Protein AF-0000000069507674 (afdb_homodimer)

Organism: Araneus ventricosus (NCBI:txid182803)

Nearest PDB structures (foldseek):
  2xri-assembly1_A  TM=3.442E-01  e=4.594E+00  Homo sapiens
  4kse-assembly1_B  TM=3.048E-01  e=4.594E+00  HIV-1 M:B_HXB2R
  2xri-assembly1_A  TM=3.440E-01  e=5.686E+00  Homo sapiens
  4kse-assembly1_B  TM=3.284E-01  e=4.899E+00  HIV-1 M:B_HXB2R

pLDDT: mean 85.45, std 16.47, range [22.48, 98.75]

Secondary structure (DSSP, 8-state):
-----------------TT--S-------HHHHHTTTHHHHHHHHHHT--SS--SEEEEEHHHHHHHHHHSB-TTT--B-EEEEEEEEETTEEEEEEEESSSS-EEEEESS-EETTEEHHHHHHHHHHHHTT--HHHHHHHHHHTT-----HHHHHHHHHHHHHHHHHHHHHHHHHHHHHHHHHTT--TTS-EEEEEEEEEEESSSSTT-SEEEEEEEETTT--EEEEEEEE---HHHHH-SS-SSS-GGGS---S--S-GGGHHHHHHHHHHHHIIIIISEEEEEEEE-TT-HHHHHHTTTTTTSPPEEEE-HHHHHHHHHHHHHHHHHHSTTS-STTSS-HHHHHHHHHHHHHHHHHTTT-HHHHHHHHHHHHHHHH-BTTB---TTSPPSTT-S-HHHHHHHHT------SPPPPHHHHHHHHHHHHHTT-HHHHHTTTT---SHHHHHHHHHHHHHS-TTS---HHHHHHHHHHHHHHHHHTGGGGHHHHHHHTPPPPHHHHHHHHHHHHHHHHHHHHHHSHHHHHHHHHHHHHHHHHHHHHHHHH-----TT--/-----------------TT--S-------HHHHHTTTHHHHHHHHHHT--SS--SEEEEEHHHHHHHHHHSB-TTT--B-EEEEEEEEETTEEEEEEEESSSS-EEEEESS-EETTEEHHHHHHHHHHHHTT--HHHHHHHHHHTT-----HHHHHHHHHHHHHHHHHHHHHHHHHHHHHHHHHTT--TTS-EEEEEEEEEEESSSSS--SEEEEEEEETTT--EEEEEEEE---HHHHH-SS-SSSSGGGS---S--S-GGGHHHHHHHHHHHHIIIIISEEEEEEEE-TT-HHHHHHTTTBTTBPPEEEE-HHHHHHHHHHHHHHHHHHSTTS-STTSS-HHHHHHHHHHHHHHHHHTTT-HHHHHHHHHHHHHHHH-BTTB---TTSPPSTT-S-HHHHHHHHT------SPPPPHHHHHHHHHHHHHTT-HHHHHTTTT---SHHHHHHHHHHHHHS-TTS---HHHHHHHHHHHHHHHHHTGGGGHHHHHHHTPPPPHHHHHHHHHHHHHHHHHHHHHHSHHHHHHHHHHHHHHHHHHHHHHHHH-----TT--

Foldseek 3Di:
DDDDPPPPPPPPPPDDDPVNPPPPVLPFFLLCLLAVVLVVLVVVLVVPPDPDDDDADDDDVVVVQVVQQQAADPPPRDGGWGKDFDDDAFQKTKIWIDDPPDGDIDIDINADDDDPGGPVLLVLQVVQLLQQHHDVVSVVVCVVVVGGGHDPVVRVVSLLLLLVLLLVLLLVLLLVVLVVVCVVVVHDPPAFAEFAWEKDKDALAPDFAGQWIKIWIAGLVSLATNDMDTFGQDDPVCVVCVPVNPDCPVPDPHTPDDDTPLCCRLVGLLVCQLCCCVRRSYHHQEYEYDPPRPNQVSCQCVPPPRGRHYFYALVNLLVLQLVLLVVLPVVDPPQDDDLGDYSVLSVQLSVQLSVLLLVQAQHLVSSLLSNLQSLQLSQAAAVRDRNVSFDADCPTPRPCRNCVVVVHDDGGHDRGHDPVNSVSSVVVSVVSSDSVRSVSCNNVHHCVSVVVLVVQLCSSNPSVDDDDSSSSSSSSSVSSQCSNHNLLSCVVSCVVVVHDDDSVSSVVRSVRSVVVSVVSSVCPDPVNVVVVVVVVVVVVVVVVVVCVVVDDDDDPPPD/DDDPDPPPPPPPPPDDDPPVPDPPVLPFFLLCLLAVVLVVLVVVLVVPPDPDDDDADDDDVVVVQVVQQQAADPPPRDGGWGKDFDDDAFQKTKIWIDDPPDGDIDIDINADDDDPGGPVLLVLQVVQLLQQHHDVVSVVVCVVVVGGGHDPVVRVVSLLVLLVLLLVLLLVLLLVVLVVVCVVVVHDPPAFAEFAKEKDKDALAPDFAGQWIKIWIAGLVSLATNDMDTFGQDDPVCVVPVPPNPDPPVPDPHTPDDDTPLCCRLVGLLVCQLCCCVRRSYHHQEYEYDPPRPNQVSCQCVPPPRGRHYFYALVNLLVLQLVLLVVLPVVDPPQDDPLGDYSVLSVQLSVQLSVLLLVQAQHLVSSLLSNLQSLQLSQAAAVRDRNPSFDADCPTPRPCRNCVNVVHDDHGHDRGHDPVNSVSCVVVSVVSSDSVRSVSCNNVHHCVSVVVLVVQLCSSNPSVDDDDSSSSSSSSSVSSQCSNHNLLSCVVSCVVVVHDDDSVSSVVRSVRSVVVSVVSSVCPDPVNVVVVVVVVVVVVVVVVVVCVVVDDDDDPPPD

Structure (mmCIF, N/CA/C/O backbone):
data_AF-0000000069507674-model_v1
#
loop_
_entity.id
_entity.type
_entity.pdbx_description
1 polymer 'Mutator-like transposase domain-containing protein'
#
loop_
_atom_site.group_PDB
_atom_site.id
_atom_site.type_symbol
_atom_site.label_atom_id
_atom_site.label_alt_id
_atom_site.label_comp_id
_atom_site.label_asym_id
_atom_site.label_entity_id
_atom_site.label_seq_id
_atom_site.pdbx_PDB_ins_code
_atom_site.Cartn_x
_atom_site.Cartn_y
_atom_site.Cartn_z
_atom_site.occupancy
_atom_site.B_iso_or_equiv
_atom_site.auth_seq_id
_atom_site.auth_comp_id
_atom_site.auth_asym_id
_atom_site.auth_atom_id
_atom_site.pdbx_PDB_model_num
ATOM 1 N N . MET A 1 1 ? -13 -53.312 13.398 1 22.48 1 MET A N 1
ATOM 2 C CA . MET A 1 1 ? -13.508 -52.219 12.57 1 22.48 1 MET A CA 1
ATOM 3 C C . MET A 1 1 ? -14.461 -51.344 13.367 1 22.48 1 MET A C 1
ATOM 5 O O . MET A 1 1 ? -15.172 -50.5 12.789 1 22.48 1 MET A O 1
ATOM 9 N N . PRO A 1 2 ? -14.242 -50.969 14.508 1 24.19 2 PRO A N 1
ATOM 10 C CA . PRO A 1 2 ? -15.422 -50.438 15.219 1 24.19 2 PRO A CA 1
ATOM 11 C C . PRO A 1 2 ? -15.898 -49.125 14.664 1 24.19 2 PRO A C 1
ATOM 13 O O . PRO A 1 2 ? -15.109 -48.375 14.055 1 24.19 2 PRO A O 1
ATOM 16 N N . LYS A 1 3 ? -17.375 -49 14.562 1 24.11 3 LYS A N 1
ATOM 17 C CA . LYS A 1 3 ? -18.312 -48 14.039 1 24.11 3 LYS A CA 1
ATOM 18 C C . LYS A 1 3 ? -18.016 -46.625 14.602 1 24.11 3 LYS A C 1
ATOM 20 O O . LYS A 1 3 ? -17.578 -46.5 15.75 1 24.11 3 LYS A O 1
ATOM 25 N N . ALA A 1 4 ? -17.922 -45.688 13.766 1 25.25 4 ALA A N 1
ATOM 26 C CA . ALA A 1 4 ? -17.828 -44.25 13.727 1 25.25 4 ALA A CA 1
ATOM 27 C C . ALA A 1 4 ? -18.922 -43.594 14.578 1 25.25 4 ALA A C 1
ATOM 29 O O . ALA A 1 4 ? -20.094 -43.688 14.242 1 25.25 4 ALA A O 1
ATOM 30 N N . ARG A 1 5 ? -18.953 -43.656 15.922 1 25.41 5 ARG A N 1
ATOM 31 C CA . ARG A 1 5 ? -20.078 -43.156 16.703 1 25.41 5 ARG A CA 1
ATOM 32 C C . ARG A 1 5 ? -20.344 -41.688 16.391 1 25.41 5 ARG A C 1
ATOM 34 O O . ARG A 1 5 ? -19.438 -40.844 16.469 1 25.41 5 ARG A O 1
ATOM 41 N N . SER A 1 6 ? -21.344 -41.344 15.578 1 25.56 6 SER A N 1
ATOM 42 C CA . SER A 1 6 ? -21.984 -40.125 15.117 1 25.56 6 SER A CA 1
ATOM 43 C C . SER A 1 6 ? -22.375 -39.219 16.297 1 25.56 6 SER A C 1
ATOM 45 O O . SER A 1 6 ? -23.312 -39.531 17.047 1 25.56 6 SER A O 1
ATOM 47 N N . ARG A 1 7 ? -21.547 -38.906 17.312 1 26.03 7 ARG A N 1
ATOM 48 C CA . ARG A 1 7 ? -22.141 -38.188 18.438 1 26.03 7 ARG A CA 1
ATOM 49 C C . ARG A 1 7 ? -22.859 -36.906 17.953 1 26.03 7 ARG A C 1
ATOM 51 O O . ARG A 1 7 ? -22.25 -36.062 17.312 1 26.03 7 ARG A O 1
ATOM 58 N N . ARG A 1 8 ? -24.188 -36.938 17.812 1 26.64 8 ARG A N 1
ATOM 59 C CA . ARG A 1 8 ? -25.219 -35.906 17.578 1 26.64 8 ARG A CA 1
ATOM 60 C C . ARG A 1 8 ? -25.078 -34.781 18.562 1 26.64 8 ARG A C 1
ATOM 62 O O . ARG A 1 8 ? -25.188 -34.969 19.781 1 26.64 8 ARG A O 1
ATOM 69 N N . SER A 1 9 ? -24.109 -33.969 18.453 1 25.41 9 SER A N 1
ATOM 70 C CA . SER A 1 9 ? -24.047 -32.844 19.391 1 25.41 9 SER A CA 1
ATOM 71 C C . SER A 1 9 ? -25.391 -32.125 19.484 1 25.41 9 SER A C 1
ATOM 73 O O . SER A 1 9 ? -25.953 -31.734 18.469 1 25.41 9 SER A O 1
ATOM 75 N N . LYS A 1 10 ? -26.281 -32.5 20.312 1 27.48 10 LYS A N 1
ATOM 76 C CA . LYS A 1 10 ? -27.547 -31.859 20.672 1 27.48 10 LYS A CA 1
ATOM 77 C C . LYS A 1 10 ? -27.359 -30.359 20.906 1 27.48 10 LYS A C 1
ATOM 79 O O . LYS A 1 10 ? -26.578 -29.953 21.766 1 27.48 10 LYS A O 1
ATOM 84 N N . LYS A 1 11 ? -27.578 -29.562 19.859 1 28.73 11 LYS A N 1
ATOM 85 C CA . LYS A 1 11 ? -27.828 -28.125 19.844 1 28.73 11 LYS A CA 1
ATOM 86 C C . LYS A 1 11 ? -28.875 -27.734 20.891 1 28.73 11 LYS A C 1
ATOM 88 O O . LYS A 1 11 ? -30.047 -28.109 20.766 1 28.73 11 LYS A O 1
ATOM 93 N N . ILE A 1 12 ? -28.547 -27.781 22.141 1 28.7 12 ILE A N 1
ATOM 94 C CA . ILE A 1 12 ? -29.562 -27.312 23.094 1 28.7 12 ILE A CA 1
ATOM 95 C C . ILE A 1 12 ? -30 -25.906 22.719 1 28.7 12 ILE A C 1
ATOM 97 O O . ILE A 1 12 ? -29.188 -25 22.594 1 28.7 12 ILE A O 1
ATOM 101 N N . LYS A 1 13 ? -31.156 -25.781 22.094 1 28.14 13 LYS A N 1
ATOM 102 C CA . LYS A 1 13 ? -31.922 -24.609 21.719 1 28.14 13 LYS A CA 1
ATOM 103 C C . LYS A 1 13 ? -32.188 -23.719 22.922 1 28.14 13 LYS A C 1
ATOM 105 O O . LYS A 1 13 ? -32.812 -24.141 23.891 1 28.14 13 LYS A O 1
ATOM 110 N N . PHE A 1 14 ? -31.141 -22.922 23.359 1 31.44 14 PHE A N 1
ATOM 111 C CA . PHE A 1 14 ? -31.422 -21.984 24.438 1 31.44 14 PHE A CA 1
ATOM 112 C C . PHE A 1 14 ? -32.688 -21.188 24.141 1 31.44 14 PHE A C 1
ATOM 114 O O . PHE A 1 14 ? -32.812 -20.562 23.094 1 31.44 14 PHE A O 1
ATOM 121 N N . HIS A 1 15 ? -33.812 -21.609 24.594 1 30.09 15 HIS A N 1
ATOM 122 C CA . HIS A 1 15 ? -35.156 -21.047 24.531 1 30.09 15 HIS A CA 1
ATOM 123 C C . HIS A 1 15 ? -35.219 -19.703 25.266 1 30.09 15 HIS A C 1
ATOM 125 O O . HIS A 1 15 ? -34.531 -19.516 26.297 1 30.09 15 HIS A O 1
ATOM 131 N N . GLY A 1 16 ? -35.5 -18.672 24.719 1 30.8 16 GLY A N 1
ATOM 132 C CA . GLY A 1 16 ? -35.781 -17.297 25.125 1 30.8 16 GLY A CA 1
ATOM 133 C C . GLY A 1 16 ? -36.531 -17.203 26.438 1 30.8 16 GLY A C 1
ATOM 134 O O . GLY A 1 16 ? -37.312 -18.094 26.781 1 30.8 16 GLY A O 1
ATOM 135 N N . ASN A 1 17 ? -35.875 -16.859 27.516 1 30.61 17 ASN A N 1
ATOM 136 C CA . ASN A 1 17 ? -36.719 -16.672 28.672 1 30.61 17 ASN A CA 1
ATOM 137 C C . ASN A 1 17 ? -37.781 -15.586 28.438 1 30.61 17 ASN A C 1
ATOM 139 O O . ASN A 1 17 ? -37.625 -14.789 27.5 1 30.61 17 ASN A O 1
ATOM 143 N N . ARG A 1 18 ? -38.938 -15.57 29.031 1 34.78 18 ARG A N 1
ATOM 144 C CA . ARG A 1 18 ? -40.156 -14.742 28.922 1 34.78 18 ARG A CA 1
ATOM 145 C C . ARG A 1 18 ? -39.781 -13.266 28.812 1 34.78 18 ARG A C 1
ATOM 147 O O . ARG A 1 18 ? -40.531 -12.477 28.219 1 34.78 18 ARG A O 1
ATOM 154 N N . PHE A 1 19 ? -38.969 -12.781 29.828 1 33.53 19 PHE A N 1
ATOM 155 C CA . PHE A 1 19 ? -38.75 -11.344 29.969 1 33.53 19 PHE A CA 1
ATOM 156 C C . PHE A 1 19 ? -37.875 -10.828 28.828 1 33.53 19 PHE A C 1
ATOM 158 O O . PHE A 1 19 ? -37.594 -9.633 28.766 1 33.53 19 PHE A O 1
ATOM 165 N N . THR A 1 20 ? -37.156 -11.727 28.156 1 32.72 20 THR A N 1
ATOM 166 C CA . THR A 1 20 ? -36.25 -11.227 27.156 1 32.72 20 THR A CA 1
ATOM 167 C C . THR A 1 20 ? -37 -10.719 25.938 1 32.72 20 THR A C 1
ATOM 169 O O . THR A 1 20 ? -36.938 -11.32 24.859 1 32.72 20 THR A O 1
ATOM 172 N N . ARG A 1 21 ? -38.219 -10.352 25.969 1 31.84 21 ARG A N 1
ATOM 173 C CA . ARG A 1 21 ? -38.969 -9.859 24.828 1 31.84 21 ARG A CA 1
ATOM 174 C C . ARG A 1 21 ? -38.344 -8.617 24.234 1 31.84 21 ARG A C 1
ATOM 176 O O . ARG A 1 21 ? -38.938 -7.938 23.391 1 31.84 21 ARG A O 1
ATOM 183 N N . GLU A 1 22 ? -37.531 -7.852 25.062 1 32.62 22 GLU A N 1
ATOM 184 C CA . GLU A 1 22 ? -37.312 -6.547 24.438 1 32.62 22 GLU A CA 1
ATOM 185 C C . GLU A 1 22 ? -36.812 -6.691 23.016 1 32.62 22 GLU A C 1
ATOM 187 O O . GLU A 1 22 ? -36.031 -7.594 22.703 1 32.62 22 GLU A O 1
ATOM 192 N N . SER A 1 23 ? -37.531 -6.184 22.031 1 33.06 23 SER A N 1
ATOM 193 C CA . SER A 1 23 ? -37.25 -6.062 20.609 1 33.06 23 SER A CA 1
ATOM 194 C C . SER A 1 23 ? -35.781 -5.719 20.375 1 33.06 23 SER A C 1
ATOM 196 O O . SER A 1 23 ? -35.344 -4.598 20.656 1 33.06 23 SER A O 1
ATOM 198 N N . VAL A 1 24 ? -34.875 -6.449 20.766 1 34.97 24 VAL A N 1
ATOM 199 C CA . VAL A 1 24 ? -33.5 -6.195 20.281 1 34.97 24 VAL A CA 1
ATOM 200 C C . VAL A 1 24 ? -33.531 -5.836 18.797 1 34.97 24 VAL A C 1
ATOM 202 O O . VAL A 1 24 ? -33.875 -6.672 17.969 1 34.97 24 VAL A O 1
ATOM 205 N N . GLN A 1 25 ? -34.094 -4.711 18.344 1 37.78 25 GLN A N 1
ATOM 206 C CA . GLN A 1 25 ? -33.844 -4.211 17 1 37.78 25 GLN A CA 1
ATOM 207 C C . GLN A 1 25 ? -32.469 -4.695 16.5 1 37.78 25 GLN A C 1
ATOM 209 O O . GLN A 1 25 ? -31.438 -4.375 17.078 1 37.78 25 GLN A O 1
ATOM 214 N N . GLU A 1 26 ? -32.281 -5.824 16.109 1 44.91 26 GLU A N 1
ATOM 215 C CA . GLU A 1 26 ? -31.125 -6.48 15.484 1 44.91 26 GLU A CA 1
ATOM 216 C C . GLU A 1 26 ? -30.328 -5.496 14.641 1 44.91 26 GLU A C 1
ATOM 218 O O . GLU A 1 26 ? -30.812 -4.984 13.641 1 44.91 26 GLU A O 1
ATOM 223 N N . CYS A 1 27 ? -29.656 -4.492 15.07 1 50.44 27 CYS A N 1
ATOM 224 C CA . CYS A 1 27 ? -28.734 -3.549 14.438 1 50.44 27 CYS A CA 1
ATOM 225 C C . CYS A 1 27 ? -27.938 -4.23 13.336 1 50.44 27 CYS A C 1
ATOM 227 O O . CYS A 1 27 ? -27 -4.977 13.625 1 50.44 27 CYS A O 1
ATOM 229 N N . SER A 1 28 ? -28.547 -4.512 12.148 1 71.62 28 SER A N 1
ATOM 230 C CA . SER A 1 28 ? -27.875 -5.086 10.992 1 71.62 28 SER A CA 1
ATOM 231 C C . SER A 1 28 ? -26.703 -4.211 10.547 1 71.62 28 SER A C 1
ATOM 233 O O . SER A 1 28 ? -26.812 -2.984 10.523 1 71.62 28 SER A O 1
ATOM 235 N N . SER A 1 29 ? -25.469 -4.695 10.477 1 83.25 29 SER A N 1
ATOM 236 C CA . SER A 1 29 ? -24.297 -3.986 10 1 83.25 29 SER A CA 1
ATOM 237 C C . SER A 1 29 ? -24.5 -3.453 8.586 1 83.25 29 SER A C 1
ATOM 239 O O . SER A 1 29 ? -25.391 -3.912 7.871 1 83.25 29 SER A O 1
ATOM 241 N N . ALA A 1 30 ? -23.797 -2.4 8.266 1 84.75 30 ALA A N 1
ATOM 242 C CA . ALA A 1 30 ? -23.859 -1.805 6.938 1 84.75 30 ALA A CA 1
ATOM 243 C C . ALA A 1 30 ? -23.609 -2.848 5.855 1 84.75 30 ALA A C 1
ATOM 245 O O . ALA A 1 30 ? -24.297 -2.869 4.828 1 84.75 30 ALA A O 1
ATOM 246 N N . SER A 1 31 ? -22.688 -3.764 6.141 1 87.75 31 SER A N 1
ATOM 247 C CA . SER A 1 31 ? -22.375 -4.809 5.176 1 87.75 31 SER A CA 1
ATOM 248 C C . SER A 1 31 ? -23.531 -5.797 5.031 1 87.75 31 SER A C 1
ATOM 250 O O . SER A 1 31 ? -23.859 -6.215 3.922 1 87.75 31 SER A O 1
ATOM 252 N N . ALA A 1 32 ? -24.109 -6.176 6.129 1 86.38 32 ALA A N 1
ATOM 253 C CA . ALA A 1 32 ? -25.234 -7.113 6.094 1 86.38 32 ALA A CA 1
ATOM 254 C C . ALA A 1 32 ? -26.406 -6.535 5.32 1 86.38 32 ALA A C 1
ATOM 256 O O . ALA A 1 32 ? -27.078 -7.246 4.562 1 86.38 32 ALA A O 1
ATOM 257 N N . SER A 1 33 ? -26.625 -5.277 5.496 1 85.81 33 SER A N 1
ATOM 258 C CA . SER A 1 33 ? -27.719 -4.617 4.809 1 85.81 33 SER A CA 1
ATOM 259 C C . SER A 1 33 ? -27.484 -4.547 3.303 1 85.81 33 SER A C 1
ATOM 261 O O . SER A 1 33 ? -28.406 -4.734 2.508 1 85.81 33 SER A O 1
ATOM 263 N N . LYS A 1 34 ? -26.297 -4.363 2.887 1 87.19 34 LYS A N 1
ATOM 264 C CA . LYS A 1 34 ? -25.953 -4.223 1.473 1 87.19 34 LYS A CA 1
ATOM 265 C C . LYS A 1 34 ? -25.984 -5.574 0.768 1 87.19 34 LYS A C 1
ATOM 267 O O . LYS A 1 34 ? -26.391 -5.672 -0.392 1 87.19 34 LYS A O 1
ATOM 272 N N . LEU A 1 35 ? -25.562 -6.645 1.529 1 85.88 35 LEU A N 1
ATOM 273 C CA . LEU A 1 35 ? -25.344 -7.938 0.888 1 85.88 35 LEU A CA 1
ATOM 274 C C . LEU A 1 35 ? -26.484 -8.898 1.22 1 85.88 35 LEU A C 1
ATOM 276 O O . LEU A 1 35 ? -26.266 -10.117 1.269 1 85.88 35 LEU A O 1
ATOM 280 N N . LYS A 1 36 ? -27.594 -8.422 1.521 1 75.88 36 LYS A N 1
ATOM 281 C CA . LYS A 1 36 ? -28.734 -9.242 1.891 1 75.88 36 LYS A CA 1
ATOM 282 C C . LYS A 1 36 ? -29.062 -10.258 0.799 1 75.88 36 LYS A C 1
ATOM 284 O O . LYS A 1 36 ? -29.391 -11.414 1.094 1 75.88 36 LYS A O 1
ATOM 289 N N . ASP A 1 37 ? -28.859 -9.867 -0.407 1 65.69 37 ASP A N 1
ATOM 290 C CA . ASP A 1 37 ? -29.219 -10.719 -1.533 1 65.69 37 ASP A CA 1
ATOM 291 C C . ASP A 1 37 ? -28.156 -11.789 -1.776 1 65.69 37 ASP A C 1
ATOM 293 O O . ASP A 1 37 ? -28.406 -12.758 -2.504 1 65.69 37 ASP A O 1
ATOM 297 N N . SER A 1 38 ? -27 -11.609 -1.322 1 61.5 38 SER A N 1
ATOM 298 C CA . SER A 1 38 ? -25.953 -12.586 -1.533 1 61.5 38 SER A CA 1
ATOM 299 C C . SER A 1 38 ? -26.281 -13.922 -0.869 1 61.5 38 SER A C 1
ATOM 301 O O . SER A 1 38 ? -25.812 -14.969 -1.302 1 61.5 38 SER A O 1
ATOM 303 N N . SER A 1 39 ? -27.062 -13.898 0.144 1 57.59 39 SER A N 1
ATOM 304 C CA . SER A 1 39 ? -27.453 -15.109 0.87 1 57.59 39 SER A CA 1
ATOM 305 C C . SER A 1 39 ? -28.266 -16.047 -0.013 1 57.59 39 SER A C 1
ATOM 307 O O . SER A 1 39 ? -28.266 -17.266 0.195 1 57.59 39 SER A O 1
ATOM 309 N N . LEU A 1 40 ? -28.859 -15.492 -1.008 1 57 40 LEU A N 1
ATOM 310 C CA . LEU A 1 40 ? -29.656 -16.328 -1.911 1 57 40 LEU A CA 1
ATOM 311 C C . LEU A 1 40 ? -28.75 -17.203 -2.77 1 57 40 LEU A C 1
ATOM 313 O O . LEU A 1 40 ? -29.141 -18.312 -3.162 1 57 40 LEU A O 1
ATOM 317 N N . ILE A 1 41 ? -27.609 -16.797 -2.98 1 58.75 41 ILE A N 1
ATOM 318 C CA . ILE A 1 41 ? -26.688 -17.578 -3.797 1 58.75 41 ILE A CA 1
ATOM 319 C C . ILE A 1 41 ? -26.25 -18.828 -3.041 1 58.75 41 ILE A C 1
ATOM 321 O O . ILE A 1 41 ? -26.078 -19.891 -3.645 1 58.75 41 ILE A O 1
ATOM 325 N N . CYS A 1 42 ? -26.172 -18.75 -1.74 1 58.28 42 CYS A N 1
ATOM 326 C CA . CYS A 1 42 ? -25.781 -19.922 -0.947 1 58.28 42 CYS A CA 1
ATOM 327 C C . CYS A 1 42 ? -26.719 -21.078 -1.176 1 58.28 42 CYS A C 1
ATOM 329 O O . CYS A 1 42 ? -26.281 -22.234 -1.316 1 58.28 42 CYS A O 1
ATOM 331 N N . GLU A 1 43 ? -27.906 -20.766 -1.196 1 57.88 43 GLU A N 1
ATOM 332 C CA . GLU A 1 43 ? -28.906 -21.828 -1.301 1 57.88 43 GLU A CA 1
ATOM 333 C C . GLU A 1 43 ? -28.781 -22.562 -2.633 1 57.88 43 GLU A C 1
ATOM 335 O O . GLU A 1 43 ? -28.875 -23.797 -2.68 1 57.88 43 GLU A O 1
ATOM 340 N N . GLU A 1 44 ? -28.453 -21.875 -3.588 1 59.38 44 GLU A N 1
ATOM 341 C CA . GLU A 1 44 ? -28.297 -22.5 -4.898 1 59.38 44 GLU A CA 1
ATOM 342 C C . GLU A 1 44 ? -27.031 -23.344 -4.961 1 59.38 44 GLU A C 1
ATOM 344 O O . GLU A 1 44 ? -27.031 -24.422 -5.559 1 59.38 44 GLU A O 1
ATOM 349 N N . VAL A 1 45 ? -26.016 -22.859 -4.359 1 59.91 45 VAL A N 1
ATOM 350 C CA . VAL A 1 45 ? -24.734 -23.547 -4.406 1 59.91 45 VAL A CA 1
ATOM 351 C C . VAL A 1 45 ? -24.797 -24.828 -3.562 1 59.91 45 VAL A C 1
ATOM 353 O O . VAL A 1 45 ? -24.266 -25.859 -3.959 1 59.91 45 VAL A O 1
ATOM 356 N N . LEU A 1 46 ? -25.391 -24.688 -2.43 1 57.81 46 LEU A N 1
ATOM 357 C CA . LEU A 1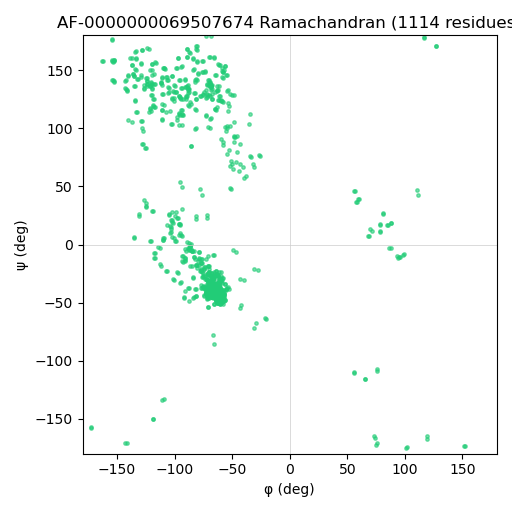 46 ? -25.5 -25.859 -1.549 1 57.81 46 LEU A CA 1
ATOM 358 C C . LEU A 1 46 ? -26.344 -26.953 -2.191 1 57.81 46 LEU A C 1
ATOM 360 O O . LEU A 1 46 ? -26.094 -28.141 -1.98 1 57.81 46 LEU A O 1
ATOM 364 N N . GLU A 1 47 ? -27.266 -26.531 -2.855 1 57.25 47 GLU A N 1
ATOM 365 C CA . GLU A 1 47 ? -28.125 -27.516 -3.512 1 57.25 47 GLU A CA 1
ATOM 366 C C . GLU A 1 47 ? -27.406 -28.188 -4.68 1 57.25 47 GLU A C 1
ATOM 368 O O . GLU A 1 47 ? -27.641 -29.359 -4.98 1 57.25 47 GLU A O 1
ATOM 373 N N . SER A 1 48 ? -26.594 -27.406 -5.348 1 55.94 48 SER A N 1
ATOM 374 C CA . SER A 1 48 ? -25.938 -27.953 -6.535 1 55.94 48 SER A CA 1
ATOM 375 C C . SER A 1 48 ? -24.656 -28.688 -6.172 1 55.94 48 SER A C 1
ATOM 377 O O . SER A 1 48 ? -23.828 -28.969 -7.043 1 55.94 48 SER A O 1
ATOM 379 N N . LYS A 1 49 ? -24.312 -28.75 -4.918 1 54.59 49 LYS A N 1
ATOM 380 C CA . LYS A 1 49 ? -23.078 -29.484 -4.641 1 54.59 49 LYS A CA 1
ATOM 381 C C . LYS A 1 49 ? -23.109 -30.875 -5.293 1 54.59 49 LYS A C 1
ATOM 383 O O . LYS A 1 49 ? -23.781 -31.781 -4.809 1 54.59 49 LYS A O 1
ATOM 388 N N . SER A 1 50 ? -23.078 -30.781 -6.547 1 56.62 50 SER A N 1
ATOM 389 C CA . SER A 1 50 ? -22.906 -32.031 -7.281 1 56.62 50 SER A CA 1
ATOM 390 C C . SER A 1 50 ? -21.672 -32.781 -6.805 1 56.62 50 SER A C 1
ATOM 392 O O . SER A 1 50 ? -20.703 -32.188 -6.34 1 56.62 50 SER A O 1
ATOM 394 N N . GLU A 1 51 ? -21.703 -34.062 -6.523 1 63.12 51 GLU A N 1
ATOM 395 C CA . GLU A 1 51 ? -20.734 -35.062 -6.152 1 63.12 51 GLU A CA 1
ATOM 396 C C . GLU A 1 51 ? -19.531 -35.031 -7.09 1 63.12 51 GLU A C 1
ATOM 398 O O . GLU A 1 51 ? -18.5 -35.688 -6.816 1 63.12 51 GLU A O 1
ATOM 403 N N . GLU A 1 52 ? -19.625 -34.156 -8.164 1 78 52 GLU A N 1
ATOM 404 C CA . GLU A 1 52 ? -18.547 -34.219 -9.148 1 78 52 GLU A CA 1
ATOM 405 C C . GLU A 1 52 ? -17.391 -33.281 -8.773 1 78 52 GLU A C 1
ATOM 407 O O . GLU A 1 52 ? -17.609 -32.219 -8.242 1 78 52 GLU A O 1
ATOM 412 N N . LEU A 1 53 ? -16.203 -33.812 -8.922 1 88.12 53 LEU A N 1
ATOM 413 C CA . LEU A 1 53 ? -14.969 -33.062 -8.672 1 88.12 53 LEU A CA 1
ATOM 414 C C . LEU A 1 53 ? -14.828 -31.906 -9.648 1 88.12 53 LEU A C 1
ATOM 416 O O . LEU A 1 53 ? -14.852 -32.125 -10.867 1 88.12 53 LEU A O 1
ATOM 420 N N . THR A 1 54 ? -14.844 -30.672 -9.117 1 90.31 54 THR A N 1
ATOM 421 C CA . THR A 1 54 ? -14.734 -29.484 -9.953 1 90.31 54 THR A CA 1
ATOM 422 C C . THR A 1 54 ? -13.641 -28.562 -9.438 1 90.31 54 THR A C 1
ATOM 424 O O . THR A 1 54 ? -13.062 -28.797 -8.375 1 90.31 54 THR A O 1
ATOM 427 N N . GLY A 1 55 ? -13.297 -27.609 -10.273 1 93.56 55 GLY A N 1
ATOM 428 C CA . GLY A 1 55 ? -12.312 -26.625 -9.883 1 93.56 55 GLY A CA 1
ATOM 429 C C . GLY A 1 55 ? -10.938 -26.891 -10.461 1 93.56 55 GLY A C 1
ATOM 430 O O . GLY A 1 55 ? -10.781 -27.734 -11.352 1 93.56 55 GLY A O 1
ATOM 431 N N . ASN A 1 56 ? -10.008 -26.094 -10.047 1 96.5 56 ASN A N 1
ATOM 432 C CA . ASN A 1 56 ? -8.633 -26.203 -10.516 1 96.5 56 ASN A CA 1
ATOM 433 C C . ASN A 1 56 ? -7.703 -26.719 -9.422 1 96.5 56 ASN A C 1
ATOM 435 O O . ASN A 1 56 ? -8.031 -26.641 -8.234 1 96.5 56 ASN A O 1
ATOM 439 N N . ARG A 1 57 ? -6.641 -27.391 -9.852 1 97.62 57 ARG A N 1
ATOM 440 C CA . ARG A 1 57 ? -5.57 -27.812 -8.953 1 97.62 57 ARG A CA 1
ATOM 441 C C . ARG A 1 57 ? -4.199 -27.562 -9.578 1 97.62 57 ARG A C 1
ATOM 443 O O . ARG A 1 57 ? -4.078 -27.484 -10.805 1 97.62 57 ARG A O 1
ATOM 450 N N . ILE A 1 58 ? -3.193 -27.391 -8.727 1 97.75 58 ILE A N 1
ATOM 451 C CA . ILE A 1 58 ? -1.818 -27.25 -9.195 1 97.75 58 ILE A CA 1
ATOM 452 C C . ILE A 1 58 ? -1.111 -28.609 -9.125 1 97.75 58 ILE A C 1
ATOM 454 O O . ILE A 1 58 ? -1.123 -29.266 -8.086 1 97.75 58 ILE A O 1
ATOM 458 N N . PHE A 1 59 ? -0.508 -29.016 -10.219 1 97.5 59 PHE A N 1
ATOM 459 C CA . PHE A 1 59 ? 0.185 -30.297 -10.289 1 97.5 59 PHE A CA 1
ATOM 460 C C . PHE A 1 59 ? 1.661 -30.109 -10.609 1 97.5 59 PHE A C 1
ATOM 462 O O . PHE A 1 59 ? 2.012 -29.281 -11.461 1 97.5 59 PHE A O 1
ATOM 469 N N . ASP A 1 60 ? 2.463 -30.812 -9.859 1 96 60 ASP A N 1
ATOM 470 C CA . ASP A 1 60 ? 3.85 -30.984 -10.281 1 96 60 ASP A CA 1
ATOM 471 C C . ASP A 1 60 ? 3.943 -31.891 -11.508 1 96 60 ASP A C 1
ATOM 473 O O . ASP A 1 60 ? 3.428 -33 -11.5 1 96 60 ASP A O 1
ATOM 477 N N . LEU A 1 61 ? 4.59 -31.469 -12.484 1 95.56 61 LEU A N 1
ATOM 478 C CA . LEU A 1 61 ? 4.594 -32.188 -13.75 1 95.56 61 LEU A CA 1
ATOM 479 C C . LEU A 1 61 ? 5.316 -33.531 -13.609 1 95.56 61 LEU A C 1
ATOM 481 O O . LEU A 1 61 ? 4.953 -34.5 -14.273 1 95.56 61 LEU A O 1
ATOM 485 N N . GLN A 1 62 ? 6.324 -33.594 -12.797 1 92.81 62 GLN A N 1
ATOM 486 C CA . GLN A 1 62 ? 7.035 -34.844 -12.617 1 92.81 62 GLN A CA 1
ATOM 487 C C . GLN A 1 62 ? 6.121 -35.906 -12.016 1 92.81 62 GLN A C 1
ATOM 489 O O . GLN A 1 62 ? 6.199 -37.094 -12.383 1 92.81 62 GLN A O 1
ATOM 494 N N . THR A 1 63 ? 5.277 -35.531 -11.156 1 93.06 63 THR A N 1
ATOM 495 C CA . THR A 1 63 ? 4.309 -36.438 -10.57 1 93.06 63 THR A CA 1
ATOM 496 C C . THR A 1 63 ? 3.318 -36.938 -11.617 1 93.06 63 THR A C 1
ATOM 498 O O . THR A 1 63 ? 3.012 -38.125 -11.68 1 93.06 63 THR A O 1
ATOM 501 N N . LEU A 1 64 ? 2.863 -36.094 -12.414 1 94.5 64 LEU A N 1
ATOM 502 C CA . LEU A 1 64 ? 1.903 -36.438 -13.445 1 94.5 64 LEU A CA 1
ATOM 503 C C . LEU A 1 64 ? 2.541 -37.375 -14.469 1 94.5 64 LEU A C 1
ATOM 505 O O . LEU A 1 64 ? 1.909 -38.344 -14.93 1 94.5 64 LEU A O 1
ATOM 509 N N . ILE A 1 65 ? 3.75 -37.094 -14.828 1 95.25 65 ILE A N 1
ATOM 510 C CA . ILE A 1 65 ? 4.484 -37.906 -15.766 1 95.25 65 ILE A CA 1
ATOM 511 C C . ILE A 1 65 ? 4.617 -39.344 -15.211 1 95.25 65 ILE A C 1
ATOM 513 O O . ILE A 1 65 ? 4.422 -40.312 -15.93 1 95.25 65 ILE A O 1
ATOM 517 N N . SER A 1 66 ? 4.883 -39.438 -13.961 1 94.62 66 SER A N 1
ATOM 518 C CA . SER A 1 66 ? 5.008 -40.719 -13.312 1 94.62 66 SER A CA 1
ATOM 519 C C . SER A 1 66 ? 3.686 -41.5 -13.336 1 94.62 66 SER A C 1
ATOM 521 O O . SER A 1 66 ? 3.664 -42.688 -13.57 1 94.62 66 SER A O 1
ATOM 523 N N . VAL A 1 67 ? 2.621 -40.812 -13.148 1 94.75 67 VAL A N 1
ATOM 524 C CA . VAL A 1 67 ? 1.301 -41.438 -13.141 1 94.75 67 VAL A CA 1
ATOM 525 C C . VAL A 1 67 ? 0.961 -41.969 -14.531 1 94.75 67 VAL A C 1
ATOM 527 O O . VAL A 1 67 ? 0.51 -43.094 -14.688 1 94.75 67 VAL A O 1
ATOM 530 N N . PHE A 1 68 ? 1.189 -41.188 -15.555 1 94.81 68 PHE A N 1
ATOM 531 C CA . PHE A 1 68 ? 0.863 -41.562 -16.922 1 94.81 68 PHE A CA 1
ATOM 532 C C . PHE A 1 68 ? 1.737 -42.719 -17.391 1 94.81 68 PHE A C 1
ATOM 534 O O . PHE A 1 68 ? 1.307 -43.531 -18.203 1 94.81 68 PHE A O 1
ATOM 541 N N . SER A 1 69 ? 2.924 -42.781 -16.828 1 93.81 69 SER A N 1
ATOM 542 C CA . SER A 1 69 ? 3.857 -43.844 -17.266 1 93.81 69 SER A CA 1
ATOM 543 C C . SER A 1 69 ? 3.373 -45.219 -16.844 1 93.81 69 SER A C 1
ATOM 545 O O . SER A 1 69 ? 3.73 -46.219 -17.469 1 93.81 69 SER A O 1
ATOM 547 N N . VAL A 1 70 ? 2.562 -45.281 -15.805 1 92.62 70 VAL A N 1
ATOM 548 C CA . VAL A 1 70 ? 2.113 -46.562 -15.281 1 92.62 70 VAL A CA 1
ATOM 549 C C . VAL A 1 70 ? 0.813 -46.969 -15.961 1 92.62 70 VAL A C 1
ATOM 551 O O . VAL A 1 70 ? 0.431 -48.156 -15.93 1 92.62 70 VAL A O 1
ATOM 554 N N . LEU A 1 71 ? 0.164 -46.094 -16.656 1 93.62 71 LEU A N 1
ATOM 555 C CA . LEU A 1 71 ? -1.124 -46.375 -17.281 1 93.62 71 LEU A CA 1
ATOM 556 C C . LEU A 1 71 ? -0.935 -46.969 -18.672 1 93.62 71 LEU A C 1
ATOM 558 O O . LEU A 1 71 ? 0.163 -46.938 -19.219 1 93.62 71 LEU A O 1
ATOM 562 N N . CYS A 1 72 ? -2.035 -47.5 -19.109 1 94.75 72 CYS A N 1
ATOM 563 C CA . CYS A 1 72 ? -1.929 -48.219 -20.359 1 94.75 72 CYS A CA 1
ATOM 564 C C . CYS A 1 72 ? -2.615 -47.469 -21.5 1 94.75 72 CYS A C 1
ATOM 566 O O . CYS A 1 72 ? -3.607 -46.781 -21.266 1 94.75 72 CYS A O 1
ATOM 568 N N . CYS A 1 73 ? -2.068 -47.75 -22.656 1 94.69 73 CYS A N 1
ATOM 569 C CA . CYS A 1 73 ? -2.596 -47.188 -23.891 1 94.69 73 CYS A CA 1
ATOM 570 C C . CYS A 1 73 ? -3.918 -47.812 -24.281 1 94.69 73 CYS A C 1
ATOM 572 O O . CYS A 1 73 ? -4.07 -49.031 -24.172 1 94.69 73 CYS A O 1
ATOM 574 N N . PRO A 1 74 ? -4.828 -47.062 -24.703 1 92.44 74 PRO A N 1
ATOM 575 C CA . PRO A 1 74 ? -6.117 -47.625 -25.094 1 92.44 74 PRO A CA 1
ATOM 576 C C . PRO A 1 74 ? -6.047 -48.375 -26.422 1 92.44 74 PRO A C 1
ATOM 578 O O . PRO A 1 74 ? -6.898 -49.219 -26.703 1 92.44 74 PRO A O 1
ATOM 581 N N . SER A 1 75 ? -5.07 -48.125 -27.188 1 92.5 75 SER A N 1
ATOM 582 C CA . SER A 1 75 ? -4.973 -48.719 -28.5 1 92.5 75 SER A CA 1
ATOM 583 C C . SER A 1 75 ? -4.188 -50.031 -28.469 1 92.5 75 SER A C 1
ATOM 585 O O . SER A 1 75 ? -4.598 -51.031 -29.062 1 92.5 75 SER A O 1
ATOM 587 N N . CYS A 1 76 ? -3.072 -50.062 -27.781 1 93.62 76 CYS A N 1
ATOM 588 C CA . CYS A 1 76 ? -2.221 -51.25 -27.828 1 93.62 76 CYS A CA 1
ATOM 589 C C . CYS A 1 76 ? -2.094 -51.875 -26.453 1 93.62 76 CYS A C 1
ATOM 591 O O . CYS A 1 76 ? -1.409 -52.875 -26.281 1 93.62 76 CYS A O 1
ATOM 593 N N . PHE A 1 77 ? -2.58 -51.281 -25.422 1 91.88 77 PHE A N 1
ATOM 594 C CA . PHE A 1 77 ? -2.676 -51.781 -24.062 1 91.88 77 PHE A CA 1
ATOM 595 C C . PHE A 1 77 ? -1.296 -51.875 -23.422 1 91.88 77 PHE A C 1
ATOM 597 O O . PHE A 1 77 ? -1.126 -52.562 -22.406 1 91.88 77 PHE A O 1
ATOM 604 N N . SER A 1 78 ? -0.345 -51.25 -24.078 1 91.75 78 SER A N 1
ATOM 605 C CA . SER A 1 78 ? 0.987 -51.188 -23.484 1 91.75 78 SER A CA 1
ATOM 606 C C . SER A 1 78 ? 1.095 -50.031 -22.484 1 91.75 78 SER A C 1
ATOM 608 O O . SER A 1 78 ? 0.367 -49.062 -22.578 1 91.75 78 SER A O 1
ATOM 610 N N . SER A 1 79 ? 2.006 -50.312 -21.469 1 89.06 79 SER A N 1
ATOM 611 C CA . SER A 1 79 ? 2.277 -49.219 -20.516 1 89.06 79 SER A CA 1
ATOM 612 C C . SER A 1 79 ? 3.34 -48.281 -21.047 1 89.06 79 SER A C 1
ATOM 614 O O . SER A 1 79 ? 4.004 -48.562 -22.047 1 89.06 79 SER A O 1
ATOM 616 N N . GLY A 1 80 ? 3.342 -47.094 -20.453 1 87.94 80 GLY A N 1
ATOM 617 C CA . GLY A 1 80 ? 4.418 -46.156 -20.797 1 87.94 80 GLY A CA 1
ATOM 618 C C . GLY A 1 80 ? 3.949 -44.969 -21.594 1 87.94 80 GLY A C 1
ATOM 619 O O . GLY A 1 80 ? 4.523 -44.656 -22.641 1 87.94 80 GLY A O 1
ATOM 620 N N . LEU A 1 81 ? 2.934 -44.375 -21.203 1 93.94 81 LEU A N 1
ATOM 621 C CA . LEU A 1 81 ? 2.469 -43.156 -21.859 1 93.94 81 LEU A CA 1
ATOM 622 C C . LEU A 1 81 ? 3.381 -41.969 -21.531 1 93.94 81 LEU A C 1
ATOM 624 O O . LEU A 1 81 ? 3.764 -41.781 -20.375 1 93.94 81 LEU A O 1
ATOM 628 N N . LYS A 1 82 ? 3.744 -41.25 -22.531 1 94.56 82 LYS A N 1
ATOM 629 C CA . LYS A 1 82 ? 4.617 -40.094 -22.359 1 94.56 82 LYS A CA 1
ATOM 630 C C . LYS A 1 82 ? 3.836 -38.812 -22.484 1 94.56 82 LYS A C 1
ATOM 632 O O . LYS A 1 82 ? 3.072 -38.625 -23.438 1 94.56 82 LYS A O 1
ATOM 637 N N . LEU A 1 83 ? 4.066 -37.969 -21.516 1 95.62 83 LEU A N 1
ATOM 638 C CA . LEU A 1 83 ? 3.42 -36.656 -21.5 1 95.62 83 LEU A CA 1
ATOM 639 C C . LEU A 1 83 ? 4.332 -35.594 -22.125 1 95.62 83 LEU A C 1
ATOM 641 O O . LEU A 1 83 ? 5.488 -35.438 -21.719 1 95.62 83 LEU A O 1
ATOM 645 N N . THR A 1 84 ? 3.832 -34.875 -23.094 1 95.12 84 THR A N 1
ATOM 646 C CA . THR A 1 84 ? 4.57 -33.75 -23.703 1 95.12 84 THR A CA 1
ATOM 647 C C . THR A 1 84 ? 3.766 -32.469 -23.641 1 95.12 84 THR A C 1
ATOM 649 O O . THR A 1 84 ? 2.533 -32.5 -23.703 1 95.12 84 THR A O 1
ATOM 652 N N . GLU A 1 85 ? 4.461 -31.422 -23.422 1 95.94 85 GLU A N 1
ATOM 653 C CA . GLU A 1 85 ? 3.861 -30.078 -23.484 1 95.94 85 GLU A CA 1
ATOM 654 C C . GLU A 1 85 ? 4.086 -29.438 -24.844 1 95.94 85 GLU A C 1
ATOM 656 O O . GLU A 1 85 ? 5.199 -29.031 -25.172 1 95.94 85 GLU A O 1
ATOM 661 N N . ASP A 1 86 ? 3.094 -29.25 -25.594 1 95.12 86 ASP A N 1
ATOM 662 C CA . ASP A 1 86 ? 3.191 -28.812 -26.969 1 95.12 86 ASP A CA 1
ATOM 663 C C . ASP A 1 86 ? 3.332 -27.297 -27.062 1 95.12 86 ASP A C 1
ATOM 665 O O . ASP A 1 86 ? 4.094 -26.781 -27.891 1 95.12 86 ASP A O 1
ATOM 669 N N . SER A 1 87 ? 2.527 -26.625 -26.312 1 93.81 87 SER A N 1
ATOM 670 C CA . SER A 1 87 ? 2.549 -25.172 -26.328 1 93.81 87 SER A CA 1
ATOM 671 C C . SER A 1 87 ? 2.057 -24.609 -25 1 93.81 87 SER A C 1
ATOM 673 O O . SER A 1 87 ? 1.399 -25.312 -24.219 1 93.81 87 SER A O 1
ATOM 675 N N . ARG A 1 88 ? 2.49 -23.375 -24.781 1 92.62 88 ARG A N 1
ATOM 676 C CA . ARG A 1 88 ? 2.113 -22.672 -23.562 1 92.62 88 ARG A CA 1
ATOM 677 C C . ARG A 1 88 ? 1.498 -21.312 -23.875 1 92.62 88 ARG A C 1
ATOM 679 O O . ARG A 1 88 ? 2.014 -20.578 -24.703 1 92.62 88 ARG A O 1
ATOM 686 N N . PHE A 1 89 ? 0.379 -21.031 -23.203 1 93.06 89 PHE A N 1
ATOM 687 C CA . PHE A 1 89 ? -0.286 -19.734 -23.266 1 93.06 89 PHE A CA 1
ATOM 688 C C . PHE A 1 89 ? -0.531 -19.172 -21.875 1 93.06 89 PHE A C 1
ATOM 690 O O . PHE A 1 89 ? -1.631 -19.297 -21.328 1 93.06 89 PHE A O 1
ATOM 697 N N . GLY A 1 90 ? 0.49 -18.484 -21.391 1 94.56 90 GLY A N 1
ATOM 698 C CA . GLY A 1 90 ? 0.404 -18.031 -20.016 1 94.56 90 GLY A CA 1
ATOM 699 C C . GLY A 1 90 ? 0.393 -19.172 -19.016 1 94.56 90 GLY A C 1
ATOM 700 O O . GLY A 1 90 ? 1.305 -20 -19 1 94.56 90 GLY A O 1
ATOM 701 N N . LEU A 1 91 ? -0.725 -19.297 -18.312 1 96.81 91 LEU A N 1
ATOM 702 C CA . LEU A 1 91 ? -0.833 -20.328 -17.297 1 96.81 91 LEU A CA 1
ATOM 703 C C . LEU A 1 91 ? -1.453 -21.594 -17.891 1 96.81 91 LEU A C 1
ATOM 705 O O . LEU A 1 91 ? -1.479 -22.641 -17.234 1 96.81 91 LEU A O 1
ATOM 709 N N . CYS A 1 92 ? -1.94 -21.469 -19.078 1 96.81 92 CYS A N 1
ATOM 710 C CA . CYS A 1 92 ? -2.541 -22.609 -19.75 1 96.81 92 CYS A CA 1
ATOM 711 C C . CYS A 1 92 ? -1.521 -23.312 -20.641 1 96.81 92 CYS A C 1
ATOM 713 O O . CYS A 1 92 ? -0.758 -22.656 -21.359 1 96.81 92 CYS A O 1
ATOM 715 N N . SER A 1 93 ? -1.501 -24.641 -20.562 1 96 93 SER A N 1
ATOM 716 C CA . SER A 1 93 ? -0.609 -25.453 -21.391 1 96 93 SER A CA 1
ATOM 717 C C . SER A 1 93 ? -1.388 -26.484 -22.203 1 96 93 SER A C 1
ATOM 719 O O . SER A 1 93 ? -2.389 -27.016 -21.734 1 96 93 SER A O 1
ATOM 721 N N . ASN A 1 94 ? -0.938 -26.656 -23.422 1 96.19 94 ASN A N 1
ATOM 722 C CA . ASN A 1 94 ? -1.431 -27.75 -24.25 1 96.19 94 ASN A CA 1
ATOM 723 C C . ASN A 1 94 ? -0.534 -28.969 -24.156 1 96.19 94 ASN A C 1
ATOM 725 O O . ASN A 1 94 ? 0.668 -28.891 -24.406 1 96.19 94 ASN A O 1
ATOM 729 N N . PHE A 1 95 ? -1.213 -30.047 -23.812 1 97.12 95 PHE A N 1
ATOM 730 C CA . PHE A 1 95 ? -0.46 -31.281 -23.609 1 97.12 95 PHE A CA 1
ATOM 731 C C . PHE A 1 95 ? -0.872 -32.344 -24.625 1 97.12 95 PHE A C 1
ATOM 733 O O . PHE A 1 95 ? -1.953 -32.25 -25.203 1 97.12 95 PHE A O 1
ATOM 740 N N . SER A 1 96 ? 0.055 -33.25 -24.828 1 96.56 96 SER A N 1
ATOM 741 C CA . SER A 1 96 ? -0.235 -34.469 -25.594 1 96.56 96 SER A CA 1
ATOM 742 C C . SER A 1 96 ? 0.325 -35.719 -24.891 1 96.56 96 SER A C 1
ATOM 744 O O . SER A 1 96 ? 1.433 -35.688 -24.359 1 96.56 96 SER A O 1
ATOM 746 N N . LEU A 1 97 ? -0.499 -36.75 -24.875 1 95.69 97 LEU A N 1
ATOM 747 C CA . LEU A 1 97 ? -0.071 -38.062 -24.391 1 95.69 97 LEU A CA 1
ATOM 748 C C . LEU A 1 97 ? 0.25 -39 -25.562 1 95.69 97 LEU A C 1
ATOM 750 O O . LEU A 1 97 ? -0.596 -39.219 -26.438 1 95.69 97 LEU A O 1
ATOM 754 N N . HIS A 1 98 ? 1.484 -39.469 -25.469 1 95.75 98 HIS A N 1
ATOM 755 C CA . HIS A 1 98 ? 1.947 -40.344 -26.531 1 95.75 98 HIS A CA 1
ATOM 756 C C . HIS A 1 98 ? 2.26 -41.75 -26 1 95.75 98 HIS A C 1
ATOM 758 O O . HIS A 1 98 ? 2.824 -41.906 -24.922 1 95.75 98 HIS A O 1
ATOM 764 N N . CYS A 1 99 ? 1.806 -42.656 -26.844 1 95.06 99 CYS A N 1
ATOM 765 C CA . CYS A 1 99 ? 2.25 -44 -26.547 1 95.06 99 CYS A CA 1
ATOM 766 C C . CYS A 1 99 ? 3.578 -44.281 -27.234 1 95.06 99 CYS A C 1
ATOM 768 O O . CYS A 1 99 ? 3.771 -43.938 -28.406 1 95.06 99 CYS A O 1
ATOM 770 N N . THR A 1 100 ? 4.469 -44.844 -26.547 1 91.12 100 THR A N 1
ATOM 771 C CA . THR A 1 100 ? 5.789 -45.156 -27.094 1 91.12 100 THR A CA 1
ATOM 772 C C . THR A 1 100 ? 5.727 -46.375 -28.016 1 91.12 100 THR A C 1
ATOM 774 O O . THR A 1 100 ? 6.629 -46.594 -28.828 1 91.12 100 THR A O 1
ATOM 777 N N . ASN A 1 101 ? 4.633 -47.125 -28.016 1 92.94 101 ASN A N 1
ATOM 778 C CA . ASN A 1 101 ? 4.559 -48.406 -28.719 1 92.94 101 ASN A CA 1
ATOM 779 C C . ASN A 1 101 ? 3.615 -48.344 -29.906 1 92.94 101 ASN A C 1
ATOM 781 O O . ASN A 1 101 ? 3.584 -49.281 -30.734 1 92.94 101 ASN A O 1
ATOM 785 N N . CYS A 1 102 ? 2.791 -47.406 -29.938 1 94.62 102 CYS A N 1
ATOM 786 C CA . CYS A 1 102 ? 1.861 -47.281 -31.047 1 94.62 102 CYS A CA 1
ATOM 787 C C . CYS A 1 102 ? 1.668 -45.812 -31.438 1 94.62 102 CYS A C 1
ATOM 789 O O . CYS A 1 102 ? 2.42 -44.938 -31 1 94.62 102 CYS A O 1
ATOM 791 N N . SER A 1 103 ? 0.685 -45.5 -32.344 1 93.19 103 SER A N 1
ATOM 792 C CA . SER A 1 103 ? 0.5 -44.156 -32.875 1 93.19 103 SER A CA 1
ATOM 793 C C . SER A 1 103 ? -0.567 -43.406 -32.094 1 93.19 103 SER A C 1
ATOM 795 O O . SER A 1 103 ? -1.134 -42.406 -32.594 1 93.19 103 SER A O 1
ATOM 797 N N . PHE A 1 104 ? -0.863 -43.906 -30.906 1 94.5 104 PHE A N 1
ATOM 798 C CA . PHE A 1 104 ? -1.876 -43.25 -30.078 1 94.5 104 PHE A CA 1
ATOM 799 C C . PHE A 1 104 ? -1.393 -41.875 -29.609 1 94.5 104 PHE A C 1
ATOM 801 O O . PHE A 1 104 ? -0.275 -41.75 -29.109 1 94.5 104 PHE A O 1
ATOM 808 N N . ILE A 1 105 ? -2.182 -40.875 -29.891 1 95.25 105 ILE A N 1
ATOM 809 C CA . ILE A 1 105 ? -1.931 -39.531 -29.422 1 95.25 105 ILE A CA 1
ATOM 810 C C . ILE A 1 105 ? -3.225 -38.906 -28.875 1 95.25 105 ILE A C 1
ATOM 812 O O . ILE A 1 105 ? -4.262 -38.969 -29.547 1 95.25 105 ILE A O 1
ATOM 816 N N . GLU A 1 106 ? -3.176 -38.469 -27.688 1 94.19 106 GLU A N 1
ATOM 817 C CA . GLU A 1 106 ? -4.309 -37.781 -27.094 1 94.19 106 GLU A CA 1
ATOM 818 C C . GLU A 1 106 ? -3.904 -36.375 -26.641 1 94.19 106 GLU A C 1
ATOM 820 O O . GLU A 1 106 ? -3.092 -36.219 -25.734 1 94.19 106 GLU A O 1
ATOM 825 N N . GLY A 1 107 ? -4.492 -35.406 -27.297 1 95.38 107 GLY A N 1
ATOM 826 C CA . GLY A 1 107 ? -4.219 -34.031 -26.922 1 95.38 107 GLY A CA 1
ATOM 827 C C . GLY A 1 107 ? -5.25 -33.438 -25.969 1 95.38 107 GLY A C 1
ATOM 828 O O . GLY A 1 107 ? -6.434 -33.781 -26.062 1 95.38 107 GLY A O 1
ATOM 829 N N . PHE A 1 108 ? -4.824 -32.656 -25.031 1 95.5 108 PHE A N 1
ATOM 830 C CA . PHE A 1 108 ? -5.75 -31.953 -24.141 1 95.5 108 PHE A CA 1
ATOM 831 C C . PHE A 1 108 ? -5.133 -30.656 -23.625 1 95.5 108 PHE A C 1
ATOM 833 O O . PHE A 1 108 ? -3.914 -30.484 -23.656 1 95.5 108 PHE A O 1
ATOM 840 N N . CYS A 1 109 ? -6.012 -29.688 -23.156 1 95.44 109 CYS A N 1
ATOM 841 C CA . CYS A 1 109 ? -5.59 -28.422 -22.594 1 95.44 109 CYS A CA 1
ATOM 842 C C . CYS A 1 109 ? -5.77 -28.406 -21.078 1 95.44 109 CYS A C 1
ATOM 844 O O . CYS A 1 109 ? -6.75 -28.938 -20.562 1 95.44 109 CYS A O 1
ATOM 846 N N . SER A 1 110 ? -4.809 -27.781 -20.391 1 96.56 110 SER A N 1
ATOM 847 C CA . SER A 1 110 ? -4.875 -27.75 -18.922 1 96.56 110 SER A CA 1
ATOM 848 C C . SER A 1 110 ? -6.082 -26.953 -18.453 1 96.56 110 SER A C 1
ATOM 850 O O . SER A 1 110 ? -6.547 -27.141 -17.312 1 96.56 110 SER A O 1
ATOM 852 N N . SER A 1 111 ? -6.531 -26.016 -19.25 1 94.88 111 SER A N 1
ATOM 853 C CA . SER A 1 111 ? -7.691 -25.188 -18.922 1 94.88 111 SER A CA 1
ATOM 854 C C . SER A 1 111 ? -8.555 -24.938 -20.156 1 94.88 111 SER A C 1
ATOM 856 O O . SER A 1 111 ? -8.039 -24.812 -21.266 1 94.88 111 SER A O 1
ATOM 858 N N . PRO A 1 112 ? -9.891 -24.875 -19.891 1 92 112 PRO A N 1
ATOM 859 C CA . PRO A 1 112 ? -10.766 -24.562 -21.016 1 92 112 PRO A CA 1
ATOM 860 C C . PRO A 1 112 ? -10.492 -23.188 -21.625 1 92 112 PRO A C 1
ATOM 862 O O . PRO A 1 112 ? -9.961 -22.312 -20.938 1 92 112 PRO A O 1
ATOM 865 N N . LYS A 1 113 ? -10.867 -23.125 -22.906 1 89.5 113 LYS A N 1
ATOM 866 C CA . LYS A 1 113 ? -10.625 -21.875 -23.641 1 89.5 113 LYS A CA 1
ATOM 867 C C . LYS A 1 113 ? -11.93 -21.281 -24.156 1 89.5 113 LYS A C 1
ATOM 869 O O . LYS A 1 113 ? -12.867 -22.016 -24.5 1 89.5 113 LYS A O 1
ATOM 874 N N . VAL A 1 114 ? -11.984 -20.031 -24.031 1 83.12 114 VAL A N 1
ATOM 875 C CA . VAL A 1 114 ? -13.031 -19.266 -24.719 1 83.12 114 VAL A CA 1
ATOM 876 C C . VAL A 1 114 ? -12.414 -18.422 -25.828 1 83.12 114 VAL A C 1
ATOM 878 O O . VAL A 1 114 ? -11.617 -17.516 -25.562 1 83.12 114 VAL A O 1
ATOM 881 N N . LYS A 1 115 ? -12.734 -18.672 -26.984 1 78.25 115 LYS A N 1
ATOM 882 C CA . LYS A 1 115 ? -12.125 -18.047 -28.156 1 78.25 115 LYS A CA 1
ATOM 883 C C . LYS A 1 115 ? -10.609 -18.234 -28.156 1 78.25 115 LYS A C 1
ATOM 885 O O . LYS A 1 115 ? -10.125 -19.375 -28.094 1 78.25 115 LYS A O 1
ATOM 890 N N . LYS A 1 116 ? -9.875 -17.219 -27.953 1 77.69 116 LYS A N 1
ATOM 891 C CA . LYS A 1 116 ? -8.422 -17.312 -28.047 1 77.69 116 LYS A CA 1
ATOM 892 C C . LYS A 1 116 ? -7.766 -17.188 -26.688 1 77.69 116 LYS A C 1
ATOM 894 O O . LYS A 1 116 ? -6.543 -17.297 -26.562 1 77.69 116 LYS A O 1
ATOM 899 N N . SER A 1 117 ? -8.594 -17.109 -25.734 1 86.12 117 SER A N 1
ATOM 900 C CA . SER A 1 117 ? -8.016 -16.906 -24.406 1 86.12 117 SER A CA 1
ATOM 901 C C . SER A 1 117 ? -8.469 -18 -23.438 1 86.12 117 SER A C 1
ATOM 903 O O . SER A 1 117 ? -9.602 -18.469 -23.516 1 86.12 117 SER A O 1
ATOM 905 N N . SER A 1 118 ? -7.562 -18.422 -22.688 1 92.12 118 SER A N 1
ATOM 906 C CA . SER A 1 118 ? -7.855 -19.453 -21.688 1 92.12 118 SER A CA 1
ATOM 907 C C . SER A 1 118 ? -8.523 -18.844 -20.453 1 92.12 118 SER A C 1
ATOM 909 O O . SER A 1 118 ? -8.203 -17.719 -20.062 1 92.12 118 SER A O 1
ATOM 911 N N . ASN A 1 119 ? -9.43 -19.625 -19.797 1 93.5 119 ASN A N 1
ATOM 912 C CA . ASN A 1 119 ? -10.164 -19.172 -18.625 1 93.5 119 ASN A CA 1
ATOM 913 C C . ASN A 1 119 ? -9.227 -18.875 -17.453 1 93.5 119 ASN A C 1
ATOM 915 O O . ASN A 1 119 ? -9.391 -17.859 -16.766 1 93.5 119 ASN A O 1
ATOM 919 N N . ILE A 1 120 ? -8.211 -19.688 -17.359 1 95.69 120 ILE A N 1
ATOM 920 C CA . ILE A 1 120 ? -7.34 -19.594 -16.203 1 95.69 120 ILE A CA 1
ATOM 921 C C . ILE A 1 120 ? -6.57 -18.281 -16.234 1 95.69 120 ILE A C 1
ATOM 923 O O . ILE A 1 120 ? -6.301 -17.688 -15.188 1 95.69 120 ILE A O 1
ATOM 927 N N . ASN A 1 121 ? -6.199 -17.797 -17.406 1 96.12 121 ASN A N 1
ATOM 928 C CA . ASN A 1 121 ? -5.508 -16.531 -17.516 1 96.12 121 ASN A CA 1
ATOM 929 C C . ASN A 1 121 ? -6.391 -15.367 -17.078 1 96.12 121 ASN A C 1
ATOM 931 O O . ASN A 1 121 ? -5.934 -14.477 -16.359 1 96.12 121 ASN A O 1
ATOM 935 N N . LYS A 1 122 ? -7.629 -15.367 -17.453 1 95.5 122 LYS A N 1
ATOM 936 C CA . LYS A 1 122 ? -8.57 -14.32 -17.062 1 95.5 122 LYS A CA 1
ATOM 937 C C . LYS A 1 122 ? -8.836 -14.344 -15.562 1 95.5 122 LYS A C 1
ATOM 939 O O . LYS A 1 122 ? -8.852 -13.289 -14.914 1 95.5 122 LYS A O 1
ATOM 944 N N . PHE A 1 123 ? -9 -15.578 -15.055 1 96.62 123 PHE A N 1
ATOM 945 C CA . PHE A 1 123 ? -9.203 -15.734 -13.625 1 96.62 123 PHE A CA 1
ATOM 946 C C . PHE A 1 123 ? -8.016 -15.188 -12.836 1 96.62 123 PHE A C 1
ATOM 948 O O . PHE A 1 123 ? -8.195 -14.508 -11.828 1 96.62 123 PHE A O 1
ATOM 955 N N . PHE A 1 124 ? -6.902 -15.484 -13.406 1 97.62 124 PHE A N 1
ATOM 956 C CA . PHE A 1 124 ? -5.688 -15.102 -12.703 1 97.62 124 PHE A CA 1
ATOM 957 C C . PHE A 1 124 ? -5.531 -13.586 -12.68 1 97.62 124 PHE A C 1
ATOM 959 O O . PHE A 1 124 ? -5.199 -13.008 -11.641 1 97.62 124 PHE A O 1
ATOM 966 N N . ILE A 1 125 ? -5.758 -12.93 -13.766 1 97.56 125 ILE A N 1
ATOM 967 C CA . ILE A 1 125 ? -5.613 -11.477 -13.859 1 97.56 125 ILE A CA 1
ATOM 968 C C . ILE A 1 125 ? -6.621 -10.797 -12.945 1 97.56 125 ILE A C 1
ATOM 970 O O . ILE A 1 125 ? -6.273 -9.883 -12.195 1 97.56 125 ILE A O 1
ATOM 974 N N . LEU A 1 126 ? -7.863 -11.266 -12.945 1 97.69 126 LEU A N 1
ATOM 975 C CA . LEU A 1 126 ? -8.875 -10.719 -12.055 1 97.69 126 LEU A CA 1
ATOM 976 C C . LEU A 1 126 ? -8.523 -10.992 -10.594 1 97.69 126 LEU A C 1
ATOM 978 O O . LEU A 1 126 ? -8.672 -10.109 -9.742 1 97.69 126 LEU A O 1
ATOM 982 N N . GLY A 1 127 ? -8.031 -12.211 -10.367 1 97.75 127 GLY A N 1
ATOM 983 C CA . GLY A 1 127 ? -7.613 -12.555 -9.023 1 97.75 127 GLY A CA 1
ATOM 984 C C . GLY A 1 127 ? -6.48 -11.68 -8.508 1 97.75 127 GLY A C 1
ATOM 985 O O . GLY A 1 127 ? -6.477 -11.281 -7.34 1 97.75 127 GLY A O 1
ATOM 986 N N . LEU A 1 128 ? -5.512 -11.398 -9.336 1 97.88 128 LEU A N 1
ATOM 987 C CA . LEU A 1 128 ? -4.406 -10.523 -8.969 1 97.88 128 LEU A CA 1
ATOM 988 C C . LEU A 1 128 ? -4.91 -9.133 -8.609 1 97.88 128 LEU A C 1
ATOM 990 O O . LEU A 1 128 ? -4.477 -8.547 -7.613 1 97.88 128 LEU A O 1
ATOM 994 N N . ARG A 1 129 ? -5.805 -8.672 -9.414 1 97.38 129 ARG A N 1
ATOM 995 C CA . ARG A 1 129 ? -6.352 -7.34 -9.156 1 97.38 129 ARG A CA 1
ATOM 996 C C . ARG A 1 129 ? -7.117 -7.309 -7.84 1 97.38 129 ARG A C 1
ATOM 998 O O . ARG A 1 129 ? -6.996 -6.355 -7.07 1 97.38 129 ARG A O 1
ATOM 1005 N N . LEU A 1 130 ? -7.879 -8.352 -7.57 1 97.88 130 LEU A N 1
ATOM 1006 C CA . LEU A 1 130 ? -8.617 -8.445 -6.316 1 97.88 130 LEU A CA 1
ATOM 1007 C C . LEU A 1 130 ? -7.664 -8.516 -5.129 1 97.88 130 LEU A C 1
ATOM 1009 O O . LEU A 1 130 ? -8.016 -8.102 -4.02 1 97.88 130 LEU A O 1
ATOM 1013 N N . ALA A 1 131 ? -6.469 -9.023 -5.43 1 96.62 131 ALA A N 1
ATOM 1014 C CA . ALA A 1 131 ? -5.438 -9.086 -4.395 1 96.62 131 ALA A CA 1
ATOM 1015 C C . ALA A 1 131 ? -4.652 -7.777 -4.328 1 96.62 131 ALA A C 1
ATOM 1017 O O . ALA A 1 131 ? -3.742 -7.633 -3.51 1 96.62 131 ALA A O 1
ATOM 1018 N N . GLY A 1 132 ? -4.977 -6.836 -5.203 1 95.75 132 GLY A N 1
ATOM 1019 C CA . GLY A 1 132 ? -4.34 -5.531 -5.211 1 95.75 132 GLY A CA 1
ATOM 1020 C C . GLY A 1 132 ? -2.996 -5.523 -5.914 1 95.75 132 GLY A C 1
ATOM 1021 O O . GLY A 1 132 ? -2.113 -4.734 -5.57 1 95.75 132 GLY A O 1
ATOM 1022 N N . ARG A 1 133 ? -2.801 -6.434 -6.855 1 96.38 133 ARG A N 1
ATOM 1023 C CA . ARG A 1 133 ? -1.503 -6.535 -7.516 1 96.38 133 ARG A CA 1
ATOM 1024 C C . ARG A 1 133 ? -1.664 -6.637 -9.031 1 96.38 133 ARG A C 1
ATOM 1026 O O . ARG A 1 133 ? -2.768 -6.871 -9.523 1 96.38 133 ARG A O 1
ATOM 1033 N N . GLY A 1 134 ? -0.596 -6.32 -9.719 1 96.25 134 GLY A N 1
ATOM 1034 C CA . GLY A 1 134 ? -0.599 -6.348 -11.172 1 96.25 134 GLY A CA 1
ATOM 1035 C C . GLY A 1 134 ? 0.406 -7.324 -11.75 1 96.25 134 GLY A C 1
ATOM 1036 O O . GLY A 1 134 ? 0.644 -8.391 -11.18 1 96.25 134 GLY A O 1
ATOM 1037 N N . TYR A 1 135 ? 0.892 -7.023 -12.883 1 96.94 135 TYR A N 1
ATOM 1038 C CA . TYR A 1 135 ? 1.717 -7.906 -13.703 1 96.94 135 TYR A CA 1
ATOM 1039 C C . TYR A 1 135 ? 2.988 -8.305 -12.961 1 96.94 135 TYR A C 1
ATOM 1041 O O . TYR A 1 135 ? 3.312 -9.492 -12.867 1 96.94 135 TYR A O 1
ATOM 1049 N N . THR A 1 136 ? 3.721 -7.344 -12.398 1 95.5 136 THR A N 1
ATOM 1050 C CA . THR A 1 136 ? 5.016 -7.605 -11.781 1 95.5 136 THR A CA 1
ATOM 1051 C C . THR A 1 136 ? 4.867 -8.531 -10.578 1 95.5 136 THR A C 1
ATOM 1053 O O . THR A 1 136 ? 5.652 -9.469 -10.414 1 95.5 136 THR A O 1
ATOM 1056 N N . ALA A 1 137 ? 3.924 -8.305 -9.758 1 96.38 137 ALA A N 1
ATOM 1057 C CA . ALA A 1 137 ? 3.668 -9.164 -8.602 1 96.38 137 ALA A CA 1
ATOM 1058 C C . ALA A 1 137 ? 3.254 -10.562 -9.039 1 96.38 137 ALA A C 1
ATOM 1060 O O . ALA A 1 137 ? 3.664 -11.555 -8.438 1 96.38 137 ALA A O 1
ATOM 1061 N N . GLY A 1 138 ? 2.412 -10.594 -10.086 1 97.5 138 GLY A N 1
ATOM 1062 C CA . GLY A 1 138 ? 2.025 -11.891 -10.625 1 97.5 138 GLY A CA 1
ATOM 1063 C C . GLY A 1 138 ? 3.203 -12.695 -11.148 1 97.5 138 GLY A C 1
ATOM 1064 O O . GLY A 1 138 ? 3.268 -13.906 -10.945 1 97.5 138 GLY A O 1
ATOM 1065 N N . LYS A 1 139 ? 4.059 -11.992 -11.797 1 96.94 139 LYS A N 1
ATOM 1066 C CA . LYS A 1 139 ? 5.25 -12.656 -12.328 1 96.94 139 LYS A CA 1
ATOM 1067 C C . LYS A 1 139 ? 6.109 -13.219 -11.195 1 96.94 139 LYS A C 1
ATOM 1069 O O . LYS A 1 139 ? 6.598 -14.344 -11.289 1 96.94 139 LYS A O 1
ATOM 1074 N N . LYS A 1 140 ? 6.316 -12.484 -10.125 1 97.06 140 LYS A N 1
ATOM 1075 C CA . LYS A 1 140 ? 7.074 -12.953 -8.969 1 97.06 140 LYS A CA 1
ATOM 1076 C C . LYS A 1 140 ? 6.418 -14.18 -8.336 1 97.06 140 LYS A C 1
ATOM 1078 O O . LYS A 1 140 ? 7.098 -15.148 -7.992 1 97.06 140 LYS A O 1
ATOM 1083 N N . LEU A 1 141 ? 5.113 -14.094 -8.195 1 97.88 141 LEU A N 1
ATOM 1084 C CA . LEU A 1 141 ? 4.359 -15.188 -7.594 1 97.88 141 LEU A CA 1
ATOM 1085 C C . LEU A 1 141 ? 4.484 -16.453 -8.43 1 97.88 141 LEU A C 1
ATOM 1087 O O . LEU A 1 141 ? 4.84 -17.516 -7.902 1 97.88 141 LEU A O 1
ATOM 1091 N N . CYS A 1 142 ? 4.23 -16.312 -9.719 1 97.94 142 CYS A N 1
ATOM 1092 C CA . CYS A 1 142 ? 4.285 -17.469 -10.602 1 97.94 142 CYS A CA 1
ATOM 1093 C C . CYS A 1 142 ? 5.699 -18.031 -10.688 1 97.94 142 CYS A C 1
ATOM 1095 O O . CYS A 1 142 ? 5.895 -19.234 -10.734 1 97.94 142 CYS A O 1
ATOM 1097 N N . SER A 1 143 ? 6.691 -17.141 -10.703 1 96.81 143 SER A N 1
ATOM 1098 C CA . SER A 1 143 ? 8.078 -17.594 -10.719 1 96.81 143 SER A CA 1
ATOM 1099 C C . SER A 1 143 ? 8.398 -18.438 -9.492 1 96.81 143 SER A C 1
ATOM 1101 O O . SER A 1 143 ? 9.023 -19.484 -9.602 1 96.81 143 SER A O 1
ATOM 1103 N N . THR A 1 144 ? 7.969 -18 -8.352 1 96.94 144 THR A N 1
ATOM 1104 C CA . THR A 1 144 ? 8.227 -18.703 -7.105 1 96.94 144 THR A CA 1
ATOM 1105 C C . THR A 1 144 ? 7.492 -20.047 -7.078 1 96.94 144 THR A C 1
ATOM 1107 O O . THR A 1 144 ? 7.984 -21.016 -6.504 1 96.94 144 THR A O 1
ATOM 1110 N N . LEU A 1 145 ? 6.352 -20.125 -7.762 1 96.81 145 LEU A N 1
ATOM 1111 C CA . LEU A 1 145 ? 5.555 -21.344 -7.828 1 96.81 145 LEU A CA 1
ATOM 1112 C C . LEU A 1 145 ? 6.027 -22.234 -8.969 1 96.81 145 LEU A C 1
ATOM 1114 O O . LEU A 1 145 ? 5.461 -23.312 -9.195 1 96.81 145 LEU A O 1
ATOM 1118 N N . SER A 1 146 ? 6.965 -21.781 -9.742 1 95.19 146 SER A N 1
ATOM 1119 C CA . SER A 1 146 ? 7.438 -22.484 -10.93 1 95.19 146 SER A CA 1
ATOM 1120 C C . SER A 1 146 ? 6.309 -22.688 -11.93 1 95.19 146 SER A C 1
ATOM 1122 O O . SER A 1 146 ? 6.133 -23.797 -12.453 1 95.19 146 SER A O 1
ATOM 1124 N N . LEU A 1 147 ? 5.48 -21.672 -12.039 1 97 147 LEU A N 1
ATOM 1125 C CA . LEU A 1 147 ? 4.41 -21.641 -13.031 1 97 147 LEU A CA 1
ATOM 1126 C C . LEU A 1 147 ? 4.789 -20.75 -14.211 1 97 147 LEU A C 1
ATOM 1128 O O . LEU A 1 147 ? 5.449 -19.734 -14.039 1 97 147 LEU A O 1
ATOM 1132 N N . PRO A 1 148 ? 4.336 -21.172 -15.352 1 94.56 148 PRO A N 1
ATOM 1133 C CA . PRO A 1 148 ? 4.5 -20.219 -16.453 1 94.56 148 PRO A CA 1
ATOM 1134 C C . PRO A 1 148 ? 3.664 -18.953 -16.281 1 94.56 148 PRO A C 1
ATOM 1136 O O . PRO A 1 148 ? 2.752 -18.922 -15.445 1 94.56 148 PRO A O 1
ATOM 1139 N N . PHE A 1 149 ? 4.031 -17.953 -16.953 1 94.56 149 PHE A N 1
ATOM 1140 C CA . PHE A 1 149 ? 3.342 -16.672 -16.781 1 94.56 149 PHE A CA 1
ATOM 1141 C C . PHE A 1 149 ? 3.092 -16 -18.125 1 94.56 149 PHE A C 1
ATOM 1143 O O . PHE A 1 149 ? 3.723 -16.359 -19.125 1 94.56 149 PHE A O 1
ATOM 1150 N N . LEU A 1 150 ? 2.205 -15.125 -18.156 1 94.56 150 LEU A N 1
ATOM 1151 C CA . LEU A 1 150 ? 1.83 -14.383 -19.359 1 94.56 150 LEU A CA 1
ATOM 1152 C C . LEU A 1 150 ? 2.898 -13.352 -19.719 1 94.56 150 LEU A C 1
ATOM 1154 O O . LEU A 1 150 ? 3.564 -12.812 -18.828 1 94.56 150 LEU A O 1
ATOM 1158 N N . SER A 1 151 ? 2.977 -13.133 -21.016 1 94.88 151 SER A N 1
ATOM 1159 C CA . SER A 1 151 ? 3.768 -11.984 -21.438 1 94.88 151 SER A CA 1
ATOM 1160 C C . SER A 1 151 ? 3.076 -10.672 -21.062 1 94.88 151 SER A C 1
ATOM 1162 O O . SER A 1 151 ? 1.866 -10.648 -20.828 1 94.88 151 SER A O 1
ATOM 1164 N N . LYS A 1 152 ? 3.785 -9.625 -21.031 1 94.31 152 LYS A N 1
ATOM 1165 C CA . LYS A 1 152 ? 3.246 -8.32 -20.656 1 94.31 152 LYS A CA 1
ATOM 1166 C C . LYS A 1 152 ? 2.152 -7.883 -21.625 1 94.31 152 LYS A C 1
ATOM 1168 O O . LYS A 1 152 ? 1.12 -7.355 -21.203 1 94.31 152 LYS A O 1
ATOM 1173 N N . SER A 1 153 ? 2.391 -8.078 -22.891 1 94.19 153 SER A N 1
ATOM 1174 C CA . SER A 1 153 ? 1.421 -7.691 -23.922 1 94.19 153 SER A CA 1
ATOM 1175 C C . SER A 1 153 ? 0.132 -8.492 -23.781 1 94.19 153 SER A C 1
ATOM 1177 O O . SER A 1 153 ? -0.965 -7.934 -23.859 1 94.19 153 SER A O 1
ATOM 1179 N N . SER A 1 154 ? 0.316 -9.836 -23.625 1 94.44 154 SER A N 1
ATOM 1180 C CA . SER A 1 154 ? -0.857 -10.68 -23.438 1 94.44 154 SER A CA 1
ATOM 1181 C C . SER A 1 154 ? -1.629 -10.289 -22.188 1 94.44 154 SER A C 1
ATOM 1183 O O . SER A 1 154 ? -2.861 -10.289 -22.188 1 94.44 154 SER A O 1
ATOM 1185 N N . PHE A 1 155 ? -0.908 -9.922 -21.219 1 96.31 155 PHE A N 1
ATOM 1186 C CA . PHE A 1 155 ? -1.518 -9.492 -19.953 1 96.31 155 PHE A CA 1
ATOM 1187 C C . PHE A 1 155 ? -2.363 -8.242 -20.172 1 96.31 155 PHE A C 1
ATOM 1189 O O . PHE A 1 155 ? -3.516 -8.188 -19.734 1 96.31 155 PHE A O 1
ATOM 1196 N N . ARG A 1 156 ? -1.865 -7.309 -20.828 1 93.88 156 ARG A N 1
ATOM 1197 C CA . ARG A 1 156 ? -2.547 -6.039 -21.062 1 93.88 156 ARG A CA 1
ATOM 1198 C C . ARG A 1 156 ? -3.787 -6.246 -21.938 1 93.88 156 ARG A C 1
ATOM 1200 O O . ARG A 1 156 ? -4.824 -5.621 -21.703 1 93.88 156 ARG A O 1
ATOM 1207 N N . HIS A 1 157 ? -3.611 -7.066 -22.844 1 93.75 157 HIS A N 1
ATOM 1208 C CA . HIS A 1 157 ? -4.73 -7.355 -23.734 1 93.75 157 HIS A CA 1
ATOM 1209 C C . HIS A 1 157 ? -5.887 -7.996 -22.984 1 93.75 157 HIS A C 1
ATOM 1211 O O . HIS A 1 157 ? -7.043 -7.609 -23.156 1 93.75 157 HIS A O 1
ATOM 1217 N N . GLN A 1 158 ? -5.555 -8.93 -22.219 1 94.38 158 GLN A N 1
ATOM 1218 C CA . GLN A 1 158 ? -6.59 -9.602 -21.438 1 94.38 158 GLN A CA 1
ATOM 1219 C C . GLN A 1 158 ? -7.188 -8.664 -20.391 1 94.38 158 GLN A C 1
ATOM 1221 O O . GLN A 1 158 ? -8.391 -8.719 -20.109 1 94.38 158 GLN A O 1
ATOM 1226 N N . GLU A 1 159 ? -6.402 -7.883 -19.797 1 96.19 159 GLU A N 1
ATOM 1227 C CA . GLU A 1 159 ? -6.883 -6.91 -18.812 1 96.19 159 GLU A CA 1
ATOM 1228 C C . GLU A 1 159 ? -7.898 -5.953 -19.438 1 96.19 159 GLU A C 1
ATOM 1230 O O . GLU A 1 159 ? -8.891 -5.598 -18.812 1 96.19 159 GLU A O 1
ATOM 1235 N N . LYS A 1 160 ? -7.629 -5.516 -20.625 1 94.69 160 LYS A N 1
ATOM 1236 C CA . LYS A 1 160 ? -8.555 -4.637 -21.328 1 94.69 160 LYS A CA 1
ATOM 1237 C C . LYS A 1 160 ? -9.906 -5.32 -21.547 1 94.69 160 LYS A C 1
ATOM 1239 O O . LYS A 1 160 ? -10.953 -4.699 -21.391 1 94.69 160 LYS A O 1
ATOM 1244 N N . ALA A 1 161 ? -9.828 -6.574 -21.906 1 94.88 161 ALA A N 1
ATOM 1245 C CA . ALA A 1 161 ? -11.062 -7.336 -22.109 1 94.88 161 ALA A CA 1
ATOM 1246 C C . ALA A 1 161 ? -11.852 -7.445 -20.812 1 94.88 161 ALA A C 1
ATOM 1248 O O . ALA A 1 161 ? -13.078 -7.305 -20.812 1 94.88 161 ALA A O 1
ATOM 1249 N N . ILE A 1 162 ? -11.172 -7.68 -19.797 1 97.25 162 ILE A N 1
ATOM 1250 C CA . ILE A 1 162 ? -11.805 -7.785 -18.484 1 97.25 162 ILE A CA 1
ATOM 1251 C C . ILE A 1 162 ? -12.406 -6.434 -18.094 1 97.25 162 ILE A C 1
ATOM 1253 O O . ILE A 1 162 ? -13.516 -6.371 -17.562 1 97.25 162 ILE A O 1
ATOM 1257 N N . LEU A 1 163 ? -11.703 -5.383 -18.344 1 98 163 LEU A N 1
ATOM 1258 C CA . LEU A 1 163 ? -12.156 -4.031 -18.031 1 98 163 LEU A CA 1
ATOM 1259 C C . LEU A 1 163 ? -13.5 -3.742 -18.688 1 98 163 LEU A C 1
ATOM 1261 O O . LEU A 1 163 ? -14.414 -3.236 -18.031 1 98 163 LEU A O 1
ATOM 1265 N N . GLU A 1 164 ? -13.609 -4.031 -19.891 1 97.38 164 GLU A N 1
ATOM 1266 C CA . GLU A 1 164 ? -14.844 -3.771 -20.625 1 97.38 164 GLU A CA 1
ATOM 1267 C C . GLU A 1 164 ? -16.031 -4.477 -19.969 1 97.38 164 GLU A C 1
ATOM 1269 O O . GLU A 1 164 ? -17.094 -3.875 -19.797 1 97.38 164 GLU A O 1
ATOM 1274 N N . CYS A 1 165 ? -15.797 -5.676 -19.594 1 97.88 165 CYS A N 1
ATOM 1275 C CA . CYS A 1 165 ? -16.859 -6.441 -18.969 1 97.88 165 CYS A CA 1
ATOM 1276 C C . CYS A 1 165 ? -17.156 -5.91 -17.562 1 97.88 165 CYS A C 1
ATOM 1278 O O . CYS A 1 165 ? -18.328 -5.812 -17.172 1 97.88 165 CYS A O 1
ATOM 1280 N N . VAL A 1 166 ? -16.156 -5.59 -16.859 1 98.5 166 VAL A N 1
ATOM 1281 C CA . VAL A 1 166 ? -16.312 -5.078 -15.508 1 98.5 166 VAL A CA 1
ATOM 1282 C C . VAL A 1 166 ? -17.031 -3.734 -15.539 1 98.5 166 VAL A C 1
ATOM 1284 O O . VAL A 1 166 ? -17.891 -3.463 -14.695 1 98.5 166 VAL A O 1
ATOM 1287 N N . GLU A 1 167 ? -16.703 -2.914 -16.484 1 98.19 167 GLU A N 1
ATOM 1288 C CA . GLU A 1 167 ? -17.328 -1.605 -16.609 1 98.19 167 GLU A CA 1
ATOM 1289 C C . GLU A 1 167 ? -18.828 -1.741 -16.891 1 98.19 167 GLU A C 1
ATOM 1291 O O . GLU A 1 167 ? -19.641 -1.017 -16.312 1 98.19 167 GLU A O 1
ATOM 1296 N N . MET A 1 168 ? -19.141 -2.65 -17.719 1 98.06 168 MET A N 1
ATOM 1297 C CA . MET A 1 168 ? -20.547 -2.904 -18.016 1 98.06 168 MET A CA 1
ATOM 1298 C C . MET A 1 168 ? -21.281 -3.367 -16.766 1 98.06 168 MET A C 1
ATOM 1300 O O . MET A 1 168 ? -22.375 -2.861 -16.469 1 98.06 168 MET A O 1
ATOM 1304 N N . CYS A 1 169 ? -20.672 -4.23 -16.094 1 98.06 169 CYS A N 1
ATOM 1305 C CA . CYS A 1 169 ? -21.297 -4.777 -14.898 1 98.06 169 CYS A CA 1
ATOM 1306 C C . CYS A 1 169 ? -21.406 -3.717 -13.812 1 98.06 169 CYS A C 1
ATOM 1308 O O . CYS A 1 169 ? -22.391 -3.684 -13.062 1 98.06 169 CYS A O 1
ATOM 1310 N N . SER A 1 170 ? -20.391 -2.926 -13.688 1 98.44 170 SER A N 1
ATOM 1311 C CA . SER A 1 170 ? -20.391 -1.85 -12.703 1 98.44 170 SER A CA 1
ATOM 1312 C C . SER A 1 170 ? -21.5 -0.843 -12.984 1 98.44 170 SER A C 1
ATOM 1314 O O . SER A 1 170 ? -22.172 -0.383 -12.062 1 98.44 170 SER A O 1
ATOM 1316 N N . GLN A 1 171 ? -21.688 -0.529 -14.219 1 98 171 GLN A N 1
ATOM 1317 C CA . GLN A 1 171 ? -22.766 0.378 -14.602 1 98 171 GLN A CA 1
ATOM 1318 C C . GLN A 1 171 ? -24.141 -0.207 -14.258 1 98 171 GLN A C 1
ATOM 1320 O O . GLN A 1 171 ? -24.984 0.487 -13.703 1 98 171 GLN A O 1
ATOM 1325 N N . GLU A 1 172 ? -24.266 -1.425 -14.555 1 97.56 172 GLU A N 1
ATOM 1326 C CA . GLU A 1 172 ? -25.516 -2.102 -14.211 1 97.56 172 GLU A CA 1
ATOM 1327 C C . GLU A 1 172 ? -25.734 -2.127 -12.703 1 97.56 172 GLU A C 1
ATOM 1329 O O . GLU A 1 172 ? -26.859 -1.965 -12.227 1 97.56 172 GLU A O 1
ATOM 1334 N N . ASN A 1 173 ? -24.719 -2.387 -12.078 1 96.81 173 ASN A N 1
ATOM 1335 C CA . ASN A 1 173 ? -24.766 -2.422 -10.617 1 96.81 173 ASN A CA 1
ATOM 1336 C C . ASN A 1 173 ? -25.188 -1.079 -10.039 1 96.81 173 ASN A C 1
ATOM 1338 O O . ASN A 1 173 ? -26.016 -1.029 -9.117 1 96.81 173 ASN A O 1
ATOM 1342 N N . MET A 1 174 ? -24.703 0.013 -10.547 1 98 174 MET A N 1
ATOM 1343 C CA . MET A 1 174 ? -25.047 1.352 -10.07 1 98 174 MET A CA 1
ATOM 1344 C C . MET A 1 174 ? -26.484 1.701 -10.438 1 98 174 MET A C 1
ATOM 1346 O O . MET A 1 174 ? -27.188 2.375 -9.68 1 98 174 MET A O 1
ATOM 1350 N N . ILE A 1 175 ? -26.922 1.234 -11.578 1 97 175 ILE A N 1
ATOM 1351 C CA . ILE A 1 175 ? -28.312 1.437 -11.969 1 97 175 ILE A CA 1
ATOM 1352 C C . ILE A 1 175 ? -29.234 0.706 -11 1 97 175 ILE A C 1
ATOM 1354 O O . ILE A 1 175 ? -30.234 1.263 -10.555 1 97 175 ILE A O 1
ATOM 1358 N N . ARG A 1 176 ? -28.875 -0.481 -10.672 1 95.25 176 ARG A N 1
ATOM 1359 C CA . ARG A 1 176 ? -29.656 -1.248 -9.711 1 95.25 176 ARG A CA 1
ATOM 1360 C C . ARG A 1 176 ? -29.688 -0.558 -8.352 1 95.25 176 ARG A C 1
ATOM 1362 O O . ARG A 1 176 ? -30.703 -0.587 -7.656 1 95.25 176 ARG A O 1
ATOM 1369 N N . ALA A 1 177 ? -28.594 -0.012 -7.961 1 96.31 177 ALA A N 1
ATOM 1370 C CA . ALA A 1 177 ? -28.531 0.721 -6.699 1 96.31 177 ALA A CA 1
ATOM 1371 C C . ALA A 1 177 ? -29.469 1.921 -6.715 1 96.31 177 ALA A C 1
ATOM 1373 O O . ALA A 1 177 ? -30.141 2.203 -5.719 1 96.31 177 ALA A O 1
ATOM 1374 N N . ALA A 1 178 ? -29.531 2.607 -7.828 1 96.56 178 ALA A N 1
ATOM 1375 C CA . ALA A 1 178 ? -30.422 3.746 -7.973 1 96.56 178 ALA A CA 1
ATOM 1376 C C . ALA A 1 178 ? -31.891 3.301 -7.914 1 96.56 178 ALA A C 1
ATOM 1378 O O . ALA A 1 178 ? -32.719 3.967 -7.293 1 96.56 178 ALA A O 1
ATOM 1379 N N . GLU A 1 179 ? -32.156 2.205 -8.531 1 94.94 179 GLU A N 1
ATOM 1380 C CA . GLU A 1 179 ? -33.531 1.65 -8.508 1 94.94 179 GLU A CA 1
ATOM 1381 C C . GLU A 1 179 ? -33.938 1.269 -7.086 1 94.94 179 GLU A C 1
ATOM 1383 O O . GLU A 1 179 ? -35.094 1.413 -6.711 1 94.94 179 GLU A O 1
ATOM 1388 N N . GLU A 1 180 ? -33 0.782 -6.391 1 93.75 180 GLU A N 1
ATOM 1389 C CA . GLU A 1 180 ? -33.281 0.422 -5.004 1 93.75 180 GLU A CA 1
ATOM 1390 C C . GLU A 1 180 ? -33.656 1.647 -4.184 1 93.75 180 GLU A C 1
ATOM 1392 O O . GLU A 1 180 ? -34.562 1.57 -3.322 1 93.75 180 GLU A O 1
ATOM 1397 N N . VAL A 1 181 ? -33.031 2.77 -4.406 1 94.44 181 VAL A N 1
ATOM 1398 C CA . VAL A 1 181 ? -33.375 4.02 -3.727 1 94.44 181 VAL A CA 1
ATOM 1399 C C . VAL A 1 181 ? -34.812 4.418 -4.051 1 94.44 181 VAL A C 1
ATOM 1401 O O . VAL A 1 181 ? -35.562 4.805 -3.162 1 94.44 181 VAL A O 1
ATOM 1404 N N . ARG A 1 182 ? -35.156 4.25 -5.234 1 94.25 182 ARG A N 1
ATOM 1405 C CA . ARG A 1 182 ? -36.5 4.609 -5.672 1 94.25 182 ARG A CA 1
ATOM 1406 C C . ARG A 1 182 ? -37.531 3.66 -5.09 1 94.25 182 ARG A C 1
ATOM 1408 O O . ARG A 1 182 ? -38.625 4.086 -4.723 1 94.25 182 ARG A O 1
ATOM 1415 N N . ARG A 1 183 ? -37.188 2.451 -5.027 1 91.69 183 ARG A N 1
ATOM 1416 C CA . ARG A 1 183 ? -38.094 1.458 -4.469 1 91.69 183 ARG A CA 1
ATOM 1417 C C . ARG A 1 183 ? -38.344 1.706 -2.984 1 91.69 183 ARG A C 1
ATOM 1419 O O . ARG A 1 183 ? -39.469 1.576 -2.502 1 91.69 183 ARG A O 1
ATOM 1426 N N . LEU A 1 184 ? -37.312 1.979 -2.277 1 89.81 184 LEU A N 1
ATOM 1427 C CA . LEU A 1 184 ? -37.406 2.221 -0.842 1 89.81 184 LEU A CA 1
ATOM 1428 C C . LEU A 1 184 ? -38.344 3.387 -0.544 1 89.81 184 LEU A C 1
ATOM 1430 O O . LEU A 1 184 ? -39.031 3.387 0.476 1 89.81 184 LEU A O 1
ATOM 1434 N N . LYS A 1 185 ? -38.344 4.328 -1.433 1 88.06 185 LYS A N 1
ATOM 1435 C CA . LYS A 1 185 ? -39.156 5.527 -1.205 1 88.06 185 LYS A CA 1
ATOM 1436 C C . LYS A 1 185 ? -40.469 5.465 -1.987 1 88.06 185 LYS A C 1
ATOM 1438 O O . LYS A 1 185 ? -41.188 6.457 -2.064 1 88.06 185 LYS A O 1
ATOM 1443 N N . VAL A 1 186 ? -40.781 4.379 -2.648 1 88.5 186 VAL A N 1
ATOM 1444 C CA . VAL A 1 186 ? -42 4.078 -3.369 1 88.5 186 VAL A CA 1
ATOM 1445 C C . VAL A 1 186 ? -42.25 5.145 -4.438 1 88.5 186 VAL A C 1
ATOM 1447 O O . VAL A 1 186 ? -43.344 5.73 -4.5 1 88.5 186 VAL A O 1
ATOM 1450 N N . VAL A 1 187 ? -41.219 5.426 -5.113 1 87.25 187 VAL A N 1
ATOM 1451 C CA . VAL A 1 187 ? -41.312 6.41 -6.188 1 87.25 187 VAL A CA 1
ATOM 1452 C C . VAL A 1 187 ? -41.719 5.719 -7.488 1 87.25 187 VAL A C 1
ATOM 1454 O O . VAL A 1 187 ? -41.188 4.668 -7.836 1 87.25 187 VAL A O 1
ATOM 1457 N N . PRO A 1 188 ? -42.688 6.289 -8.102 1 85.25 188 PRO A N 1
ATOM 1458 C CA . PRO A 1 188 ? -43.062 5.703 -9.398 1 85.25 188 PRO A CA 1
ATOM 1459 C C . PRO A 1 188 ? -41.906 5.688 -10.391 1 85.25 188 PRO A C 1
ATOM 1461 O O . PRO A 1 188 ? -41.031 6.559 -10.344 1 85.25 188 PRO A O 1
ATOM 1464 N N . SER A 1 189 ? -41.844 4.758 -11.266 1 79.5 189 SER A N 1
ATOM 1465 C CA . SER A 1 189 ? -40.75 4.5 -12.195 1 79.5 189 SER A CA 1
ATOM 1466 C C . SER A 1 189 ? -40.562 5.672 -13.156 1 79.5 189 SER A C 1
ATOM 1468 O O . SER A 1 189 ? -39.438 5.887 -13.656 1 79.5 189 SER A O 1
ATOM 1470 N N . ASN A 1 190 ? -41.531 6.418 -13.406 1 81.81 190 ASN A N 1
ATOM 1471 C CA . ASN A 1 190 ? -41.438 7.465 -14.422 1 81.81 190 ASN A CA 1
ATOM 1472 C C . ASN A 1 190 ? -41.094 8.812 -13.812 1 81.81 190 ASN A C 1
ATOM 1474 O O . ASN A 1 190 ? -40.906 9.805 -14.531 1 81.81 190 ASN A O 1
ATOM 1478 N N . LYS A 1 191 ? -40.781 8.766 -12.539 1 89.12 191 LYS A N 1
ATOM 1479 C CA . LYS A 1 191 ? -40.5 10.047 -11.898 1 89.12 191 LYS A CA 1
ATOM 1480 C C . LYS A 1 191 ? -39.094 10.117 -11.375 1 89.12 191 LYS A C 1
ATOM 1482 O O . LYS A 1 191 ? -38.5 9.094 -11.008 1 89.12 191 LYS A O 1
ATOM 1487 N N . ILE A 1 192 ? -38.625 11.32 -11.461 1 93.12 192 ILE A N 1
ATOM 1488 C CA . ILE A 1 192 ? -37.281 11.594 -10.914 1 93.12 192 ILE A CA 1
ATOM 1489 C C . ILE A 1 192 ? -37.406 11.844 -9.406 1 93.12 192 ILE A C 1
ATOM 1491 O O . ILE A 1 192 ? -38.281 12.578 -8.953 1 93.12 192 ILE A O 1
ATOM 1495 N N . TYR A 1 193 ? -36.594 11.18 -8.703 1 93.31 193 TYR A N 1
ATOM 1496 C CA . TYR A 1 193 ? -36.625 11.289 -7.246 1 93.31 193 TYR A CA 1
ATOM 1497 C C . TYR A 1 193 ? -35.469 12.125 -6.73 1 93.31 193 TYR A C 1
ATOM 1499 O O . TYR A 1 193 ? -34.344 11.977 -7.195 1 93.31 193 TYR A O 1
ATOM 1507 N N . SER A 1 194 ? -35.844 13.039 -5.789 1 93.69 194 SER A N 1
ATOM 1508 C CA . SER A 1 194 ? -34.844 13.859 -5.137 1 93.69 194 SER A CA 1
ATOM 1509 C C . SER A 1 194 ? -34.281 13.164 -3.902 1 93.69 194 SER A C 1
ATOM 1511 O O . SER A 1 194 ? -35.031 12.805 -2.99 1 93.69 194 SER A O 1
ATOM 1513 N N . CYS A 1 195 ? -32.969 12.914 -3.908 1 94.12 195 CYS A N 1
ATOM 1514 C CA . CYS A 1 195 ? -32.406 12.172 -2.795 1 94.12 195 CYS A CA 1
ATOM 1515 C C . CYS A 1 195 ? -31.109 12.836 -2.303 1 94.12 195 CYS A C 1
ATOM 1517 O O . CYS A 1 195 ? -30.609 13.766 -2.934 1 94.12 195 CYS A O 1
ATOM 1519 N N . GLY A 1 196 ? -30.672 12.414 -1.112 1 93.69 196 GLY A N 1
ATOM 1520 C CA . GLY A 1 196 ? -29.391 12.867 -0.563 1 93.69 196 GLY A CA 1
ATOM 1521 C C . GLY A 1 196 ? -28.234 11.961 -0.933 1 93.69 196 GLY A C 1
ATOM 1522 O O . GLY A 1 196 ? -28.391 10.742 -1 1 93.69 196 GLY A O 1
ATOM 1523 N N . VAL A 1 197 ? -27.094 12.648 -1.191 1 95.81 197 VAL A N 1
ATOM 1524 C CA . VAL A 1 197 ? -25.922 11.867 -1.591 1 95.81 197 VAL A CA 1
ATOM 1525 C C . VAL A 1 197 ? -24.688 12.359 -0.839 1 95.81 197 VAL A C 1
ATOM 1527 O O . VAL A 1 197 ? -24.594 13.547 -0.498 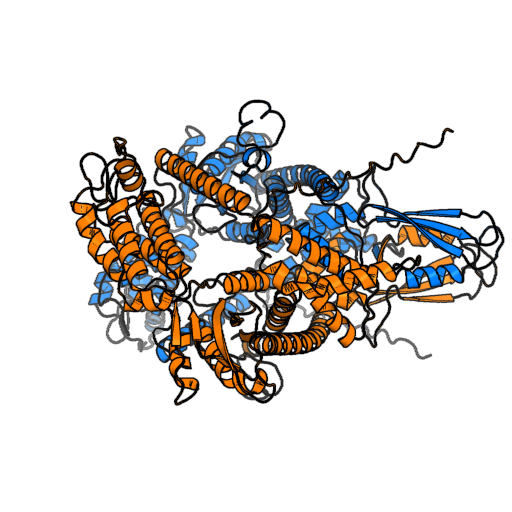1 95.81 197 VAL A O 1
ATOM 1530 N N . SER A 1 198 ? -23.844 11.414 -0.542 1 95.31 198 SER A N 1
ATOM 1531 C CA . SER A 1 198 ? -22.531 11.727 0.032 1 95.31 198 SER A CA 1
ATOM 1532 C C . SER A 1 198 ? -21.453 11.703 -1.033 1 95.31 198 SER A C 1
ATOM 1534 O O . SER A 1 198 ? -21.375 10.773 -1.834 1 95.31 198 SER A O 1
ATOM 1536 N N . VAL A 1 199 ? -20.625 12.781 -1.047 1 94.12 199 VAL A N 1
ATOM 1537 C CA . VAL A 1 199 ? -19.625 12.938 -2.1 1 94.12 199 VAL A CA 1
ATOM 1538 C C . VAL A 1 199 ? -18.234 13.023 -1.482 1 94.12 199 VAL A C 1
ATOM 1540 O O . VAL A 1 199 ? -18.047 13.664 -0.44 1 94.12 199 VAL A O 1
ATOM 1543 N N . ASP A 1 200 ? -17.281 12.32 -2.084 1 93 200 ASP A N 1
ATOM 1544 C CA . ASP A 1 200 ? -15.891 12.398 -1.641 1 93 200 ASP A CA 1
ATOM 1545 C C . ASP A 1 200 ? -14.93 12.07 -2.781 1 93 200 ASP A C 1
ATOM 1547 O O . ASP A 1 200 ? -15.242 11.25 -3.648 1 93 200 ASP A O 1
ATOM 1551 N N . GLY A 1 201 ? -13.812 12.812 -2.826 1 91.81 201 GLY A N 1
ATOM 1552 C CA . GLY A 1 201 ? -12.742 12.531 -3.766 1 91.81 201 GLY A CA 1
ATOM 1553 C C . GLY A 1 201 ? -11.516 11.922 -3.109 1 91.81 201 GLY A C 1
ATOM 1554 O O . GLY A 1 201 ? -11.211 12.227 -1.955 1 91.81 201 GLY A O 1
ATOM 1555 N N . THR A 1 202 ? -10.898 11.031 -3.818 1 93.56 202 THR A N 1
ATOM 1556 C CA . THR A 1 202 ? -9.68 10.398 -3.314 1 93.56 202 THR A CA 1
ATOM 1557 C C . THR A 1 202 ? -8.617 10.312 -4.406 1 93.56 202 THR A C 1
ATOM 1559 O O . THR A 1 202 ? -8.945 10.227 -5.594 1 93.56 202 THR A O 1
ATOM 1562 N N . TRP A 1 203 ? -7.426 10.43 -3.988 1 93.31 203 TRP A N 1
ATOM 1563 C CA . TRP A 1 203 ? -6.285 10.453 -4.898 1 93.31 203 TRP A CA 1
ATOM 1564 C C . TRP A 1 203 ? -5.328 9.305 -4.602 1 93.31 203 TRP A C 1
ATOM 1566 O O . TRP A 1 203 ? -5.242 8.844 -3.463 1 93.31 203 TRP A O 1
ATOM 1576 N N . GLN A 1 204 ? -4.676 8.867 -5.605 1 92.31 204 GLN A N 1
ATOM 1577 C CA . GLN A 1 204 ? -3.752 7.746 -5.445 1 92.31 204 GLN A CA 1
ATOM 1578 C C . GLN A 1 204 ? -2.51 8.164 -4.664 1 92.31 204 GLN A C 1
ATOM 1580 O O . GLN A 1 204 ? -2.096 7.473 -3.732 1 92.31 204 GLN A O 1
ATOM 1585 N N . ARG A 1 205 ? -1.869 9.195 -5.117 1 87.38 205 ARG A N 1
ATOM 1586 C CA . ARG A 1 205 ? -0.722 9.703 -4.375 1 87.38 205 ARG A CA 1
ATOM 1587 C C . ARG A 1 205 ? -1.149 10.773 -3.375 1 87.38 205 ARG A C 1
ATOM 1589 O O . ARG A 1 205 ? -1.979 11.633 -3.691 1 87.38 205 ARG A O 1
ATOM 1596 N N . ARG A 1 206 ? -0.565 10.57 -2.256 1 75.75 206 ARG A N 1
ATOM 1597 C CA . ARG A 1 206 ? -0.859 11.602 -1.27 1 75.75 206 ARG A CA 1
ATOM 1598 C C . ARG A 1 206 ? -0.189 12.922 -1.642 1 75.75 206 ARG A C 1
ATOM 1600 O O . ARG A 1 206 ? 0.907 12.93 -2.205 1 75.75 206 ARG A O 1
ATOM 1607 N N . GLY A 1 207 ? -0.822 13.961 -1.513 1 67.19 207 GLY A N 1
ATOM 1608 C CA . GLY A 1 207 ? -0.264 15.266 -1.835 1 67.19 207 GLY A CA 1
ATOM 1609 C C . GLY A 1 207 ? -1.032 15.992 -2.924 1 67.19 207 GLY A C 1
ATOM 1610 O O . GLY A 1 207 ? -2.139 15.586 -3.285 1 67.19 207 GLY A O 1
ATOM 1611 N N . TYR A 1 208 ? -0.511 16.938 -3.402 1 69.12 208 TYR A N 1
ATOM 1612 C CA . TYR A 1 208 ? -1.234 17.844 -4.301 1 69.12 208 TYR A CA 1
ATOM 1613 C C . TYR A 1 208 ? -0.833 17.594 -5.75 1 69.12 208 TYR A C 1
ATOM 1615 O O . TYR A 1 208 ? -1.175 18.391 -6.633 1 69.12 208 TYR A O 1
ATOM 1623 N N . SER A 1 209 ? -0.175 16.406 -5.918 1 79.5 209 SER A N 1
ATOM 1624 C CA . SER A 1 209 ? 0.307 16.203 -7.281 1 79.5 209 SER A CA 1
ATOM 1625 C C . SER A 1 209 ? -0.071 14.828 -7.809 1 79.5 209 SER A C 1
ATOM 1627 O O . SER A 1 209 ? 0.607 14.289 -8.68 1 79.5 209 SER A O 1
ATOM 1629 N N . SER A 1 210 ? -1.096 14.297 -7.297 1 88.62 210 SER A N 1
ATOM 1630 C CA . SER A 1 210 ? -1.495 12.969 -7.754 1 88.62 210 SER A CA 1
ATOM 1631 C C . SER A 1 210 ? -1.983 13.016 -9.203 1 88.62 210 SER A C 1
ATOM 1633 O O . SER A 1 210 ? -2.721 13.922 -9.586 1 88.62 210 SER A O 1
ATOM 1635 N N . LEU A 1 211 ? -1.59 12.07 -9.992 1 89.81 211 LEU A N 1
ATOM 1636 C CA . LEU A 1 211 ? -2.002 11.984 -11.391 1 89.81 211 LEU A CA 1
ATOM 1637 C C . LEU A 1 211 ? -3.355 11.297 -11.516 1 89.81 211 LEU A C 1
ATOM 1639 O O . LEU A 1 211 ? -4.059 11.477 -12.508 1 89.81 211 LEU A O 1
ATOM 1643 N N . ASN A 1 212 ? -3.641 10.422 -10.57 1 93.94 212 ASN A N 1
ATOM 1644 C CA . ASN A 1 212 ? -4.871 9.641 -10.578 1 93.94 212 ASN A CA 1
ATOM 1645 C C . ASN A 1 212 ? -5.801 10.047 -9.438 1 93.94 212 ASN A C 1
ATOM 1647 O O . ASN A 1 212 ? -5.348 10.344 -8.328 1 93.94 212 ASN A O 1
ATOM 1651 N N . GLY A 1 213 ? -7.082 10.109 -9.703 1 93.94 213 GLY A N 1
ATOM 1652 C CA . GLY A 1 213 ? -8.102 10.391 -8.711 1 93.94 213 GLY A CA 1
ATOM 1653 C C . GLY A 1 213 ? -9.461 9.836 -9.07 1 93.94 213 GLY A C 1
ATOM 1654 O O . GLY A 1 213 ? -9.688 9.438 -10.211 1 93.94 213 GLY A O 1
ATOM 1655 N N . CYS A 1 214 ? -10.242 9.672 -8.086 1 95.19 214 CYS A N 1
ATOM 1656 C CA . CYS A 1 214 ? -11.602 9.188 -8.266 1 95.19 214 CYS A CA 1
ATOM 1657 C C . CYS A 1 214 ? -12.562 9.906 -7.324 1 95.19 214 CYS A C 1
ATOM 1659 O O . CYS A 1 214 ? -12.227 10.172 -6.172 1 95.19 214 CYS A O 1
ATOM 1661 N N . THR A 1 215 ? -13.633 10.328 -7.871 1 95.38 215 THR A N 1
ATOM 1662 C CA . THR A 1 215 ? -14.719 10.914 -7.09 1 95.38 215 THR A CA 1
ATOM 1663 C C . THR A 1 215 ? -15.945 10 -7.109 1 95.38 215 THR A C 1
ATOM 1665 O O . THR A 1 215 ? -16.281 9.43 -8.148 1 95.38 215 THR A O 1
ATOM 1668 N N . THR A 1 216 ? -16.578 9.875 -5.984 1 96.69 216 THR A N 1
ATOM 1669 C CA . THR A 1 216 ? -17.672 8.922 -5.902 1 96.69 216 THR A CA 1
ATOM 1670 C C . THR A 1 216 ? -18.875 9.547 -5.199 1 96.69 216 THR A C 1
ATOM 1672 O O . THR A 1 216 ? -18.719 10.453 -4.379 1 96.69 216 THR A O 1
ATOM 1675 N N . ILE A 1 217 ? -20.031 9.094 -5.559 1 97.44 217 ILE A N 1
ATOM 1676 C CA . ILE A 1 217 ? -21.297 9.461 -4.949 1 97.44 217 ILE A CA 1
ATOM 1677 C C . ILE A 1 217 ? -21.969 8.227 -4.336 1 97.44 217 ILE A C 1
ATOM 1679 O O . ILE A 1 217 ? -22.156 7.219 -5.016 1 97.44 217 ILE A O 1
ATOM 1683 N N . ILE A 1 218 ? -22.297 8.32 -3.074 1 97.44 218 ILE A N 1
ATOM 1684 C CA . ILE A 1 218 ? -22.906 7.215 -2.359 1 97.44 218 ILE A CA 1
ATOM 1685 C C . ILE A 1 218 ? -24.281 7.648 -1.823 1 97.44 218 ILE A C 1
ATOM 1687 O O . ILE A 1 218 ? -24.422 8.766 -1.32 1 97.44 218 ILE A O 1
ATOM 1691 N N . SER A 1 219 ? -25.234 6.809 -1.951 1 96.12 219 SER A N 1
ATOM 1692 C CA . SER A 1 219 ? -26.562 7.09 -1.438 1 96.12 219 SER A CA 1
ATOM 1693 C C . SER A 1 219 ? -26.578 7.117 0.087 1 96.12 219 SER A C 1
ATOM 1695 O O . SER A 1 219 ? -26.031 6.223 0.733 1 96.12 219 SER A O 1
ATOM 1697 N N . ILE A 1 220 ? -27.234 8.086 0.616 1 92.25 220 ILE A N 1
ATOM 1698 C CA . ILE A 1 220 ? -27.375 8.172 2.066 1 92.25 220 ILE A CA 1
ATOM 1699 C C . ILE A 1 220 ? -28.391 7.156 2.559 1 92.25 220 ILE A C 1
ATOM 1701 O O . ILE A 1 220 ? -28.312 6.672 3.689 1 92.25 220 ILE A O 1
ATOM 1705 N N . ASP A 1 221 ? -29.281 6.766 1.695 1 89.69 221 ASP A N 1
ATOM 1706 C CA . ASP A 1 221 ? -30.375 5.887 2.059 1 89.69 221 ASP A CA 1
ATOM 1707 C C . ASP A 1 221 ? -29.938 4.426 2.082 1 89.69 221 ASP A C 1
ATOM 1709 O O . ASP A 1 221 ? -30.266 3.682 3.008 1 89.69 221 ASP A O 1
ATOM 1713 N N . THR A 1 222 ? -29.219 4.059 1.098 1 92.81 222 THR A N 1
ATOM 1714 C CA . THR A 1 222 ? -28.875 2.645 0.962 1 92.81 222 THR A CA 1
ATOM 1715 C C . THR A 1 222 ? -27.406 2.402 1.309 1 92.81 222 THR A C 1
ATOM 1717 O O . THR A 1 222 ? -27.016 1.269 1.582 1 92.81 222 THR A O 1
ATOM 1720 N N . GLY A 1 223 ? -26.594 3.434 1.22 1 94.5 223 GLY A N 1
ATOM 1721 C CA . GLY A 1 223 ? -25.172 3.283 1.461 1 94.5 223 GLY A CA 1
ATOM 1722 C C . GLY A 1 223 ? -24.422 2.674 0.288 1 94.5 223 GLY A C 1
ATOM 1723 O O . GLY A 1 223 ? -23.266 2.262 0.423 1 94.5 223 GLY A O 1
ATOM 1724 N N . LYS A 1 224 ? -25.109 2.568 -0.867 1 96.88 224 LYS A N 1
ATOM 1725 C CA . LYS A 1 224 ? -24.5 1.986 -2.061 1 96.88 224 LYS A CA 1
ATOM 1726 C C . LYS A 1 224 ? -23.984 3.072 -3 1 96.88 224 LYS A C 1
ATOM 1728 O O . LYS A 1 224 ? -24.484 4.199 -2.99 1 96.88 224 LYS A O 1
ATOM 1733 N N . VAL A 1 225 ? -22.984 2.768 -3.766 1 98.38 225 VAL A N 1
ATOM 1734 C CA . VAL A 1 225 ? -22.406 3.707 -4.723 1 98.38 225 VAL A CA 1
ATOM 1735 C C . VAL A 1 225 ? -23.359 3.904 -5.895 1 98.38 225 VAL A C 1
ATOM 1737 O O . VAL A 1 225 ? -23.812 2.934 -6.504 1 98.38 225 VAL A O 1
ATOM 1740 N N . LEU A 1 226 ? -23.641 5.129 -6.211 1 98.25 226 LEU A N 1
ATOM 1741 C CA . LEU A 1 226 ? -24.562 5.465 -7.293 1 98.25 226 LEU A CA 1
ATOM 1742 C C . LEU A 1 226 ? -23.797 5.859 -8.555 1 98.25 226 LEU A C 1
ATOM 1744 O O . LEU A 1 226 ? -24.312 5.703 -9.664 1 98.25 226 LEU A O 1
ATOM 1748 N N . ASP A 1 227 ? -22.625 6.422 -8.297 1 98.25 227 ASP A N 1
ATOM 1749 C CA . ASP A 1 227 ? -21.859 6.93 -9.422 1 98.25 227 ASP A CA 1
ATOM 1750 C C . ASP A 1 227 ? -20.391 7.148 -9.031 1 98.25 227 ASP A C 1
ATOM 1752 O O . ASP A 1 227 ? -20.062 7.227 -7.844 1 98.25 227 ASP A O 1
ATOM 1756 N N . ALA A 1 228 ? -19.594 7.16 -10.047 1 98 228 ALA A N 1
ATOM 1757 C CA . ALA A 1 228 ? -18.172 7.398 -9.836 1 98 228 ALA A CA 1
ATOM 1758 C C . ALA A 1 228 ? -17.516 8.023 -11.07 1 98 228 ALA A C 1
ATOM 1760 O O . ALA A 1 228 ? -17.906 7.719 -12.195 1 98 228 ALA A O 1
ATOM 1761 N N . GLU A 1 229 ? -16.656 8.938 -10.867 1 97.25 229 GLU A N 1
ATOM 1762 C CA . GLU A 1 229 ? -15.852 9.539 -11.93 1 97.25 229 GLU A CA 1
ATOM 1763 C C . GLU A 1 229 ? -14.367 9.273 -11.711 1 97.25 229 GLU A C 1
ATOM 1765 O O . GLU A 1 229 ? -13.812 9.617 -10.664 1 97.25 229 GLU A O 1
ATOM 1770 N N . ILE A 1 230 ? -13.828 8.578 -12.688 1 96.75 230 ILE A N 1
ATOM 1771 C CA . ILE A 1 230 ? -12.422 8.195 -12.641 1 96.75 230 ILE A CA 1
ATOM 1772 C C . ILE A 1 230 ? -11.609 9.109 -13.562 1 96.75 230 ILE A C 1
ATOM 1774 O O . ILE A 1 230 ? -11.906 9.227 -14.75 1 96.75 230 ILE A O 1
ATOM 1778 N N . MET A 1 231 ? -10.586 9.742 -13.008 1 94.5 231 MET A N 1
ATOM 1779 C CA . MET A 1 231 ? -9.844 10.734 -13.781 1 94.5 231 MET A CA 1
ATOM 1780 C C . MET A 1 231 ? -8.344 10.508 -13.664 1 94.5 231 MET A C 1
ATOM 1782 O O . MET A 1 231 ? -7.855 10.086 -12.617 1 94.5 231 MET A O 1
ATOM 1786 N N . SER A 1 232 ? -7.637 10.719 -14.734 1 92.25 232 SER A N 1
ATOM 1787 C CA . SER A 1 232 ? -6.18 10.648 -14.789 1 92.25 232 SER A CA 1
ATOM 1788 C C . SER A 1 232 ? -5.605 11.719 -15.711 1 92.25 232 SER A C 1
ATOM 1790 O O . SER A 1 232 ? -6.18 12.008 -16.766 1 92.25 232 SER A O 1
ATOM 1792 N N . HIS A 1 233 ? -4.535 12.242 -15.297 1 85.94 233 HIS A N 1
ATOM 1793 C CA . HIS A 1 233 ? -3.834 13.195 -16.156 1 85.94 233 HIS A CA 1
ATOM 1794 C C . HIS A 1 233 ? -2.615 12.555 -16.812 1 85.94 233 HIS A C 1
ATOM 1796 O O . HIS A 1 233 ? -1.772 13.258 -17.375 1 85.94 233 HIS A O 1
ATOM 1802 N N . TYR A 1 234 ? -2.6 11.305 -16.719 1 84.69 234 TYR A N 1
ATOM 1803 C CA . TYR A 1 234 ? -1.44 10.602 -17.266 1 84.69 234 TYR A CA 1
ATOM 1804 C C . TYR A 1 234 ? -1.812 9.812 -18.516 1 84.69 234 TYR A C 1
ATOM 1806 O O . TYR A 1 234 ? -2.855 9.164 -18.562 1 84.69 234 TYR A O 1
ATOM 1814 N N . CYS A 1 235 ? -0.984 10.062 -19.547 1 81.06 235 CYS A N 1
ATOM 1815 C CA . CYS A 1 235 ? -1.06 9.25 -20.75 1 81.06 235 CYS A CA 1
ATOM 1816 C C . CYS A 1 235 ? 0.328 8.797 -21.203 1 81.06 235 CYS A C 1
ATOM 1818 O O . CYS A 1 235 ? 1.185 9.625 -21.516 1 81.06 235 CYS A O 1
ATOM 1820 N N . ARG A 1 236 ? 0.569 7.555 -21.141 1 74.94 236 ARG A N 1
ATOM 1821 C CA . ARG A 1 236 ? 1.885 7.008 -21.453 1 74.94 236 ARG A CA 1
ATOM 1822 C C . ARG A 1 236 ? 2.307 7.367 -22.875 1 74.94 236 ARG A C 1
ATOM 1824 O O . ARG A 1 236 ? 3.457 7.742 -23.109 1 74.94 236 ARG A O 1
ATOM 1831 N N . THR A 1 237 ? 1.382 7.172 -23.828 1 71.69 237 THR A N 1
ATOM 1832 C CA . THR A 1 237 ? 1.676 7.418 -25.234 1 71.69 237 THR A CA 1
ATOM 1833 C C . THR A 1 237 ? 2.037 8.883 -25.453 1 71.69 237 THR A C 1
ATOM 1835 O O . THR A 1 237 ? 2.994 9.188 -26.172 1 71.69 237 THR A O 1
ATOM 1838 N N . CYS A 1 238 ? 1.266 9.758 -24.766 1 71.62 238 CYS A N 1
ATOM 1839 C CA . CYS A 1 238 ? 1.509 11.18 -24.938 1 71.62 238 CYS A CA 1
ATOM 1840 C C . CYS A 1 238 ? 2.816 11.594 -24.266 1 71.62 238 CYS A C 1
ATOM 1842 O O . CYS A 1 238 ? 3.486 12.523 -24.734 1 71.62 238 CYS A O 1
ATOM 1844 N N . LYS A 1 239 ? 3.223 10.961 -23.219 1 70.62 239 LYS A N 1
ATOM 1845 C CA . LYS A 1 239 ? 4.461 11.273 -22.5 1 70.62 239 LYS A CA 1
ATOM 1846 C C . LYS A 1 239 ? 5.68 10.836 -23.312 1 70.62 239 LYS A C 1
ATOM 1848 O O . LYS A 1 239 ? 6.703 11.531 -23.312 1 70.62 239 LYS A O 1
ATOM 1853 N N . THR A 1 240 ? 5.609 9.664 -23.859 1 64.62 240 THR A N 1
ATOM 1854 C CA . THR A 1 240 ? 6.738 9.125 -24.609 1 64.62 240 THR A CA 1
ATOM 1855 C C . THR A 1 240 ? 6.891 9.852 -25.938 1 64.62 240 THR A C 1
ATOM 1857 O O . THR A 1 240 ? 8.008 10.016 -26.438 1 64.62 240 THR A O 1
ATOM 1860 N N . ASN A 1 241 ? 5.691 10.195 -26.594 1 59.59 241 ASN A N 1
ATOM 1861 C CA . ASN A 1 241 ? 5.785 10.812 -27.922 1 59.59 241 ASN A CA 1
ATOM 1862 C C . ASN A 1 241 ? 5.766 12.336 -27.828 1 59.59 241 ASN A C 1
ATOM 1864 O O . ASN A 1 241 ? 4.703 12.938 -27.656 1 59.59 241 ASN A O 1
ATOM 1868 N N . ASP A 1 242 ? 6.492 12.992 -27.062 1 53.44 242 ASP A N 1
ATOM 1869 C CA . ASP A 1 242 ? 6.512 14.453 -26.953 1 53.44 242 ASP A CA 1
ATOM 1870 C C . ASP A 1 242 ? 5.941 15.109 -28.203 1 53.44 242 ASP A C 1
ATOM 1872 O O . ASP A 1 242 ? 5.234 16.109 -28.109 1 53.44 242 ASP A O 1
ATOM 1876 N N . ASN A 1 243 ? 6.598 14.93 -29.391 1 44.97 243 ASN A N 1
ATOM 1877 C CA . ASN A 1 243 ? 6.402 15.672 -30.641 1 44.97 243 ASN A CA 1
ATOM 1878 C C . ASN A 1 243 ? 5.031 15.406 -31.25 1 44.97 243 ASN A C 1
ATOM 1880 O O . ASN A 1 243 ? 4.645 16.047 -32.219 1 44.97 243 ASN A O 1
ATOM 1884 N N . VAL A 1 244 ? 4.535 14.266 -31.266 1 40.59 244 VAL A N 1
ATOM 1885 C CA . VAL A 1 244 ? 3.342 13.93 -32.031 1 40.59 244 VAL A CA 1
ATOM 1886 C C . VAL A 1 244 ? 2.092 14.352 -31.266 1 40.59 244 VAL A C 1
ATOM 1888 O O . VAL A 1 244 ? 1.501 13.539 -30.547 1 40.59 244 VAL A O 1
ATOM 1891 N N . ARG A 1 245 ? 2.113 15.211 -30.406 1 43 245 ARG A N 1
ATOM 1892 C CA . ARG A 1 245 ? 0.93 15.703 -29.719 1 43 245 ARG A CA 1
ATOM 1893 C C . ARG A 1 245 ? -0.305 15.617 -30.594 1 43 245 ARG A C 1
ATOM 1895 O O . ARG A 1 245 ? -1.391 15.266 -30.141 1 43 245 ARG A O 1
ATOM 1902 N N . TYR A 1 246 ? -0.262 16.484 -31.672 1 42.75 246 TYR A N 1
ATOM 1903 C CA . TYR A 1 246 ? -1.389 16.969 -32.469 1 42.75 246 TYR A CA 1
ATOM 1904 C C . TYR A 1 246 ? -1.94 15.859 -33.375 1 42.75 246 TYR A C 1
ATOM 1906 O O . TYR A 1 246 ? -3.004 16.016 -33.969 1 42.75 246 TYR A O 1
ATOM 1914 N N . LYS A 1 247 ? -1.002 15.062 -34.031 1 42.31 247 LYS A N 1
ATOM 1915 C CA . LYS A 1 247 ? -1.632 14.484 -35.219 1 42.31 247 LYS A CA 1
ATOM 1916 C C . LYS A 1 247 ? -2.748 13.523 -34.812 1 42.31 247 LYS A C 1
ATOM 1918 O O . LYS A 1 247 ? -3.855 13.602 -35.344 1 42.31 247 LYS A O 1
ATOM 1923 N N . ASN A 1 248 ? -2.506 12.062 -34.469 1 40.56 248 ASN A N 1
ATOM 1924 C CA . ASN A 1 248 ? -3.578 11.078 -34.406 1 40.56 248 ASN A CA 1
ATOM 1925 C C . ASN A 1 248 ? -4.129 10.906 -33 1 40.56 248 ASN A C 1
ATOM 1927 O O . ASN A 1 248 ? -3.883 9.891 -32.344 1 40.56 248 ASN A O 1
ATOM 1931 N N . LYS A 1 249 ? -4.156 11.875 -32.094 1 48.62 249 LYS A N 1
ATOM 1932 C CA . LYS A 1 249 ? -4.934 11.852 -30.859 1 48.62 249 LYS A CA 1
ATOM 1933 C C . LYS A 1 249 ? -6.18 10.984 -31.016 1 48.62 249 LYS A C 1
ATOM 1935 O O . LYS A 1 249 ? -6.906 10.758 -30.047 1 48.62 249 LYS A O 1
ATOM 1940 N N . GLU A 1 250 ? -6.613 10.758 -32.094 1 48.31 250 GLU A N 1
ATOM 1941 C CA . GLU A 1 250 ? -7.898 10.094 -32.312 1 48.31 250 GLU A CA 1
ATOM 1942 C C . GLU A 1 250 ? -7.902 8.688 -31.734 1 48.31 250 GLU A C 1
ATOM 1944 O O . GLU A 1 250 ? -8.953 8.172 -31.344 1 48.31 250 GLU A O 1
ATOM 1949 N N . ASN A 1 251 ? -6.664 7.941 -31.578 1 48.81 251 ASN A N 1
ATOM 1950 C CA . ASN A 1 251 ? -6.82 6.496 -31.438 1 48.81 251 ASN A CA 1
ATOM 1951 C C . ASN A 1 251 ? -6.414 6.012 -30.047 1 48.81 251 ASN A C 1
ATOM 1953 O O . ASN A 1 251 ? -6.203 4.816 -29.844 1 48.81 251 ASN A O 1
ATOM 1957 N N . HIS A 1 252 ? -5.926 6.914 -29.172 1 57.5 252 HIS A N 1
ATOM 1958 C CA . HIS A 1 252 ? -5.613 6.246 -27.922 1 57.5 252 HIS A CA 1
ATOM 1959 C C . HIS A 1 252 ? -6.348 6.902 -26.75 1 57.5 252 HIS A C 1
ATOM 1961 O O . HIS A 1 252 ? -6.789 8.047 -26.859 1 57.5 252 HIS A O 1
ATOM 1967 N N . GLU A 1 253 ? -6.895 6.066 -25.891 1 58.5 253 GLU A N 1
ATOM 1968 C CA . GLU A 1 253 ? -7.543 6.602 -24.703 1 58.5 253 GLU A CA 1
ATOM 1969 C C . GLU A 1 253 ? -6.57 7.438 -23.875 1 58.5 253 GLU A C 1
ATOM 1971 O O . GLU A 1 253 ? -5.715 6.891 -23.172 1 58.5 253 GLU A O 1
ATOM 1976 N N . CYS A 1 254 ? -6.406 8.719 -24.188 1 64.62 254 CYS A N 1
ATOM 1977 C CA . CYS A 1 254 ? -5.547 9.688 -23.516 1 64.62 254 CYS A CA 1
ATOM 1978 C C . CYS A 1 254 ? -6.078 10.008 -22.109 1 64.62 254 CYS A C 1
ATOM 1980 O O . CYS A 1 254 ? -7.102 9.469 -21.703 1 64.62 254 CYS A O 1
ATOM 1982 N N . SER A 1 255 ? -5.387 10.852 -21.391 1 75.94 255 SER A N 1
ATOM 1983 C CA . SER A 1 255 ? -5.844 11.445 -20.141 1 75.94 255 SER A CA 1
ATOM 1984 C C . SER A 1 255 ? -7.246 12.031 -20.297 1 75.94 255 SER A C 1
ATOM 1986 O O . SER A 1 255 ? -7.621 12.492 -21.375 1 75.94 255 SER A O 1
ATOM 1988 N N . ASN A 1 256 ? -8.133 11.672 -19.422 1 81.31 256 ASN A N 1
ATOM 1989 C CA . ASN A 1 256 ? -9.508 12.156 -19.484 1 81.31 256 ASN A CA 1
ATOM 1990 C C . ASN A 1 256 ? -9.703 13.406 -18.625 1 81.31 256 ASN A C 1
ATOM 1992 O O . ASN A 1 256 ? -10.836 13.812 -18.375 1 81.31 256 ASN A O 1
ATOM 1996 N N . TYR A 1 257 ? -8.539 13.867 -18.141 1 87.69 257 TYR A N 1
ATOM 1997 C CA . TYR A 1 257 ? -8.609 15.062 -17.312 1 87.69 257 TYR A CA 1
ATOM 1998 C C . TYR A 1 257 ? -7.418 15.977 -17.578 1 87.69 257 TYR A C 1
ATOM 2000 O O . TYR A 1 257 ? -6.281 15.516 -17.688 1 87.69 257 TYR A O 1
ATOM 2008 N N . VAL A 1 258 ? -7.762 17.203 -17.719 1 83.38 258 VAL A N 1
ATOM 2009 C CA . VAL A 1 258 ? -6.73 18.234 -17.859 1 83.38 258 VAL A CA 1
ATOM 2010 C C . VAL A 1 258 ? -6.883 19.266 -16.75 1 83.38 258 VAL A C 1
ATOM 2012 O O . VAL A 1 258 ? -7.953 19.859 -16.594 1 83.38 258 VAL A O 1
ATOM 2015 N N . GLY A 1 259 ? -5.945 19.391 -15.914 1 85.94 259 GLY A N 1
ATOM 2016 C CA . GLY A 1 259 ? -5.984 20.344 -14.805 1 85.94 259 GLY A CA 1
ATOM 2017 C C . GLY A 1 259 ? -5.152 19.891 -13.617 1 85.94 259 GLY A C 1
ATOM 2018 O O . GLY A 1 259 ? -4.359 18.953 -13.727 1 85.94 259 GLY A O 1
ATOM 2019 N N . SER A 1 260 ? -5.312 20.688 -12.555 1 84.56 260 SER A N 1
ATOM 2020 C CA . SER A 1 260 ? -4.582 20.328 -11.336 1 84.56 260 SER A CA 1
ATOM 2021 C C . SER A 1 260 ? -5.234 19.156 -10.625 1 84.56 260 SER A C 1
ATOM 2023 O O . SER A 1 260 ? -6.418 18.875 -10.828 1 84.56 260 SER A O 1
ATOM 2025 N N . SER A 1 261 ? -4.512 18.469 -9.828 1 85 261 SER A N 1
ATOM 2026 C CA . SER A 1 261 ? -5.008 17.312 -9.094 1 85 261 SER A CA 1
ATOM 2027 C C . SER A 1 261 ? -6.148 17.703 -8.156 1 85 261 SER A C 1
ATOM 2029 O O . SER A 1 261 ? -7.105 16.938 -7.992 1 85 261 SER A O 1
ATOM 2031 N N . GLY A 1 262 ? -6.098 18.828 -7.566 1 83 262 GLY A N 1
ATOM 2032 C CA . GLY A 1 262 ? -7.121 19.281 -6.633 1 83 262 GLY A CA 1
ATOM 2033 C C . GLY A 1 262 ? -8.453 19.562 -7.301 1 83 262 GLY A C 1
ATOM 2034 O O . GLY A 1 262 ? -9.508 19.422 -6.676 1 83 262 GLY A O 1
ATOM 2035 N N . ASN A 1 263 ? -8.422 19.891 -8.523 1 88.12 263 ASN A N 1
ATOM 2036 C CA . ASN A 1 263 ? -9.633 20.266 -9.242 1 88.12 263 ASN A CA 1
ATOM 2037 C C . ASN A 1 263 ? -10.367 19.047 -9.773 1 88.12 263 ASN A C 1
ATOM 2039 O O . ASN A 1 263 ? -11.461 19.156 -10.336 1 88.12 263 ASN A O 1
ATOM 2043 N N . MET A 1 264 ? -9.828 17.922 -9.633 1 88.81 264 MET A N 1
ATOM 2044 C CA . MET A 1 264 ? -10.484 16.688 -10.062 1 88.81 264 MET A CA 1
ATOM 2045 C C . MET A 1 264 ? -11.789 16.469 -9.305 1 88.81 264 MET A C 1
ATOM 2047 O O . MET A 1 264 ? -12.766 15.961 -9.867 1 88.81 264 MET A O 1
ATOM 2051 N N . GLU A 1 265 ? -11.781 16.828 -8.031 1 90.44 265 GLU A N 1
ATOM 2052 C CA . GLU A 1 265 ? -12.969 16.594 -7.215 1 90.44 265 GLU A CA 1
ATOM 2053 C C . GLU A 1 265 ? -14.141 17.453 -7.699 1 90.44 265 GLU A C 1
ATOM 2055 O O . GLU A 1 265 ? -15.211 16.922 -8 1 90.44 265 GLU A O 1
ATOM 2060 N N . PRO A 1 266 ? -13.961 18.797 -7.867 1 91.25 266 PRO A N 1
ATOM 2061 C CA . PRO A 1 266 ? -15.07 19.609 -8.367 1 91.25 266 PRO A CA 1
ATOM 2062 C C . PRO A 1 266 ? -15.531 19.188 -9.766 1 91.25 266 PRO A C 1
ATOM 2064 O O . PRO A 1 266 ? -16.734 19.141 -10.031 1 91.25 266 PRO A O 1
ATOM 2067 N N . VAL A 1 267 ? -14.617 18.922 -10.641 1 92.62 267 VAL A N 1
ATOM 2068 C CA . VAL A 1 267 ? -14.953 18.531 -12 1 92.62 267 VAL A CA 1
ATOM 2069 C C . VAL A 1 267 ? -15.719 17.203 -11.977 1 92.62 267 VAL A C 1
ATOM 2071 O O . VAL A 1 267 ? -16.719 17.047 -12.688 1 92.62 267 VAL A O 1
ATOM 2074 N N . GLY A 1 268 ? -15.219 16.266 -11.188 1 94.44 268 GLY A N 1
ATOM 2075 C CA . GLY A 1 268 ? -15.898 14.977 -11.07 1 94.44 268 GLY A CA 1
ATOM 2076 C C . GLY A 1 268 ? -17.297 15.094 -10.516 1 94.44 268 GLY A C 1
ATOM 2077 O O . GLY A 1 268 ? -18.234 14.469 -11.031 1 94.44 268 GLY A O 1
ATOM 2078 N N . VAL A 1 269 ? -17.453 15.867 -9.516 1 95.25 269 VAL A N 1
ATOM 2079 C CA . VAL A 1 269 ? -18.766 16.078 -8.898 1 95.25 269 VAL A CA 1
ATOM 2080 C C . VAL A 1 269 ? -19.719 16.703 -9.922 1 95.25 269 VAL A C 1
ATOM 2082 O O . VAL A 1 269 ? -20.859 16.25 -10.055 1 95.25 269 VAL A O 1
ATOM 2085 N N . TYR A 1 270 ? -19.234 17.656 -10.602 1 95.81 270 TYR A N 1
ATOM 2086 C CA . TYR A 1 270 ? -20.062 18.328 -11.602 1 95.81 270 TYR A CA 1
ATOM 2087 C C . TYR A 1 270 ? -20.547 17.328 -12.656 1 95.81 270 TYR A C 1
ATOM 2089 O O . TYR A 1 270 ? -21.734 17.297 -12.961 1 95.81 270 TYR A O 1
ATOM 2097 N N . ARG A 1 271 ? -19.672 16.531 -13.172 1 96 271 ARG A N 1
ATOM 2098 C CA . ARG A 1 271 ? -20.016 15.57 -14.219 1 96 271 ARG A CA 1
ATOM 2099 C C . ARG A 1 271 ? -21.047 14.562 -13.719 1 96 271 ARG A C 1
ATOM 2101 O O . ARG A 1 271 ? -21.969 14.195 -14.453 1 96 271 ARG A O 1
ATOM 2108 N N . MET A 1 272 ? -20.922 14.156 -12.523 1 97.5 272 MET A N 1
ATOM 2109 C CA . MET A 1 272 ? -21.828 13.156 -11.969 1 97.5 272 MET A CA 1
ATOM 2110 C C . MET A 1 272 ? -23.203 13.75 -11.711 1 97.5 272 MET A C 1
ATOM 2112 O O . MET A 1 272 ? -24.234 13.109 -11.984 1 97.5 272 MET A O 1
ATOM 2116 N N . PHE A 1 273 ? -23.266 14.93 -11.195 1 97.19 273 PHE A N 1
ATOM 2117 C CA . PHE A 1 273 ? -24.547 15.586 -10.953 1 97.19 273 PHE A CA 1
ATOM 2118 C C . PHE A 1 273 ? -25.266 15.867 -12.266 1 97.19 273 PHE A C 1
ATOM 2120 O O . PHE A 1 273 ? -26.484 15.727 -12.352 1 97.19 273 PHE A O 1
ATOM 2127 N N . GLU A 1 274 ? -24.469 16.219 -13.258 1 96.31 274 GLU A N 1
ATOM 2128 C CA . GLU A 1 274 ? -25.031 16.547 -14.562 1 96.31 274 GLU A CA 1
ATOM 2129 C C . GLU A 1 274 ? -25.734 15.344 -15.188 1 96.31 274 GLU A C 1
ATOM 2131 O O . GLU A 1 274 ? -26.781 15.477 -15.812 1 96.31 274 GLU A O 1
ATOM 2136 N N . ARG A 1 275 ? -25.172 14.203 -14.961 1 96.56 275 ARG A N 1
ATOM 2137 C CA . ARG A 1 275 ? -25.719 13.023 -15.641 1 96.56 275 ARG A CA 1
ATOM 2138 C C . ARG A 1 275 ? -26.656 12.242 -14.719 1 96.56 275 ARG A C 1
ATOM 2140 O O . ARG A 1 275 ? -27.141 11.18 -15.094 1 96.56 275 ARG A O 1
ATOM 2147 N N . SER A 1 276 ? -26.906 12.703 -13.531 1 96.62 276 SER A N 1
ATOM 2148 C CA . SER A 1 276 ? -27.656 11.969 -12.523 1 96.62 276 SER A CA 1
ATOM 2149 C C . SER A 1 276 ? -29.078 11.664 -13 1 96.62 276 SER A C 1
ATOM 2151 O O . SER A 1 276 ? -29.531 10.523 -12.891 1 96.62 276 SER A O 1
ATOM 2153 N N . LYS A 1 277 ? -29.734 12.664 -13.625 1 94.62 277 LYS A N 1
ATOM 2154 C CA . LYS A 1 277 ? -31.109 12.484 -14.086 1 94.62 277 LYS A CA 1
ATOM 2155 C C . LYS A 1 277 ? -31.172 11.531 -15.281 1 94.62 277 LYS A C 1
ATOM 2157 O O . LYS A 1 277 ? -32.031 10.641 -15.328 1 94.62 277 LYS A O 1
ATOM 2162 N N . ARG A 1 278 ? -30.281 11.656 -16.156 1 94.06 278 ARG A N 1
ATOM 2163 C CA . ARG A 1 278 ? -30.266 10.875 -17.391 1 94.06 278 ARG A CA 1
ATOM 2164 C C . ARG A 1 278 ? -29.922 9.422 -17.109 1 94.06 278 ARG A C 1
ATOM 2166 O O . ARG A 1 278 ? -30.578 8.508 -17.609 1 94.06 278 ARG A O 1
ATOM 2173 N N . LEU A 1 279 ? -28.922 9.188 -16.266 1 94.62 279 LEU A N 1
ATOM 2174 C CA . LEU A 1 279 ? -28.375 7.84 -16.109 1 94.62 279 LEU A CA 1
ATOM 2175 C C . LEU A 1 279 ? -29.031 7.117 -14.93 1 94.62 279 LEU A C 1
ATOM 2177 O O . LEU A 1 279 ? -29.172 5.895 -14.953 1 94.62 279 LEU A O 1
ATOM 2181 N N . ARG A 1 280 ? -29.422 7.867 -13.891 1 95.69 280 ARG A N 1
ATOM 2182 C CA . ARG A 1 280 ? -29.844 7.227 -12.656 1 95.69 280 ARG A CA 1
ATOM 2183 C C . ARG A 1 280 ? -31.297 7.547 -12.344 1 95.69 280 ARG A C 1
ATOM 2185 O O . ARG A 1 280 ? -31.891 6.965 -11.438 1 95.69 280 ARG A O 1
ATOM 2192 N N . LYS A 1 281 ? -31.922 8.484 -13.023 1 95.06 281 LYS A N 1
ATOM 2193 C CA . LYS A 1 281 ? -33.281 8.961 -12.742 1 95.06 281 LYS A CA 1
ATOM 2194 C C . LYS A 1 281 ? -33.406 9.477 -11.312 1 95.06 281 LYS A C 1
ATOM 2196 O O . LYS A 1 281 ? -34.375 9.219 -10.625 1 95.06 281 LYS A O 1
ATOM 2201 N N . LEU A 1 282 ? -32.344 10.094 -10.883 1 95.94 282 LEU A N 1
ATOM 2202 C CA . LEU A 1 282 ? -32.281 10.703 -9.562 1 95.94 282 LEU A CA 1
ATOM 2203 C C . LEU A 1 282 ? -31.797 12.156 -9.656 1 95.94 282 LEU A C 1
ATOM 2205 O O . LEU A 1 282 ? -30.984 12.492 -10.523 1 95.94 282 LEU A O 1
ATOM 2209 N N . GLN A 1 283 ? -32.344 12.938 -8.781 1 96.12 283 GLN A N 1
ATOM 2210 C CA . GLN A 1 283 ? -31.859 14.297 -8.57 1 96.12 283 GLN A CA 1
ATOM 2211 C C . GLN A 1 283 ? -31.188 14.43 -7.211 1 96.12 283 GLN A C 1
ATOM 2213 O O . GLN A 1 283 ? -31.812 14.195 -6.172 1 96.12 283 GLN A O 1
ATOM 2218 N N . TYR A 1 284 ? -30 14.789 -7.234 1 96.56 284 TYR A N 1
ATOM 2219 C CA . TYR A 1 284 ? -29.25 14.93 -5.98 1 96.56 284 TYR A CA 1
ATOM 2220 C C . TYR A 1 284 ? -29.547 16.281 -5.332 1 96.56 284 TYR A C 1
ATOM 2222 O O . TYR A 1 284 ? -28.891 17.281 -5.648 1 96.56 284 TYR A O 1
ATOM 2230 N N . SER A 1 285 ? -30.406 16.266 -4.379 1 94.81 285 SER A N 1
ATOM 2231 C CA . SER A 1 285 ? -30.891 17.516 -3.795 1 94.81 285 SER A CA 1
ATOM 2232 C C . SER A 1 285 ? -30.125 17.859 -2.518 1 94.81 285 SER A C 1
ATOM 2234 O O . SER A 1 285 ? -30.094 19.016 -2.094 1 94.81 285 SER A O 1
ATOM 2236 N N . GLN A 1 286 ? -29.594 16.875 -1.908 1 93.56 286 GLN A N 1
ATOM 2237 C CA . GLN A 1 286 ? -28.812 17.078 -0.69 1 93.56 286 GLN A CA 1
ATOM 2238 C C . GLN A 1 286 ? -27.391 16.578 -0.864 1 93.56 286 GLN A C 1
ATOM 2240 O O . GLN A 1 286 ? -27.172 15.461 -1.326 1 93.56 286 GLN A O 1
ATOM 2245 N N . TYR A 1 287 ? -26.469 17.469 -0.522 1 93.81 287 TYR A N 1
ATOM 2246 C CA . TYR A 1 287 ? -25.047 17.203 -0.673 1 93.81 287 TYR A CA 1
ATOM 2247 C C . TYR A 1 287 ? -24.375 17.047 0.686 1 93.81 287 TYR A C 1
ATOM 2249 O O . TYR A 1 287 ? -24.25 18.031 1.435 1 93.81 287 TYR A O 1
ATOM 2257 N N . TYR A 1 288 ? -24.016 15.828 1.003 1 91.19 288 TYR A N 1
ATOM 2258 C CA . TYR A 1 288 ? -23.266 15.562 2.227 1 91.19 288 TYR A CA 1
ATOM 2259 C C . TYR A 1 288 ? -21.766 15.539 1.956 1 91.19 288 TYR A C 1
ATOM 2261 O O . TYR A 1 288 ? -21.281 14.711 1.174 1 91.19 288 TYR A O 1
ATOM 2269 N N . GLY A 1 289 ? -20.984 16.453 2.426 1 84.56 289 GLY A N 1
ATOM 2270 C CA . GLY A 1 289 ? -19.547 16.469 2.18 1 84.56 289 GLY A CA 1
ATOM 2271 C C . GLY A 1 289 ? -18.766 17.203 3.258 1 84.56 289 GLY A C 1
ATOM 2272 O O . GLY A 1 289 ? -19.359 17.688 4.234 1 84.56 289 GLY A O 1
ATOM 2273 N N . ASP A 1 290 ? -17.438 17.156 3.045 1 77.94 290 ASP A N 1
ATOM 2274 C CA . ASP A 1 290 ? -16.547 17.891 3.943 1 77.94 290 ASP A CA 1
ATOM 2275 C C . ASP A 1 290 ? -16.734 19.391 3.787 1 77.94 290 ASP A C 1
ATOM 2277 O O . ASP A 1 290 ? -17.094 19.875 2.711 1 77.94 290 ASP A O 1
ATOM 2281 N N . GLY A 1 291 ? -16.828 20.078 4.828 1 65.31 291 GLY A N 1
ATOM 2282 C CA . GLY A 1 291 ? -17.078 21.5 4.871 1 65.31 291 GLY A CA 1
ATOM 2283 C C . GLY A 1 291 ? -16.266 22.281 3.855 1 65.31 291 GLY A C 1
ATOM 2284 O O . GLY A 1 291 ? -16.75 23.266 3.289 1 65.31 291 GLY A O 1
ATOM 2285 N N . ASP A 1 292 ? -15.102 21.734 3.561 1 64.38 292 ASP A N 1
ATOM 2286 C CA . ASP A 1 292 ? -14.203 22.5 2.697 1 64.38 292 ASP A CA 1
ATOM 2287 C C . ASP A 1 292 ? -14.234 21.969 1.268 1 64.38 292 ASP A C 1
ATOM 2289 O O . ASP A 1 292 ? -13.32 22.234 0.481 1 64.38 292 ASP A O 1
ATOM 2293 N N . SER A 1 293 ? -15.359 21.422 0.95 1 69.5 293 SER A N 1
ATOM 2294 C CA . SER A 1 293 ? -15.344 20.812 -0.373 1 69.5 293 SER A CA 1
ATOM 2295 C C . SER A 1 293 ? -15.695 21.812 -1.457 1 69.5 293 SER A C 1
ATOM 2297 O O . SER A 1 293 ? -16.703 22.531 -1.346 1 69.5 293 SER A O 1
ATOM 2299 N N . LYS A 1 294 ? -14.859 22 -2.391 1 78 294 LYS A N 1
ATOM 2300 C CA . LYS A 1 294 ? -15.102 22.859 -3.543 1 78 294 LYS A CA 1
ATOM 2301 C C . LYS A 1 294 ? -16.094 22.234 -4.508 1 78 294 LYS A C 1
ATOM 2303 O O . LYS A 1 294 ? -16.656 22.906 -5.363 1 78 294 LYS A O 1
ATOM 2308 N N . GLY A 1 295 ? -16.328 21.016 -4.273 1 86 295 GLY A N 1
ATOM 2309 C CA . GLY A 1 295 ? -17.25 20.312 -5.145 1 86 295 GLY A CA 1
ATOM 2310 C C . GLY A 1 295 ? -18.672 20.828 -5.047 1 86 295 GLY A C 1
ATOM 2311 O O . GLY A 1 295 ? -19.391 20.922 -6.051 1 86 295 GLY A O 1
ATOM 2312 N N . PHE A 1 296 ? -19.078 21.328 -3.867 1 88.94 296 PHE A N 1
ATOM 2313 C CA . PHE A 1 296 ? -20.438 21.812 -3.65 1 88.94 296 PHE A CA 1
ATOM 2314 C C . PHE A 1 296 ? -20.688 23.094 -4.426 1 88.94 296 PHE A C 1
ATOM 2316 O O . PHE A 1 296 ? -21.766 23.281 -5.004 1 88.94 296 PHE A O 1
ATOM 2323 N N . GLU A 1 297 ? -19.703 23.906 -4.418 1 86.5 297 GLU A N 1
ATOM 2324 C CA . GLU A 1 297 ? -19.859 25.188 -5.09 1 86.5 297 GLU A CA 1
ATOM 2325 C C . GLU A 1 297 ? -20.125 25.016 -6.582 1 86.5 297 GLU A C 1
ATOM 2327 O O . GLU A 1 297 ? -20.844 25.812 -7.188 1 86.5 297 GLU A O 1
ATOM 2332 N N . GLU A 1 298 ? -19.641 24 -7.09 1 88.62 298 GLU A N 1
ATOM 2333 C CA . GLU A 1 298 ? -19.781 23.75 -8.516 1 88.62 298 GLU A CA 1
ATOM 2334 C C . GLU A 1 298 ? -21.188 23.234 -8.852 1 88.62 298 GLU A C 1
ATOM 2336 O O . GLU A 1 298 ? -21.656 23.391 -9.984 1 88.62 298 GLU A O 1
ATOM 2341 N N . VAL A 1 299 ? -21.859 22.688 -7.828 1 93.81 299 VAL A N 1
ATOM 2342 C CA . VAL A 1 299 ? -23.094 21.984 -8.188 1 93.81 299 VAL A CA 1
ATOM 2343 C C . VAL A 1 299 ? -24.281 22.625 -7.461 1 93.81 299 VAL A C 1
ATOM 2345 O O . VAL A 1 299 ? -25.422 22.188 -7.625 1 93.81 299 VAL A O 1
ATOM 2348 N N . LYS A 1 300 ? -24.109 23.641 -6.734 1 91.81 300 LYS A N 1
ATOM 2349 C CA . LYS A 1 300 ? -25.156 24.266 -5.93 1 91.81 300 LYS A CA 1
ATOM 2350 C C . LYS A 1 300 ? -26.359 24.625 -6.789 1 91.81 300 LYS A C 1
ATOM 2352 O O . LYS A 1 300 ? -27.516 24.422 -6.371 1 91.81 300 LYS A O 1
ATOM 2357 N N . ASN A 1 301 ? -26.141 25.078 -8.016 1 92.38 301 ASN A N 1
ATOM 2358 C CA . ASN A 1 301 ? -27.25 25.531 -8.867 1 92.38 301 ASN A CA 1
ATOM 2359 C C . ASN A 1 301 ? -27.328 24.703 -10.148 1 92.38 301 ASN A C 1
ATOM 2361 O O . ASN A 1 301 ? -27.797 25.203 -11.18 1 92.38 301 ASN A O 1
ATOM 2365 N N . ILE A 1 302 ? -26.922 23.562 -10.055 1 93.81 302 ILE A N 1
ATOM 2366 C CA . ILE A 1 302 ? -26.781 22.766 -11.266 1 93.81 302 ILE A CA 1
ATOM 2367 C C . ILE A 1 302 ? -28.156 22.406 -11.82 1 93.81 302 ILE A C 1
ATOM 2369 O O . ILE A 1 302 ? -28.328 22.203 -13.023 1 93.81 302 ILE A O 1
ATOM 2373 N N . TYR A 1 303 ? -29.172 22.375 -10.992 1 93 303 TYR A N 1
ATOM 2374 C CA . TYR A 1 303 ? -30.516 21.953 -11.422 1 93 303 TYR A CA 1
ATOM 2375 C C . TYR A 1 303 ? -31.422 23.172 -11.609 1 93 303 TYR A C 1
ATOM 2377 O O . TYR A 1 303 ? -32.656 23.062 -11.484 1 93 303 TYR A O 1
ATOM 2385 N N . GLY A 1 304 ? -30.906 24.328 -11.789 1 87.88 304 GLY A N 1
ATOM 2386 C CA . GLY A 1 304 ? -31.688 25.531 -12.039 1 87.88 304 GLY A CA 1
ATOM 2387 C C . GLY A 1 304 ? -32.344 26.062 -10.789 1 87.88 304 GLY A C 1
ATOM 2388 O O . GLY A 1 304 ? -31.688 26.375 -9.805 1 87.88 304 GLY A O 1
ATOM 2389 N N . ASN A 1 305 ? -33.625 25.906 -10.773 1 80.38 305 ASN A N 1
ATOM 2390 C CA . ASN A 1 305 ? -34.438 26.484 -9.695 1 80.38 305 ASN A CA 1
ATOM 2391 C C . ASN A 1 305 ? -34.344 25.656 -8.422 1 80.38 305 ASN A C 1
ATOM 2393 O O . ASN A 1 305 ? -34.656 26.141 -7.332 1 80.38 305 ASN A O 1
ATOM 2397 N N . ASN A 1 306 ? -34 24.438 -8.57 1 82.31 306 ASN A N 1
ATOM 2398 C CA . ASN A 1 306 ? -33.844 23.562 -7.406 1 82.31 306 ASN A CA 1
ATOM 2399 C C . ASN A 1 306 ? -32.406 23.531 -6.91 1 82.31 306 ASN A C 1
ATOM 2401 O O . ASN A 1 306 ? -31.578 22.812 -7.457 1 82.31 306 ASN A O 1
ATOM 2405 N N . SER A 1 307 ? -32.188 24.219 -5.875 1 87.56 307 SER A N 1
ATOM 2406 C CA . SER A 1 307 ? -30.812 24.312 -5.363 1 87.56 307 SER A CA 1
ATOM 2407 C C . SER A 1 307 ? -30.453 23.094 -4.52 1 87.56 307 SER A C 1
ATOM 2409 O O . SER A 1 307 ? -31.328 22.484 -3.891 1 87.56 307 SER A O 1
ATOM 2411 N N . VAL A 1 308 ? -29.312 22.734 -4.668 1 93.69 308 VAL A N 1
ATOM 2412 C CA . VAL A 1 308 ? -28.766 21.641 -3.865 1 93.69 308 VAL A CA 1
ATOM 2413 C C . VAL A 1 308 ? -28.422 22.156 -2.465 1 93.69 308 VAL A C 1
ATOM 2415 O O . VAL A 1 308 ? -27.766 23.188 -2.311 1 93.69 308 VAL A O 1
ATOM 2418 N N . GLU A 1 309 ? -28.906 21.5 -1.466 1 91.94 309 GLU A N 1
ATOM 2419 C CA . GLU A 1 309 ? -28.656 21.891 -0.081 1 91.94 309 GLU A CA 1
ATOM 2420 C C . GLU A 1 309 ? -27.375 21.234 0.447 1 91.94 309 GLU A C 1
ATOM 2422 O O . GLU A 1 309 ? -27.172 20.031 0.273 1 91.94 309 GLU A O 1
ATOM 2427 N N . LYS A 1 310 ? -26.594 22.031 1.072 1 91.06 310 LYS A N 1
ATOM 2428 C CA . LYS A 1 310 ? -25.359 21.516 1.652 1 91.06 310 LYS A CA 1
ATOM 2429 C C . LYS A 1 310 ? -25.578 21.047 3.092 1 91.06 310 LYS A C 1
ATOM 2431 O O . LYS A 1 310 ? -26.125 21.797 3.908 1 91.06 310 LYS A O 1
ATOM 2436 N N . LEU A 1 311 ? -25.203 19.844 3.369 1 90.94 311 LEU A N 1
ATOM 2437 C CA . LEU A 1 311 ? -25.234 19.281 4.715 1 90.94 311 LEU A CA 1
ATOM 2438 C C . LEU A 1 311 ? -23.844 18.875 5.16 1 90.94 311 LEU A C 1
ATOM 2440 O O . LEU A 1 311 ? -22.938 18.703 4.332 1 90.94 311 LEU A O 1
ATOM 2444 N N . GLU A 1 312 ? -23.672 18.844 6.496 1 89 312 GLU A N 1
ATOM 2445 C CA . GLU A 1 312 ? -22.312 18.609 6.996 1 89 312 GLU A CA 1
ATOM 2446 C C . GLU A 1 312 ? -22.219 17.234 7.648 1 89 312 GLU A C 1
ATOM 2448 O O . GLU A 1 312 ? -23.156 16.781 8.305 1 89 312 GLU A O 1
ATOM 2453 N N . CYS A 1 313 ? -21.078 16.641 7.453 1 87.5 313 CYS A N 1
ATOM 2454 C CA . CYS A 1 313 ? -20.75 15.414 8.156 1 87.5 313 CYS A CA 1
ATOM 2455 C C . CYS A 1 313 ? -20.453 15.688 9.625 1 87.5 313 CYS A C 1
ATOM 2457 O O . CYS A 1 313 ? -19.578 16.484 9.953 1 87.5 313 CYS A O 1
ATOM 2459 N N . ILE A 1 314 ? -21.109 15.031 10.5 1 87.75 314 ILE A N 1
ATOM 2460 C CA . ILE A 1 314 ? -20.969 15.273 11.93 1 87.75 314 ILE A CA 1
ATOM 2461 C C . ILE A 1 314 ? -19.547 14.938 12.367 1 87.75 314 ILE A C 1
ATOM 2463 O O . ILE A 1 314 ? -18.984 15.617 13.234 1 87.75 314 ILE A O 1
ATOM 2467 N N . GLY A 1 315 ? -19 13.898 11.758 1 87.62 315 GLY A N 1
ATOM 2468 C CA . GLY A 1 315 ? -17.641 13.516 12.094 1 87.62 315 GLY A CA 1
ATOM 2469 C C . GLY A 1 315 ? -16.625 14.602 11.781 1 87.62 315 GLY A C 1
ATOM 2470 O O . GLY A 1 315 ? -15.711 14.852 12.562 1 87.62 315 GLY A O 1
ATOM 2471 N N . HIS A 1 316 ? -16.797 15.25 10.719 1 87.75 316 HIS A N 1
ATOM 2472 C CA . HIS A 1 316 ? -15.883 16.312 10.312 1 87.75 316 HIS A CA 1
ATOM 2473 C C . HIS A 1 316 ? -16.047 17.547 11.188 1 87.75 316 HIS A C 1
ATOM 2475 O O . HIS A 1 316 ? -15.07 18.219 11.516 1 87.75 316 HIS A O 1
ATOM 2481 N N . VAL A 1 317 ? -17.281 17.859 11.523 1 88.88 317 VAL A N 1
ATOM 2482 C CA . VAL A 1 317 ? -17.547 19 12.383 1 88.88 317 VAL A CA 1
ATOM 2483 C C . VAL A 1 317 ? -16.922 18.766 13.758 1 88.88 317 VAL A C 1
ATOM 2485 O O . VAL A 1 317 ? -16.328 19.672 14.344 1 88.88 317 VAL A O 1
ATOM 2488 N N . GLN A 1 318 ? -17.109 17.594 14.195 1 91.19 318 GLN A N 1
ATOM 2489 C CA . GLN A 1 318 ? -16.5 17.203 15.469 1 91.19 318 GLN A CA 1
ATOM 2490 C C . GLN A 1 318 ? -14.992 17.359 15.422 1 91.19 318 GLN A C 1
ATOM 2492 O O . GLN A 1 318 ? -14.391 17.875 16.359 1 91.19 318 GLN A O 1
ATOM 2497 N N . LYS A 1 319 ? -14.391 16.969 14.383 1 89.44 319 LYS A N 1
ATOM 2498 C CA . LYS A 1 319 ? -12.945 17.047 14.227 1 89.44 319 LYS A CA 1
ATOM 2499 C C . LYS A 1 319 ? -12.477 18.5 14.172 1 89.44 319 LYS A C 1
ATOM 2501 O O . LYS A 1 319 ? -11.352 18.812 14.57 1 89.44 319 LYS A O 1
ATOM 2506 N N . ARG A 1 320 ? -13.312 19.375 13.703 1 89.06 320 ARG A N 1
ATOM 2507 C CA . ARG A 1 320 ? -12.984 20.797 13.609 1 89.06 320 ARG A CA 1
ATOM 2508 C C . ARG A 1 320 ? -12.727 21.391 14.984 1 89.06 320 ARG A C 1
ATOM 2510 O O . ARG A 1 320 ? -11.898 22.281 15.133 1 89.06 320 ARG A O 1
ATOM 2517 N N . VAL A 1 321 ? -13.438 20.844 15.93 1 91.56 321 VAL A N 1
ATOM 2518 C CA . VAL A 1 321 ? -13.242 21.312 17.297 1 91.56 321 VAL A CA 1
ATOM 2519 C C . VAL A 1 321 ? -11.805 21.062 17.719 1 91.56 321 VAL A C 1
ATOM 2521 O O . VAL A 1 321 ? -11.109 21.969 18.172 1 91.56 321 VAL A O 1
ATOM 2524 N N . GLY A 1 322 ? -11.422 19.844 17.516 1 91.69 322 GLY A N 1
ATOM 2525 C CA . GLY A 1 322 ? -10.062 19.5 17.906 1 91.69 322 GLY A CA 1
ATOM 2526 C C . GLY A 1 322 ? -9.008 20.25 17.125 1 91.69 322 GLY A C 1
ATOM 2527 O O . GLY A 1 322 ? -8.047 20.766 17.703 1 91.69 322 GLY A O 1
ATOM 2528 N N . SER A 1 323 ? -9.211 20.391 15.891 1 90.19 323 SER A N 1
ATOM 2529 C CA . SER A 1 323 ? -8.242 21.047 15.016 1 90.19 323 SER A CA 1
ATOM 2530 C C . SER A 1 323 ? -8.094 22.516 15.344 1 90.19 323 SER A C 1
ATOM 2532 O O . SER A 1 323 ? -6.984 23.047 15.391 1 90.19 323 SER A O 1
ATOM 2534 N N . ARG A 1 324 ? -9.164 23.219 15.586 1 91.12 324 ARG A N 1
ATOM 2535 C CA . ARG A 1 324 ? -9.141 24.656 15.883 1 91.12 324 ARG A CA 1
ATOM 2536 C C . ARG A 1 324 ? -8.508 24.906 17.25 1 91.12 324 ARG A C 1
ATOM 2538 O O . ARG A 1 324 ? -7.762 25.875 17.422 1 91.12 324 ARG A O 1
ATOM 2545 N N . LEU A 1 325 ? -8.828 24.016 18.125 1 92.81 325 LEU A N 1
ATOM 2546 C CA . LEU A 1 325 ? -8.281 24.203 19.469 1 92.81 325 LEU A CA 1
ATOM 2547 C C . LEU A 1 325 ? -6.781 23.906 19.469 1 92.81 325 LEU A C 1
ATOM 2549 O O . LEU A 1 325 ? -6.023 24.578 20.172 1 92.81 325 LEU A O 1
ATOM 2553 N N . ARG A 1 326 ? -6.41 22.969 18.766 1 90.62 326 ARG A N 1
ATOM 2554 C CA . ARG A 1 326 ? -4.984 22.672 18.672 1 90.62 326 ARG A CA 1
ATOM 2555 C C . ARG A 1 326 ? -4.238 23.797 17.953 1 90.62 326 ARG A C 1
ATOM 2557 O O . ARG A 1 326 ? -3.104 24.125 18.312 1 90.62 326 ARG A O 1
ATOM 2564 N N . LYS A 1 327 ? -4.824 24.344 16.953 1 88.56 327 LYS A N 1
ATOM 2565 C CA . LYS A 1 327 ? -4.246 25.5 16.281 1 88.56 327 LYS A CA 1
ATOM 2566 C C . LYS A 1 327 ? -4.113 26.688 17.234 1 88.56 327 LYS A C 1
ATOM 2568 O O . LYS A 1 327 ? -3.098 27.375 17.234 1 88.56 327 LYS A O 1
ATOM 2573 N N . LEU A 1 328 ? -5.145 26.891 18 1 90.06 328 LEU A N 1
ATOM 2574 C CA . LEU A 1 328 ? -5.121 27.953 18.984 1 90.06 328 LEU A CA 1
ATOM 2575 C C . LEU A 1 328 ? -3.998 27.734 20 1 90.06 328 LEU A C 1
ATOM 2577 O O . LEU A 1 328 ? -3.301 28.688 20.359 1 90.06 328 LEU A O 1
ATOM 2581 N N . LYS A 1 329 ? -3.859 26.516 20.406 1 90.25 329 LYS A N 1
ATOM 2582 C CA . LYS A 1 329 ? -2.811 26.156 21.359 1 90.25 329 LYS A CA 1
ATOM 2583 C C . LYS A 1 329 ? -1.426 26.438 20.781 1 90.25 329 LYS A C 1
ATOM 2585 O O . LYS A 1 329 ? -0.529 26.891 21.5 1 90.25 329 LYS A O 1
ATOM 2590 N N . LYS A 1 330 ? -1.275 26.219 19.562 1 85.06 330 LYS A N 1
ATOM 2591 C CA . LYS A 1 330 ? 0.003 26.438 18.891 1 85.06 330 LYS A CA 1
ATOM 2592 C C . LYS A 1 330 ? 0.287 27.922 18.719 1 85.06 330 LYS A C 1
ATOM 2594 O O . LYS A 1 330 ? 1.431 28.359 18.859 1 85.06 330 LYS A O 1
ATOM 2599 N N . ASN A 1 331 ? -0.71 28.672 18.375 1 84.44 331 ASN A N 1
ATOM 2600 C CA . ASN A 1 331 ? -0.546 30.094 18.062 1 84.44 331 ASN A CA 1
ATOM 2601 C C . ASN A 1 331 ? -0.385 30.938 19.312 1 84.44 331 ASN A C 1
ATOM 2603 O O . ASN A 1 331 ? 0.263 31.984 19.297 1 84.44 331 ASN A O 1
ATOM 2607 N N . GLU A 1 332 ? -1.121 30.547 20.344 1 86.38 332 GLU A N 1
ATOM 2608 C CA . GLU A 1 332 ? -1.075 31.312 21.578 1 86.38 332 GLU A CA 1
ATOM 2609 C C . GLU A 1 332 ? -0.119 30.688 22.594 1 86.38 332 GLU A C 1
ATOM 2611 O O . GLU A 1 332 ? -0.433 29.656 23.188 1 86.38 332 GLU A O 1
ATOM 2616 N N . LYS A 1 333 ? 0.984 31.359 22.75 1 81.44 333 LYS A N 1
ATOM 2617 C CA . LYS A 1 333 ? 1.999 30.859 23.688 1 81.44 333 LYS A CA 1
ATOM 2618 C C . LYS A 1 333 ? 1.465 30.812 25.109 1 81.44 333 LYS A C 1
ATOM 2620 O O . LYS A 1 333 ? 0.762 31.734 25.547 1 81.44 333 LYS A O 1
ATOM 2625 N N . GLY A 1 334 ? 1.63 29.75 25.859 1 81.12 334 GLY A N 1
ATOM 2626 C CA . GLY A 1 334 ? 1.283 29.641 27.281 1 81.12 334 GLY A CA 1
ATOM 2627 C C . GLY A 1 334 ? -0.048 28.953 27.5 1 81.12 334 GLY A C 1
ATOM 2628 O O . GLY A 1 334 ? -0.424 28.688 28.656 1 81.12 334 GLY A O 1
ATOM 2629 N N . LEU A 1 335 ? -0.751 28.719 26.438 1 88.69 335 LEU A N 1
ATOM 2630 C CA . LEU A 1 335 ? -2.059 28.078 26.562 1 88.69 335 LEU A CA 1
ATOM 2631 C C . LEU A 1 335 ? -1.916 26.594 26.844 1 88.69 335 LEU A C 1
ATOM 2633 O O . LEU A 1 335 ? -2.779 26 27.5 1 88.69 335 LEU A O 1
ATOM 2637 N N . GLY A 1 336 ? -0.83 26.094 26.391 1 83.56 336 GLY A N 1
ATOM 2638 C CA . GLY A 1 336 ? -0.579 24.672 26.594 1 83.56 336 GLY A CA 1
ATOM 2639 C C . GLY A 1 336 ? 0.146 24.391 27.906 1 83.56 336 GLY A C 1
ATOM 2640 O O . GLY A 1 336 ? 0.516 25.312 28.625 1 83.56 336 GLY A O 1
ATOM 2641 N N . GLY A 1 337 ? 0.217 23.109 28.328 1 78.88 337 GLY A N 1
ATOM 2642 C CA . GLY A 1 337 ? 0.912 22.719 29.531 1 78.88 337 GLY A CA 1
ATOM 2643 C C . GLY A 1 337 ? 0.054 21.891 30.469 1 78.88 337 GLY A C 1
ATOM 2644 O O . GLY A 1 337 ? -1.156 21.766 30.266 1 78.88 337 GLY A O 1
ATOM 2645 N N . LYS A 1 338 ? 0.724 21.391 31.453 1 77.44 338 LYS A N 1
ATOM 2646 C CA . LYS A 1 338 ? 0.03 20.547 32.438 1 77.44 338 LYS A CA 1
ATOM 2647 C C . LYS A 1 338 ? -1.061 21.328 33.156 1 77.44 338 LYS A C 1
ATOM 2649 O O . LYS A 1 338 ? -0.816 22.438 33.656 1 77.44 338 LYS A O 1
ATOM 2654 N N . GLY A 1 339 ? -2.271 20.844 33.125 1 78.88 339 GLY A N 1
ATOM 2655 C CA . GLY A 1 339 ? -3.391 21.469 33.812 1 78.88 339 GLY A CA 1
ATOM 2656 C C . GLY A 1 339 ? -4.066 22.562 32.969 1 78.88 339 GLY A C 1
ATOM 2657 O O . GLY A 1 339 ? -5.055 23.156 33.406 1 78.88 339 GLY A O 1
ATOM 2658 N N . LYS A 1 340 ? -3.518 22.781 31.859 1 88.69 340 LYS A N 1
ATOM 2659 C CA . LYS A 1 340 ? -4.098 23.797 30.984 1 88.69 340 LYS A CA 1
ATOM 2660 C C . LYS A 1 340 ? -4.75 23.156 29.766 1 88.69 340 LYS A C 1
ATOM 2662 O O . LYS A 1 340 ? -5.547 22.219 29.891 1 88.69 340 LYS A O 1
ATOM 2667 N N . LEU A 1 341 ? -4.477 23.672 28.625 1 90.25 341 LEU A N 1
ATOM 2668 C CA . LEU A 1 341 ? -5.062 23.125 27.406 1 90.25 341 LEU A CA 1
ATOM 2669 C C . LEU A 1 341 ? -4.219 21.969 26.891 1 90.25 341 LEU A C 1
ATOM 2671 O O . LEU A 1 341 ? -3.412 22.141 25.969 1 90.25 341 LEU A O 1
ATOM 2675 N N . THR A 1 342 ? -4.523 20.812 27.469 1 86.69 342 THR A N 1
ATOM 2676 C CA . THR A 1 342 ? -3.795 19.609 27.062 1 86.69 342 THR A CA 1
ATOM 2677 C C . THR A 1 342 ? -4.484 18.922 25.891 1 86.69 342 THR A C 1
ATOM 2679 O O . THR A 1 342 ? -5.652 19.203 25.594 1 86.69 342 THR A O 1
ATOM 2682 N N . ASP A 1 343 ? -3.725 18.094 25.25 1 83.62 343 ASP A N 1
ATOM 2683 C CA . ASP A 1 343 ? -4.312 17.344 24.141 1 83.62 343 ASP A CA 1
ATOM 2684 C C . ASP A 1 343 ? -5.418 16.422 24.641 1 83.62 343 ASP A C 1
ATOM 2686 O O . ASP A 1 343 ? -6.406 16.188 23.938 1 83.62 343 ASP A O 1
ATOM 2690 N N . LYS A 1 344 ? -5.238 15.922 25.797 1 83.06 344 LYS A N 1
ATOM 2691 C CA . LYS A 1 344 ? -6.266 15.07 26.391 1 83.06 344 LYS A CA 1
ATOM 2692 C C . LYS A 1 344 ? -7.559 15.852 26.625 1 83.06 344 LYS A C 1
ATOM 2694 O O . LYS A 1 344 ? -8.648 15.336 26.359 1 83.06 344 LYS A O 1
ATOM 2699 N N . PHE A 1 345 ? -7.375 17.016 27.094 1 88.81 345 PHE A N 1
ATOM 2700 C CA . PHE A 1 345 ? -8.539 17.859 27.344 1 88.81 345 PHE A CA 1
ATOM 2701 C C . PHE A 1 345 ? -9.227 18.219 26.031 1 88.81 345 PHE A C 1
ATOM 2703 O O . PHE A 1 345 ? -10.461 18.219 25.953 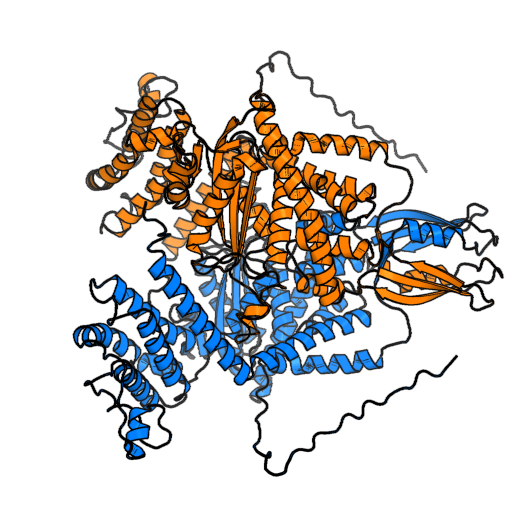1 88.81 345 PHE A O 1
ATOM 2710 N N . ILE A 1 346 ? -8.484 18.516 25.016 1 92.06 346 ILE A N 1
ATOM 2711 C CA . ILE A 1 346 ? -9.031 18.828 23.703 1 92.06 346 ILE A CA 1
ATOM 2712 C C . ILE A 1 346 ? -9.836 17.641 23.188 1 92.06 346 ILE A C 1
ATOM 2714 O O . ILE A 1 346 ? -10.938 17.812 22.656 1 92.06 346 ILE A O 1
ATOM 2718 N N . ASP A 1 347 ? -9.328 16.484 23.344 1 89.88 347 ASP A N 1
ATOM 2719 C CA . ASP A 1 347 ? -10.023 15.281 22.906 1 89.88 347 ASP A CA 1
ATOM 2720 C C . ASP A 1 347 ? -11.344 15.109 23.672 1 89.88 347 ASP A C 1
ATOM 2722 O O . ASP A 1 347 ? -12.336 14.664 23.094 1 89.88 347 ASP A O 1
ATOM 2726 N N . LYS A 1 348 ? -11.289 15.398 24.922 1 89.06 348 LYS A N 1
ATOM 2727 C CA . LYS A 1 348 ? -12.508 15.336 25.719 1 89.06 348 LYS A CA 1
ATOM 2728 C C . LYS A 1 348 ? -13.57 16.281 25.188 1 89.06 348 LYS A C 1
ATOM 2730 O O . LYS A 1 348 ? -14.727 15.898 25.016 1 89.06 348 LYS A O 1
ATOM 2735 N N . LEU A 1 349 ? -13.148 17.484 24.953 1 92.81 349 LEU A N 1
ATOM 2736 C CA . LEU A 1 349 ? -14.07 18.484 24.422 1 92.81 349 LEU A CA 1
ATOM 2737 C C . LEU A 1 349 ? -14.641 18.031 23.078 1 92.81 349 LEU A C 1
ATOM 2739 O O . LEU A 1 349 ? -15.844 18.156 22.828 1 92.81 349 LEU A O 1
ATOM 2743 N N . GLN A 1 350 ? -13.789 17.531 22.281 1 93.62 350 GLN A N 1
ATOM 2744 C CA . GLN A 1 350 ? -14.172 17.047 20.953 1 93.62 350 GLN A CA 1
ATOM 2745 C C . GLN A 1 350 ? -15.18 15.906 21.078 1 93.62 350 GLN A C 1
ATOM 2747 O O . GLN A 1 350 ? -16.172 15.875 20.328 1 93.62 350 GLN A O 1
ATOM 2752 N N . ASN A 1 351 ? -14.961 15.023 21.984 1 90.88 351 ASN A N 1
ATOM 2753 C CA . ASN A 1 351 ? -15.836 13.867 22.172 1 90.88 351 ASN A CA 1
ATOM 2754 C C . ASN A 1 351 ? -17.203 14.281 22.688 1 90.88 351 ASN A C 1
ATOM 2756 O O . ASN A 1 351 ? -18.234 13.812 22.172 1 90.88 351 ASN A O 1
ATOM 2760 N N . TYR A 1 352 ? -17.234 15.148 23.656 1 92.69 352 TYR A N 1
ATOM 2761 C CA . TYR A 1 352 ? -18.516 15.602 24.203 1 92.69 352 TYR A CA 1
ATOM 2762 C C . TYR A 1 352 ? -19.297 16.422 23.188 1 92.69 352 TYR A C 1
ATOM 2764 O O . TYR A 1 352 ? -20.531 16.375 23.156 1 92.69 352 TYR A O 1
ATOM 2772 N N . TYR A 1 353 ? -18.562 17.156 22.406 1 94.12 353 TYR A N 1
ATOM 2773 C CA . TYR A 1 353 ? -19.188 17.875 21.297 1 94.12 353 TYR A CA 1
ATOM 2774 C C . TYR A 1 353 ? -19.906 16.906 20.359 1 94.12 353 TYR A C 1
ATOM 2776 O O . TYR A 1 353 ? -21.062 17.125 20.016 1 94.12 353 TYR A O 1
ATOM 2784 N N . GLY A 1 354 ? -19.281 15.859 19.969 1 92.44 354 GLY A N 1
ATOM 2785 C CA . GLY A 1 354 ? -19.859 14.852 19.094 1 92.44 354 GLY A CA 1
ATOM 2786 C C . GLY A 1 354 ? -21.062 14.156 19.703 1 92.44 354 GLY A C 1
ATOM 2787 O O . GLY A 1 354 ? -22.062 13.938 19.016 1 92.44 354 GLY A O 1
ATOM 2788 N N . ILE A 1 355 ? -21 13.883 20.953 1 90.62 355 ILE A N 1
ATOM 2789 C CA . ILE A 1 355 ? -22.094 13.227 21.656 1 90.62 355 ILE A CA 1
ATOM 2790 C C . ILE A 1 355 ? -23.297 14.148 21.703 1 90.62 355 ILE A C 1
ATOM 2792 O O . ILE A 1 355 ? -24.438 13.711 21.5 1 90.62 355 ILE A O 1
ATOM 2796 N N . ALA A 1 356 ? -23.016 15.375 21.953 1 92.75 356 ALA A N 1
ATOM 2797 C CA . ALA A 1 356 ? -24.094 16.359 22.031 1 92.75 356 ALA A CA 1
ATOM 2798 C C . ALA A 1 356 ? -24.859 16.453 20.719 1 92.75 356 ALA A C 1
ATOM 2800 O O . ALA A 1 356 ? -26.094 16.516 20.703 1 92.75 356 ALA A O 1
ATOM 2801 N N . ILE A 1 357 ? -24.156 16.375 19.672 1 92.81 357 ILE A N 1
ATOM 2802 C CA . ILE A 1 357 ? -24.766 16.469 18.359 1 92.81 357 ILE A CA 1
ATOM 2803 C C . ILE A 1 357 ? -25.562 15.195 18.062 1 92.81 357 ILE A C 1
ATOM 2805 O O . ILE A 1 357 ? -26.734 15.258 17.688 1 92.81 357 ILE A O 1
ATOM 2809 N N . ARG A 1 358 ? -25 14.094 18.312 1 90.25 358 ARG A N 1
ATOM 2810 C CA . ARG A 1 358 ? -25.594 12.805 17.969 1 90.25 358 ARG A CA 1
ATOM 2811 C C . ARG A 1 358 ? -26.828 12.508 18.812 1 90.25 358 ARG A C 1
ATOM 2813 O O . ARG A 1 358 ? -27.766 11.875 18.359 1 90.25 358 ARG A O 1
ATOM 2820 N N . SER A 1 359 ? -26.844 13 19.984 1 89.81 359 SER A N 1
ATOM 2821 C CA . SER A 1 359 ? -27.938 12.727 20.906 1 89.81 359 SER A CA 1
ATOM 2822 C C . SER A 1 359 ? -29.125 13.641 20.641 1 89.81 359 SER A C 1
ATOM 2824 O O . SER A 1 359 ? -30.219 13.422 21.156 1 89.81 359 SER A O 1
ATOM 2826 N N . ASN A 1 360 ? -28.922 14.625 19.875 1 92.06 360 ASN A N 1
ATOM 2827 C CA . ASN A 1 360 ? -29.984 15.594 19.672 1 92.06 360 ASN A CA 1
ATOM 2828 C C . ASN A 1 360 ? -30.281 15.797 18.188 1 92.06 360 ASN A C 1
ATOM 2830 O O . ASN A 1 360 ? -30.531 16.922 17.734 1 92.06 360 ASN A O 1
ATOM 2834 N N . VAL A 1 361 ? -30.219 14.711 17.5 1 91.44 361 VAL A N 1
ATOM 2835 C CA . VAL A 1 361 ? -30.516 14.75 16.078 1 91.44 361 VAL A CA 1
ATOM 2836 C C . VAL A 1 361 ? -31.984 15.125 15.875 1 91.44 361 VAL A C 1
ATOM 2838 O O . VAL A 1 361 ? -32.875 14.641 16.594 1 91.44 361 VAL A O 1
ATOM 2841 N N . GLY A 1 362 ? -32.312 16.094 14.992 1 91.31 362 GLY A N 1
ATOM 2842 C CA . GLY A 1 362 ? -33.688 16.484 14.68 1 91.31 362 GLY A CA 1
ATOM 2843 C C . GLY A 1 362 ? -34.156 17.688 15.492 1 91.31 362 GLY A C 1
ATOM 2844 O O . GLY A 1 362 ? -35.219 18.25 15.211 1 91.31 362 GLY A O 1
ATOM 2845 N N . ASN A 1 363 ? -33.344 18.047 16.484 1 93.31 363 ASN A N 1
ATOM 2846 C CA . ASN A 1 363 ? -33.688 19.172 17.344 1 93.31 363 ASN A CA 1
ATOM 2847 C C . ASN A 1 363 ? -32.562 20.172 17.469 1 93.31 363 ASN A C 1
ATOM 2849 O O . ASN A 1 363 ? -31.656 20 18.281 1 93.31 363 ASN A O 1
ATOM 2853 N N . LEU A 1 364 ? -32.719 21.281 16.828 1 94.62 364 LEU A N 1
ATOM 2854 C CA . LEU A 1 364 ? -31.656 22.281 16.719 1 94.62 364 LEU A CA 1
ATOM 2855 C C . LEU A 1 364 ? -31.422 22.969 18.062 1 94.62 364 LEU A C 1
ATOM 2857 O O . LEU A 1 364 ? -30.281 23.156 18.469 1 94.62 364 LEU A O 1
ATOM 2861 N N . VAL A 1 365 ? -32.469 23.359 18.703 1 93.38 365 VAL A N 1
ATOM 2862 C CA . VAL A 1 365 ? -32.375 24.109 19.953 1 93.38 365 VAL A CA 1
ATOM 2863 C C . VAL A 1 365 ? -31.688 23.266 21.016 1 93.38 365 VAL A C 1
ATOM 2865 O O . VAL A 1 365 ? -30.766 23.734 21.703 1 93.38 365 VAL A O 1
ATOM 2868 N N . GLU A 1 366 ? -32.125 22.078 21.094 1 92.56 366 GLU A N 1
ATOM 2869 C CA . GLU A 1 366 ? -31.516 21.188 22.078 1 92.56 366 GLU A CA 1
ATOM 2870 C C . GLU A 1 366 ? -30.078 20.859 21.734 1 92.56 366 GLU A C 1
ATOM 2872 O O . GLU A 1 366 ? -29.234 20.703 22.609 1 92.56 366 GLU A O 1
ATOM 2877 N N . MET A 1 367 ? -29.875 20.719 20.484 1 94.25 367 MET A N 1
ATOM 2878 C CA . MET A 1 367 ? -28.5 20.453 20.031 1 94.25 367 MET A CA 1
ATOM 2879 C C . MET A 1 367 ? -27.562 21.578 20.453 1 94.25 367 MET A C 1
ATOM 2881 O O . MET A 1 367 ? -26.5 21.328 21 1 94.25 367 MET A O 1
ATOM 2885 N N . GLN A 1 368 ? -27.953 22.766 20.188 1 95 368 GLN A N 1
ATOM 2886 C CA . GLN A 1 368 ? -27.141 23.922 20.531 1 95 368 GLN A CA 1
ATOM 2887 C C . GLN A 1 368 ? -26.922 24.016 22.047 1 95 368 GLN A C 1
ATOM 2889 O O . GLN A 1 368 ? -25.797 24.234 22.5 1 95 368 GLN A O 1
ATOM 2894 N N . SER A 1 369 ? -27.984 23.828 22.734 1 94 369 SER A N 1
ATOM 2895 C CA . SER A 1 369 ? -27.891 23.875 24.203 1 94 369 SER A CA 1
ATOM 2896 C C . SER A 1 369 ? -26.969 22.797 24.734 1 94 369 SER A C 1
ATOM 2898 O O . SER A 1 369 ? -26.188 23.047 25.656 1 94 369 SER A O 1
ATOM 2900 N N . ALA A 1 370 ? -27.078 21.703 24.156 1 94.19 370 ALA A N 1
ATOM 2901 C CA . ALA A 1 370 ? -26.266 20.578 24.594 1 94.19 370 ALA A CA 1
ATOM 2902 C C . ALA A 1 370 ? -24.781 20.812 24.312 1 94.19 370 ALA A C 1
ATOM 2904 O O . ALA A 1 370 ? -23.922 20.453 25.109 1 94.19 370 ALA A O 1
ATOM 2905 N N . VAL A 1 371 ? -24.5 21.359 23.172 1 95.06 371 VAL A N 1
ATOM 2906 C CA . VAL A 1 371 ? -23.109 21.625 22.812 1 95.06 371 VAL A CA 1
ATOM 2907 C C . VAL A 1 371 ? -22.516 22.672 23.75 1 95.06 371 VAL A C 1
ATOM 2909 O O . VAL A 1 371 ? -21.375 22.547 24.188 1 95.06 371 VAL A O 1
ATOM 2912 N N . ILE A 1 372 ? -23.281 23.625 24.047 1 94.56 372 ILE A N 1
ATOM 2913 C CA . ILE A 1 372 ? -22.844 24.672 24.969 1 94.56 372 ILE A CA 1
ATOM 2914 C C . ILE A 1 372 ? -22.641 24.078 26.375 1 94.56 372 ILE A C 1
ATOM 2916 O O . ILE A 1 372 ? -21.641 24.344 27.031 1 94.56 372 ILE A O 1
ATOM 2920 N N . ALA A 1 373 ? -23.562 23.266 26.766 1 94.25 373 ALA A N 1
ATOM 2921 C CA . ALA A 1 373 ? -23.484 22.609 28.062 1 94.25 373 ALA A CA 1
ATOM 2922 C C . ALA A 1 373 ? -22.234 21.75 28.141 1 94.25 373 ALA A C 1
ATOM 2924 O O . ALA A 1 373 ? -21.594 21.672 29.203 1 94.25 373 ALA A O 1
ATOM 2925 N N . ALA A 1 374 ? -21.938 21.094 27.062 1 93.81 374 ALA A N 1
ATOM 2926 C CA . ALA A 1 374 ? -20.766 20.234 27.031 1 93.81 374 ALA A CA 1
ATOM 2927 C C . ALA A 1 374 ? -19.484 21.031 27.281 1 93.81 374 ALA A C 1
ATOM 2929 O O . ALA A 1 374 ? -18.562 20.547 27.953 1 93.81 374 ALA A O 1
ATOM 2930 N N . PHE A 1 375 ? -19.422 22.266 26.781 1 94.44 375 PHE A N 1
ATOM 2931 C CA . PHE A 1 375 ? -18.266 23.125 26.969 1 94.44 375 PHE A CA 1
ATOM 2932 C C . PHE A 1 375 ? -18.062 23.438 28.453 1 94.44 375 PHE A C 1
ATOM 2934 O O . PHE A 1 375 ? -16.969 23.203 29 1 94.44 375 PHE A O 1
ATOM 2941 N N . PHE A 1 376 ? -19.094 23.844 29.047 1 93.69 376 PHE A N 1
ATOM 2942 C CA . PHE A 1 376 ? -19 24.25 30.438 1 93.69 376 PHE A CA 1
ATOM 2943 C C . PHE A 1 376 ? -18.828 23.031 31.344 1 93.69 376 PHE A C 1
ATOM 2945 O O . PHE A 1 376 ? -18.094 23.078 32.344 1 93.69 376 PHE A O 1
ATOM 2952 N N . HIS A 1 377 ? -19.422 21.984 31.016 1 92.88 377 HIS A N 1
ATOM 2953 C CA . HIS A 1 377 ? -19.266 20.75 31.766 1 92.88 377 HIS A CA 1
ATOM 2954 C C . HIS A 1 377 ? -17.812 20.312 31.828 1 92.88 377 HIS A C 1
ATOM 2956 O O . HIS A 1 377 ? -17.312 19.984 32.906 1 92.88 377 HIS A O 1
ATOM 2962 N N . CYS A 1 378 ? -17.141 20.344 30.688 1 92.19 378 CYS A N 1
ATOM 2963 C CA . CYS A 1 378 ? -15.766 19.891 30.594 1 92.19 378 CYS A CA 1
ATOM 2964 C C . CYS A 1 378 ? -14.82 20.844 31.328 1 92.19 378 CYS A C 1
ATOM 2966 O O . CYS A 1 378 ? -13.758 20.438 31.781 1 92.19 378 CYS A O 1
ATOM 2968 N N . CYS A 1 379 ? -15.211 22.094 31.453 1 91.88 379 CYS A N 1
ATOM 2969 C CA . CYS A 1 379 ? -14.352 23.109 32.062 1 91.88 379 CYS A CA 1
ATOM 2970 C C . CYS A 1 379 ? -14.531 23.125 33.562 1 91.88 379 CYS A C 1
ATOM 2972 O O . CYS A 1 379 ? -13.758 23.766 34.281 1 91.88 379 CYS A O 1
ATOM 2974 N N . SER A 1 380 ? -15.453 22.328 34.062 1 90.06 380 SER A N 1
ATOM 2975 C CA . SER A 1 380 ? -15.742 22.312 35.469 1 90.06 380 SER A CA 1
ATOM 2976 C C . SER A 1 380 ? -14.727 21.469 36.25 1 90.06 380 SER A C 1
ATOM 2978 O O . SER A 1 380 ? -13.969 20.703 35.625 1 90.06 380 SER A O 1
ATOM 2980 N N . GLY A 1 381 ? -14.547 21.672 37.531 1 87.88 381 GLY A N 1
ATOM 2981 C CA . GLY A 1 381 ? -13.633 20.922 38.375 1 87.88 381 GLY A CA 1
ATOM 2982 C C . GLY A 1 381 ? -13.758 21.266 39.844 1 87.88 381 GLY A C 1
ATOM 2983 O O . GLY A 1 381 ? -14.812 21.734 40.281 1 87.88 381 GLY A O 1
ATOM 2984 N N . LYS A 1 382 ? -12.602 20.953 40.469 1 83.25 382 LYS A N 1
ATOM 2985 C CA . LYS A 1 382 ? -12.578 21.203 41.906 1 83.25 382 LYS A CA 1
ATOM 2986 C C . LYS A 1 382 ? -12.82 22.688 42.219 1 83.25 382 LYS A C 1
ATOM 2988 O O . LYS A 1 382 ? -12.148 23.562 41.656 1 83.25 382 LYS A O 1
ATOM 2993 N N . ASN A 1 383 ? -13.812 23.031 43.031 1 79.06 383 ASN A N 1
ATOM 2994 C CA . ASN A 1 383 ? -14.164 24.359 43.531 1 79.06 383 ASN A CA 1
ATOM 2995 C C . ASN A 1 383 ? -14.688 25.266 42.406 1 79.06 383 ASN A C 1
ATOM 2997 O O . ASN A 1 383 ? -14.656 26.484 42.531 1 79.06 383 ASN A O 1
ATOM 3001 N N . LYS A 1 384 ? -14.891 24.703 41.219 1 87.12 384 LYS A N 1
ATOM 3002 C CA . LYS A 1 384 ? -15.461 25.453 40.094 1 87.12 384 LYS A CA 1
ATOM 3003 C C . LYS A 1 384 ? -16.641 24.703 39.5 1 87.12 384 LYS A C 1
ATOM 3005 O O . LYS A 1 384 ? -16.469 23.844 38.625 1 87.12 384 LYS A O 1
ATOM 3010 N N . ASP A 1 385 ? -17.766 25.125 39.875 1 86.12 385 ASP A N 1
ATOM 3011 C CA . ASP A 1 385 ? -18.984 24.453 39.406 1 86.12 385 ASP A CA 1
ATOM 3012 C C . ASP A 1 385 ? -19.562 25.156 38.188 1 86.12 385 ASP A C 1
ATOM 3014 O O . ASP A 1 385 ? -20.062 26.281 38.281 1 86.12 385 ASP A O 1
ATOM 3018 N N . MET A 1 386 ? -19.5 24.484 37.031 1 91.31 386 MET A N 1
ATOM 3019 C CA . MET A 1 386 ? -20.016 25.047 35.781 1 91.31 386 MET A CA 1
ATOM 3020 C C . MET A 1 386 ? -21.031 24.094 35.156 1 91.31 386 MET A C 1
ATOM 3022 O O . MET A 1 386 ? -21.094 23.969 33.938 1 91.31 386 MET A O 1
ATOM 3026 N N . HIS A 1 387 ? -21.781 23.359 35.938 1 92 387 HIS A N 1
ATOM 3027 C CA . HIS A 1 387 ? -22.719 22.359 35.438 1 92 387 HIS A CA 1
ATOM 3028 C C . HIS A 1 387 ? -24.125 22.922 35.312 1 92 387 HIS A C 1
ATOM 3030 O O . HIS A 1 387 ? -25.094 22.172 35.156 1 92 387 HIS A O 1
ATOM 3036 N N . ARG A 1 388 ? -24.266 24.234 35.312 1 87.81 388 ARG A N 1
ATOM 3037 C CA . ARG A 1 388 ? -25.578 24.875 35.312 1 87.81 388 ARG A CA 1
ATOM 3038 C C . ARG A 1 388 ? -26.344 24.578 34.031 1 87.81 388 ARG A C 1
ATOM 3040 O O . ARG A 1 388 ? -27.578 24.469 34.062 1 87.81 388 ARG A O 1
ATOM 3047 N N . GLN A 1 389 ? -25.641 24.469 33 1 91 389 GLN A N 1
ATOM 3048 C CA . GLN A 1 389 ? -26.281 24.281 31.688 1 91 389 GLN A CA 1
ATOM 3049 C C . GLN A 1 389 ? -26.469 22.797 31.375 1 91 389 GLN A C 1
ATOM 3051 O O . GLN A 1 389 ? -27.062 22.453 30.359 1 91 389 GLN A O 1
ATOM 3056 N N . CYS A 1 390 ? -25.984 21.922 32.188 1 92.31 390 CYS A N 1
ATOM 3057 C CA . CYS A 1 390 ? -26.172 20.484 32 1 92.31 390 CYS A CA 1
ATOM 3058 C C . CYS A 1 390 ? -27.609 20.078 32.25 1 92.31 390 CYS A C 1
ATOM 3060 O O . CYS A 1 390 ? -28.297 20.703 33.062 1 92.31 390 CYS A O 1
ATOM 3062 N N . PRO A 1 391 ? -28.109 19.156 31.453 1 88.88 391 PRO A N 1
ATOM 3063 C CA . PRO A 1 391 ? -29.484 18.719 31.688 1 88.88 391 PRO A CA 1
ATOM 3064 C C . PRO A 1 391 ? -29.703 18.141 33.094 1 88.88 391 PRO A C 1
ATOM 3066 O O . PRO A 1 391 ? -28.828 17.453 33.625 1 88.88 391 PRO A O 1
ATOM 3069 N N . THR A 1 392 ? -30.875 18.438 33.562 1 88.81 392 THR A N 1
ATOM 3070 C CA . THR A 1 392 ? -31.219 17.984 34.906 1 88.81 392 THR A CA 1
ATOM 3071 C C . THR A 1 392 ? -32.031 16.688 34.844 1 88.81 392 THR A C 1
ATOM 3073 O O . THR A 1 392 ? -32.5 16.312 33.781 1 88.81 392 THR A O 1
ATOM 3076 N N . GLY A 1 393 ? -32.031 15.961 36.031 1 85.5 393 GLY A N 1
ATOM 3077 C CA . GLY A 1 393 ? -32.875 14.781 36.094 1 85.5 393 GLY A CA 1
ATOM 3078 C C . GLY A 1 393 ? -32.094 13.492 36.281 1 85.5 393 GLY A C 1
ATOM 3079 O O . GLY A 1 393 ? -30.875 13.516 36.344 1 85.5 393 GLY A O 1
ATOM 3080 N N . PRO A 1 394 ? -32.75 12.344 36.406 1 85.88 394 PRO A N 1
ATOM 3081 C CA . PRO A 1 394 ? -32.094 11.047 36.656 1 85.88 394 PRO A CA 1
ATOM 3082 C C . PRO A 1 394 ? -31.391 10.492 35.406 1 85.88 394 PRO A C 1
ATOM 3084 O O . PRO A 1 394 ? -30.469 9.68 35.562 1 85.88 394 PRO A O 1
ATOM 3087 N N . ASN A 1 395 ? -31.812 10.984 34.25 1 82.81 395 ASN A N 1
ATOM 3088 C CA . ASN A 1 395 ? -31.219 10.445 33.031 1 82.81 395 ASN A CA 1
ATOM 3089 C C . ASN A 1 395 ? -30.172 11.383 32.469 1 82.81 395 ASN A C 1
ATOM 3091 O O . ASN A 1 395 ? -29.781 11.25 31.297 1 82.81 395 ASN A O 1
ATOM 3095 N N . SER A 1 396 ? -29.719 12.281 33.344 1 87.38 396 SER A N 1
ATOM 3096 C CA . SER A 1 396 ? -28.703 13.234 32.875 1 87.38 396 SER A CA 1
ATOM 3097 C C . SER A 1 396 ? -27.375 12.547 32.625 1 87.38 396 SER A C 1
ATOM 3099 O O . SER A 1 396 ? -26.984 11.641 33.375 1 87.38 396 SER A O 1
ATOM 3101 N N . TRP A 1 397 ? -26.734 12.922 31.594 1 82.69 397 TRP A N 1
ATOM 3102 C CA . TRP A 1 397 ? -25.406 12.375 31.312 1 82.69 397 TRP A CA 1
ATOM 3103 C C . TRP A 1 397 ? -24.359 13.016 32.219 1 82.69 397 TRP A C 1
ATOM 3105 O O . TRP A 1 397 ? -23.234 12.516 32.344 1 82.69 397 TRP A O 1
ATOM 3115 N N . CYS A 1 398 ? -24.703 14.102 32.812 1 88.12 398 CYS A N 1
ATOM 3116 C CA . CYS A 1 398 ? -23.844 14.805 33.781 1 88.12 398 CYS A CA 1
ATOM 3117 C C . CYS A 1 398 ? -23.922 14.18 35.156 1 88.12 398 CYS A C 1
ATOM 3119 O O . CYS A 1 398 ? -25 14.18 35.781 1 88.12 398 CYS A O 1
ATOM 3121 N N . LYS A 1 399 ? -22.953 13.672 35.656 1 85.31 399 LYS A N 1
ATOM 3122 C CA . LYS A 1 399 ? -22.906 12.992 36.938 1 85.31 399 LYS A CA 1
ATOM 3123 C C . LYS A 1 399 ? -23.25 13.953 38.062 1 85.31 399 LYS A C 1
ATOM 3125 O O . LYS A 1 399 ? -23.875 13.57 39.062 1 85.31 399 LYS A O 1
ATOM 3130 N N . PHE A 1 400 ? -22.844 15.156 37.906 1 87.31 400 PHE A N 1
ATOM 3131 C CA . PHE A 1 400 ? -23.109 16.172 38.938 1 87.31 400 PHE A CA 1
ATOM 3132 C C . PHE A 1 400 ? -24.609 16.406 39.062 1 87.31 400 PHE A C 1
ATOM 3134 O O . PHE A 1 400 ? -25.156 16.391 40.156 1 87.31 400 PHE A O 1
ATOM 3141 N N . GLN A 1 401 ? -25.234 16.594 37.938 1 89.62 401 GLN A N 1
ATOM 3142 C CA . GLN A 1 401 ? -26.672 16.859 37.938 1 89.62 401 GLN A CA 1
ATOM 3143 C C . GLN A 1 401 ? -27.453 15.609 38.375 1 89.62 401 GLN A C 1
ATOM 3145 O O . GLN A 1 401 ? -28.484 15.727 39.031 1 89.62 401 GLN A O 1
ATOM 3150 N N . LYS A 1 402 ? -26.969 14.477 38.062 1 89.12 402 LYS A N 1
ATOM 3151 C CA . LYS A 1 402 ? -27.594 13.234 38.5 1 89.12 402 LYS A CA 1
ATOM 3152 C C . LYS A 1 402 ? -27.484 13.078 40 1 89.12 402 LYS A C 1
ATOM 3154 O O . LYS A 1 402 ? -28.453 12.664 40.656 1 89.12 402 LYS A O 1
ATOM 3159 N N . ALA A 1 403 ? -26.344 13.359 40.531 1 90.06 403 ALA A N 1
ATOM 3160 C CA . ALA A 1 403 ? -26.125 13.273 41.969 1 90.06 403 ALA A CA 1
ATOM 3161 C C . ALA A 1 403 ? -26.984 14.305 42.719 1 90.06 403 ALA A C 1
ATOM 3163 O O . ALA A 1 403 ? -27.547 14.008 43.75 1 90.06 403 ALA A O 1
ATOM 3164 N N . LYS A 1 404 ? -27 15.422 42.188 1 88.06 404 LYS A N 1
ATOM 3165 C CA . LYS A 1 404 ? -27.812 16.469 42.781 1 88.06 404 LYS A CA 1
ATOM 3166 C C . LYS A 1 404 ? -29.281 16.062 42.844 1 88.06 404 LYS A C 1
ATOM 3168 O O . LYS A 1 404 ? -29.953 16.297 43.844 1 88.06 404 LYS A O 1
ATOM 3173 N N . PHE A 1 405 ? -29.734 15.492 41.781 1 90.19 405 PHE A N 1
ATOM 3174 C CA . PHE A 1 405 ? -31.125 15.023 41.75 1 90.19 405 PHE A CA 1
ATOM 3175 C C . PHE A 1 405 ? -31.344 13.922 42.781 1 90.19 405 PHE A C 1
ATOM 3177 O O . PHE A 1 405 ? -32.406 13.859 43.406 1 90.19 405 PHE A O 1
ATOM 3184 N N . ALA A 1 406 ? -30.422 13.086 42.906 1 91.38 406 ALA A N 1
ATOM 3185 C CA . ALA A 1 406 ? -30.531 11.969 43.844 1 91.38 406 ALA A CA 1
ATOM 3186 C C . ALA A 1 406 ? -30.281 12.438 45.281 1 91.38 406 ALA A C 1
ATOM 3188 O O . ALA A 1 406 ? -30.484 11.672 46.25 1 91.38 406 ALA A O 1
ATOM 3189 N N . GLY A 1 407 ? -29.734 13.555 45.562 1 87.62 407 GLY A N 1
ATOM 3190 C CA . GLY A 1 407 ? -29.469 14.094 46.875 1 87.62 407 GLY A CA 1
ATOM 3191 C C . GLY A 1 407 ? -28.125 13.672 47.438 1 87.62 407 GLY A C 1
ATOM 3192 O O . GLY A 1 407 ? -27.953 13.594 48.656 1 87.62 407 GLY A O 1
ATOM 3193 N N . ILE A 1 408 ? -27.281 13.234 46.594 1 88.06 408 ILE A N 1
ATOM 3194 C CA . ILE A 1 408 ? -25.969 12.766 47 1 88.06 408 ILE A CA 1
ATOM 3195 C C . ILE A 1 408 ? -24.938 13.852 46.75 1 88.06 408 ILE A C 1
ATOM 3197 O O . ILE A 1 408 ? -24.984 14.555 45.75 1 88.06 408 ILE A O 1
ATOM 3201 N N . LYS A 1 409 ? -24.078 14.039 47.688 1 82.88 409 LYS A N 1
ATOM 3202 C CA . LYS A 1 409 ? -23.016 15.016 47.531 1 82.88 409 LYS A CA 1
ATOM 3203 C C . LYS A 1 409 ? -21.953 14.531 46.531 1 82.88 409 LYS A C 1
ATOM 3205 O O . LYS A 1 409 ? -21.391 13.445 46.719 1 82.88 409 LYS A O 1
ATOM 3210 N N . PHE A 1 410 ? -21.891 15.211 45.344 1 83.44 410 PHE A N 1
ATOM 3211 C CA . PHE A 1 410 ? -20.891 14.875 44.312 1 83.44 410 PHE A CA 1
ATOM 3212 C C . PHE A 1 410 ? -19.656 15.758 44.438 1 83.44 410 PHE A C 1
ATOM 3214 O O . PHE A 1 410 ? -19.766 16.984 44.469 1 83.44 410 PHE A O 1
ATOM 3221 N N . VAL A 1 411 ? -18.5 15.188 44.75 1 77.5 411 VAL A N 1
ATOM 3222 C CA . VAL A 1 411 ? -17.234 15.922 44.812 1 77.5 411 VAL A CA 1
ATOM 3223 C C . VAL A 1 411 ? -16.422 15.656 43.562 1 77.5 411 VAL A C 1
ATOM 3225 O O . VAL A 1 411 ? -16 14.523 43.312 1 77.5 411 VAL A O 1
ATOM 3228 N N . ASP A 1 412 ? -16.438 16.688 42.688 1 77.38 412 ASP A N 1
ATOM 3229 C CA . ASP A 1 412 ? -15.578 16.594 41.5 1 77.38 412 ASP A CA 1
ATOM 3230 C C . ASP A 1 412 ? -14.102 16.672 41.875 1 77.38 412 ASP A C 1
ATOM 3232 O O . ASP A 1 412 ? -13.648 17.703 42.375 1 77.38 412 ASP A O 1
ATOM 3236 N N . LYS A 1 413 ? -13.352 15.617 41.781 1 76.94 413 LYS A N 1
ATOM 3237 C CA . LYS A 1 413 ? -11.953 15.562 42.188 1 76.94 413 LYS A CA 1
ATOM 3238 C C . LYS A 1 413 ? -11.031 16 41.062 1 76.94 413 LYS A C 1
ATOM 3240 O O . LYS A 1 413 ? -9.828 16.188 41.25 1 76.94 413 LYS A O 1
ATOM 3245 N N . SER A 1 414 ? -11.641 16.266 39.875 1 78.12 414 SER A N 1
ATOM 3246 C CA . SER A 1 414 ? -10.797 16.641 38.75 1 78.12 414 SER A CA 1
ATOM 3247 C C . SER A 1 414 ? -10.398 18.109 38.812 1 78.12 414 SER A C 1
ATOM 3249 O O . SER A 1 414 ? -11.172 18.938 39.281 1 78.12 414 SER A O 1
ATOM 3251 N N . PRO A 1 415 ? -9.156 18.375 38.438 1 81.31 415 PRO A N 1
ATOM 3252 C CA . PRO A 1 415 ? -8.75 19.781 38.438 1 81.31 415 PRO A CA 1
ATOM 3253 C C . PRO A 1 415 ? -9.547 20.625 37.438 1 81.31 415 PRO A C 1
ATOM 3255 O O . PRO A 1 415 ? -9.844 20.172 36.344 1 81.31 415 PRO A O 1
ATOM 3258 N N . ALA A 1 416 ? -9.922 21.781 37.938 1 85.62 416 ALA A N 1
ATOM 3259 C CA . ALA A 1 416 ? -10.656 22.703 37.062 1 85.62 416 ALA A CA 1
ATOM 3260 C C . ALA A 1 416 ? -9.711 23.375 36.062 1 85.62 416 ALA A C 1
ATOM 3262 O O . ALA A 1 416 ? -8.539 23.609 36.375 1 85.62 416 ALA A O 1
ATOM 3263 N N . VAL A 1 417 ? -10.234 23.672 34.906 1 90.19 417 VAL A N 1
ATOM 3264 C CA . VAL A 1 417 ? -9.469 24.391 33.906 1 90.19 417 VAL A CA 1
ATOM 3265 C C . VAL A 1 417 ? -9.367 25.875 34.312 1 90.19 417 VAL A C 1
ATOM 3267 O O . VAL A 1 417 ? -10.375 26.484 34.656 1 90.19 417 VAL A O 1
ATOM 3270 N N . PRO A 1 418 ? -8.211 26.391 34.312 1 90.69 418 PRO A N 1
ATOM 3271 C CA . PRO A 1 418 ? -8.039 27.797 34.688 1 90.69 418 PRO A CA 1
ATOM 3272 C C . PRO A 1 418 ? -8.891 28.734 33.844 1 90.69 418 PRO A C 1
ATOM 3274 O O . PRO A 1 418 ? -9.078 28.5 32.625 1 90.69 418 PRO A O 1
ATOM 3277 N N . ASN A 1 419 ? -9.375 29.828 34.469 1 89.88 419 ASN A N 1
ATOM 3278 C CA . ASN A 1 419 ? -10.266 30.781 33.812 1 89.88 419 ASN A CA 1
ATOM 3279 C C . ASN A 1 419 ? -9.602 31.422 32.594 1 89.88 419 ASN A C 1
ATOM 3281 O O . ASN A 1 419 ? -10.281 31.719 31.594 1 89.88 419 ASN A O 1
ATOM 3285 N N . SER A 1 420 ? -8.328 31.547 32.688 1 88.69 420 SER A N 1
ATOM 3286 C CA . SER A 1 420 ? -7.609 32.125 31.578 1 88.69 420 SER A CA 1
ATOM 3287 C C . SER A 1 420 ? -7.691 31.25 30.328 1 88.69 420 SER A C 1
ATOM 3289 O O . SER A 1 420 ? -7.863 31.75 29.219 1 88.69 420 SER A O 1
ATOM 3291 N N . VAL A 1 421 ? -7.633 30.016 30.531 1 92.38 421 VAL A N 1
ATOM 3292 C CA . VAL A 1 421 ? -7.711 29.062 29.422 1 92.38 421 VAL A CA 1
ATOM 3293 C C . VAL A 1 421 ? -9.141 29 28.891 1 92.38 421 VAL A C 1
ATOM 3295 O O . VAL A 1 421 ? -9.359 29.016 27.672 1 92.38 421 VAL A O 1
ATOM 3298 N N . VAL A 1 422 ? -10.102 28.984 29.766 1 92.44 422 VAL A N 1
ATOM 3299 C CA . VAL A 1 422 ? -11.516 28.906 29.391 1 92.44 422 VAL A CA 1
ATOM 3300 C C . VAL A 1 422 ? -11.883 30.109 28.516 1 92.44 422 VAL A C 1
ATOM 3302 O O . VAL A 1 422 ? -12.547 29.969 27.5 1 92.44 422 VAL A O 1
ATOM 3305 N N . ASN A 1 423 ? -11.43 31.203 28.922 1 91.44 423 ASN A N 1
ATOM 3306 C CA . ASN A 1 423 ? -11.758 32.438 28.203 1 91.44 423 ASN A CA 1
ATOM 3307 C C . ASN A 1 423 ? -11.109 32.469 26.828 1 91.44 423 ASN A C 1
ATOM 3309 O O . ASN A 1 423 ? -11.703 32.969 25.859 1 91.44 423 ASN A O 1
ATOM 3313 N N . SER A 1 424 ? -10.023 31.859 26.766 1 91.19 424 SER A N 1
ATOM 3314 C CA . SER A 1 424 ? -9.289 31.859 25.5 1 91.19 424 SER A CA 1
ATOM 3315 C C . SER A 1 424 ? -9.93 30.906 24.484 1 91.19 424 SER A C 1
ATOM 3317 O O . SER A 1 424 ? -9.938 31.188 23.281 1 91.19 424 SER A O 1
ATOM 3319 N N . ILE A 1 425 ? -10.422 29.797 24.984 1 93.56 425 ILE A N 1
ATOM 3320 C CA . ILE A 1 425 ? -10.914 28.797 24.047 1 93.56 425 ILE A CA 1
ATOM 3321 C C . ILE A 1 425 ? -12.406 28.984 23.812 1 93.56 425 ILE A C 1
ATOM 3323 O O . ILE A 1 425 ? -12.977 28.422 22.875 1 93.56 425 ILE A O 1
ATOM 3327 N N . LYS A 1 426 ? -13.07 29.734 24.641 1 93.19 426 LYS A N 1
ATOM 3328 C CA . LYS A 1 426 ? -14.523 29.906 24.594 1 93.19 426 LYS A CA 1
ATOM 3329 C C . LYS A 1 426 ? -14.977 30.438 23.234 1 93.19 426 LYS A C 1
ATOM 3331 O O . LYS A 1 426 ? -15.914 29.922 22.641 1 93.19 426 LYS A O 1
ATOM 3336 N N . LYS A 1 427 ? -14.344 31.422 22.797 1 91.75 427 LYS A N 1
ATOM 3337 C CA . LYS A 1 427 ? -14.742 32.031 21.531 1 91.75 427 LYS A CA 1
ATOM 3338 C C . LYS A 1 427 ? -14.664 31.016 20.391 1 91.75 427 LYS A C 1
ATOM 3340 O O . LYS A 1 427 ? -15.609 30.891 19.609 1 91.75 427 LYS A O 1
ATOM 3345 N N . THR A 1 428 ? -13.562 30.375 20.344 1 91.19 428 THR A N 1
ATOM 3346 C CA . THR A 1 428 ? -13.344 29.406 19.281 1 91.19 428 THR A CA 1
ATOM 3347 C C . THR A 1 428 ? -14.383 28.281 19.359 1 91.19 428 THR A C 1
ATOM 3349 O O . THR A 1 428 ? -14.914 27.859 18.328 1 91.19 428 THR A O 1
ATOM 3352 N N . TYR A 1 429 ? -14.625 27.891 20.531 1 93.81 429 TYR A N 1
ATOM 3353 C CA . TYR A 1 429 ? -15.602 26.828 20.719 1 93.81 429 TYR A CA 1
ATOM 3354 C C . TYR A 1 429 ? -17.016 27.297 20.375 1 93.81 429 TYR A C 1
ATOM 3356 O O . TYR A 1 429 ? -17.766 26.594 19.719 1 93.81 429 TYR A O 1
ATOM 3364 N N . MET A 1 430 ? -17.375 28.484 20.781 1 91.62 430 MET A N 1
ATOM 3365 C CA . MET A 1 430 ? -18.719 29.016 20.578 1 91.62 430 MET A CA 1
ATOM 3366 C C . MET A 1 430 ? -19 29.266 19.109 1 91.62 430 MET A C 1
ATOM 3368 O O . MET A 1 430 ? -20.141 29.156 18.656 1 91.62 430 MET A O 1
ATOM 3372 N N . ASP A 1 431 ? -17.984 29.516 18.344 1 91.12 431 ASP A N 1
ATOM 3373 C CA . ASP A 1 431 ? -18.141 29.656 16.906 1 91.12 431 ASP A CA 1
ATOM 3374 C C . ASP A 1 431 ? -18.688 28.359 16.281 1 91.12 431 ASP A C 1
ATOM 3376 O O . ASP A 1 431 ? -19.422 28.406 15.297 1 91.12 431 ASP A O 1
ATOM 3380 N N . LEU A 1 432 ? -18.359 27.297 16.906 1 91.38 432 LEU A N 1
ATOM 3381 C CA . LEU A 1 432 ? -18.766 26 16.375 1 91.38 432 LEU A CA 1
ATOM 3382 C C . LEU A 1 432 ? -20.141 25.609 16.938 1 91.38 432 LEU A C 1
ATOM 3384 O O . LEU A 1 432 ? -20.656 24.531 16.609 1 91.38 432 LEU A O 1
ATOM 3388 N N . CYS A 1 433 ? -20.672 26.469 17.703 1 92 433 CYS A N 1
ATOM 3389 C CA . CYS A 1 433 ? -22.016 26.25 18.25 1 92 433 CYS A CA 1
ATOM 3390 C C . CYS A 1 433 ? -23.047 27.109 17.516 1 92 433 CYS A C 1
ATOM 3392 O O . CYS A 1 433 ? -24.219 27.125 17.891 1 92 433 CYS A O 1
ATOM 3394 N N . ASP A 1 434 ? -22.609 27.656 16.516 1 92.12 434 ASP A N 1
ATOM 3395 C CA . ASP A 1 434 ? -23.5 28.531 15.734 1 92.12 434 ASP A CA 1
ATOM 3396 C C . ASP A 1 434 ? -24.656 27.734 15.133 1 92.12 434 ASP A C 1
ATOM 3398 O O . ASP A 1 434 ? -24.484 26.594 14.695 1 92.12 434 ASP A O 1
ATOM 3402 N N . GLN A 1 435 ? -25.766 28.312 15.023 1 92.19 435 GLN A N 1
ATOM 3403 C CA . GLN A 1 435 ? -26.984 27.656 14.562 1 92.19 435 GLN A CA 1
ATOM 3404 C C . GLN A 1 435 ? -26.891 27.297 13.078 1 92.19 435 GLN A C 1
ATOM 3406 O O . GLN A 1 435 ? -27.406 26.266 12.648 1 92.19 435 GLN A O 1
ATOM 3411 N N . LYS A 1 436 ? -26.344 28.125 12.391 1 90.38 436 LYS A N 1
ATOM 3412 C CA . LYS A 1 436 ? -26.219 27.891 10.953 1 90.38 436 LYS A CA 1
ATOM 3413 C C . LYS A 1 436 ? -25.422 26.609 10.688 1 90.38 436 LYS A C 1
ATOM 3415 O O . LYS A 1 436 ? -25.766 25.828 9.797 1 90.38 436 LYS A O 1
ATOM 3420 N N . LEU A 1 437 ? -24.438 26.422 11.461 1 90.44 437 LEU A N 1
ATOM 3421 C CA . LEU A 1 4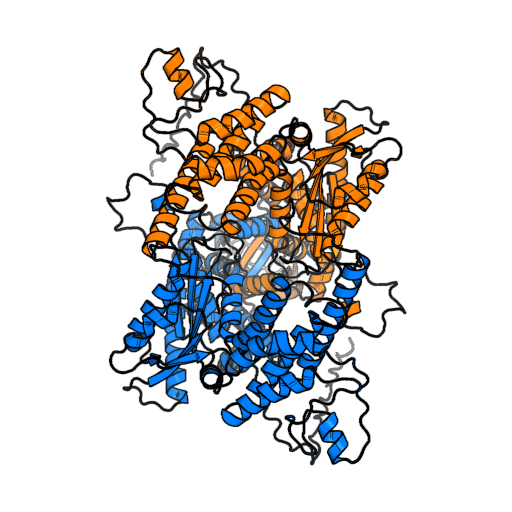37 ? -23.609 25.234 11.32 1 90.44 437 LEU A CA 1
ATOM 3422 C C . LEU A 1 437 ? -24.328 24 11.844 1 90.44 437 LEU A C 1
ATOM 3424 O O . LEU A 1 437 ? -24.344 22.969 11.18 1 90.44 437 LEU A O 1
ATOM 3428 N N . LEU A 1 438 ? -24.938 24.141 12.93 1 92.69 438 LEU A N 1
ATOM 3429 C CA . LEU A 1 438 ? -25.562 23 13.594 1 92.69 438 LEU A CA 1
ATOM 3430 C C . LEU A 1 438 ? -26.797 22.547 12.828 1 92.69 438 LEU A C 1
ATOM 3432 O O . LEU A 1 438 ? -27.141 21.359 12.852 1 92.69 438 LEU A O 1
ATOM 3436 N N . LYS A 1 439 ? -27.422 23.453 12.164 1 92.12 439 LYS A N 1
ATOM 3437 C CA . LYS A 1 439 ? -28.578 23.109 11.336 1 92.12 439 LYS A CA 1
ATOM 3438 C C . LYS A 1 439 ? -28.188 22.109 10.25 1 92.12 439 LYS A C 1
ATOM 3440 O O . LYS A 1 439 ? -28.969 21.219 9.898 1 92.12 439 LYS A O 1
ATOM 3445 N N . LYS A 1 440 ? -27.047 22.188 9.836 1 90.06 440 LYS A N 1
ATOM 3446 C CA . LYS A 1 440 ? -26.547 21.312 8.781 1 90.06 440 LYS A CA 1
ATOM 3447 C C . LYS A 1 440 ? -26.188 19.938 9.336 1 90.06 440 LYS A C 1
ATOM 3449 O O . LYS A 1 440 ? -25.875 19.016 8.578 1 90.06 440 LYS A O 1
ATOM 3454 N N . CYS A 1 441 ? -26.234 19.766 10.625 1 91 441 CYS A N 1
ATOM 3455 C CA . CYS A 1 441 ? -25.875 18.5 11.258 1 91 441 CYS A CA 1
ATOM 3456 C C . CYS A 1 441 ? -27.109 17.797 11.812 1 91 441 CYS A C 1
ATOM 3458 O O . CYS A 1 441 ? -27 16.766 12.477 1 91 441 CYS A O 1
ATOM 3460 N N . LEU A 1 442 ? -28.266 18.297 11.578 1 89.12 442 LEU A N 1
ATOM 3461 C CA . LEU A 1 442 ? -29.484 17.812 12.188 1 89.12 442 LEU A CA 1
ATOM 3462 C C . LEU A 1 442 ? -29.797 16.391 11.727 1 89.12 442 LEU A C 1
ATOM 3464 O O . LEU A 1 442 ? -30.453 15.633 12.445 1 89.12 442 LEU A O 1
ATOM 3468 N N . HIS A 1 443 ? -29.344 16.016 10.633 1 86.81 443 HIS A N 1
ATOM 3469 C CA . HIS A 1 443 ? -29.625 14.703 10.055 1 86.81 443 HIS A CA 1
ATOM 3470 C C . HIS A 1 443 ? -28.828 13.609 10.742 1 86.81 443 HIS A C 1
ATOM 3472 O O . HIS A 1 443 ? -29.203 12.438 10.719 1 86.81 443 HIS A O 1
ATOM 3478 N N . GLY A 1 444 ? -27.625 13.922 11.312 1 85 444 GLY A N 1
ATOM 3479 C CA . GLY A 1 444 ? -26.812 12.984 12.07 1 85 444 GLY A CA 1
ATOM 3480 C C . GLY A 1 444 ? -26.031 12.023 11.188 1 85 444 GLY A C 1
ATOM 3481 O O . GLY A 1 444 ? -25.609 10.961 11.648 1 85 444 GLY A O 1
ATOM 3482 N N . LYS A 1 445 ? -25.891 12.305 9.977 1 85.56 445 LYS A N 1
ATOM 3483 C CA . LYS A 1 445 ? -25.234 11.383 9.047 1 85.56 445 LYS A CA 1
ATOM 3484 C C . LYS A 1 445 ? -23.75 11.695 8.914 1 85.56 445 LYS A C 1
ATOM 3486 O O . LYS A 1 445 ? -23.297 12.781 9.289 1 85.56 445 LYS A O 1
ATOM 3491 N N . THR A 1 446 ? -22.938 10.625 8.555 1 86.31 446 THR A N 1
ATOM 3492 C CA . THR A 1 446 ? -21.484 10.758 8.414 1 86.31 446 THR A CA 1
ATOM 3493 C C . THR A 1 446 ? -21.047 10.32 7.023 1 86.31 446 THR A C 1
ATOM 3495 O O . THR A 1 446 ? -21.844 9.797 6.242 1 86.31 446 THR A O 1
ATOM 3498 N N . GLN A 1 447 ? -19.781 10.625 6.719 1 87.88 447 GLN A N 1
ATOM 3499 C CA . GLN A 1 447 ? -19.172 10.234 5.445 1 87.88 447 GLN A CA 1
ATOM 3500 C C . GLN A 1 447 ? -18.359 8.961 5.59 1 87.88 447 GLN A C 1
ATOM 3502 O O . GLN A 1 447 ? -17.438 8.711 4.812 1 87.88 447 GLN A O 1
ATOM 3507 N N . ASN A 1 448 ? -18.625 8.164 6.551 1 87.06 448 ASN A N 1
ATOM 3508 C CA . ASN A 1 448 ? -17.891 6.934 6.824 1 87.06 448 ASN A CA 1
ATOM 3509 C C . ASN A 1 448 ? -17.984 5.953 5.66 1 87.06 448 ASN A C 1
ATOM 3511 O O . ASN A 1 448 ? -17.047 5.199 5.395 1 87.06 448 ASN A O 1
ATOM 3515 N N . CYS A 1 449 ? -19.125 5.965 4.953 1 92 449 CYS A N 1
ATOM 3516 C CA . CYS A 1 449 ? -19.297 5.074 3.811 1 92 449 CYS A CA 1
ATOM 3517 C C . CYS A 1 449 ? -18.297 5.41 2.701 1 92 449 CYS A C 1
ATOM 3519 O O . CYS A 1 449 ? -17.766 4.512 2.053 1 92 449 CYS A O 1
ATOM 3521 N N . ASN A 1 450 ? -18.078 6.711 2.549 1 93.5 450 ASN A N 1
ATOM 3522 C CA . ASN A 1 450 ? -17.109 7.129 1.541 1 93.5 450 ASN A CA 1
ATOM 3523 C C . ASN A 1 450 ? -15.703 6.672 1.896 1 93.5 450 ASN A C 1
ATOM 3525 O O . ASN A 1 450 ? -14.953 6.215 1.027 1 93.5 450 ASN A O 1
ATOM 3529 N N . GLU A 1 451 ? -15.328 6.777 3.127 1 92.12 451 GLU A N 1
ATOM 3530 C CA . GLU A 1 451 ? -14.016 6.32 3.578 1 92.12 451 GLU A CA 1
ATOM 3531 C C . GLU A 1 451 ? -13.867 4.812 3.395 1 92.12 451 GLU A C 1
ATOM 3533 O O . GLU A 1 451 ? -12.797 4.332 3.016 1 92.12 451 GLU A O 1
ATOM 3538 N N . SER A 1 452 ? -14.93 4.086 3.701 1 94.88 452 SER A N 1
ATOM 3539 C CA . SER A 1 452 ? -14.922 2.639 3.518 1 94.88 452 SER A CA 1
ATOM 3540 C C . SER A 1 452 ? -14.742 2.27 2.049 1 94.88 452 SER A C 1
ATOM 3542 O O . SER A 1 452 ? -13.953 1.379 1.722 1 94.88 452 SER A O 1
ATOM 3544 N N . PHE A 1 453 ? -15.5 2.961 1.215 1 97.06 453 PHE A N 1
ATOM 3545 C CA . PHE A 1 453 ? -15.375 2.684 -0.211 1 97.06 453 PHE A CA 1
ATOM 3546 C C . PHE A 1 453 ? -13.969 3 -0.699 1 97.06 453 PHE A C 1
ATOM 3548 O O . PHE A 1 453 ? -13.383 2.232 -1.469 1 97.06 453 PHE A O 1
ATOM 3555 N N . ASN A 1 454 ? -13.43 4.16 -0.299 1 96.06 454 ASN A N 1
ATOM 3556 C CA . ASN A 1 454 ? -12.07 4.535 -0.682 1 96.06 454 ASN A CA 1
ATOM 3557 C C . ASN A 1 454 ? -11.062 3.467 -0.281 1 96.06 454 ASN A C 1
ATOM 3559 O O . ASN A 1 454 ? -10.117 3.189 -1.023 1 96.06 454 ASN A O 1
ATOM 3563 N N . ASN A 1 455 ? -11.305 2.92 0.871 1 95.31 455 ASN A N 1
ATOM 3564 C CA . ASN A 1 455 ? -10.422 1.853 1.32 1 95.31 455 ASN A CA 1
ATOM 3565 C C . ASN A 1 455 ? -10.484 0.642 0.394 1 95.31 455 ASN A C 1
ATOM 3567 O O . ASN A 1 455 ? -9.469 -0.01 0.144 1 95.31 455 ASN A O 1
ATOM 3571 N N . VAL A 1 456 ? -11.688 0.323 -0.064 1 96.88 456 VAL A N 1
ATOM 3572 C CA . VAL A 1 456 ? -11.844 -0.796 -0.987 1 96.88 456 VAL A CA 1
ATOM 3573 C C . VAL A 1 456 ? -11.109 -0.496 -2.293 1 96.88 456 VAL A C 1
ATOM 3575 O O . VAL A 1 456 ? -10.398 -1.352 -2.824 1 96.88 456 VAL A O 1
ATOM 3578 N N . VAL A 1 457 ? -11.227 0.73 -2.76 1 97.62 457 VAL A N 1
ATOM 3579 C CA . VAL A 1 457 ? -10.586 1.137 -4.004 1 97.62 457 VAL A CA 1
ATOM 3580 C C . VAL A 1 457 ? -9.07 0.935 -3.893 1 97.62 457 VAL A C 1
ATOM 3582 O O . VAL A 1 457 ? -8.461 0.28 -4.742 1 97.62 457 VAL A O 1
ATOM 3585 N N . TRP A 1 458 ? -8.539 1.409 -2.865 1 95.88 458 TRP A N 1
ATOM 3586 C CA . TRP A 1 458 ? -7.082 1.434 -2.779 1 95.88 458 TRP A CA 1
ATOM 3587 C C . TRP A 1 458 ? -6.539 0.087 -2.312 1 95.88 458 TRP A C 1
ATOM 3589 O O . TRP A 1 458 ? -5.332 -0.153 -2.355 1 95.88 458 TRP A O 1
ATOM 3599 N N . SER A 1 459 ? -7.414 -0.838 -1.841 1 94.94 459 SER A N 1
ATOM 3600 C CA . SER A 1 459 ? -6.996 -2.219 -1.626 1 94.94 459 SER A CA 1
ATOM 3601 C C . SER A 1 459 ? -6.82 -2.957 -2.949 1 94.94 459 SER A C 1
ATOM 3603 O O . SER A 1 459 ? -6.02 -3.889 -3.045 1 94.94 459 SER A O 1
ATOM 3605 N N . ILE A 1 460 ? -7.562 -2.555 -3.918 1 96.81 460 ILE A N 1
ATOM 3606 C CA . ILE A 1 460 ? -7.539 -3.184 -5.234 1 96.81 460 ILE A CA 1
ATOM 3607 C C . ILE A 1 460 ? -6.465 -2.525 -6.098 1 96.81 460 ILE A C 1
ATOM 3609 O O . ILE A 1 460 ? -5.797 -3.197 -6.887 1 96.81 460 ILE A O 1
ATOM 3613 N N . VAL A 1 461 ? -6.328 -1.188 -5.93 1 95.88 461 VAL A N 1
ATOM 3614 C CA . VAL A 1 461 ? -5.285 -0.414 -6.594 1 95.88 461 VAL A CA 1
ATOM 3615 C C . VAL A 1 461 ? -4.48 0.364 -5.559 1 95.88 461 VAL A C 1
ATOM 3617 O O . VAL A 1 461 ? -4.664 1.571 -5.395 1 95.88 461 VAL A O 1
ATOM 3620 N N . PRO A 1 462 ? -3.531 -0.276 -4.965 1 93.06 462 PRO A N 1
ATOM 3621 C CA . PRO A 1 462 ? -2.811 0.326 -3.842 1 93.06 462 PRO A CA 1
ATOM 3622 C C . PRO A 1 462 ? -2.143 1.648 -4.211 1 93.06 462 PRO A C 1
ATOM 3624 O O . PRO A 1 462 ? -1.671 1.812 -5.34 1 93.06 462 PRO A O 1
ATOM 3627 N N . LYS A 1 463 ? -2.051 2.539 -3.234 1 90.44 463 LYS A N 1
ATOM 3628 C CA . LYS A 1 463 ? -1.542 3.895 -3.428 1 90.44 463 LYS A CA 1
ATOM 3629 C C . LYS A 1 463 ? -0.038 3.883 -3.689 1 90.44 463 LYS A C 1
ATOM 3631 O O . LYS A 1 463 ? 0.508 4.84 -4.242 1 90.44 463 LYS A O 1
ATOM 3636 N N . GLU A 1 464 ? 0.654 2.855 -3.377 1 85.69 464 GLU A N 1
ATOM 3637 C CA . GLU A 1 464 ? 2.109 2.795 -3.48 1 85.69 464 GLU A CA 1
ATOM 3638 C C . GLU A 1 464 ? 2.549 2.488 -4.91 1 85.69 464 GLU A C 1
ATOM 3640 O O . GLU A 1 464 ? 3.713 2.695 -5.262 1 85.69 464 GLU A O 1
ATOM 3645 N N . THR A 1 465 ? 1.627 1.996 -5.684 1 89.31 465 THR A N 1
ATOM 3646 C CA . THR A 1 465 ? 1.971 1.61 -7.047 1 89.31 465 THR A CA 1
ATOM 3647 C C . THR A 1 465 ? 1.164 2.42 -8.055 1 89.31 465 THR A C 1
ATOM 3649 O O . THR A 1 465 ? -0.066 2.34 -8.086 1 89.31 465 THR A O 1
ATOM 3652 N N . PHE A 1 466 ? 1.943 3.119 -8.844 1 90.5 466 PHE A N 1
ATOM 3653 C CA . PHE A 1 466 ? 1.266 3.887 -9.883 1 90.5 466 PHE A CA 1
ATOM 3654 C C . PHE A 1 466 ? 0.663 2.963 -10.938 1 90.5 466 PHE A C 1
ATOM 3656 O O . PHE A 1 466 ? 1.287 1.977 -11.336 1 90.5 466 PHE A O 1
ATOM 3663 N N . VAL A 1 467 ? -0.536 3.291 -11.336 1 93.38 467 VAL A N 1
ATOM 3664 C CA . VAL A 1 467 ? -1.202 2.527 -12.391 1 93.38 467 VAL A CA 1
ATOM 3665 C C . VAL A 1 467 ? -1.721 3.477 -13.469 1 93.38 467 VAL A C 1
ATOM 3667 O O . VAL A 1 467 ? -1.997 4.645 -13.195 1 93.38 467 VAL A O 1
ATOM 3670 N N . GLU A 1 468 ? -1.864 2.965 -14.633 1 91.81 468 GLU A N 1
ATOM 3671 C CA . GLU A 1 468 ? -2.424 3.738 -15.734 1 91.81 468 GLU A CA 1
ATOM 3672 C C . GLU A 1 468 ? -3.947 3.785 -15.664 1 91.81 468 GLU A C 1
ATOM 3674 O O . GLU A 1 468 ? -4.559 3.061 -14.875 1 91.81 468 GLU A O 1
ATOM 3679 N N . LEU A 1 469 ? -4.5 4.625 -16.516 1 93.25 469 LEU A N 1
ATOM 3680 C CA . LEU A 1 469 ? -5.926 4.922 -16.469 1 93.25 469 LEU A CA 1
ATOM 3681 C C . LEU A 1 469 ? -6.754 3.65 -16.609 1 93.25 469 LEU A C 1
ATOM 3683 O O . LEU A 1 469 ? -7.73 3.449 -15.891 1 93.25 469 LEU A O 1
ATOM 3687 N N . GLN A 1 470 ? -6.387 2.789 -17.484 1 93.06 470 GLN A N 1
ATOM 3688 C CA . GLN A 1 470 ? -7.145 1.567 -17.734 1 93.06 470 GLN A CA 1
ATOM 3689 C C . GLN A 1 470 ? -7.199 0.692 -16.484 1 93.06 470 GLN A C 1
ATOM 3691 O O . GLN A 1 470 ? -8.258 0.171 -16.125 1 93.06 470 GLN A O 1
ATOM 3696 N N . THR A 1 471 ? -6.07 0.527 -15.867 1 95.38 471 THR A N 1
ATOM 3697 C CA . THR A 1 471 ? -6.008 -0.271 -14.648 1 95.38 471 THR A CA 1
ATOM 3698 C C . THR A 1 471 ? -6.77 0.412 -13.516 1 95.38 471 THR A C 1
ATOM 3700 O O . THR A 1 471 ? -7.41 -0.255 -12.695 1 95.38 471 THR A O 1
ATOM 3703 N N . LEU A 1 472 ? -6.668 1.737 -13.5 1 96.25 472 LEU A N 1
ATOM 3704 C CA . LEU A 1 472 ? -7.414 2.494 -12.5 1 96.25 472 LEU A CA 1
ATOM 3705 C C . LEU A 1 472 ? -8.914 2.287 -12.664 1 96.25 472 LEU A C 1
ATOM 3707 O O . LEU A 1 472 ? -9.625 2.043 -11.688 1 96.25 472 LEU A O 1
ATOM 3711 N N . ARG A 1 473 ? -9.328 2.395 -13.875 1 97.19 473 ARG A N 1
ATOM 3712 C CA . ARG A 1 473 ? -10.742 2.164 -14.18 1 97.19 473 ARG A CA 1
ATOM 3713 C C . ARG A 1 473 ? -11.164 0.755 -13.773 1 97.19 473 ARG A C 1
ATOM 3715 O O . ARG A 1 473 ? -12.227 0.566 -13.188 1 97.19 473 ARG A O 1
ATOM 3722 N N . LEU A 1 474 ? -10.352 -0.177 -14.086 1 98.19 474 LEU A N 1
ATOM 3723 C CA . LEU A 1 474 ? -10.633 -1.559 -13.719 1 98.19 474 LEU A CA 1
ATOM 3724 C C . LEU A 1 474 ? -10.789 -1.7 -12.203 1 98.19 474 LEU A C 1
ATOM 3726 O O . LEU A 1 474 ? -11.773 -2.266 -11.727 1 98.19 474 LEU A O 1
ATOM 3730 N N . GLY A 1 475 ? -9.797 -1.174 -11.484 1 98.12 475 GLY A N 1
ATOM 3731 C CA . GLY A 1 475 ? -9.805 -1.279 -10.031 1 98.12 475 GLY A CA 1
ATOM 3732 C C . GLY A 1 475 ? -11 -0.604 -9.391 1 98.12 475 GLY A C 1
ATOM 3733 O O . GLY A 1 475 ? -11.641 -1.174 -8.508 1 98.12 475 GLY A O 1
ATOM 3734 N N . VAL A 1 476 ? -11.359 0.607 -9.812 1 98.44 476 VAL A N 1
ATOM 3735 C CA . VAL A 1 476 ? -12.461 1.363 -9.219 1 98.44 476 VAL A CA 1
ATOM 3736 C C . VAL A 1 476 ? -13.789 0.673 -9.531 1 98.44 476 VAL A C 1
ATOM 3738 O O . VAL A 1 476 ? -14.648 0.545 -8.656 1 98.44 476 VAL A O 1
ATOM 3741 N N . ASN A 1 477 ? -13.945 0.216 -10.758 1 98.75 477 ASN A N 1
ATOM 3742 C CA . ASN A 1 477 ? -15.188 -0.452 -11.125 1 98.75 477 ASN A CA 1
ATOM 3743 C C . ASN A 1 477 ? -15.352 -1.777 -10.391 1 98.75 477 ASN A C 1
ATOM 3745 O O . ASN A 1 477 ? -16.469 -2.148 -10.016 1 98.75 477 ASN A O 1
ATOM 3749 N N . ILE A 1 478 ? -14.297 -2.496 -10.188 1 98.75 478 ILE A N 1
ATOM 3750 C CA . ILE A 1 478 ? -14.367 -3.693 -9.352 1 98.75 478 ILE A CA 1
ATOM 3751 C C . ILE A 1 478 ? -14.789 -3.314 -7.938 1 98.75 478 ILE A C 1
ATOM 3753 O O . ILE A 1 478 ? -15.633 -3.982 -7.336 1 98.75 478 ILE A O 1
ATOM 3757 N N . ALA A 1 479 ? -14.211 -2.275 -7.426 1 98.62 479 ALA A N 1
ATOM 3758 C CA . ALA A 1 479 ? -14.516 -1.814 -6.074 1 98.62 479 ALA A CA 1
ATOM 3759 C C . ALA A 1 479 ? -16 -1.483 -5.934 1 98.62 479 ALA A C 1
ATOM 3761 O O . ALA A 1 479 ? -16.609 -1.774 -4.902 1 98.62 479 ALA A O 1
ATOM 3762 N N . ILE A 1 480 ? -16.547 -0.852 -6.961 1 98.56 480 ILE A N 1
ATOM 3763 C CA . ILE A 1 480 ? -17.953 -0.493 -6.938 1 98.56 480 ILE A CA 1
ATOM 3764 C C . ILE A 1 480 ? -18.812 -1.755 -6.809 1 98.56 480 ILE A C 1
ATOM 3766 O O . ILE A 1 480 ? -19.703 -1.827 -5.961 1 98.56 480 ILE A O 1
ATOM 3770 N N . ILE A 1 481 ? -18.5 -2.742 -7.578 1 98.12 481 ILE A N 1
ATOM 3771 C CA . ILE A 1 481 ? -19.25 -3.988 -7.555 1 98.12 481 ILE A CA 1
ATOM 3772 C C . ILE A 1 481 ? -19.109 -4.652 -6.188 1 98.12 481 ILE A C 1
ATOM 3774 O O . ILE A 1 481 ? -20.109 -5.051 -5.582 1 98.12 481 ILE A O 1
ATOM 3778 N N . LEU A 1 482 ? -17.906 -4.73 -5.672 1 97.5 482 LEU A N 1
ATOM 3779 C CA . LEU A 1 482 ? -17.656 -5.371 -4.387 1 97.5 482 LEU A CA 1
ATOM 3780 C C . LEU A 1 482 ? -18.359 -4.633 -3.258 1 97.5 482 LEU A C 1
ATOM 3782 O O . LEU A 1 482 ? -18.891 -5.258 -2.338 1 97.5 482 LEU A O 1
ATOM 3786 N N . PHE A 1 483 ? -18.297 -3.318 -3.355 1 97.19 483 PHE A N 1
ATOM 3787 C CA . PHE A 1 483 ? -18.859 -2.504 -2.289 1 97.19 483 PHE A CA 1
ATOM 3788 C C . PHE A 1 483 ? -20.375 -2.635 -2.26 1 97.19 483 PHE A C 1
ATOM 3790 O O . PHE A 1 483 ? -20.969 -2.758 -1.188 1 97.19 483 PHE A O 1
ATOM 3797 N N . ASN A 1 484 ? -21.031 -2.672 -3.436 1 96.75 484 ASN A N 1
ATOM 3798 C CA . ASN A 1 484 ? -22.484 -2.693 -3.543 1 96.75 484 ASN A CA 1
ATOM 3799 C C . ASN A 1 484 ? -23.047 -4.105 -3.357 1 96.75 484 ASN A C 1
ATOM 3801 O O . ASN A 1 484 ? -24.094 -4.285 -2.748 1 96.75 484 ASN A O 1
ATOM 3805 N N . SER A 1 485 ? -22.281 -5.117 -3.934 1 95.06 485 SER A N 1
ATOM 3806 C CA . SER A 1 485 ? -22.922 -6.422 -4.055 1 95.06 485 SER A CA 1
ATOM 3807 C C . SER A 1 485 ? -21.984 -7.543 -3.613 1 95.06 485 SER A C 1
ATOM 3809 O O . SER A 1 485 ? -22.297 -8.719 -3.803 1 95.06 485 SER A O 1
ATOM 3811 N N . GLY A 1 486 ? -20.859 -7.234 -3.1 1 94.94 486 GLY A N 1
ATOM 3812 C CA . GLY A 1 486 ? -19.922 -8.258 -2.645 1 94.94 486 GLY A CA 1
ATOM 3813 C C . GLY A 1 486 ? -19.234 -8.984 -3.783 1 94.94 486 GLY A C 1
ATOM 3814 O O . GLY A 1 486 ? -19.297 -8.547 -4.934 1 94.94 486 GLY A O 1
ATOM 3815 N N . PHE A 1 487 ? -18.625 -10.102 -3.439 1 96 487 PHE A N 1
ATOM 3816 C CA . PHE A 1 487 ? -17.906 -10.906 -4.422 1 96 487 PHE A CA 1
ATOM 3817 C C . PHE A 1 487 ? -18.875 -11.594 -5.371 1 96 487 PHE A C 1
ATOM 3819 O O . PHE A 1 487 ? -18.578 -11.789 -6.551 1 96 487 PHE A O 1
ATOM 3826 N N . ALA A 1 488 ? -19.984 -11.93 -4.883 1 92.5 488 ALA A N 1
ATOM 3827 C CA . ALA A 1 488 ? -21 -12.547 -5.723 1 92.5 488 ALA A CA 1
ATOM 3828 C C . ALA A 1 488 ? -21.391 -11.633 -6.883 1 92.5 488 ALA A C 1
ATOM 3830 O O . ALA A 1 488 ? -21.781 -12.102 -7.949 1 92.5 488 ALA A O 1
ATOM 3831 N N . GLY A 1 489 ? -21.266 -10.336 -6.641 1 94 489 GLY A N 1
ATOM 3832 C CA . GLY A 1 489 ? -21.578 -9.375 -7.684 1 94 489 GLY A CA 1
ATOM 3833 C C . GLY A 1 489 ? -20.625 -9.445 -8.867 1 94 489 GLY A C 1
ATOM 3834 O O . GLY A 1 489 ? -20.891 -8.883 -9.93 1 94 489 GLY A O 1
ATOM 3835 N N . LEU A 1 490 ? -19.562 -10.203 -8.734 1 96.06 490 LEU A N 1
ATOM 3836 C CA . LEU A 1 490 ? -18.578 -10.328 -9.805 1 96.06 490 LEU A CA 1
ATOM 3837 C C . LEU A 1 490 ? -18.922 -11.492 -10.727 1 96.06 490 LEU A C 1
ATOM 3839 O O . LEU A 1 490 ? -18.328 -11.633 -11.797 1 96.06 490 LEU A O 1
ATOM 3843 N N . LEU A 1 491 ? -19.828 -12.328 -10.383 1 94.06 491 LEU A N 1
ATOM 3844 C CA . LEU A 1 491 ? -20.156 -13.523 -11.148 1 94.06 491 LEU A CA 1
ATOM 3845 C C . LEU A 1 491 ? -20.656 -13.156 -12.547 1 94.06 491 LEU A C 1
ATOM 3847 O O . LEU A 1 491 ? -20.25 -13.781 -13.531 1 94.06 491 LEU A O 1
ATOM 3851 N N . PRO A 1 492 ? -21.438 -12.07 -12.664 1 94.94 492 PRO A N 1
ATOM 3852 C CA . PRO A 1 492 ? -21.875 -11.672 -14.008 1 94.94 492 PRO A CA 1
ATOM 3853 C C . PRO A 1 492 ? -20.703 -11.273 -14.914 1 94.94 492 PRO A C 1
ATOM 3855 O O . PRO A 1 492 ? -20.812 -11.375 -16.141 1 94.94 492 PRO A O 1
ATOM 3858 N N . VAL A 1 493 ? -19.641 -10.828 -14.32 1 96.62 493 VAL A N 1
ATOM 3859 C CA . VAL A 1 493 ? -18.469 -10.445 -15.102 1 96.62 493 VAL A CA 1
ATOM 3860 C C . VAL A 1 493 ? -17.938 -11.664 -15.859 1 96.62 493 VAL A C 1
ATOM 3862 O O . VAL A 1 493 ? -17.625 -11.57 -17.047 1 96.62 493 VAL A O 1
ATOM 3865 N N . PHE A 1 494 ? -17.891 -12.789 -15.172 1 94.5 494 PHE A N 1
ATOM 3866 C CA . PHE A 1 494 ? -17.406 -14.016 -15.805 1 94.5 494 PHE A CA 1
ATOM 3867 C C . PHE A 1 494 ? -18.344 -14.445 -16.938 1 94.5 494 PHE A C 1
ATOM 3869 O O . PHE A 1 494 ? -17.891 -14.891 -17.984 1 94.5 494 PHE A O 1
ATOM 3876 N N . GLN A 1 495 ? -19.562 -14.242 -16.703 1 92.62 495 GLN A N 1
ATOM 3877 C CA . GLN A 1 495 ? -20.547 -14.586 -17.734 1 92.62 495 GLN A CA 1
ATOM 3878 C C . GLN A 1 495 ? -20.359 -13.75 -18.984 1 92.62 495 GLN A C 1
ATOM 3880 O O . GLN A 1 495 ? -20.391 -14.266 -20.094 1 92.62 495 GLN A O 1
ATOM 3885 N N . LYS A 1 496 ? -20.156 -12.539 -18.781 1 94.62 496 LYS A N 1
ATOM 3886 C CA . LYS A 1 496 ? -19.969 -11.633 -19.906 1 94.62 496 LYS A CA 1
ATOM 3887 C C . LYS A 1 496 ? -18.656 -11.93 -20.625 1 94.62 496 LYS A C 1
ATOM 3889 O O . LYS A 1 496 ? -18.531 -11.656 -21.828 1 94.62 496 LYS A O 1
ATOM 3894 N N . LEU A 1 497 ? -17.719 -12.469 -19.891 1 93.62 497 LEU A N 1
ATOM 3895 C CA . LEU A 1 497 ? -16.438 -12.859 -20.469 1 93.62 497 LEU A CA 1
ATOM 3896 C C . LEU A 1 497 ? -16.562 -14.188 -21.219 1 93.62 497 LEU A C 1
ATOM 3898 O O . LEU A 1 497 ? -15.625 -14.609 -21.906 1 93.62 497 LEU A O 1
ATOM 3902 N N . GLY A 1 498 ? -17.625 -14.844 -21.031 1 89.69 498 GLY A N 1
ATOM 3903 C CA . GLY A 1 498 ? -17.859 -16.125 -21.672 1 89.69 498 GLY A CA 1
ATOM 3904 C C . GLY A 1 498 ? -17.266 -17.297 -20.906 1 89.69 498 GLY A C 1
ATOM 3905 O O . GLY A 1 498 ? -17 -18.359 -21.469 1 89.69 498 GLY A O 1
ATOM 3906 N N . VAL A 1 499 ? -16.969 -17.031 -19.703 1 89.62 499 VAL A N 1
ATOM 3907 C CA . VAL A 1 499 ? -16.344 -18.078 -18.906 1 89.62 499 VAL A CA 1
ATOM 3908 C C . VAL A 1 499 ? -17.391 -18.719 -18 1 89.62 499 VAL A C 1
ATOM 3910 O O . VAL A 1 499 ? -18.172 -18.031 -17.328 1 89.62 499 VAL A O 1
ATOM 3913 N N . LEU A 1 500 ? -17.391 -19.984 -18.016 1 80.94 500 LEU A N 1
ATOM 3914 C CA . LEU A 1 500 ? -18.312 -20.703 -17.141 1 80.94 500 LEU A CA 1
ATOM 3915 C C . LEU A 1 500 ? -17.766 -20.812 -15.727 1 80.94 500 LEU A C 1
ATOM 3917 O O . LEU A 1 500 ? -16.609 -21.188 -15.531 1 80.94 500 LEU A O 1
ATOM 3921 N N . THR A 1 501 ? -18.594 -20.344 -14.82 1 85.38 501 THR A N 1
ATOM 3922 C CA . THR A 1 501 ? -18.188 -20.422 -13.422 1 85.38 501 THR A CA 1
ATOM 3923 C C . THR A 1 501 ? -18.641 -21.719 -12.789 1 85.38 501 THR A C 1
ATOM 3925 O O . THR A 1 501 ? -19.797 -22.125 -12.945 1 85.38 501 THR A O 1
ATOM 3928 N N . GLY A 1 502 ? -17.734 -22.453 -12.219 1 85.31 502 GLY A N 1
ATOM 3929 C CA . GLY A 1 502 ? -18.062 -23.688 -11.539 1 85.31 502 GLY A CA 1
ATOM 3930 C C . GLY A 1 502 ? -18.594 -23.469 -10.133 1 85.31 502 GLY A C 1
ATOM 3931 O O . GLY A 1 502 ? -18.594 -22.359 -9.625 1 85.31 502 GLY A O 1
ATOM 3932 N N . PRO A 1 503 ? -19.141 -24.453 -9.531 1 88.12 503 PRO A N 1
ATOM 3933 C CA . PRO A 1 503 ? -19.703 -24.359 -8.18 1 88.12 503 PRO A CA 1
ATOM 3934 C C . PRO A 1 503 ? -18.656 -23.938 -7.141 1 88.12 503 PRO A C 1
ATOM 3936 O O . PRO A 1 503 ? -18.984 -23.25 -6.172 1 88.12 503 PRO A O 1
ATOM 3939 N N . ASP A 1 504 ? -17.453 -24.297 -7.355 1 88.88 504 ASP A N 1
ATOM 3940 C CA . ASP A 1 504 ? -16.406 -23.969 -6.387 1 88.88 504 ASP A CA 1
ATOM 3941 C C . ASP A 1 504 ? -16.219 -22.453 -6.273 1 88.88 504 ASP A C 1
ATOM 3943 O O . ASP A 1 504 ? -16.156 -21.906 -5.168 1 88.88 504 ASP A O 1
ATOM 3947 N N . LEU A 1 505 ? -16.172 -21.859 -7.418 1 91.75 505 LEU A N 1
ATOM 3948 C CA . LEU A 1 505 ? -15.984 -20.406 -7.418 1 91.75 505 LEU A CA 1
ATOM 3949 C C . LEU A 1 505 ? -17.141 -19.719 -6.691 1 91.75 505 LEU A C 1
ATOM 3951 O O . LEU A 1 505 ? -16.906 -18.812 -5.887 1 91.75 505 LEU A O 1
ATOM 3955 N N . LYS A 1 506 ? -18.328 -20.125 -6.93 1 90.81 506 LYS A N 1
ATOM 3956 C CA . LYS A 1 506 ? -19.516 -19.562 -6.285 1 90.81 506 LYS A CA 1
ATOM 3957 C C . LYS A 1 506 ? -19.453 -19.75 -4.773 1 90.81 506 LYS A C 1
ATOM 3959 O O . LYS A 1 506 ? -19.75 -18.828 -4.016 1 90.81 506 LYS A O 1
ATOM 3964 N N . MET A 1 507 ? -19.031 -20.906 -4.426 1 89.94 507 MET A N 1
ATOM 3965 C CA . MET A 1 507 ? -18.938 -21.219 -3 1 89.94 507 MET A CA 1
ATOM 3966 C C . MET A 1 507 ? -17.859 -20.375 -2.326 1 89.94 507 MET A C 1
ATOM 3968 O O . MET A 1 507 ? -18.062 -19.875 -1.22 1 89.94 507 MET A O 1
ATOM 3972 N N . PHE A 1 508 ? -16.812 -20.266 -3 1 91.38 508 PHE A N 1
ATOM 3973 C CA . PHE A 1 508 ? -15.719 -19.5 -2.424 1 91.38 508 PHE A CA 1
ATOM 3974 C C . PHE A 1 508 ? -16.109 -18.031 -2.297 1 91.38 508 PHE A C 1
ATOM 3976 O O . PHE A 1 508 ? -15.82 -17.391 -1.28 1 91.38 508 PHE A O 1
ATOM 3983 N N . TYR A 1 509 ? -16.75 -17.438 -3.285 1 92.94 509 TYR A N 1
ATOM 3984 C CA . TYR A 1 509 ? -17.188 -16.047 -3.246 1 92.94 509 TYR A CA 1
ATOM 3985 C C . TYR A 1 509 ? -18.234 -15.828 -2.154 1 92.94 509 TYR A C 1
ATOM 3987 O O . TYR A 1 509 ? -18.219 -14.812 -1.455 1 92.94 509 TYR A O 1
ATOM 3995 N N . TRP A 1 510 ? -19.031 -16.797 -1.974 1 90.81 510 TRP A N 1
ATOM 3996 C CA . TRP A 1 510 ? -20.016 -16.75 -0.888 1 90.81 510 TRP A CA 1
ATOM 3997 C C . TRP A 1 510 ? -19.312 -16.734 0.469 1 90.81 510 TRP A C 1
ATOM 3999 O O . TRP A 1 510 ? -19.703 -15.984 1.366 1 90.81 510 TRP A O 1
ATOM 4009 N N . SER A 1 511 ? -18.359 -17.609 0.577 1 91.19 511 SER A N 1
ATOM 4010 C CA . SER A 1 511 ? -17.625 -17.688 1.833 1 91.19 511 SER A CA 1
ATOM 4011 C C . SER A 1 511 ? -16.953 -16.359 2.164 1 91.19 511 SER A C 1
ATOM 4013 O O . SER A 1 511 ? -16.938 -15.938 3.322 1 91.19 511 SER A O 1
ATOM 4015 N N . LEU A 1 512 ? -16.422 -15.711 1.174 1 93.88 512 LEU A N 1
ATOM 4016 C CA . LEU A 1 512 ? -15.781 -14.414 1.376 1 93.88 512 LEU A CA 1
ATOM 4017 C C . LEU A 1 512 ? -16.812 -13.375 1.814 1 93.88 512 LEU A C 1
ATOM 4019 O O . LEU A 1 512 ? -16.562 -12.594 2.738 1 93.88 512 LEU A O 1
ATOM 4023 N N . ASP A 1 513 ? -17.969 -13.312 1.228 1 94.19 513 ASP A N 1
ATOM 4024 C CA . ASP A 1 513 ? -19.031 -12.375 1.576 1 94.19 513 ASP A CA 1
ATOM 4025 C C . ASP A 1 513 ? -19.562 -12.641 2.982 1 94.19 513 ASP A C 1
ATOM 4027 O O . ASP A 1 513 ? -19.797 -11.711 3.748 1 94.19 513 ASP A O 1
ATOM 4031 N N . ASN A 1 514 ? -19.656 -13.945 3.26 1 91.44 514 ASN A N 1
ATOM 4032 C CA . ASN A 1 514 ? -20.156 -14.312 4.578 1 91.44 514 ASN A CA 1
ATOM 4033 C C . ASN A 1 514 ? -19.188 -13.898 5.684 1 91.44 514 ASN A C 1
ATOM 4035 O O . ASN A 1 514 ? -19.609 -13.453 6.75 1 91.44 514 ASN A O 1
ATOM 4039 N N . THR A 1 515 ? -17.984 -14.141 5.41 1 91.25 515 THR A N 1
ATOM 4040 C CA . THR A 1 515 ? -16.984 -13.711 6.375 1 91.25 515 THR A CA 1
ATOM 4041 C C . THR A 1 515 ? -17.078 -12.203 6.617 1 91.25 515 THR A C 1
ATOM 4043 O O . THR A 1 515 ? -16.969 -11.742 7.758 1 91.25 515 THR A O 1
ATOM 4046 N N . ARG A 1 516 ? -17.25 -11.43 5.605 1 92.06 516 ARG A N 1
ATOM 4047 C CA . ARG A 1 516 ? -17.406 -9.984 5.715 1 92.06 516 ARG A CA 1
ATOM 4048 C C . ARG A 1 516 ? -18.609 -9.625 6.578 1 92.06 516 ARG A C 1
ATOM 4050 O O . ARG A 1 516 ? -18.516 -8.75 7.445 1 92.06 516 ARG A O 1
ATOM 4057 N N . ILE A 1 517 ? -19.719 -10.273 6.379 1 92.06 517 ILE A N 1
ATOM 4058 C CA . ILE A 1 517 ? -20.953 -10 7.105 1 92.06 517 ILE A CA 1
ATOM 4059 C C . ILE A 1 517 ? -20.766 -10.336 8.586 1 92.06 517 ILE A C 1
ATOM 4061 O O . ILE A 1 517 ? -21.141 -9.547 9.461 1 92.06 517 ILE A O 1
ATOM 4065 N N . VAL A 1 518 ? -20.156 -11.484 8.797 1 91.31 518 VAL A N 1
ATOM 4066 C CA . VAL A 1 518 ? -19.953 -11.945 10.172 1 91.31 518 VAL A CA 1
ATOM 4067 C C . VAL A 1 518 ? -19.047 -10.969 10.914 1 91.31 518 VAL A C 1
ATOM 4069 O O . VAL A 1 518 ? -19.344 -10.562 12.039 1 91.31 518 VAL A O 1
ATOM 4072 N N . ASP A 1 519 ? -18.016 -10.562 10.312 1 91.38 519 ASP A N 1
ATOM 4073 C CA . ASP A 1 519 ? -17.062 -9.641 10.922 1 91.38 519 ASP A CA 1
ATOM 4074 C C . ASP A 1 519 ? -17.703 -8.273 11.172 1 91.38 519 ASP A C 1
ATOM 4076 O O . ASP A 1 519 ? -17.516 -7.684 12.242 1 91.38 519 ASP A O 1
ATOM 4080 N N . SER A 1 520 ? -18.406 -7.812 10.195 1 91.31 520 SER A N 1
ATOM 4081 C CA . SER A 1 520 ? -19.047 -6.508 10.328 1 91.31 520 SER A CA 1
ATOM 4082 C C . SER A 1 520 ? -20.078 -6.508 11.453 1 91.31 520 SER A C 1
ATOM 4084 O O . SER A 1 520 ? -20.219 -5.527 12.18 1 91.31 520 SER A O 1
ATOM 4086 N N . THR A 1 521 ? -20.797 -7.566 11.57 1 91.25 521 THR A N 1
ATOM 4087 C CA . THR A 1 521 ? -21.797 -7.691 12.617 1 91.25 521 THR A CA 1
ATOM 4088 C C . THR A 1 521 ? -21.141 -7.742 14 1 91.25 521 THR A C 1
ATOM 4090 O O . THR A 1 521 ? -21.625 -7.109 14.945 1 91.25 521 THR A O 1
ATOM 4093 N N . ARG A 1 522 ? -20.078 -8.43 14.016 1 91.44 522 ARG A N 1
ATOM 4094 C CA . ARG A 1 522 ? -19.344 -8.508 15.266 1 91.44 522 ARG A CA 1
ATOM 4095 C C . ARG A 1 522 ? -18.828 -7.129 15.68 1 91.44 522 ARG A C 1
ATOM 4097 O O . ARG A 1 522 ? -18.969 -6.727 16.828 1 91.44 522 ARG A O 1
ATOM 4104 N N . HIS A 1 523 ? -18.297 -6.367 14.773 1 90.56 523 HIS A N 1
ATOM 4105 C CA . HIS A 1 523 ? -17.703 -5.066 15.047 1 90.56 523 HIS A CA 1
ATOM 4106 C C . HIS A 1 523 ? -18.766 -4.035 15.406 1 90.56 523 HIS A C 1
ATOM 4108 O O . HIS A 1 523 ? -18.469 -3.027 16.047 1 90.56 523 HIS A O 1
ATOM 4114 N N . SER A 1 524 ? -20.016 -4.316 14.93 1 89.25 524 SER A N 1
ATOM 4115 C CA . SER A 1 524 ? -21.078 -3.355 15.148 1 89.25 524 SER A CA 1
ATOM 4116 C C . SER A 1 524 ? -21.719 -3.547 16.516 1 89.25 524 SER A C 1
ATOM 4118 O O . SER A 1 524 ? -22.484 -2.691 16.984 1 89.25 524 SER A O 1
ATOM 4120 N N . LYS A 1 525 ? -21.281 -4.602 17.203 1 90.75 525 LYS A N 1
ATOM 4121 C CA . LYS A 1 525 ? -21.812 -4.836 18.547 1 90.75 525 LYS A CA 1
ATOM 4122 C C . LYS A 1 525 ? -21.344 -3.768 19.516 1 90.75 525 LYS A C 1
ATOM 4124 O O . LYS A 1 525 ? -20.172 -3.367 19.5 1 90.75 525 LYS A O 1
ATOM 4129 N N . PRO A 1 526 ? -22.172 -3.279 20.328 1 88.62 526 PRO A N 1
ATOM 4130 C CA . PRO A 1 526 ? -21.828 -2.211 21.266 1 88.62 526 PRO A CA 1
ATOM 4131 C C . PRO A 1 526 ? -20.688 -2.604 22.203 1 88.62 526 PRO A C 1
ATOM 4133 O O . PRO A 1 526 ? -19.828 -1.778 22.516 1 88.62 526 PRO A O 1
ATOM 4136 N N . SER A 1 527 ? -20.75 -3.775 22.688 1 90.31 527 SER A N 1
ATOM 4137 C CA . SER A 1 527 ? -19.703 -4.234 23.578 1 90.31 527 SER A CA 1
ATOM 4138 C C . SER A 1 527 ? -18.328 -4.156 22.922 1 90.31 527 SER A C 1
ATOM 4140 O O . SER A 1 527 ? -17.344 -3.744 23.547 1 90.31 527 SER A O 1
ATOM 4142 N N . VAL A 1 528 ? -18.297 -4.547 21.703 1 89.38 528 VAL A N 1
ATOM 4143 C CA . VAL A 1 528 ? -17.031 -4.535 20.969 1 89.38 528 VAL A CA 1
ATOM 4144 C C . VAL A 1 528 ? -16.594 -3.094 20.734 1 89.38 528 VAL A C 1
ATOM 4146 O O . VAL A 1 528 ? -15.398 -2.777 20.859 1 89.38 528 VAL A O 1
ATOM 4149 N N . LYS A 1 529 ? -17.5 -2.234 20.422 1 87.06 529 LYS A N 1
ATOM 4150 C CA . LYS A 1 529 ? -17.188 -0.821 20.219 1 87.06 529 LYS A CA 1
ATOM 4151 C C . LYS A 1 529 ? -16.625 -0.189 21.484 1 87.06 529 LYS A C 1
ATOM 4153 O O . LYS A 1 529 ? -15.656 0.563 21.422 1 87.06 529 LYS A O 1
ATOM 4158 N N . LEU A 1 530 ? -17.219 -0.493 22.562 1 87.44 530 LEU A N 1
ATOM 4159 C CA . LEU A 1 530 ? -16.766 0.034 23.844 1 87.44 530 LEU A CA 1
ATOM 4160 C C . LEU A 1 530 ? -15.359 -0.458 24.172 1 87.44 530 LEU A C 1
ATOM 4162 O O . LEU A 1 530 ? -14.523 0.309 24.656 1 87.44 530 LEU A O 1
ATOM 4166 N N . SER A 1 531 ? -15.188 -1.695 23.938 1 86.75 531 SER A N 1
ATOM 4167 C CA . SER A 1 531 ? -13.875 -2.277 24.188 1 86.75 531 SER A CA 1
ATOM 4168 C C . SER A 1 531 ? -12.797 -1.609 23.344 1 86.75 531 SER A C 1
ATOM 4170 O O . SER A 1 531 ? -11.695 -1.339 23.812 1 86.75 531 SER A O 1
ATOM 4172 N N . ARG A 1 532 ? -13.094 -1.33 22.141 1 84.19 532 ARG A N 1
ATOM 4173 C CA . ARG A 1 532 ? -12.164 -0.67 21.219 1 84.19 532 ARG A CA 1
ATOM 4174 C C . ARG A 1 532 ? -11.828 0.737 21.703 1 84.19 532 ARG A C 1
ATOM 4176 O O . ARG A 1 532 ? -10.672 1.163 21.656 1 84.19 532 ARG A O 1
ATOM 4183 N N . LYS A 1 533 ? -12.812 1.438 22.156 1 82.94 533 LYS A N 1
ATOM 4184 C CA . LYS A 1 533 ? -12.609 2.787 22.688 1 82.94 533 LYS A CA 1
ATOM 4185 C C . LYS A 1 533 ? -11.68 2.777 23.891 1 82.94 533 LYS A C 1
ATOM 4187 O O . LYS A 1 533 ? -10.781 3.617 23.984 1 82.94 533 LYS A O 1
ATOM 4192 N N . LYS A 1 534 ? -11.914 1.875 24.719 1 82.25 534 LYS A N 1
ATOM 4193 C CA . LYS A 1 534 ? -11.086 1.755 25.922 1 82.25 534 LYS A CA 1
ATOM 4194 C C . LYS A 1 534 ? -9.641 1.438 25.562 1 82.25 534 LYS A C 1
ATOM 4196 O O . LYS A 1 534 ? -8.711 2.014 26.125 1 82.25 534 LYS A O 1
ATOM 4201 N N . ARG A 1 535 ? -9.492 0.559 24.656 1 82.75 535 ARG A N 1
ATOM 4202 C CA . ARG A 1 535 ? -8.156 0.166 24.219 1 82.75 535 ARG A CA 1
ATOM 4203 C C . ARG A 1 535 ? -7.414 1.344 23.594 1 82.75 535 ARG A C 1
ATOM 4205 O O . ARG A 1 535 ? -6.219 1.526 23.828 1 82.75 535 ARG A O 1
ATOM 4212 N N . ARG A 1 536 ? -8.125 2.107 22.812 1 80.62 536 ARG A N 1
ATOM 4213 C CA . ARG A 1 536 ? -7.527 3.268 22.156 1 80.62 536 ARG A CA 1
ATOM 4214 C C . ARG A 1 536 ? -7.086 4.305 23.188 1 80.62 536 ARG A C 1
ATOM 4216 O O . ARG A 1 536 ? -6.008 4.887 23.062 1 80.62 536 ARG A O 1
ATOM 4223 N N . ALA A 1 537 ? -7.902 4.512 24.141 1 77.69 537 ALA A N 1
ATOM 4224 C CA . ALA A 1 537 ? -7.59 5.469 25.203 1 77.69 537 ALA A CA 1
ATOM 4225 C C . ALA A 1 537 ? -6.363 5.031 26 1 77.69 537 ALA A C 1
ATOM 4227 O O . ALA A 1 537 ? -5.488 5.844 26.297 1 77.69 537 ALA A O 1
ATOM 4228 N N . SER A 1 538 ? -6.34 3.811 26.281 1 79.06 538 SER A N 1
ATOM 4229 C CA . SER A 1 538 ? -5.219 3.264 27.047 1 79.06 538 SER A CA 1
ATOM 4230 C C . SER A 1 538 ? -3.918 3.367 26.25 1 79.06 538 SER A C 1
ATOM 4232 O O . SER A 1 538 ? -2.875 3.719 26.812 1 79.06 538 SER A O 1
ATOM 4234 N N . LYS A 1 539 ? -4.02 3.059 25.031 1 79.44 539 LYS A N 1
ATOM 4235 C CA . LYS A 1 539 ? -2.848 3.141 24.172 1 79.44 539 LYS A CA 1
ATOM 4236 C C . LYS A 1 539 ? -2.324 4.57 24.078 1 79.44 539 LYS A C 1
ATOM 4238 O O . LYS A 1 539 ? -1.117 4.805 24.172 1 79.44 539 LYS A O 1
ATOM 4243 N N . LYS A 1 540 ? -3.193 5.449 23.844 1 77.75 540 LYS A N 1
ATOM 4244 C CA . LYS A 1 540 ? -2.807 6.855 23.75 1 77.75 540 LYS A CA 1
ATOM 4245 C C . LYS A 1 540 ? -2.131 7.32 25.047 1 77.75 540 LYS A C 1
ATOM 4247 O O . LYS A 1 540 ? -1.132 8.039 25 1 77.75 540 LYS A O 1
ATOM 4252 N N . SER A 1 541 ? -2.68 6.945 26.141 1 77.5 541 SER A N 1
ATOM 4253 C CA . SER A 1 541 ? -2.123 7.32 27.438 1 77.5 541 SER A CA 1
ATOM 4254 C C . SER A 1 541 ? -0.714 6.766 27.625 1 77.5 541 SER A C 1
ATOM 4256 O O . SER A 1 541 ? 0.176 7.461 28.109 1 77.5 541 SER A O 1
ATOM 4258 N N . LYS A 1 542 ? -0.544 5.574 27.219 1 78 542 LYS A N 1
ATOM 4259 C CA . LYS A 1 542 ? 0.768 4.945 27.328 1 78 542 LYS A CA 1
ATOM 4260 C C . LYS A 1 542 ? 1.792 5.648 26.438 1 78 542 LYS A C 1
ATOM 4262 O O . LYS A 1 542 ? 2.928 5.879 26.859 1 78 542 LYS A O 1
ATOM 4267 N N . ILE A 1 543 ? 1.389 5.996 25.266 1 78.62 543 ILE A N 1
ATOM 4268 C CA . ILE A 1 543 ? 2.283 6.656 24.328 1 78.62 543 ILE A CA 1
ATOM 4269 C C . ILE A 1 543 ? 2.697 8.016 24.875 1 78.62 543 ILE A C 1
ATOM 4271 O O . ILE A 1 543 ? 3.869 8.398 24.797 1 78.62 543 ILE A O 1
ATOM 4275 N N . LEU A 1 544 ? 1.771 8.688 25.406 1 77.06 544 LEU A N 1
ATOM 4276 C CA . LEU A 1 544 ? 2.064 10 25.969 1 77.06 544 LEU A CA 1
ATOM 4277 C C . LEU A 1 544 ? 3.033 9.883 27.141 1 77.06 544 LEU A C 1
ATOM 4279 O O . LEU A 1 544 ? 3.914 10.727 27.312 1 77.06 544 LEU A O 1
ATOM 4283 N N . LYS A 1 545 ? 2.871 8.844 27.891 1 81.12 545 LYS A N 1
ATOM 4284 C CA . LYS A 1 545 ? 3.775 8.609 29.016 1 81.12 545 LYS A CA 1
ATOM 4285 C C . LYS A 1 545 ? 5.191 8.32 28.531 1 81.12 545 LYS A C 1
ATOM 4287 O O . LYS A 1 545 ? 6.164 8.82 29.094 1 81.12 545 LYS A O 1
ATOM 4292 N N . PHE A 1 546 ? 5.273 7.574 27.484 1 82.81 546 PHE A N 1
ATOM 4293 C CA . PHE A 1 546 ? 6.578 7.258 26.922 1 82.81 546 PHE A CA 1
ATOM 4294 C C . PHE A 1 546 ? 7.234 8.508 26.344 1 82.81 546 PHE A C 1
ATOM 4296 O O . PHE A 1 546 ? 8.43 8.734 26.531 1 82.81 546 PHE A O 1
ATOM 4303 N N . GLU A 1 547 ? 6.465 9.297 25.609 1 79.31 547 GLU A N 1
ATOM 4304 C CA . GLU A 1 547 ? 6.988 10.508 25 1 79.31 547 GLU A CA 1
ATOM 4305 C C . GLU A 1 547 ? 7.461 11.508 26.062 1 79.31 547 GLU A C 1
ATOM 4307 O O . GLU A 1 547 ? 8.469 12.195 25.859 1 79.31 547 GLU A O 1
ATOM 4312 N N . ALA A 1 548 ? 6.727 11.578 27.141 1 77.88 548 ALA A N 1
ATOM 4313 C CA . ALA A 1 548 ? 7.109 12.469 28.234 1 77.88 548 ALA A CA 1
ATOM 4314 C C . ALA A 1 548 ? 8.414 12.016 28.875 1 77.88 548 ALA A C 1
ATOM 4316 O O . ALA A 1 548 ? 9.266 12.844 29.219 1 77.88 548 ALA A O 1
ATOM 4317 N N . LYS A 1 549 ? 8.562 10.711 28.984 1 79.56 549 LYS A N 1
ATOM 4318 C CA . LYS A 1 549 ? 9.773 10.164 29.578 1 79.56 549 LYS A CA 1
ATOM 4319 C C . LYS A 1 549 ? 10.969 10.305 28.641 1 79.56 549 LYS A C 1
ATOM 4321 O O . LYS A 1 549 ? 12.078 10.609 29.078 1 79.56 549 LYS A O 1
ATOM 4326 N N . GLU A 1 550 ? 10.711 10.125 27.359 1 82.06 550 GLU A N 1
ATOM 4327 C CA . GLU A 1 550 ? 11.789 10.102 26.375 1 82.06 550 GLU A CA 1
ATOM 4328 C C . GLU A 1 550 ? 12.148 11.516 25.922 1 82.06 550 GLU A C 1
ATOM 4330 O O . GLU A 1 550 ? 13.258 11.742 25.422 1 82.06 550 GLU A O 1
ATOM 4335 N N . GLY A 1 551 ? 11.383 12.508 26.078 1 66.81 551 GLY A N 1
ATOM 4336 C CA . GLY A 1 551 ? 11.617 13.859 25.594 1 66.81 551 GLY A CA 1
ATOM 4337 C C . GLY A 1 551 ? 11.398 14.016 24.109 1 66.81 551 GLY A C 1
ATOM 4338 O O . GLY A 1 551 ? 10.766 13.156 23.469 1 66.81 551 GLY A O 1
ATOM 4339 N N . THR A 1 552 ? 11.75 15.18 23.578 1 63.06 552 THR A N 1
ATOM 4340 C CA . THR A 1 552 ? 11.523 15.445 22.156 1 63.06 552 THR A CA 1
ATOM 4341 C C . THR A 1 552 ? 12.445 14.602 21.297 1 63.06 552 THR A C 1
ATOM 4343 O O . THR A 1 552 ? 13.664 14.766 21.328 1 63.06 552 THR A O 1
ATOM 4346 N N . THR A 1 553 ? 12 13.578 20.781 1 60.25 553 THR A N 1
ATOM 4347 C CA . THR A 1 553 ? 12.844 12.648 20.047 1 60.25 553 THR A CA 1
ATOM 4348 C C . THR A 1 553 ? 12.945 13.047 18.578 1 60.25 553 THR A C 1
ATOM 4350 O O . THR A 1 553 ? 14 12.891 17.969 1 60.25 553 THR A O 1
ATOM 4353 N N . TYR A 1 554 ? 11.727 13.359 17.844 1 57.94 554 TYR A N 1
ATOM 4354 C CA . TYR A 1 554 ? 11.789 13.625 16.406 1 57.94 554 TYR A CA 1
ATOM 4355 C C . TYR A 1 554 ? 10.906 14.812 16.031 1 57.94 554 TYR A C 1
ATOM 4357 O O . TYR A 1 554 ? 9.773 14.922 16.5 1 57.94 554 TYR A O 1
ATOM 4365 N N . LYS A 1 555 ? 11.523 16.016 15.727 1 56.5 555 LYS A N 1
ATOM 4366 C CA . LYS A 1 555 ? 10.727 17.078 15.133 1 56.5 555 LYS A CA 1
ATOM 4367 C C . LYS A 1 555 ? 11.008 17.219 13.633 1 56.5 555 LYS A C 1
ATOM 4369 O O . LYS A 1 555 ? 12.141 17.484 13.234 1 56.5 555 LYS A O 1
ATOM 4374 N N . PRO A 1 556 ? 10.016 16.938 12.82 1 54.59 556 PRO A N 1
ATOM 4375 C CA . PRO A 1 556 ? 10.273 17.094 11.383 1 54.59 556 PRO A CA 1
ATOM 4376 C C . PRO A 1 556 ? 10.617 18.531 10.992 1 54.59 556 PRO A C 1
ATOM 4378 O O . PRO A 1 556 ? 9.977 19.469 11.461 1 54.59 556 PRO A O 1
ATOM 4381 N N . GLY A 1 557 ? 11.68 18.844 10.305 1 51 557 GLY A N 1
ATOM 4382 C CA . GLY A 1 557 ? 11.984 20.156 9.75 1 51 557 GLY A CA 1
ATOM 4383 C C . GLY A 1 557 ? 12.852 21 10.664 1 51 557 GLY A C 1
ATOM 4384 O O . GLY A 1 557 ? 13.133 22.156 10.359 1 51 557 GLY A O 1
ATOM 4385 N N . GLU A 1 558 ? 13.039 20.594 11.891 1 52.62 558 GLU A N 1
ATOM 4386 C CA . GLU A 1 558 ? 13.773 21.469 12.797 1 52.62 558 GLU A CA 1
ATOM 4387 C C . GLU A 1 558 ? 15.273 21.422 12.516 1 52.62 558 GLU A C 1
ATOM 4389 O O . GLU A 1 558 ? 16 20.625 13.133 1 52.62 558 GLU A O 1
ATOM 4394 N N . PHE A 1 559 ? 15.609 21.438 11.266 1 48.88 559 PHE A N 1
ATOM 4395 C CA . PHE A 1 559 ? 17.031 21.594 10.992 1 48.88 559 PHE A CA 1
ATOM 4396 C C . PHE A 1 559 ? 17.375 23.047 10.727 1 48.88 559 PHE A C 1
ATOM 4398 O O . PHE A 1 559 ? 16.562 23.797 10.172 1 48.88 559 PHE A O 1
ATOM 4405 N N . MET B 1 1 ? 4.785 -28.438 -50.156 1 23.52 1 MET B N 1
ATOM 4406 C CA . MET B 1 1 ? 4.926 -27.891 -48.812 1 23.52 1 MET B CA 1
ATOM 4407 C C . MET B 1 1 ? 6.289 -27.234 -48.625 1 23.52 1 MET B C 1
ATOM 4409 O O . MET B 1 1 ? 7.25 -27.891 -48.219 1 23.52 1 MET B O 1
ATOM 4413 N N . PRO B 1 2 ? 6.598 -26.188 -49.25 1 22.81 2 PRO B N 1
ATOM 4414 C CA . PRO B 1 2 ? 7.992 -25.75 -49.281 1 22.81 2 PRO B CA 1
ATOM 4415 C C . PRO B 1 2 ? 8.461 -25.141 -47.969 1 22.81 2 PRO B C 1
ATOM 4417 O O . PRO B 1 2 ? 7.652 -24.641 -47.188 1 22.81 2 PRO B O 1
ATOM 4420 N N . LYS B 1 3 ? 9.703 -25.609 -47.438 1 24.72 3 LYS B N 1
ATOM 4421 C CA . LYS B 1 3 ? 10.445 -25.469 -46.188 1 24.72 3 LYS B CA 1
ATOM 4422 C C . LYS B 1 3 ? 10.773 -24 -45.906 1 24.72 3 LYS B C 1
ATOM 4424 O O . LYS B 1 3 ? 11.367 -23.328 -46.75 1 24.72 3 LYS B O 1
ATOM 4429 N N . ALA B 1 4 ? 9.953 -23.281 -45.219 1 26.75 4 ALA B N 1
ATOM 4430 C CA . ALA B 1 4 ? 10.195 -21.859 -44.969 1 26.75 4 ALA B CA 1
ATOM 4431 C C . ALA B 1 4 ? 11.617 -21.625 -44.469 1 26.75 4 ALA B C 1
ATOM 4433 O O . ALA B 1 4 ? 12.07 -22.25 -43.531 1 26.75 4 ALA B O 1
ATOM 4434 N N . ARG B 1 5 ? 12.609 -21.094 -45.25 1 24.91 5 ARG B N 1
ATOM 4435 C CA . ARG B 1 5 ? 14.023 -20.797 -45.062 1 24.91 5 ARG B CA 1
ATOM 4436 C C . ARG B 1 5 ? 14.242 -19.922 -43.812 1 24.91 5 ARG B C 1
ATOM 4438 O O . ARG B 1 5 ? 13.492 -18.969 -43.594 1 24.91 5 ARG B O 1
ATOM 4445 N N . SER B 1 6 ? 14.898 -20.391 -42.781 1 25.5 6 SER B N 1
ATOM 4446 C CA . SER B 1 6 ? 15.445 -19.938 -41.5 1 25.5 6 SER B CA 1
ATOM 4447 C C . SER B 1 6 ? 16.328 -18.719 -41.688 1 25.5 6 SER B C 1
ATOM 4449 O O . SER B 1 6 ? 17.484 -18.828 -42.094 1 25.5 6 SER B O 1
ATOM 4451 N N . ARG B 1 7 ? 15.969 -17.641 -42.406 1 25.7 7 ARG B N 1
ATOM 4452 C CA . ARG B 1 7 ? 16.984 -16.609 -42.625 1 25.7 7 ARG B CA 1
ATOM 4453 C C . ARG B 1 7 ? 17.562 -16.125 -41.312 1 25.7 7 ARG B C 1
ATOM 4455 O O . ARG B 1 7 ? 16.828 -15.648 -40.438 1 25.7 7 ARG B O 1
ATOM 4462 N N . ARG B 1 8 ? 18.703 -16.625 -40.875 1 27.64 8 ARG B N 1
ATOM 4463 C CA . ARG B 1 8 ? 19.734 -16.328 -39.906 1 27.64 8 ARG B CA 1
ATOM 4464 C C . ARG B 1 8 ? 20.125 -14.852 -39.938 1 27.64 8 ARG B C 1
ATOM 4466 O O . ARG B 1 8 ? 20.688 -14.383 -40.906 1 27.64 8 ARG B O 1
ATOM 4473 N N . SER B 1 9 ? 19.234 -13.961 -39.625 1 26 9 SER B N 1
ATOM 4474 C CA . SER B 1 9 ? 19.703 -12.586 -39.688 1 26 9 SER B CA 1
ATOM 4475 C C . SER B 1 9 ? 21.031 -12.398 -39 1 26 9 SER B C 1
ATOM 4477 O O . SER B 1 9 ? 21.188 -12.812 -37.844 1 26 9 SER B O 1
ATOM 4479 N N . LYS B 1 10 ? 22.156 -12.469 -39.594 1 27.69 10 LYS B N 1
ATOM 4480 C CA . LYS B 1 10 ? 23.547 -12.148 -39.219 1 27.69 10 LYS B CA 1
ATOM 4481 C C . LYS B 1 10 ? 23.625 -10.812 -38.469 1 27.69 10 LYS B C 1
ATOM 4483 O O . LYS B 1 10 ? 23.25 -9.773 -39.031 1 27.69 10 LYS B O 1
ATOM 4488 N N . LYS B 1 11 ? 23.438 -10.844 -37.156 1 28.89 11 LYS B N 1
ATOM 4489 C CA . LYS B 1 11 ? 23.797 -9.75 -36.281 1 28.89 11 LYS B CA 1
ATOM 4490 C C . LYS B 1 11 ? 25.203 -9.211 -36.594 1 28.89 11 LYS B C 1
ATOM 4492 O O . LYS B 1 11 ? 26.188 -9.938 -36.5 1 28.89 11 LYS B O 1
ATOM 4497 N N . ILE B 1 12 ? 25.328 -8.422 -37.594 1 29.06 12 ILE B N 1
ATOM 4498 C CA . ILE B 1 12 ? 26.609 -7.801 -37.875 1 29.06 12 ILE B CA 1
ATOM 4499 C C . ILE B 1 12 ? 27.156 -7.102 -36.625 1 29.06 12 ILE B C 1
ATOM 4501 O O . ILE B 1 12 ? 26.469 -6.258 -36.031 1 29.06 12 ILE B O 1
ATOM 4505 N N . LYS B 1 13 ? 28.094 -7.695 -35.938 1 28.7 13 LYS B N 1
ATOM 4506 C CA . LYS B 1 13 ? 28.891 -7.238 -34.812 1 28.7 13 LYS B CA 1
ATOM 4507 C C . LYS B 1 13 ? 29.562 -5.898 -35.125 1 28.7 13 LYS B C 1
ATOM 4509 O O . LYS B 1 13 ? 30.312 -5.785 -36.094 1 28.7 13 LYS B O 1
ATOM 4514 N N . PHE B 1 14 ? 28.766 -4.785 -34.969 1 32.16 14 PHE B N 1
ATOM 4515 C CA . PHE B 1 14 ? 29.422 -3.492 -35.156 1 32.16 14 PHE B CA 1
ATOM 4516 C C . PHE B 1 14 ? 30.719 -3.42 -34.375 1 32.16 14 PHE B C 1
ATOM 4518 O O . PHE B 1 14 ? 30.75 -3.611 -33.156 1 32.16 14 PHE B O 1
ATOM 4525 N N . HIS B 1 15 ? 31.828 -3.742 -34.938 1 30.38 15 HIS B N 1
ATOM 4526 C CA . HIS B 1 15 ? 33.219 -3.684 -34.438 1 30.38 15 HIS B CA 1
ATOM 4527 C C . HIS B 1 15 ? 33.656 -2.242 -34.188 1 30.38 15 HIS B C 1
ATOM 4529 O O . HIS B 1 15 ? 33.25 -1.336 -34.938 1 30.38 15 HIS B O 1
ATOM 4535 N N . GLY B 1 16 ? 33.938 -1.834 -33.125 1 30.77 16 GLY B N 1
ATOM 4536 C CA . GLY B 1 16 ? 34.469 -0.57 -32.656 1 30.77 16 GLY B CA 1
ATOM 4537 C C . GLY B 1 16 ? 35.438 0.067 -33.625 1 30.77 16 GLY B C 1
ATOM 4538 O O . GLY B 1 16 ? 36.031 -0.624 -34.469 1 30.77 16 GLY B O 1
ATOM 4539 N N . ASN B 1 17 ? 35.062 1.167 -34.188 1 30.98 17 ASN B N 1
ATOM 4540 C CA . ASN B 1 17 ? 36.094 1.823 -35 1 30.98 17 ASN B CA 1
ATOM 4541 C C . ASN B 1 17 ? 37.312 2.209 -34.156 1 30.98 17 ASN B C 1
ATOM 4543 O O . ASN B 1 17 ? 37.219 2.225 -32.906 1 30.98 17 ASN B O 1
ATOM 4547 N N . ARG B 1 18 ? 38.531 2.348 -34.625 1 35.56 18 ARG B N 1
ATOM 4548 C CA . ARG B 1 18 ? 39.844 2.607 -34.062 1 35.56 18 ARG B CA 1
ATOM 4549 C C . ARG B 1 18 ? 39.781 3.686 -32.969 1 35.56 18 ARG B C 1
ATOM 4551 O O . ARG B 1 18 ? 40.625 3.729 -32.094 1 35.56 18 ARG B O 1
ATOM 4558 N N . PHE B 1 19 ? 39.156 4.855 -33.344 1 33.41 19 PHE B N 1
ATOM 4559 C CA . PHE B 1 19 ? 39.188 6.043 -32.5 1 33.41 19 PHE B CA 1
ATOM 4560 C C . PHE B 1 19 ? 38.344 5.855 -31.25 1 33.41 19 PHE B C 1
ATOM 4562 O O . PHE B 1 19 ? 38.25 6.754 -30.406 1 33.41 19 PHE B O 1
ATOM 4569 N N . THR B 1 20 ? 37.406 4.914 -31.297 1 33.59 20 THR B N 1
ATOM 4570 C CA . THR B 1 20 ? 36.5 4.816 -30.156 1 33.59 20 THR B CA 1
ATOM 4571 C C . THR B 1 20 ? 37.219 4.242 -28.938 1 33.59 20 THR B C 1
ATOM 4573 O O . THR B 1 20 ? 37 3.088 -28.562 1 33.59 20 THR B O 1
ATOM 4576 N N . ARG B 1 21 ? 38.469 4.328 -28.766 1 31.83 21 ARG B N 1
ATOM 4577 C CA . ARG B 1 21 ? 39.219 3.797 -27.641 1 31.83 21 ARG B CA 1
ATOM 4578 C C . ARG B 1 21 ? 38.75 4.398 -26.328 1 31.83 21 ARG B C 1
ATOM 4580 O O . ARG B 1 21 ? 39.375 4.207 -25.281 1 31.83 21 ARG B O 1
ATOM 4587 N N . GLU B 1 22 ? 38.188 5.645 -26.359 1 32.75 22 GLU B N 1
ATOM 4588 C CA . GLU B 1 22 ? 38.156 6.223 -25.016 1 32.75 22 GLU B CA 1
ATOM 4589 C C . GLU B 1 22 ? 37.469 5.285 -24.031 1 32.75 22 GLU B C 1
ATOM 4591 O O . GLU B 1 22 ? 36.531 4.598 -24.375 1 32.75 22 GLU B O 1
ATOM 4596 N N . SER B 1 23 ? 38.188 4.883 -22.953 1 33.16 23 SER B N 1
ATOM 4597 C CA . SER B 1 23 ? 37.781 4.082 -21.797 1 33.16 23 SER B CA 1
ATOM 4598 C C . SER B 1 23 ? 36.375 4.457 -21.328 1 33.16 23 SER B C 1
ATOM 4600 O O . SER B 1 23 ? 36.188 5.516 -20.719 1 33.16 23 SER B O 1
ATOM 4602 N N . VAL B 1 24 ? 35.406 4.402 -22.047 1 35.28 24 VAL B N 1
ATOM 4603 C CA . VAL B 1 24 ? 34.094 4.551 -21.453 1 35.28 24 VAL B CA 1
ATOM 4604 C C . VAL B 1 24 ? 34 3.742 -20.156 1 35.28 24 VAL B C 1
ATOM 4606 O O . VAL B 1 24 ? 34.094 2.512 -20.172 1 35.28 24 VAL B O 1
ATOM 4609 N N . GLN B 1 25 ? 34.688 4.086 -19.047 1 38.25 25 GLN B N 1
ATOM 4610 C CA . GLN B 1 25 ? 34.375 3.535 -17.719 1 38.25 25 GLN B CA 1
ATOM 4611 C C . GLN B 1 25 ? 32.906 3.104 -17.641 1 38.25 25 GLN B C 1
ATOM 4613 O O . GLN B 1 25 ? 32 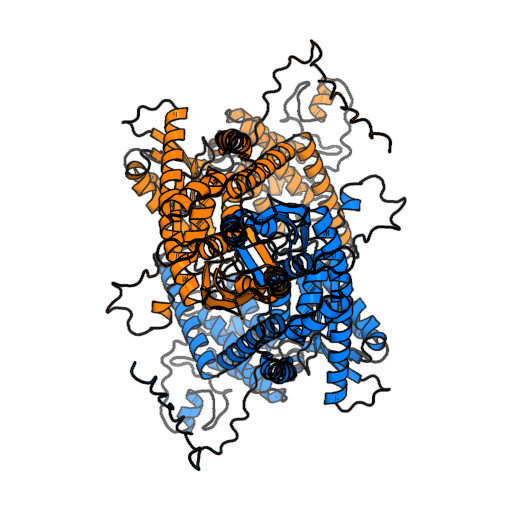3.932 -17.766 1 38.25 25 GLN B O 1
ATOM 4618 N N . GLU B 1 26 ? 32.469 2.109 -18.141 1 45.25 26 GLU B N 1
ATOM 4619 C CA . GLU B 1 26 ? 31.172 1.447 -18.109 1 45.25 26 GLU B CA 1
ATOM 4620 C C . GLU B 1 26 ? 30.484 1.659 -16.766 1 45.25 26 GLU B C 1
ATOM 4622 O O . GLU B 1 26 ? 30.969 1.209 -15.727 1 45.25 26 GLU B O 1
ATOM 4627 N N . CYS B 1 27 ? 30 2.777 -16.312 1 50.88 27 CYS B N 1
ATOM 4628 C CA . CYS B 1 27 ? 29.203 3.139 -15.133 1 50.88 27 CYS B CA 1
ATOM 4629 C C . CYS B 1 27 ? 28.219 2.033 -14.781 1 50.88 27 CYS B C 1
ATOM 4631 O O . CYS B 1 27 ? 27.188 1.885 -15.438 1 50.88 27 CYS B O 1
ATOM 4633 N N . SER B 1 28 ? 28.688 0.91 -14.156 1 71.94 28 SER B N 1
ATOM 4634 C CA . SER B 1 28 ? 27.844 -0.191 -13.695 1 71.94 28 SER B CA 1
ATOM 4635 C C . SER B 1 28 ? 26.812 0.289 -12.688 1 71.94 28 SER B C 1
ATOM 4637 O O . SER B 1 28 ? 27.125 1.106 -11.812 1 71.94 28 SER B O 1
ATOM 4639 N N . SER B 1 29 ? 25.516 0.096 -12.891 1 83.31 29 SER B N 1
ATOM 4640 C CA . SER B 1 29 ? 24.438 0.449 -11.969 1 83.31 29 SER B CA 1
ATOM 4641 C C . SER B 1 29 ? 24.641 -0.203 -10.609 1 83.31 29 SER B C 1
ATOM 4643 O O . SER B 1 29 ? 25.391 -1.171 -10.477 1 83.31 29 SER B O 1
ATOM 4645 N N . ALA B 1 30 ? 24.094 0.425 -9.594 1 85.12 30 ALA B N 1
ATOM 4646 C CA . ALA B 1 30 ? 24.188 -0.103 -8.234 1 85.12 30 ALA B CA 1
ATOM 4647 C C . ALA B 1 30 ? 23.688 -1.546 -8.18 1 85.12 30 ALA B C 1
ATOM 4649 O O . ALA B 1 30 ? 24.297 -2.389 -7.512 1 85.12 30 ALA B O 1
ATOM 4650 N N . SER B 1 31 ? 22.656 -1.847 -8.961 1 88.06 31 SER B N 1
ATOM 4651 C CA . SER B 1 31 ? 22.109 -3.201 -8.984 1 88.06 31 SER B CA 1
ATOM 4652 C C . SER B 1 31 ? 23.078 -4.172 -9.648 1 88.06 31 SER B C 1
ATOM 4654 O O . SER B 1 31 ? 23.266 -5.293 -9.172 1 88.06 31 SER B O 1
ATOM 4656 N N . ALA B 1 32 ? 23.656 -3.764 -10.734 1 86.5 32 ALA B N 1
ATOM 4657 C CA . ALA B 1 32 ? 24.609 -4.621 -11.445 1 86.5 32 ALA B CA 1
ATOM 4658 C C . ALA B 1 32 ? 25.812 -4.953 -10.562 1 86.5 32 ALA B C 1
ATOM 4660 O O . ALA B 1 32 ? 26.297 -6.082 -10.578 1 86.5 32 ALA B O 1
ATOM 4661 N N . SER B 1 33 ? 26.234 -3.99 -9.828 1 86 33 SER B N 1
ATOM 4662 C CA . SER B 1 33 ? 27.391 -4.188 -8.945 1 86 33 SER B CA 1
ATOM 4663 C C . SER B 1 33 ? 27.062 -5.148 -7.812 1 86 33 SER B C 1
ATOM 4665 O O . SER B 1 33 ? 27.891 -5.98 -7.438 1 86 33 SER B O 1
ATOM 4667 N N . LYS B 1 34 ? 25.891 -5.121 -7.316 1 87.31 34 LYS B N 1
ATOM 4668 C CA . LYS B 1 34 ? 25.5 -5.961 -6.188 1 87.31 34 LYS B CA 1
ATOM 4669 C C . LYS B 1 34 ? 25.25 -7.398 -6.637 1 87.31 34 LYS B C 1
ATOM 4671 O O . LYS B 1 34 ? 25.562 -8.344 -5.91 1 87.31 34 LYS B O 1
ATOM 4676 N N . LEU B 1 35 ? 24.703 -7.543 -7.895 1 86.38 35 LEU B N 1
ATOM 4677 C CA . LEU B 1 35 ? 24.234 -8.859 -8.328 1 86.38 35 LEU B CA 1
ATOM 4678 C C . LEU B 1 35 ? 25.219 -9.477 -9.32 1 86.38 35 LEU B C 1
ATOM 4680 O O . LEU B 1 35 ? 24.812 -10.242 -10.203 1 86.38 35 LEU B O 1
ATOM 4684 N N . LYS B 1 36 ? 26.422 -9.133 -9.266 1 76.38 36 LYS B N 1
ATOM 4685 C CA . LYS B 1 36 ? 27.438 -9.633 -10.18 1 76.38 36 LYS B CA 1
ATOM 4686 C C . LYS B 1 36 ? 27.5 -11.156 -10.148 1 76.38 36 LYS B C 1
ATOM 4688 O O . LYS B 1 36 ? 27.672 -11.797 -11.188 1 76.38 36 LYS B O 1
ATOM 4693 N N . ASP B 1 37 ? 27.266 -11.703 -9 1 66.56 37 ASP B N 1
ATOM 4694 C CA . ASP B 1 37 ? 27.406 -13.148 -8.828 1 66.56 37 ASP B CA 1
ATOM 4695 C C . ASP B 1 37 ? 26.172 -13.883 -9.336 1 66.56 37 ASP B C 1
ATOM 4697 O O . ASP B 1 37 ? 26.172 -15.102 -9.477 1 66.56 37 ASP B O 1
ATOM 4701 N N . SER B 1 38 ? 25.078 -13.234 -9.508 1 62.25 38 SER B N 1
ATOM 4702 C CA . SER B 1 38 ? 23.859 -13.891 -9.969 1 62.25 38 SER B CA 1
ATOM 4703 C C . SER B 1 38 ? 24.031 -14.438 -11.383 1 62.25 38 SER B C 1
ATOM 4705 O O . SER B 1 38 ? 23.359 -15.391 -11.766 1 62.25 38 SER B O 1
ATOM 4707 N N . SER B 1 39 ? 24.875 -13.883 -12.148 1 58.25 39 SER B N 1
ATOM 4708 C CA . SER B 1 39 ? 25.109 -14.305 -13.531 1 58.25 39 SER B CA 1
ATOM 4709 C C . SER B 1 39 ? 25.672 -15.719 -13.586 1 58.25 39 SER B C 1
ATOM 4711 O O . SER B 1 39 ? 25.484 -16.422 -14.578 1 58.25 39 SER B O 1
ATOM 4713 N N . LEU B 1 40 ? 26.266 -16.125 -12.523 1 57.88 40 LEU B N 1
ATOM 4714 C CA . LEU B 1 40 ? 26.844 -17.469 -12.492 1 57.88 40 LEU B CA 1
ATOM 4715 C C . LEU B 1 40 ? 25.75 -18.531 -12.438 1 57.88 40 LEU B C 1
ATOM 4717 O O . LEU B 1 40 ? 25.906 -19.641 -12.961 1 57.88 40 LEU B O 1
ATOM 4721 N N . ILE B 1 41 ? 24.672 -18.172 -11.945 1 59.22 41 ILE B N 1
ATOM 4722 C CA . ILE B 1 41 ? 23.562 -19.125 -11.844 1 59.22 41 ILE B CA 1
ATOM 4723 C C . ILE B 1 41 ? 23 -19.422 -13.234 1 59.22 41 ILE B C 1
ATOM 4725 O O . ILE B 1 41 ? 22.625 -20.562 -13.531 1 59.22 41 ILE B O 1
ATOM 4729 N N . CYS B 1 42 ? 23.016 -18.453 -14.117 1 58.97 42 CYS B N 1
ATOM 4730 C CA . CYS B 1 42 ? 22.484 -18.641 -15.461 1 58.97 42 CYS B CA 1
ATOM 4731 C C . CYS B 1 42 ? 23.234 -19.75 -16.188 1 58.97 42 CYS B C 1
ATOM 4733 O O . CYS B 1 42 ? 22.625 -20.594 -16.844 1 58.97 42 CYS B O 1
ATOM 4735 N N . GLU B 1 43 ? 24.469 -19.719 -16.031 1 58.25 43 GLU B N 1
ATOM 4736 C CA . GLU B 1 43 ? 25.281 -20.688 -16.75 1 58.25 43 GLU B CA 1
ATOM 4737 C C . GLU B 1 43 ? 24.984 -22.109 -16.297 1 58.25 43 GLU B C 1
ATOM 4739 O O . GLU B 1 43 ? 24.906 -23.031 -17.125 1 58.25 43 GLU B O 1
ATOM 4744 N N . GLU B 1 44 ? 24.703 -22.25 -15.109 1 60.06 44 GLU B N 1
ATOM 4745 C CA . GLU B 1 44 ? 24.391 -23.578 -14.586 1 60.06 44 GLU B CA 1
ATOM 4746 C C . GLU B 1 44 ? 23.016 -24.031 -15.055 1 60.06 44 GLU B C 1
ATOM 4748 O O . GLU B 1 44 ? 22.828 -25.203 -15.383 1 60.06 44 GLU B O 1
ATOM 4753 N N . VAL B 1 45 ? 22.125 -23.125 -15.102 1 60.78 45 VAL B N 1
ATOM 4754 C CA . VAL B 1 45 ? 20.75 -23.469 -15.461 1 60.78 45 VAL B CA 1
ATOM 4755 C C . VAL B 1 45 ? 20.672 -23.797 -16.953 1 60.78 45 VAL B C 1
ATOM 4757 O O . VAL B 1 45 ? 19.984 -24.734 -17.359 1 60.78 45 VAL B O 1
ATOM 4760 N N . LEU B 1 46 ? 21.328 -23 -17.719 1 58.03 46 LEU B N 1
ATOM 4761 C CA . LEU B 1 46 ? 21.312 -23.234 -19.172 1 58.03 46 LEU B CA 1
ATOM 4762 C C . LEU B 1 46 ? 21.953 -24.578 -19.516 1 58.03 46 LEU B C 1
ATOM 4764 O O . LEU B 1 46 ? 21.531 -25.234 -20.469 1 58.03 46 LEU B O 1
ATOM 4768 N N . GLU B 1 47 ? 22.906 -24.859 -18.797 1 56.91 47 GLU B N 1
ATOM 4769 C CA . GLU B 1 47 ? 23.562 -26.141 -19.062 1 56.91 47 GLU B CA 1
ATOM 4770 C C . GLU B 1 47 ? 22.672 -27.312 -18.656 1 56.91 47 GLU B C 1
ATOM 4772 O O . GLU B 1 47 ? 22.719 -28.375 -19.281 1 56.91 47 GLU B O 1
ATOM 4777 N N . SER B 1 48 ? 21.938 -27.109 -17.594 1 56.06 48 SER B N 1
ATOM 4778 C CA . SER B 1 48 ? 21.141 -28.219 -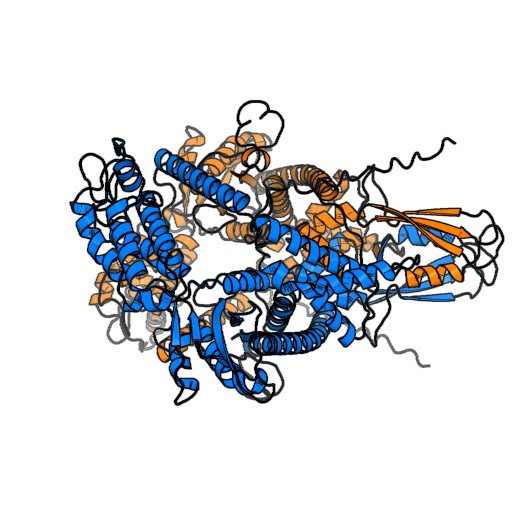17.109 1 56.06 48 SER B CA 1
ATOM 4779 C C . SER B 1 48 ? 19.781 -28.281 -17.797 1 56.06 48 SER B C 1
ATOM 4781 O O . SER B 1 48 ? 18.859 -28.953 -17.344 1 56.06 48 SER B O 1
ATOM 4783 N N . LYS B 1 49 ? 19.5 -27.344 -18.688 1 54.53 49 LYS B N 1
ATOM 4784 C CA . LYS B 1 49 ? 18.188 -27.453 -19.328 1 54.53 49 LYS B CA 1
ATOM 4785 C C . LYS B 1 49 ? 17.938 -28.859 -19.844 1 54.53 49 LYS B C 1
ATOM 4787 O O . LYS B 1 49 ? 18.469 -29.266 -20.875 1 54.53 49 LYS B O 1
ATOM 4792 N N . SER B 1 50 ? 17.875 -29.688 -18.922 1 56.28 50 SER B N 1
ATOM 4793 C CA . SER B 1 50 ? 17.453 -31.047 -19.266 1 56.28 50 SER B CA 1
ATOM 4794 C C . SER B 1 50 ? 16.125 -31.016 -20.016 1 56.28 50 SER B C 1
ATOM 4796 O O . SER B 1 50 ? 15.32 -30.109 -19.844 1 56.28 50 SER B O 1
ATOM 4798 N N . GLU B 1 51 ? 15.938 -31.703 -21.109 1 63.06 51 GLU B N 1
ATOM 4799 C CA . GLU B 1 51 ? 14.828 -32 -22.016 1 63.06 51 GLU B CA 1
ATOM 4800 C C . GLU B 1 51 ? 13.586 -32.406 -21.234 1 63.06 51 GLU B C 1
ATOM 4802 O O . GLU B 1 51 ? 12.492 -32.5 -21.797 1 63.06 51 GLU B O 1
ATOM 4807 N N . GLU B 1 52 ? 13.758 -32.562 -19.844 1 78.06 52 GLU B N 1
ATOM 4808 C CA . GLU B 1 52 ? 12.617 -33.094 -19.125 1 78.06 52 GLU B CA 1
ATOM 4809 C C . GLU B 1 52 ? 11.664 -32 -18.672 1 78.06 52 GLU B C 1
ATOM 4811 O O . GLU B 1 52 ? 12.094 -30.906 -18.297 1 78.06 52 GLU B O 1
ATOM 4816 N N . LEU B 1 53 ? 10.391 -32.281 -18.844 1 88.12 53 LEU B N 1
ATOM 4817 C CA . LEU B 1 53 ? 9.32 -31.375 -18.422 1 88.12 53 LEU B CA 1
ATOM 4818 C C . LEU B 1 53 ? 9.312 -31.219 -16.906 1 88.12 53 LEU B C 1
ATOM 4820 O O . LEU B 1 53 ? 9.234 -32.219 -16.172 1 88.12 53 LEU B O 1
ATOM 4824 N N . THR B 1 54 ? 9.57 -29.984 -16.422 1 90.31 54 THR B N 1
ATOM 4825 C CA . THR B 1 54 ? 9.602 -29.734 -14.984 1 90.31 54 THR B CA 1
ATOM 4826 C C . THR B 1 54 ? 8.703 -28.547 -14.633 1 90.31 54 THR B C 1
ATOM 4828 O O . THR B 1 54 ? 8.156 -27.891 -15.523 1 90.31 54 THR B O 1
ATOM 4831 N N . GLY B 1 55 ? 8.469 -28.422 -13.344 1 93.5 55 GLY B N 1
ATOM 4832 C CA . GLY B 1 55 ? 7.68 -27.297 -12.867 1 93.5 55 GLY B CA 1
ATOM 4833 C C . GLY B 1 55 ? 6.246 -27.656 -12.539 1 93.5 55 GLY B C 1
ATOM 4834 O O . GLY B 1 55 ? 5.902 -28.844 -12.492 1 93.5 55 GLY B O 1
ATOM 4835 N N . ASN B 1 56 ? 5.496 -26.672 -12.227 1 96.44 56 ASN B N 1
ATOM 4836 C CA . ASN B 1 56 ? 4.09 -26.859 -11.875 1 96.44 56 ASN B CA 1
ATOM 4837 C C . ASN B 1 56 ? 3.164 -26.297 -12.945 1 96.44 56 ASN B C 1
ATOM 4839 O O . ASN B 1 56 ? 3.576 -25.453 -13.75 1 96.44 56 ASN B O 1
ATOM 4843 N N . ARG B 1 57 ? 1.992 -26.891 -13.031 1 97.56 57 ARG B N 1
ATOM 4844 C CA . ARG B 1 57 ? 0.93 -26.375 -13.898 1 97.56 57 ARG B CA 1
ATOM 4845 C C . ARG B 1 57 ? -0.42 -26.422 -13.188 1 97.56 57 ARG B C 1
ATOM 4847 O O . ARG B 1 57 ? -0.608 -27.203 -12.25 1 97.56 57 ARG B O 1
ATOM 4854 N N . ILE B 1 58 ? -1.328 -25.547 -13.609 1 97.75 58 ILE B N 1
ATOM 4855 C CA . ILE B 1 58 ? -2.691 -25.562 -13.094 1 97.75 58 ILE B CA 1
ATOM 4856 C C . ILE B 1 58 ? -3.602 -26.344 -14.039 1 97.75 58 ILE B C 1
ATOM 4858 O O . ILE B 1 58 ? -3.629 -26.078 -15.242 1 97.75 58 ILE B O 1
ATOM 4862 N N . PHE B 1 59 ? -4.336 -27.312 -13.5 1 97.56 59 PHE B N 1
ATOM 4863 C CA . PHE B 1 59 ? -5.23 -28.125 -14.305 1 97.56 59 PHE B CA 1
ATOM 4864 C C . PHE B 1 59 ? -6.676 -27.984 -13.836 1 97.56 59 PHE B C 1
ATOM 4866 O O . PHE B 1 59 ? -6.945 -27.938 -12.641 1 97.56 59 PHE B O 1
ATOM 4873 N N . ASP B 1 60 ? -7.527 -27.812 -14.828 1 96 60 ASP B N 1
ATOM 4874 C CA . ASP B 1 60 ? -8.945 -28.016 -14.555 1 96 60 ASP B CA 1
ATOM 4875 C C . ASP B 1 60 ? -9.266 -29.484 -14.305 1 96 60 ASP B C 1
ATOM 4877 O O . ASP B 1 60 ? -8.938 -30.344 -15.125 1 96 60 ASP B O 1
ATOM 4881 N N . LEU B 1 61 ? -9.891 -29.766 -13.273 1 95.62 61 LEU B N 1
ATOM 4882 C CA . LEU B 1 61 ? -10.094 -31.156 -12.883 1 95.62 61 LEU B CA 1
ATOM 4883 C C . LEU B 1 61 ? -11 -31.875 -13.867 1 95.62 61 LEU B C 1
ATOM 4885 O O . LEU B 1 61 ? -10.844 -33.094 -14.109 1 95.62 61 LEU B O 1
ATOM 4889 N N . GLN B 1 62 ? -11.953 -31.188 -14.422 1 92.94 62 GLN B N 1
ATOM 4890 C CA . GLN B 1 62 ? -12.844 -31.828 -15.383 1 92.94 62 GLN B CA 1
ATOM 4891 C C . GLN B 1 62 ? -12.07 -32.281 -16.609 1 92.94 62 GLN B C 1
ATOM 4893 O O . GLN B 1 62 ? -12.359 -33.344 -17.172 1 92.94 62 GLN B O 1
ATOM 4898 N N . THR B 1 63 ? -11.125 -31.562 -17 1 93 63 THR B N 1
ATOM 4899 C CA . THR B 1 63 ? -10.281 -31.953 -18.125 1 93 63 THR B CA 1
ATOM 4900 C C . THR B 1 63 ? -9.453 -33.188 -17.781 1 93 63 THR B C 1
ATOM 4902 O O . THR B 1 63 ? -9.352 -34.125 -18.594 1 93 63 THR B O 1
ATOM 4905 N N . LEU B 1 64 ? -8.922 -33.219 -16.656 1 94.5 64 LEU B N 1
ATOM 4906 C CA . LEU B 1 64 ? -8.102 -34.344 -16.25 1 94.5 64 LEU B CA 1
ATOM 4907 C C . LEU B 1 64 ? -8.953 -35.625 -16.125 1 94.5 64 LEU B C 1
ATOM 4909 O O . LEU B 1 64 ? -8.508 -36.688 -16.5 1 94.5 64 LEU B O 1
ATOM 4913 N N . ILE B 1 65 ? -10.117 -35.469 -15.586 1 95.25 65 ILE B N 1
ATOM 4914 C CA . ILE B 1 65 ? -11.039 -36.562 -15.445 1 95.25 65 ILE B CA 1
ATOM 4915 C C . ILE B 1 65 ? -11.359 -37.156 -16.828 1 95.25 65 ILE B C 1
ATOM 4917 O O . ILE B 1 65 ? -11.367 -38.375 -17 1 95.25 65 ILE B O 1
ATOM 4921 N N . SER B 1 66 ? -11.555 -36.312 -17.766 1 94.62 66 SER B N 1
ATOM 4922 C CA . SER B 1 66 ? -11.844 -36.75 -19.125 1 94.62 66 SER B CA 1
ATOM 4923 C C . SER B 1 66 ? -10.664 -37.5 -19.719 1 94.62 66 SER B C 1
ATOM 4925 O O . SER B 1 66 ? -10.852 -38.5 -20.406 1 94.62 66 SER B O 1
ATOM 4927 N N . VAL B 1 67 ? -9.492 -37.062 -19.469 1 94.62 67 VAL B N 1
ATOM 4928 C CA . VAL B 1 67 ? -8.289 -37.688 -20 1 94.62 67 VAL B CA 1
ATOM 4929 C C . VAL B 1 67 ? -8.133 -39.094 -19.375 1 94.62 67 VAL B C 1
ATOM 4931 O O . VAL B 1 67 ? -7.879 -40.062 -20.094 1 94.62 67 VAL B O 1
ATOM 4934 N N . PHE B 1 68 ? -8.305 -39.25 -18.094 1 94.88 68 PHE B N 1
ATOM 4935 C CA . PHE B 1 68 ? -8.133 -40.5 -17.406 1 94.88 68 PHE B CA 1
ATOM 4936 C C . PHE B 1 68 ? -9.211 -41.5 -17.828 1 94.88 68 PHE B C 1
ATOM 4938 O O . PHE B 1 68 ? -8.977 -42.719 -17.844 1 94.88 68 PHE B O 1
ATOM 4945 N N . SER B 1 69 ? -10.359 -40.969 -18.188 1 93.88 69 SER B N 1
ATOM 4946 C CA . SER B 1 69 ? -11.469 -41.844 -18.547 1 93.88 69 SER B CA 1
ATOM 4947 C C . SER B 1 69 ? -11.188 -42.594 -19.844 1 93.88 69 SER B C 1
ATOM 4949 O O . SER B 1 69 ? -11.742 -43.656 -20.078 1 93.88 69 SER B O 1
ATOM 4951 N N . VAL B 1 70 ? -10.336 -42.062 -20.688 1 92.69 70 VAL B N 1
ATOM 4952 C CA . VAL B 1 70 ? -10.062 -42.656 -21.984 1 92.69 70 VAL B CA 1
ATOM 4953 C C . VAL B 1 70 ? -8.891 -43.625 -21.859 1 92.69 70 VAL B C 1
ATOM 4955 O O . VAL B 1 70 ? -8.695 -44.5 -22.734 1 92.69 70 VAL B O 1
ATOM 4958 N N . LEU B 1 71 ? -8.148 -43.594 -20.797 1 93.62 71 LEU B N 1
ATOM 4959 C CA . LEU B 1 71 ? -6.969 -44.438 -20.625 1 93.62 71 LEU B CA 1
ATOM 4960 C C . LEU B 1 71 ? -7.34 -45.781 -20.047 1 93.62 71 LEU B C 1
ATOM 4962 O O . LEU B 1 71 ? -8.445 -45.969 -19.531 1 93.62 71 LEU B O 1
ATOM 4966 N N . CYS B 1 72 ? -6.391 -46.625 -20.188 1 94.75 72 CYS B N 1
ATOM 4967 C CA . CYS B 1 72 ? -6.695 -48 -19.812 1 94.75 72 CYS B CA 1
ATOM 4968 C C . CYS B 1 72 ? -5.977 -48.375 -18.516 1 94.75 72 CYS B C 1
ATOM 4970 O O . CYS B 1 72 ? -4.875 -47.906 -18.25 1 94.75 72 CYS B O 1
ATOM 4972 N N . CYS B 1 73 ? -6.629 -49.281 -17.828 1 94.75 73 CYS B N 1
ATOM 4973 C CA . CYS B 1 73 ? -6.102 -49.844 -16.578 1 94.75 73 CYS B CA 1
ATOM 4974 C C . CYS B 1 73 ? -4.926 -50.781 -16.859 1 94.75 73 CYS B C 1
ATOM 4976 O O . CYS B 1 73 ? -4.969 -51.562 -17.797 1 94.75 73 CYS B O 1
ATOM 4978 N N . PRO B 1 74 ? -3.939 -50.688 -16.062 1 92.5 74 PRO B N 1
ATOM 4979 C CA . PRO B 1 74 ? -2.791 -51.562 -16.266 1 92.5 74 PRO B CA 1
ATOM 4980 C C . PRO B 1 74 ? -3.072 -53 -15.844 1 92.5 74 PRO B C 1
ATOM 4982 O O . PRO B 1 74 ? -2.389 -53.938 -16.281 1 92.5 74 PRO B O 1
ATOM 4985 N N . SER B 1 75 ? -4.047 -53.219 -15.062 1 92.56 75 SER B N 1
ATOM 4986 C CA . SER B 1 75 ? -4.328 -54.531 -14.539 1 92.56 75 SER B CA 1
ATOM 4987 C C . SER B 1 75 ? -5.309 -55.281 -15.43 1 92.56 75 SER B C 1
ATOM 4989 O O . SER B 1 75 ? -5.105 -56.469 -15.727 1 92.56 75 SER B O 1
ATOM 4991 N N . CYS B 1 76 ? -6.367 -54.656 -15.852 1 93.62 76 CYS B N 1
ATOM 4992 C CA . CYS B 1 76 ? -7.398 -55.375 -16.594 1 93.62 76 CYS B CA 1
ATOM 4993 C C . CYS B 1 76 ? -7.535 -54.812 -18.016 1 93.62 76 CYS B C 1
ATOM 4995 O O . CYS B 1 76 ? -8.375 -55.281 -18.781 1 93.62 76 CYS B O 1
ATOM 4997 N N . PHE B 1 77 ? -6.887 -53.75 -18.359 1 91.75 77 PHE B N 1
ATOM 4998 C CA . PHE B 1 77 ? -6.781 -53.188 -19.688 1 91.75 77 PHE B CA 1
ATOM 4999 C C . PHE B 1 77 ? -8.117 -52.562 -20.125 1 91.75 77 PHE B C 1
ATOM 5001 O O . PHE B 1 77 ? -8.32 -52.281 -21.312 1 91.75 77 PHE B O 1
ATOM 5008 N N . SER B 1 78 ? -9 -52.438 -19.156 1 91.69 78 SER B N 1
ATOM 5009 C CA . SER B 1 78 ? -10.258 -51.781 -19.453 1 91.69 78 SER B CA 1
ATOM 5010 C C . SER B 1 78 ? -10.109 -50.25 -19.359 1 91.69 78 SER B C 1
ATOM 5012 O O . SER B 1 78 ? -9.234 -49.75 -18.656 1 91.69 78 SER B O 1
ATOM 5014 N N . SER B 1 79 ? -10.977 -49.594 -20.203 1 89 79 SER B N 1
ATOM 5015 C CA . SER B 1 79 ? -11.016 -48.125 -20.125 1 89 79 SER B CA 1
ATOM 5016 C C . SER B 1 79 ? -11.945 -47.656 -19 1 89 79 SER B C 1
ATOM 5018 O O . SER B 1 79 ? -12.711 -48.469 -18.453 1 89 79 SER B O 1
ATOM 5020 N N . GLY B 1 80 ? -11.719 -46.406 -18.594 1 88 80 GLY B N 1
ATOM 5021 C CA . GLY B 1 80 ? -12.656 -45.844 -17.641 1 88 80 GLY B CA 1
ATOM 5022 C C . GLY B 1 80 ? -12.055 -45.625 -16.266 1 88 80 GLY B C 1
ATOM 5023 O O . GLY B 1 80 ? -12.633 -46.062 -15.258 1 88 80 GLY B O 1
ATOM 5024 N N . LEU B 1 81 ? -10.922 -45.156 -16.188 1 93.94 81 LEU B N 1
ATOM 5025 C CA . LEU B 1 81 ? -10.312 -44.812 -14.906 1 93.94 81 LEU B CA 1
ATOM 5026 C C . LEU B 1 81 ? -11 -43.625 -14.266 1 93.94 81 LEU B C 1
ATOM 5028 O O . LEU B 1 81 ? -11.281 -42.625 -14.945 1 93.94 81 LEU B O 1
ATOM 5032 N N . LYS B 1 82 ? -11.305 -43.75 -13.023 1 94.56 82 LYS B N 1
ATOM 5033 C CA . LYS B 1 82 ? -11.969 -42.688 -12.281 1 94.56 82 LYS B CA 1
ATOM 5034 C C . LYS B 1 82 ? -10.992 -42 -11.328 1 94.56 82 LYS B C 1
ATOM 5036 O O . LYS B 1 82 ? -10.281 -42.656 -10.57 1 94.56 82 LYS B O 1
ATOM 5041 N N . LEU B 1 83 ? -11.008 -40.688 -11.422 1 95.56 83 LEU B N 1
ATOM 5042 C CA . LEU B 1 83 ? -10.164 -39.875 -10.555 1 95.56 83 LEU B CA 1
ATOM 5043 C C . LEU B 1 83 ? -10.938 -39.406 -9.32 1 95.56 83 LEU B C 1
ATOM 5045 O O . LEU B 1 83 ? -12.023 -38.844 -9.438 1 95.56 83 LEU B O 1
ATOM 5049 N N . THR B 1 84 ? -10.398 -39.656 -8.156 1 95.06 84 THR B N 1
ATOM 5050 C CA . THR B 1 84 ? -10.992 -39.188 -6.91 1 95.06 84 THR B CA 1
ATOM 5051 C C . THR B 1 84 ? -9.984 -38.375 -6.098 1 95.06 84 THR B C 1
ATOM 5053 O O . THR B 1 84 ? -8.781 -38.625 -6.156 1 95.06 84 THR B O 1
ATOM 5056 N N . GLU B 1 85 ? -10.492 -37.375 -5.473 1 95.88 85 GLU B N 1
ATOM 5057 C CA . GLU B 1 85 ? -9.695 -36.594 -4.539 1 95.88 85 GLU B CA 1
ATOM 5058 C C . GLU B 1 85 ? -9.906 -37.062 -3.102 1 95.88 85 GLU B C 1
ATOM 5060 O O . GLU B 1 85 ? -10.961 -36.844 -2.514 1 95.88 85 GLU B O 1
ATOM 5065 N N . ASP B 1 86 ? -8.938 -37.594 -2.514 1 95.12 86 ASP B N 1
ATOM 5066 C CA . ASP B 1 86 ? -9.062 -38.25 -1.211 1 95.12 86 ASP B CA 1
ATOM 5067 C C . ASP B 1 86 ? -8.961 -37.219 -0.08 1 95.12 86 ASP B C 1
ATOM 5069 O O . ASP B 1 86 ? -9.688 -37.312 0.912 1 95.12 86 ASP B O 1
ATOM 5073 N N . SER B 1 87 ? -8.016 -36.375 -0.189 1 93.75 87 SER B N 1
ATOM 5074 C CA . SER B 1 87 ? -7.809 -35.375 0.835 1 93.75 87 SER B CA 1
ATOM 5075 C C . SER B 1 87 ? -7.141 -34.125 0.252 1 93.75 87 SER B C 1
ATOM 5077 O O . SER B 1 87 ? -6.547 -34.188 -0.829 1 93.75 87 SER B O 1
ATOM 5079 N N . ARG B 1 88 ? -7.359 -33.062 0.995 1 92.5 88 ARG B N 1
ATOM 5080 C CA . ARG B 1 88 ? -6.789 -31.766 0.588 1 92.5 88 ARG B CA 1
ATOM 5081 C C . ARG B 1 88 ? -5.98 -31.156 1.722 1 92.5 88 ARG B C 1
ATOM 5083 O O . ARG B 1 88 ? -6.422 -31.141 2.873 1 92.5 88 ARG B O 1
ATOM 5090 N N . PHE B 1 89 ? -4.781 -30.656 1.37 1 92.94 89 PHE B N 1
ATOM 5091 C CA . PHE B 1 89 ? -3.918 -29.922 2.283 1 92.94 89 PHE B CA 1
ATOM 5092 C C . PHE B 1 89 ? -3.49 -28.594 1.668 1 92.94 89 PHE B C 1
ATOM 5094 O O . PHE B 1 89 ? -2.389 -28.484 1.124 1 92.94 89 PHE B O 1
ATOM 5101 N N . GLY B 1 90 ? -4.352 -27.609 1.882 1 94.56 90 GLY B N 1
ATOM 5102 C CA . GLY B 1 90 ? -4.098 -26.344 1.208 1 94.56 90 GLY B CA 1
ATOM 5103 C C . GLY B 1 90 ? -4.207 -26.438 -0.302 1 94.56 90 GLY B C 1
ATOM 5104 O O . GLY B 1 90 ? -5.234 -26.875 -0.832 1 94.56 90 GLY B O 1
ATOM 5105 N N . LEU B 1 91 ? -3.08 -26.219 -0.955 1 96.81 91 LEU B N 1
ATOM 5106 C CA . LEU B 1 91 ? -3.076 -26.25 -2.414 1 96.81 91 LEU B CA 1
ATOM 5107 C C . LEU B 1 91 ? -2.707 -27.641 -2.924 1 96.81 91 LEU B C 1
ATOM 5109 O O . LEU B 1 91 ? -2.809 -27.906 -4.121 1 96.81 91 LEU B O 1
ATOM 5113 N N . CYS B 1 92 ? -2.281 -28.453 -2.016 1 96.75 92 CYS B N 1
ATOM 5114 C CA . CYS B 1 92 ? -1.922 -29.828 -2.369 1 96.75 92 CYS B CA 1
ATOM 5115 C C . CYS B 1 92 ? -3.104 -30.766 -2.168 1 96.75 92 CYS B C 1
ATOM 5117 O O . CYS B 1 92 ? -3.805 -30.688 -1.158 1 96.75 92 CYS B O 1
ATOM 5119 N N . SER B 1 93 ? -3.33 -31.641 -3.156 1 95.94 93 SER B N 1
ATOM 5120 C CA . SER B 1 93 ? -4.398 -32.625 -3.074 1 95.94 93 SER B CA 1
ATOM 5121 C C . SER B 1 93 ? -3.852 -34.031 -3.262 1 95.94 93 SER B C 1
ATOM 5123 O O . SER B 1 93 ? -2.924 -34.25 -4.047 1 95.94 93 SER B O 1
ATOM 5125 N N . ASN B 1 94 ? -4.395 -34.938 -2.479 1 96.19 94 ASN B N 1
ATOM 5126 C CA . ASN B 1 94 ? -4.145 -36.375 -2.684 1 96.19 94 ASN B CA 1
ATOM 5127 C C . ASN B 1 94 ? -5.215 -37 -3.559 1 96.19 94 ASN B C 1
ATOM 5129 O O . ASN B 1 94 ? -6.406 -36.938 -3.242 1 96.19 94 ASN B O 1
ATOM 5133 N N . PHE B 1 95 ? -4.707 -37.625 -4.598 1 97.12 95 PHE B N 1
ATOM 5134 C CA . PHE B 1 95 ? -5.633 -38.219 -5.555 1 97.12 95 PHE B CA 1
ATOM 5135 C C . PHE B 1 95 ? -5.465 -39.75 -5.602 1 97.12 95 PHE B C 1
ATOM 5137 O O . PHE B 1 95 ? -4.426 -40.25 -5.195 1 97.12 95 PHE B O 1
ATOM 5144 N N . SER B 1 96 ? -6.543 -40.375 -6.051 1 96.5 96 SER B N 1
ATOM 5145 C CA . SER B 1 96 ? -6.5 -41.781 -6.375 1 96.5 96 SER B CA 1
ATOM 5146 C C . SER B 1 96 ? -7.199 -42.094 -7.699 1 96.5 96 SER B C 1
ATOM 5148 O O . SER B 1 96 ? -8.242 -41.5 -7.996 1 96.5 96 SER B O 1
ATOM 5150 N N . LEU B 1 97 ? -6.559 -42.938 -8.492 1 95.75 97 LEU B N 1
ATOM 5151 C CA . LEU B 1 97 ? -7.156 -43.438 -9.719 1 95.75 97 LEU B CA 1
ATOM 5152 C C . LEU B 1 97 ? -7.703 -44.844 -9.5 1 95.75 97 LEU B C 1
ATOM 5154 O O . LEU B 1 97 ? -6.969 -45.75 -9.094 1 95.75 97 LEU B O 1
ATOM 5158 N N . HIS B 1 98 ? -8.992 -44.906 -9.852 1 95.75 98 HIS B N 1
ATOM 5159 C CA . HIS B 1 98 ? -9.664 -46.188 -9.672 1 95.75 98 HIS B CA 1
ATOM 5160 C C . HIS B 1 98 ? -10.156 -46.75 -11 1 95.75 98 HIS B C 1
ATOM 5162 O O . HIS B 1 98 ? -10.656 -46 -11.844 1 95.75 98 HIS B O 1
ATOM 5168 N N . CYS B 1 99 ? -9.922 -48.031 -11.062 1 95.06 99 CYS B N 1
ATOM 5169 C CA . CYS B 1 99 ? -10.555 -48.719 -12.188 1 95.06 99 CYS B CA 1
ATOM 5170 C C . CYS B 1 99 ? -11.961 -49.156 -11.82 1 95.06 99 CYS B C 1
ATOM 5172 O O . CYS B 1 99 ? -12.188 -49.719 -10.734 1 95.06 99 CYS B O 1
ATOM 5174 N N . THR B 1 100 ? -12.883 -48.938 -12.641 1 91.06 100 THR B N 1
ATOM 5175 C CA . THR B 1 100 ? -14.266 -49.312 -12.383 1 91.06 100 THR B CA 1
ATOM 5176 C C . THR B 1 100 ? -14.477 -50.812 -12.578 1 91.06 100 THR B C 1
ATOM 5178 O O . THR B 1 100 ? -15.453 -51.375 -12.094 1 91.06 100 THR B O 1
ATOM 5181 N N . ASN B 1 101 ? -13.508 -51.531 -13.18 1 92.81 101 ASN B N 1
ATOM 5182 C CA . ASN B 1 101 ? -13.695 -52.906 -13.578 1 92.81 101 ASN B CA 1
ATOM 5183 C C . ASN B 1 101 ? -12.828 -53.875 -12.75 1 92.81 101 ASN B C 1
ATOM 5185 O O . ASN B 1 101 ? -12.992 -55.094 -12.82 1 92.81 101 ASN B O 1
ATOM 5189 N N . CYS B 1 102 ? -11.875 -53.344 -12.102 1 94.56 102 CYS B N 1
ATOM 5190 C CA . CYS B 1 102 ? -11.016 -54.188 -11.281 1 94.56 102 CYS B CA 1
ATOM 5191 C C . CYS B 1 102 ? -10.617 -53.469 -9.992 1 94.56 102 CYS B C 1
ATOM 5193 O O . CYS B 1 102 ? -11.195 -52.438 -9.648 1 94.56 102 CYS B O 1
ATOM 5195 N N . SER B 1 103 ? -9.656 -54.031 -9.172 1 93.12 103 SER B N 1
ATOM 5196 C CA . SER B 1 103 ? -9.297 -53.5 -7.867 1 93.12 103 SER B CA 1
ATOM 5197 C C . SER B 1 103 ? -8.07 -52.594 -7.961 1 93.12 103 SER B C 1
ATOM 5199 O O . SER B 1 103 ? -7.398 -52.344 -6.961 1 93.12 103 SER B O 1
ATOM 5201 N N . PHE B 1 104 ? -7.781 -52.156 -9.195 1 94.5 104 PHE B N 1
ATOM 5202 C CA . PHE B 1 104 ? -6.621 -51.281 -9.383 1 94.5 104 PHE B CA 1
ATOM 5203 C C . PHE B 1 104 ? -6.848 -49.938 -8.734 1 94.5 104 PHE B C 1
ATOM 5205 O O . PHE B 1 104 ? -7.887 -49.312 -8.938 1 94.5 104 PHE B O 1
ATOM 5212 N N . ILE B 1 105 ? -5.926 -49.562 -7.875 1 95.25 105 ILE B N 1
ATOM 5213 C CA . ILE B 1 105 ? -5.918 -48.25 -7.242 1 95.25 105 ILE B CA 1
ATOM 5214 C C . ILE B 1 105 ? -4.508 -47.656 -7.281 1 95.25 105 ILE B C 1
ATOM 5216 O O . ILE B 1 105 ? -3.543 -48.344 -6.91 1 95.25 105 ILE B O 1
ATOM 5220 N N . GLU B 1 106 ? -4.398 -46.531 -7.836 1 94.19 106 GLU B N 1
ATOM 5221 C CA . GLU B 1 106 ? -3.127 -45.812 -7.836 1 94.19 106 GLU B CA 1
ATOM 5222 C C . GLU B 1 106 ? -3.262 -44.438 -7.156 1 94.19 106 GLU B C 1
ATOM 5224 O O . GLU B 1 106 ? -3.971 -43.562 -7.648 1 94.19 106 GLU B O 1
ATOM 5229 N N . GLY B 1 107 ? -2.572 -44.312 -6.051 1 95.31 107 GLY B N 1
ATOM 5230 C CA . GLY B 1 107 ? -2.59 -43.062 -5.34 1 95.31 107 GLY B CA 1
ATOM 5231 C C . GLY B 1 107 ? -1.419 -42.156 -5.688 1 95.31 107 GLY B C 1
ATOM 5232 O O . GLY B 1 107 ? -0.313 -42.625 -5.941 1 95.31 107 GLY B O 1
ATOM 5233 N N . PHE B 1 108 ? -1.656 -40.875 -5.777 1 95.5 108 PHE B N 1
ATOM 5234 C CA . PHE B 1 108 ? -0.573 -39.906 -5.984 1 95.5 108 PHE B CA 1
ATOM 5235 C C . PHE B 1 108 ? -0.931 -38.562 -5.406 1 95.5 108 PHE B C 1
ATOM 5237 O O . PHE B 1 108 ? -2.107 -38.25 -5.184 1 95.5 108 PHE B O 1
ATOM 5244 N N . CYS B 1 109 ? 0.126 -37.719 -5.125 1 95.38 109 CYS B N 1
ATOM 5245 C CA . CYS B 1 109 ? -0.043 -36.344 -4.609 1 95.38 109 CYS B CA 1
ATOM 5246 C C . CYS B 1 109 ? 0.236 -35.312 -5.691 1 95.38 109 CYS B C 1
ATOM 5248 O O . CYS B 1 109 ? 1.153 -35.5 -6.496 1 95.38 109 CYS B O 1
ATOM 5250 N N . SER B 1 110 ? -0.57 -34.25 -5.68 1 96.56 110 SER B N 1
ATOM 5251 C CA . SER B 1 110 ? -0.402 -33.219 -6.703 1 96.56 110 SER B CA 1
ATOM 5252 C C . SER B 1 110 ? 0.946 -32.531 -6.57 1 96.56 110 SER B C 1
ATOM 5254 O O . SER B 1 110 ? 1.442 -31.938 -7.535 1 96.56 110 SER B O 1
ATOM 5256 N N . SER B 1 111 ? 1.488 -32.5 -5.363 1 94.81 111 SER B N 1
ATOM 5257 C CA . SER B 1 111 ? 2.787 -31.891 -5.102 1 94.81 111 SER B CA 1
ATOM 5258 C C . SER B 1 111 ? 3.598 -32.719 -4.109 1 94.81 111 SER B C 1
ATOM 5260 O O . SER B 1 111 ? 3.037 -33.312 -3.189 1 94.81 111 SER B O 1
ATOM 5262 N N . PRO B 1 112 ? 4.941 -32.688 -4.355 1 91.94 112 PRO B N 1
ATOM 5263 C CA . PRO B 1 112 ? 5.777 -33.406 -3.391 1 91.94 112 PRO B CA 1
ATOM 5264 C C . PRO B 1 112 ? 5.688 -32.844 -1.982 1 91.94 112 PRO B C 1
ATOM 5266 O O . PRO B 1 112 ? 5.367 -31.656 -1.818 1 91.94 112 PRO B O 1
ATOM 5269 N N . LYS B 1 113 ? 5.984 -33.75 -1.028 1 89.44 113 LYS B N 1
ATOM 5270 C CA . LYS B 1 113 ? 5.902 -33.344 0.372 1 89.44 113 LYS B CA 1
ATOM 5271 C C . LYS B 1 113 ? 7.246 -33.5 1.071 1 89.44 113 LYS B C 1
ATOM 5273 O O . LYS B 1 113 ? 8.023 -34.406 0.736 1 89.44 113 LYS B O 1
ATOM 5278 N N . VAL B 1 114 ? 7.516 -32.562 1.855 1 82.75 114 VAL B N 1
ATOM 5279 C CA . VAL B 1 114 ? 8.617 -32.656 2.803 1 82.75 114 VAL B CA 1
ATOM 5280 C C . VAL B 1 114 ? 8.078 -32.75 4.227 1 82.75 114 VAL B C 1
ATOM 5282 O O . VAL B 1 114 ? 7.453 -31.812 4.727 1 82.75 114 VAL B O 1
ATOM 5285 N N . LYS B 1 115 ? 8.289 -33.781 4.863 1 78.31 115 LYS B N 1
ATOM 5286 C CA . LYS B 1 115 ? 7.711 -34.062 6.172 1 78.31 115 LYS B CA 1
ATOM 5287 C C . LYS B 1 115 ? 6.188 -33.969 6.137 1 78.31 115 LYS B C 1
ATOM 5289 O O . LYS B 1 115 ? 5.531 -34.625 5.336 1 78.31 115 LYS B O 1
ATOM 5294 N N . LYS B 1 116 ? 5.641 -32.969 6.758 1 77.69 116 LYS B N 1
ATOM 5295 C CA . LYS B 1 116 ? 4.188 -32.875 6.863 1 77.69 116 LYS B CA 1
ATOM 5296 C C . LYS B 1 116 ? 3.656 -31.734 6.008 1 77.69 116 LYS B C 1
ATOM 5298 O O . LYS B 1 116 ? 2.445 -31.516 5.93 1 77.69 116 LYS B O 1
ATOM 5303 N N . SER B 1 117 ? 4.551 -31.156 5.332 1 86.25 117 SER B N 1
ATOM 5304 C CA . SER B 1 117 ? 4.102 -30 4.57 1 86.25 117 SER B CA 1
ATOM 5305 C C . SER B 1 117 ? 4.426 -30.156 3.088 1 86.25 117 SER B C 1
ATOM 5307 O O . SER B 1 117 ? 5.461 -30.719 2.729 1 86.25 117 SER B O 1
ATOM 5309 N N . SER B 1 118 ? 3.51 -29.781 2.318 1 92.12 118 SER B N 1
ATOM 5310 C CA . SER B 1 118 ? 3.691 -29.844 0.872 1 92.12 118 SER B CA 1
ATOM 5311 C C . SER B 1 118 ? 4.523 -28.656 0.368 1 92.12 118 SER B C 1
ATOM 5313 O O . SER B 1 118 ? 4.414 -27.547 0.889 1 92.12 118 SER B O 1
ATOM 5315 N N . ASN B 1 119 ? 5.336 -28.891 -0.696 1 93.44 119 ASN B N 1
ATOM 5316 C CA . ASN B 1 119 ? 6.207 -27.875 -1.273 1 93.44 119 ASN B CA 1
ATOM 5317 C C . ASN B 1 119 ? 5.406 -26.688 -1.83 1 93.44 119 ASN B C 1
ATOM 5319 O O . ASN B 1 119 ? 5.777 -25.531 -1.63 1 93.44 119 ASN B O 1
ATOM 5323 N N . ILE B 1 120 ? 4.289 -27.047 -2.396 1 95.62 120 ILE B N 1
ATOM 5324 C CA . ILE B 1 120 ? 3.516 -26.031 -3.105 1 95.62 120 ILE B CA 1
ATOM 5325 C C . ILE B 1 120 ? 2.971 -25 -2.109 1 95.62 120 ILE B C 1
ATOM 5327 O O . ILE B 1 120 ? 2.869 -23.812 -2.424 1 95.62 120 ILE B O 1
ATOM 5331 N N . ASN B 1 121 ? 2.602 -25.438 -0.927 1 96.12 121 ASN B N 1
ATOM 5332 C CA . ASN B 1 121 ? 2.111 -24.516 0.094 1 96.12 121 ASN B CA 1
ATOM 5333 C C . ASN B 1 121 ? 3.195 -23.531 0.532 1 96.12 121 ASN B C 1
ATOM 5335 O O . ASN B 1 121 ? 2.936 -22.328 0.669 1 96.12 121 ASN B O 1
ATOM 5339 N N . LYS B 1 122 ? 4.391 -24 0.723 1 95.5 122 LYS B N 1
ATOM 5340 C CA . LYS B 1 122 ? 5.512 -23.156 1.121 1 95.5 122 LYS B CA 1
ATOM 5341 C C . LYS B 1 122 ? 5.867 -22.156 0.019 1 95.5 122 LYS B C 1
ATOM 5343 O O . LYS B 1 122 ? 6.094 -20.969 0.291 1 95.5 122 LYS B O 1
ATOM 5348 N N . PHE B 1 123 ? 5.855 -22.703 -1.21 1 96.56 123 PHE B N 1
ATOM 5349 C CA . PHE B 1 123 ? 6.137 -21.844 -2.357 1 96.56 123 PHE B CA 1
ATOM 5350 C C . PHE B 1 123 ? 5.105 -20.719 -2.459 1 96.56 123 PHE B C 1
ATOM 5352 O O . PHE B 1 123 ? 5.461 -19.562 -2.715 1 96.56 123 PHE B O 1
ATOM 5359 N N . PHE B 1 124 ? 3.928 -21.141 -2.193 1 97.56 124 PHE B N 1
ATOM 5360 C CA . PHE B 1 124 ? 2.838 -20.188 -2.348 1 97.56 124 PHE B CA 1
ATOM 5361 C C . PHE B 1 124 ? 2.932 -19.094 -1.299 1 97.56 124 PHE B C 1
ATOM 5363 O O . PHE B 1 124 ? 2.771 -17.906 -1.614 1 97.56 124 PHE B O 1
ATOM 5370 N N . ILE B 1 125 ? 3.176 -19.422 -0.075 1 97.56 125 ILE B N 1
ATOM 5371 C CA . ILE B 1 125 ? 3.26 -18.453 1.015 1 97.56 125 ILE B CA 1
ATOM 5372 C C . ILE B 1 125 ? 4.426 -17.5 0.77 1 97.56 125 ILE B C 1
ATOM 5374 O O . ILE B 1 125 ? 4.281 -16.281 0.906 1 97.56 125 ILE B O 1
ATOM 5378 N N . LEU B 1 126 ? 5.578 -18.031 0.371 1 97.69 126 LEU B N 1
ATOM 5379 C CA . LEU B 1 126 ? 6.727 -17.188 0.052 1 97.69 126 LEU B CA 1
ATOM 5380 C C . LEU B 1 126 ? 6.434 -16.297 -1.153 1 97.69 126 LEU B C 1
ATOM 5382 O O . LEU B 1 126 ? 6.773 -15.117 -1.155 1 97.69 126 LEU B O 1
ATOM 5386 N N . GLY B 1 127 ? 5.77 -16.922 -2.143 1 97.75 127 GLY B N 1
ATOM 5387 C CA . GLY B 1 127 ? 5.395 -16.156 -3.316 1 97.75 127 GLY B CA 1
ATOM 5388 C C . GLY B 1 127 ? 4.453 -15.008 -3 1 97.75 127 GLY B C 1
ATOM 5389 O O . GLY B 1 127 ? 4.59 -13.914 -3.557 1 97.75 127 GLY B O 1
ATOM 5390 N N . LEU B 1 128 ? 3.492 -15.234 -2.143 1 97.88 128 LEU B N 1
ATOM 5391 C CA . LEU B 1 128 ? 2.562 -14.188 -1.721 1 97.88 128 LEU B CA 1
ATOM 5392 C C . LEU B 1 128 ? 3.305 -13.039 -1.042 1 97.88 128 LEU B C 1
ATOM 5394 O O . LEU B 1 128 ? 3.037 -11.875 -1.321 1 97.88 128 LEU B O 1
ATOM 5398 N N . ARG B 1 129 ? 4.207 -13.422 -0.203 1 97.38 129 ARG B N 1
ATOM 5399 C CA . ARG B 1 129 ? 4.973 -12.398 0.505 1 97.38 129 ARG B CA 1
ATOM 5400 C C . ARG B 1 129 ? 5.824 -11.578 -0.462 1 97.38 129 ARG B C 1
ATOM 5402 O O . ARG B 1 129 ? 5.902 -10.359 -0.342 1 97.38 129 ARG B O 1
ATOM 5409 N N . LEU B 1 130 ? 6.422 -12.25 -1.433 1 97.94 130 LEU B N 1
ATOM 5410 C CA . LEU B 1 130 ? 7.219 -11.562 -2.439 1 97.94 130 LEU B CA 1
ATOM 5411 C C . LEU B 1 130 ? 6.352 -10.625 -3.275 1 97.94 130 LEU B C 1
ATOM 5413 O O . LEU B 1 130 ? 6.836 -9.617 -3.791 1 97.94 130 LEU B O 1
ATOM 5417 N N . ALA B 1 131 ? 5.074 -11 -3.34 1 96.62 131 ALA B N 1
ATOM 5418 C CA . ALA B 1 131 ? 4.121 -10.156 -4.055 1 96.62 131 ALA B CA 1
ATOM 5419 C C . ALA B 1 131 ? 3.559 -9.07 -3.141 1 96.62 131 ALA B C 1
ATOM 5421 O O . ALA B 1 131 ? 2.742 -8.25 -3.568 1 96.62 131 ALA B O 1
ATOM 5422 N N . GLY B 1 132 ? 3.967 -9.062 -1.874 1 95.81 132 GLY B N 1
ATOM 5423 C CA . GLY B 1 132 ? 3.547 -8.055 -0.914 1 95.81 132 GLY B CA 1
ATOM 5424 C C . GLY B 1 132 ? 2.178 -8.328 -0.321 1 95.81 132 GLY B C 1
ATOM 5425 O O . GLY B 1 132 ? 1.454 -7.398 0.039 1 95.81 132 GLY B O 1
ATOM 5426 N N . ARG B 1 133 ? 1.79 -9.586 -0.268 1 96.44 133 ARG B N 1
ATOM 5427 C CA . ARG B 1 133 ? 0.452 -9.906 0.216 1 96.44 133 ARG B CA 1
ATOM 5428 C C . ARG B 1 133 ? 0.496 -11.055 1.219 1 96.44 133 ARG B C 1
ATOM 5430 O O . ARG B 1 133 ? 1.509 -11.75 1.333 1 96.44 133 ARG B O 1
ATOM 5437 N N . GLY B 1 134 ? -0.561 -11.148 2.002 1 96.25 134 GLY B N 1
ATOM 5438 C CA . GLY B 1 134 ? -0.662 -12.18 3.021 1 96.25 134 GLY B CA 1
ATOM 5439 C C . GLY B 1 134 ? -1.845 -13.109 2.816 1 96.25 134 GLY B C 1
ATOM 5440 O O . GLY B 1 134 ? -2.215 -13.406 1.681 1 96.25 134 GLY B O 1
ATOM 5441 N N . TYR B 1 135 ? -2.346 -13.602 3.863 1 97 135 TYR B N 1
ATOM 5442 C CA . TYR B 1 135 ? -3.354 -14.656 3.889 1 97 135 TYR B CA 1
ATOM 5443 C C . TYR B 1 135 ? -4.621 -14.219 3.168 1 97 135 TYR B C 1
ATOM 5445 O O . TYR B 1 135 ? -5.121 -14.93 2.289 1 97 135 TYR B O 1
ATOM 5453 N N . THR B 1 136 ? -5.156 -13.047 3.48 1 95.44 136 THR B N 1
ATOM 5454 C CA . THR B 1 136 ? -6.43 -12.594 2.941 1 95.44 136 THR B CA 1
ATOM 5455 C C . THR B 1 136 ? -6.348 -12.422 1.427 1 95.44 136 THR B C 1
ATOM 5457 O O . THR B 1 136 ? -7.258 -12.828 0.701 1 95.44 136 THR B O 1
ATOM 5460 N N . ALA B 1 137 ? -5.324 -11.836 0.945 1 96.38 137 ALA B N 1
ATOM 5461 C CA . ALA B 1 137 ? -5.133 -11.672 -0.493 1 96.38 137 ALA B CA 1
ATOM 5462 C C . ALA B 1 137 ? -4.98 -13.023 -1.186 1 96.38 137 ALA B C 1
ATOM 5464 O O . ALA B 1 137 ? -5.504 -13.227 -2.283 1 96.38 137 ALA B O 1
ATOM 5465 N N . GLY B 1 138 ? -4.23 -13.906 -0.521 1 97.5 138 GLY B N 1
ATOM 5466 C CA . GLY B 1 138 ? -4.098 -15.25 -1.065 1 97.5 138 GLY B CA 1
ATOM 5467 C C . GLY B 1 138 ? -5.422 -15.984 -1.177 1 97.5 138 GLY B C 1
ATOM 5468 O O . GLY B 1 138 ? -5.668 -16.688 -2.16 1 97.5 138 GLY B O 1
ATOM 5469 N N . LYS B 1 139 ? -6.188 -15.812 -0.17 1 96.94 139 LYS B N 1
ATOM 5470 C CA . LYS B 1 139 ? -7.504 -16.453 -0.178 1 96.94 139 LYS B CA 1
ATOM 5471 C C . LYS B 1 139 ? -8.359 -15.914 -1.32 1 96.94 139 LYS B C 1
ATOM 5473 O O . LYS B 1 139 ? -9.031 -16.688 -2.014 1 96.94 139 LYS B O 1
ATOM 5478 N N . LYS B 1 140 ? -8.375 -14.625 -1.554 1 97.06 140 LYS B N 1
ATOM 5479 C CA . LYS B 1 140 ? -9.117 -14.023 -2.656 1 97.06 140 LYS B CA 1
ATOM 5480 C C . LYS B 1 140 ? -8.625 -14.539 -4.004 1 97.06 140 LYS B C 1
ATOM 5482 O O . LYS B 1 140 ? -9.43 -14.867 -4.883 1 97.06 140 LYS B O 1
ATOM 5487 N N . LEU B 1 141 ? -7.32 -14.594 -4.145 1 97.88 141 LEU B N 1
ATOM 5488 C CA . LEU B 1 141 ? -6.711 -15.055 -5.387 1 97.88 141 LEU B CA 1
ATOM 5489 C C . LEU B 1 141 ? -7.098 -16.5 -5.672 1 97.88 141 LEU B C 1
ATOM 5491 O O . LEU B 1 141 ? -7.578 -16.812 -6.762 1 97.88 141 LEU B O 1
ATOM 5495 N N . CYS B 1 142 ? -6.914 -17.344 -4.66 1 97.94 142 CYS B N 1
ATOM 5496 C CA . CYS B 1 142 ? -7.215 -18.766 -4.836 1 97.94 142 CYS B CA 1
ATOM 5497 C C . CYS B 1 142 ? -8.703 -18.969 -5.07 1 97.94 142 CYS B C 1
ATOM 5499 O O . CYS B 1 142 ? -9.094 -19.828 -5.875 1 97.94 142 CYS B O 1
ATOM 5501 N N . SER B 1 143 ? -9.531 -18.203 -4.375 1 96.81 143 SER B N 1
ATOM 5502 C CA . SER B 1 143 ? -10.977 -18.312 -4.59 1 96.81 143 SER B CA 1
ATOM 5503 C C . SER B 1 143 ? -11.344 -17.984 -6.035 1 96.81 143 SER B C 1
ATOM 5505 O O . SER B 1 143 ? -12.133 -18.703 -6.652 1 96.81 143 SER B O 1
ATOM 5507 N N . THR B 1 144 ? -10.773 -16.953 -6.559 1 96.94 144 THR B N 1
ATOM 5508 C CA . THR B 1 144 ? -11.062 -16.531 -7.926 1 96.94 144 THR B CA 1
ATOM 5509 C C . THR B 1 144 ? -10.555 -17.562 -8.93 1 96.94 144 THR B C 1
ATOM 5511 O O . THR B 1 144 ? -11.156 -17.766 -9.984 1 96.94 144 THR B O 1
ATOM 5514 N N . LEU B 1 145 ? -9.484 -18.281 -8.57 1 96.88 145 LEU B N 1
ATOM 5515 C CA . LEU B 1 145 ? -8.906 -19.297 -9.43 1 96.88 145 LEU B CA 1
ATOM 5516 C C . LEU B 1 145 ? -9.586 -20.641 -9.211 1 96.88 145 LEU B C 1
ATOM 5518 O O . LEU B 1 145 ? -9.219 -21.641 -9.836 1 96.88 145 LEU B O 1
ATOM 5522 N N . SER B 1 146 ? -10.5 -20.719 -8.289 1 95.31 146 SER B N 1
ATOM 5523 C CA . SER B 1 146 ? -11.156 -21.969 -7.902 1 95.31 146 SER B CA 1
ATOM 5524 C C . SER B 1 146 ? -10.141 -23 -7.41 1 95.31 146 SER B C 1
ATOM 5526 O O . SER B 1 146 ? -10.188 -24.156 -7.82 1 95.31 146 SER B O 1
ATOM 5528 N N . LEU B 1 147 ? -9.172 -22.5 -6.684 1 97.06 147 LEU B N 1
ATOM 5529 C CA . LEU B 1 147 ? -8.172 -23.344 -6.031 1 97.06 147 LEU B CA 1
ATOM 5530 C C . LEU B 1 147 ? -8.477 -23.5 -4.543 1 97.06 147 LEU B C 1
ATOM 5532 O O . LEU B 1 147 ? -8.953 -22.547 -3.906 1 97.06 147 LEU B O 1
ATOM 5536 N N . PRO B 1 148 ? -8.172 -24.656 -4.051 1 94.69 148 PRO B N 1
ATOM 5537 C CA . PRO B 1 148 ? -8.25 -24.734 -2.592 1 94.69 148 PRO B CA 1
ATOM 5538 C C . PRO B 1 148 ? -7.219 -23.859 -1.892 1 94.69 148 PRO B C 1
ATOM 5540 O O . PRO B 1 148 ? -6.266 -23.391 -2.525 1 94.69 148 PRO B O 1
ATOM 5543 N N . PHE B 1 149 ? -7.461 -23.594 -0.667 1 94.69 149 PHE B N 1
ATOM 5544 C CA . PHE B 1 149 ? -6.57 -22.688 0.055 1 94.69 149 PHE B CA 1
ATOM 5545 C C . PHE B 1 149 ? -6.309 -23.203 1.466 1 94.69 149 PHE B C 1
ATOM 5547 O O . PHE B 1 149 ? -7.051 -24.047 1.975 1 94.69 149 PHE B O 1
ATOM 5554 N N . LEU B 1 150 ? -5.293 -22.75 2.039 1 94.62 150 LEU B N 1
ATOM 5555 C CA . LEU B 1 150 ? -4.883 -23.125 3.387 1 94.62 150 LEU B CA 1
ATOM 5556 C C . LEU B 1 150 ? -5.789 -22.484 4.434 1 94.62 150 LEU B C 1
ATOM 5558 O O . LEU B 1 150 ? -6.293 -21.391 4.227 1 94.62 150 LEU B O 1
ATOM 5562 N N . SER B 1 151 ? -5.922 -23.234 5.523 1 94.88 151 SER B N 1
ATOM 5563 C CA . SER B 1 151 ? -6.543 -22.594 6.68 1 94.88 151 SER B CA 1
ATOM 5564 C C . SER B 1 151 ? -5.629 -21.531 7.285 1 94.88 151 SER B C 1
ATOM 5566 O O . SER B 1 151 ? -4.414 -21.547 7.059 1 94.88 151 SER B O 1
ATOM 5568 N N . LYS B 1 152 ? -6.152 -20.672 8.039 1 94.38 152 LYS B N 1
ATOM 5569 C CA . LYS B 1 152 ? -5.387 -19.594 8.656 1 94.38 152 LYS B CA 1
ATOM 5570 C C . LYS B 1 152 ? -4.305 -20.141 9.578 1 94.38 152 LYS B C 1
ATOM 5572 O O . LYS B 1 152 ? -3.172 -19.656 9.578 1 94.38 152 LYS B O 1
ATOM 5577 N N . SER B 1 153 ? -4.652 -21.125 10.367 1 94.25 153 SER B N 1
ATOM 5578 C CA . SER B 1 153 ? -3.705 -21.734 11.297 1 94.25 153 SER B CA 1
ATOM 5579 C C . SER B 1 153 ? -2.557 -22.406 10.547 1 94.25 153 SER B C 1
ATOM 5581 O O . SER B 1 153 ? -1.392 -22.234 10.922 1 94.25 153 SER B O 1
ATOM 5583 N N . SER B 1 154 ? -2.938 -23.188 9.508 1 94.5 154 SER B N 1
ATOM 5584 C CA . SER B 1 154 ? -1.905 -23.844 8.703 1 94.5 154 SER B CA 1
ATOM 5585 C C . SER B 1 154 ? -0.999 -22.812 8.031 1 94.5 154 SER B C 1
ATOM 5587 O O . SER B 1 154 ? 0.216 -23 7.957 1 94.5 154 SER B O 1
ATOM 5589 N N . PHE B 1 155 ? -1.585 -21.766 7.66 1 96.31 155 PHE B N 1
ATOM 5590 C CA . PHE B 1 155 ? -0.833 -20.688 7.027 1 96.31 155 PHE B CA 1
ATOM 5591 C C . PHE B 1 155 ? 0.184 -20.094 8 1 96.31 155 PHE B C 1
ATOM 5593 O O . PHE B 1 155 ? 1.358 -19.953 7.656 1 96.31 155 PHE B O 1
ATOM 5600 N N . ARG B 1 156 ? -0.208 -19.812 9.148 1 93.88 156 ARG B N 1
ATOM 5601 C CA . ARG B 1 156 ? 0.648 -19.219 10.164 1 93.88 156 ARG B CA 1
ATOM 5602 C C . ARG B 1 156 ? 1.78 -20.156 10.555 1 93.88 156 ARG B C 1
ATOM 5604 O O . ARG B 1 156 ? 2.918 -19.734 10.75 1 93.88 156 ARG B O 1
ATOM 5611 N N . HIS B 1 157 ? 1.42 -21.344 10.641 1 93.88 157 HIS B N 1
ATOM 5612 C CA . HIS B 1 157 ? 2.416 -22.344 11 1 93.88 157 HIS B CA 1
ATOM 5613 C C . HIS B 1 157 ? 3.504 -22.453 9.93 1 93.88 157 HIS B C 1
ATOM 5615 O O . HIS B 1 157 ? 4.691 -22.484 10.258 1 93.88 157 HIS B O 1
ATOM 5621 N N . GLN B 1 158 ? 3.082 -22.516 8.766 1 94.44 158 GLN B N 1
ATOM 5622 C CA . GLN B 1 158 ? 4.047 -22.609 7.672 1 94.44 158 GLN B CA 1
ATOM 5623 C C . GLN B 1 158 ? 4.848 -21.328 7.539 1 94.44 158 GLN B C 1
ATOM 5625 O O . GLN B 1 158 ? 6.039 -21.359 7.223 1 94.44 158 GLN B O 1
ATOM 5630 N N . GLU B 1 159 ? 4.23 -20.234 7.715 1 96.12 159 GLU B N 1
ATOM 5631 C CA . GLU B 1 159 ? 4.926 -18.953 7.664 1 96.12 159 GLU B CA 1
ATOM 5632 C C . GLU B 1 159 ? 6.035 -18.891 8.711 1 96.12 159 GLU B C 1
ATOM 5634 O O . GLU B 1 159 ? 7.113 -18.344 8.438 1 96.12 159 GLU B O 1
ATOM 5639 N N . LYS B 1 160 ? 5.777 -19.359 9.875 1 94.75 160 LYS B N 1
ATOM 5640 C CA . LYS B 1 160 ? 6.785 -19.391 10.93 1 94.75 160 LYS B CA 1
ATOM 5641 C C . LYS B 1 160 ? 7.988 -20.234 10.516 1 94.75 160 LYS B C 1
ATOM 5643 O O . LYS B 1 160 ? 9.133 -19.859 10.766 1 94.75 160 LYS B O 1
ATOM 5648 N N . ALA B 1 161 ? 7.695 -21.344 9.898 1 94.94 161 ALA B N 1
ATOM 5649 C CA . ALA B 1 161 ? 8.773 -22.219 9.43 1 94.94 161 ALA B CA 1
ATOM 5650 C C . ALA B 1 161 ? 9.625 -21.516 8.375 1 94.94 161 ALA B C 1
ATOM 5652 O O . ALA B 1 161 ? 10.852 -21.609 8.391 1 94.94 161 ALA B O 1
ATOM 5653 N N . ILE B 1 162 ? 8.969 -20.859 7.531 1 97.31 162 ILE B N 1
ATOM 5654 C CA . ILE B 1 162 ? 9.664 -20.125 6.484 1 97.31 162 ILE B CA 1
ATOM 5655 C C . ILE B 1 162 ? 10.492 -19 7.105 1 97.31 162 ILE B C 1
ATOM 5657 O O . ILE B 1 162 ? 11.633 -18.766 6.699 1 97.31 162 ILE B O 1
ATOM 5661 N N . LEU B 1 163 ? 9.953 -18.328 8.07 1 98 163 LEU B N 1
ATOM 5662 C CA . LEU B 1 163 ? 10.633 -17.234 8.758 1 98 163 LEU B CA 1
ATOM 5663 C C . LEU B 1 163 ? 11.961 -17.703 9.336 1 98 163 LEU B C 1
ATOM 5665 O O . LEU B 1 163 ? 12.992 -17.047 9.172 1 98 163 LEU B O 1
ATOM 5669 N N . GLU B 1 164 ? 11.953 -18.766 9.984 1 97.44 164 GLU B N 1
ATOM 5670 C CA . GLU B 1 164 ? 13.164 -19.297 10.602 1 97.44 164 GLU B CA 1
ATOM 5671 C C . GLU B 1 164 ? 14.258 -19.516 9.562 1 97.44 164 GLU B C 1
ATOM 5673 O O . GLU B 1 164 ? 15.414 -19.141 9.781 1 97.44 164 GLU B O 1
ATOM 5678 N N . CYS B 1 165 ? 13.859 -20.062 8.477 1 97.88 165 CYS B N 1
ATOM 5679 C CA . CYS B 1 165 ? 14.828 -20.328 7.414 1 97.88 165 CYS B CA 1
ATOM 5680 C C . CYS B 1 165 ? 15.305 -19.031 6.777 1 97.88 165 CYS B C 1
ATOM 5682 O O . CYS B 1 165 ? 16.484 -18.859 6.48 1 97.88 165 CYS B O 1
ATOM 5684 N N . VAL B 1 166 ? 14.398 -18.141 6.574 1 98.56 166 VAL B N 1
ATOM 5685 C CA . VAL B 1 166 ? 14.727 -16.859 5.957 1 98.56 166 VAL B CA 1
ATOM 5686 C C . VAL B 1 166 ? 15.648 -16.062 6.871 1 98.56 166 VAL B C 1
ATOM 5688 O O . VAL B 1 166 ? 16.594 -15.43 6.406 1 98.56 166 VAL B O 1
ATOM 5691 N N . GLU B 1 167 ? 15.398 -16.094 8.141 1 98.25 167 GLU B N 1
ATOM 5692 C CA . GLU B 1 167 ? 16.219 -15.383 9.102 1 98.25 167 GLU B CA 1
ATOM 5693 C C . GLU B 1 167 ? 17.656 -15.914 9.109 1 98.25 167 GLU B C 1
ATOM 5695 O O . GLU B 1 167 ? 18.609 -15.133 9.148 1 98.25 167 GLU B O 1
ATOM 5700 N N . MET B 1 168 ? 17.766 -17.172 9.031 1 98.06 168 MET B N 1
ATOM 5701 C CA . MET B 1 168 ? 19.094 -17.781 8.969 1 98.06 168 MET B CA 1
ATOM 5702 C C . MET B 1 168 ? 19.828 -17.344 7.707 1 98.06 168 MET B C 1
ATOM 5704 O O . MET B 1 168 ? 21 -16.953 7.773 1 98.06 168 MET B O 1
ATOM 5708 N N . CYS B 1 169 ? 19.141 -17.391 6.668 1 98.06 169 CYS B N 1
ATOM 5709 C CA . CYS B 1 169 ? 19.75 -17.031 5.395 1 98.06 169 CYS B CA 1
ATOM 5710 C C . CYS B 1 169 ? 20.094 -15.547 5.355 1 98.06 169 CYS B C 1
ATOM 5712 O O . CYS B 1 169 ? 21.109 -15.148 4.785 1 98.06 169 CYS B O 1
ATOM 5714 N N . SER B 1 170 ? 19.219 -14.75 5.891 1 98.44 170 SER B N 1
ATOM 5715 C CA . SER B 1 170 ? 19.453 -13.312 5.949 1 98.44 170 SER B CA 1
ATOM 5716 C C . SER B 1 170 ? 20.688 -12.984 6.777 1 98.44 170 SER B C 1
ATOM 5718 O O . SER B 1 170 ? 21.5 -12.133 6.398 1 98.44 170 SER B O 1
ATOM 5720 N N . GLN B 1 171 ? 20.844 -13.664 7.855 1 98.06 171 GLN B N 1
ATOM 5721 C CA . GLN B 1 171 ? 22.031 -13.477 8.695 1 98.06 171 GLN B CA 1
ATOM 5722 C C . GLN B 1 171 ? 23.297 -13.859 7.945 1 98.06 171 GLN B C 1
ATOM 5724 O O . GLN B 1 171 ? 24.297 -13.125 7.984 1 98.06 171 GLN B O 1
ATOM 5729 N N . GLU B 1 172 ? 23.219 -14.93 7.293 1 97.56 172 GLU B N 1
ATOM 5730 C CA . GLU B 1 172 ? 24.359 -15.359 6.496 1 97.56 172 GLU B CA 1
ATOM 5731 C C . GLU B 1 172 ? 24.672 -14.352 5.391 1 97.56 172 GLU B C 1
ATOM 5733 O O . GLU B 1 172 ? 25.844 -14.086 5.098 1 97.56 172 GLU B O 1
ATOM 5738 N N . ASN B 1 173 ? 23.688 -13.93 4.836 1 96.75 173 ASN B N 1
ATOM 5739 C CA . ASN B 1 173 ? 23.828 -12.938 3.775 1 96.75 173 ASN B CA 1
ATOM 5740 C C . ASN B 1 173 ? 24.5 -11.664 4.277 1 96.75 173 ASN B C 1
ATOM 5742 O O . ASN B 1 173 ? 25.375 -11.117 3.607 1 96.75 173 ASN B O 1
ATOM 5746 N N . MET B 1 174 ? 24.156 -11.195 5.438 1 98 174 MET B N 1
ATOM 5747 C CA . MET B 1 174 ? 24.734 -9.992 6.02 1 98 174 MET B CA 1
ATOM 5748 C C . MET B 1 174 ? 26.188 -10.234 6.434 1 98 174 MET B C 1
ATOM 5750 O O . MET B 1 174 ? 27.031 -9.344 6.316 1 98 174 MET B O 1
ATOM 5754 N N . ILE B 1 175 ? 26.469 -11.422 6.875 1 96.94 175 ILE B N 1
ATOM 5755 C CA . ILE B 1 175 ? 27.844 -11.789 7.207 1 96.94 175 ILE B CA 1
ATOM 5756 C C . ILE B 1 175 ? 28.703 -11.758 5.945 1 96.94 175 ILE B C 1
ATOM 5758 O O . ILE B 1 175 ? 29.797 -11.219 5.949 1 96.94 175 ILE B O 1
ATOM 5762 N N . ARG B 1 176 ? 28.172 -12.281 4.891 1 95.25 176 ARG B N 1
ATOM 5763 C CA . ARG B 1 176 ? 28.891 -12.273 3.621 1 95.25 176 ARG B CA 1
ATOM 5764 C C . ARG B 1 176 ? 29.125 -10.844 3.141 1 95.25 176 ARG B C 1
ATOM 5766 O O . ARG B 1 176 ? 30.172 -10.539 2.561 1 95.25 176 ARG B O 1
ATOM 5773 N N . ALA B 1 177 ? 28.156 -10.008 3.324 1 96.38 177 ALA B N 1
ATOM 5774 C CA . ALA B 1 177 ? 28.297 -8.602 2.949 1 96.38 177 ALA B CA 1
ATOM 5775 C C . ALA B 1 177 ? 29.422 -7.934 3.738 1 96.38 177 ALA B C 1
ATOM 5777 O O . ALA B 1 177 ? 30.188 -7.148 3.186 1 96.38 177 ALA B O 1
ATOM 5778 N N . ALA B 1 178 ? 29.5 -8.25 5.012 1 96.62 178 ALA B N 1
ATOM 5779 C CA . ALA B 1 178 ? 30.562 -7.703 5.852 1 96.62 178 ALA B CA 1
ATOM 5780 C C . ALA B 1 178 ? 31.938 -8.203 5.402 1 96.62 178 ALA B C 1
ATOM 5782 O O . ALA B 1 178 ? 32.906 -7.441 5.371 1 96.62 178 ALA B O 1
ATOM 5783 N N . GLU B 1 179 ? 31.984 -9.445 5.043 1 95 179 GLU B N 1
ATOM 5784 C CA . GLU B 1 179 ? 33.219 -10.023 4.539 1 95 179 GLU B CA 1
ATOM 5785 C C . GLU B 1 179 ? 33.656 -9.359 3.238 1 95 179 GLU B C 1
ATOM 5787 O O . GLU B 1 179 ? 34.844 -9.172 2.996 1 95 179 GLU B O 1
ATOM 5792 N N . GLU B 1 180 ? 32.719 -9.055 2.469 1 93.75 180 GLU B N 1
ATOM 5793 C CA . GLU B 1 180 ? 33.031 -8.375 1.214 1 93.75 180 GLU B CA 1
ATOM 5794 C C . GLU B 1 180 ? 33.656 -7.012 1.466 1 93.75 180 GLU B C 1
ATOM 5796 O O . GLU B 1 180 ? 34.562 -6.602 0.745 1 93.75 180 GLU B O 1
ATOM 5801 N N . VAL B 1 181 ? 33.188 -6.289 2.449 1 94.38 181 VAL B N 1
ATOM 5802 C CA . VAL B 1 181 ? 33.75 -4.996 2.82 1 94.38 181 VAL B CA 1
ATOM 5803 C C . VAL B 1 181 ? 35.219 -5.172 3.236 1 94.38 181 VAL B C 1
ATOM 5805 O O . VAL B 1 181 ? 36.094 -4.402 2.816 1 94.38 181 VAL B O 1
ATOM 5808 N N . ARG B 1 182 ? 35.469 -6.176 3.936 1 94.19 182 ARG B N 1
ATOM 5809 C CA . ARG B 1 182 ? 36.812 -6.441 4.41 1 94.19 182 ARG B CA 1
ATOM 5810 C C . ARG B 1 182 ? 37.719 -6.855 3.26 1 94.19 182 ARG B C 1
ATOM 5812 O O . ARG B 1 182 ? 38.906 -6.469 3.217 1 94.19 182 ARG B O 1
ATOM 5819 N N . ARG B 1 183 ? 37.188 -7.602 2.381 1 91.62 183 ARG B N 1
ATOM 5820 C CA . ARG B 1 183 ? 37.969 -8.047 1.228 1 91.62 183 ARG B CA 1
ATOM 5821 C C . ARG B 1 183 ? 38.312 -6.867 0.328 1 91.62 183 ARG B C 1
ATOM 5823 O O . ARG B 1 183 ? 39.438 -6.793 -0.181 1 91.62 183 ARG B O 1
ATOM 5830 N N . LEU B 1 184 ? 37.406 -6.012 0.096 1 89.81 184 LEU B N 1
ATOM 5831 C CA . LEU B 1 184 ? 37.625 -4.852 -0.76 1 89.81 184 LEU B CA 1
ATOM 5832 C C . LEU B 1 184 ? 38.75 -3.979 -0.219 1 89.81 184 LEU B C 1
ATOM 5834 O O . LEU B 1 184 ? 39.5 -3.377 -0.99 1 89.81 184 LEU B O 1
ATOM 5838 N N . LYS B 1 185 ? 38.875 -3.963 1.071 1 88 185 LYS B N 1
ATOM 5839 C CA . LYS B 1 185 ? 39.875 -3.096 1.693 1 88 185 LYS B CA 1
ATOM 5840 C C . LYS B 1 185 ? 41.094 -3.891 2.121 1 88 185 LYS B C 1
ATOM 5842 O O . LYS B 1 185 ? 41.969 -3.371 2.824 1 88 185 LYS B O 1
ATOM 5847 N N . VAL B 1 186 ? 41.219 -5.16 1.802 1 88.44 186 VAL B N 1
ATOM 5848 C CA . VAL B 1 186 ? 42.312 -6.066 2.021 1 88.44 186 VAL B CA 1
ATOM 5849 C C . VAL B 1 186 ? 42.656 -6.121 3.51 1 88.44 186 VAL B C 1
ATOM 5851 O O . VAL B 1 186 ? 43.812 -5.934 3.898 1 88.44 186 VAL B O 1
ATOM 5854 N N . VAL B 1 187 ? 41.625 -6.234 4.254 1 86.88 187 VAL B N 1
ATOM 5855 C CA . VAL B 1 187 ? 41.812 -6.32 5.703 1 86.88 187 VAL B CA 1
ATOM 5856 C C . VAL B 1 187 ? 42 -7.781 6.113 1 86.88 187 VAL B C 1
ATOM 5858 O O . VAL B 1 187 ? 41.281 -8.664 5.66 1 86.88 187 VAL B O 1
ATOM 5861 N N . PRO B 1 188 ? 43.031 -7.988 6.879 1 84.81 188 PRO B N 1
ATOM 5862 C CA . PRO B 1 188 ? 43.188 -9.359 7.355 1 84.81 188 PRO B CA 1
ATOM 5863 C C . PRO B 1 188 ? 41.969 -9.875 8.125 1 84.81 188 PRO B C 1
ATOM 5865 O O . PRO B 1 188 ? 41.281 -9.086 8.758 1 84.81 188 PRO B O 1
ATOM 5868 N N . SER B 1 189 ? 41.688 -11.125 8.102 1 79.12 189 SER B N 1
ATOM 5869 C CA . SER B 1 189 ? 40.531 -11.766 8.656 1 79.12 189 SER B CA 1
ATOM 5870 C C . SER B 1 189 ? 40.438 -11.594 10.172 1 79.12 189 SER B C 1
ATOM 5872 O O . SER B 1 189 ? 39.375 -11.609 10.75 1 79.12 189 SER B O 1
ATOM 5874 N N . ASN B 1 190 ? 41.531 -11.43 10.797 1 81.38 190 ASN B N 1
ATOM 5875 C CA . ASN B 1 190 ? 41.531 -11.406 12.258 1 81.38 190 ASN B CA 1
ATOM 5876 C C . ASN B 1 190 ? 41.469 -9.984 12.797 1 81.38 190 ASN B C 1
ATOM 5878 O O . ASN B 1 190 ? 41.438 -9.781 14.008 1 81.38 190 ASN B O 1
ATOM 5882 N N . LYS B 1 191 ? 41.219 -9.07 11.891 1 88.94 191 LYS B N 1
ATOM 5883 C CA . LYS B 1 191 ? 41.219 -7.688 12.352 1 88.94 191 LYS B CA 1
ATOM 5884 C C . LYS B 1 191 ? 39.875 -7.035 12.133 1 88.94 191 LYS B C 1
ATOM 5886 O O . LYS B 1 191 ? 39.156 -7.383 11.188 1 88.94 191 LYS B O 1
ATOM 5891 N N . ILE B 1 192 ? 39.594 -6.195 13.07 1 93.06 192 ILE B N 1
ATOM 5892 C CA . ILE B 1 192 ? 38.375 -5.406 12.961 1 93.06 192 ILE B CA 1
ATOM 5893 C C . ILE B 1 192 ? 38.625 -4.199 12.055 1 93.06 192 ILE B C 1
ATOM 5895 O O . ILE B 1 192 ? 39.625 -3.516 12.188 1 93.06 192 ILE B O 1
ATOM 5899 N N . TYR B 1 193 ? 37.781 -4.035 11.148 1 93.31 193 TYR B N 1
ATOM 5900 C CA . TYR B 1 193 ? 37.938 -2.947 10.188 1 93.31 193 TYR B CA 1
ATOM 5901 C C . TYR B 1 193 ? 36.938 -1.818 10.484 1 93.31 193 TYR B C 1
ATOM 5903 O O . TYR B 1 193 ? 35.781 -2.066 10.781 1 93.31 193 TYR B O 1
ATOM 5911 N N . SER B 1 194 ? 37.531 -0.577 10.422 1 93.69 194 SER B N 1
ATOM 5912 C CA . SER B 1 194 ? 36.688 0.611 10.602 1 93.69 194 SER B CA 1
ATOM 5913 C C . SER B 1 194 ? 36.094 1.083 9.273 1 93.69 194 SER B C 1
ATOM 5915 O O . SER B 1 194 ? 36.844 1.354 8.328 1 93.69 194 SER B O 1
ATOM 5917 N N . CYS B 1 195 ? 34.781 1.101 9.188 1 94.12 195 CYS B N 1
ATOM 5918 C CA . CYS B 1 195 ? 34.188 1.458 7.91 1 94.12 195 CYS B CA 1
ATOM 5919 C C . CYS B 1 195 ? 33.062 2.467 8.109 1 94.12 195 CYS B C 1
ATOM 5921 O O . CYS B 1 195 ? 32.656 2.746 9.242 1 94.12 195 CYS B O 1
ATOM 5923 N N . GLY B 1 196 ? 32.625 3.084 7.004 1 93.62 196 GLY B N 1
ATOM 5924 C CA . GLY B 1 196 ? 31.484 3.986 7.012 1 93.62 196 GLY B CA 1
ATOM 5925 C C . GLY B 1 196 ? 30.172 3.287 6.723 1 93.62 196 GLY B C 1
ATOM 5926 O O . GLY B 1 196 ? 30.125 2.369 5.898 1 93.62 196 GLY B O 1
ATOM 5927 N N . VAL B 1 197 ? 29.141 3.771 7.465 1 95.81 197 VAL B N 1
ATOM 5928 C CA . VAL B 1 197 ? 27.844 3.133 7.281 1 95.81 197 VAL B CA 1
ATOM 5929 C C . VAL B 1 197 ? 26.75 4.199 7.172 1 95.81 197 VAL B C 1
ATOM 5931 O O . VAL B 1 197 ? 26.875 5.273 7.762 1 95.81 197 VAL B O 1
ATOM 5934 N N . SER B 1 198 ? 25.781 3.883 6.352 1 95.31 198 SER B N 1
ATOM 5935 C CA . SER B 1 198 ? 24.578 4.707 6.246 1 95.31 198 SER B CA 1
ATOM 5936 C C . SER B 1 198 ? 23.438 4.125 7.066 1 95.31 198 SER B C 1
ATOM 5938 O O . SER B 1 198 ? 23.156 2.926 6.992 1 95.31 198 SER B O 1
ATOM 5940 N N . VAL B 1 199 ? 22.797 4.992 7.883 1 94.12 199 VAL B N 1
ATOM 5941 C CA . VAL B 1 199 ? 21.766 4.531 8.812 1 94.12 199 VAL B CA 1
ATOM 5942 C C . VAL B 1 199 ? 20.453 5.242 8.523 1 94.12 199 VAL B C 1
ATOM 5944 O O . VAL B 1 199 ? 20.438 6.441 8.234 1 94.12 199 VAL B O 1
ATOM 5947 N N . ASP B 1 200 ? 19.359 4.48 8.531 1 93.06 200 ASP B N 1
ATOM 5948 C CA . ASP B 1 200 ? 18.031 5.066 8.359 1 93.06 200 ASP B CA 1
ATOM 5949 C C . ASP B 1 200 ? 16.953 4.195 9.008 1 93.06 200 ASP B C 1
ATOM 5951 O O . ASP B 1 200 ? 17.094 2.971 9.055 1 93.06 200 ASP B O 1
ATOM 5955 N N . GLY B 1 201 ? 15.977 4.859 9.609 1 91.81 201 GLY B N 1
ATOM 5956 C CA . GLY B 1 201 ? 14.812 4.184 10.156 1 91.81 201 GLY B CA 1
ATOM 5957 C C . GLY B 1 201 ? 13.555 4.406 9.336 1 91.81 201 GLY B C 1
ATOM 5958 O O . GLY B 1 201 ? 13.375 5.473 8.742 1 91.81 201 GLY B O 1
ATOM 5959 N N . THR B 1 202 ? 12.758 3.393 9.266 1 93.5 202 THR B N 1
ATOM 5960 C CA . THR B 1 202 ? 11.492 3.496 8.539 1 93.5 202 THR B CA 1
ATOM 5961 C C . THR B 1 202 ? 10.359 2.848 9.328 1 93.5 202 THR B C 1
ATOM 5963 O O . THR B 1 202 ? 10.586 1.91 10.094 1 93.5 202 THR B O 1
ATOM 5966 N N . TRP B 1 203 ? 9.219 3.4 9.18 1 93.31 203 TRP B N 1
ATOM 5967 C CA . TRP B 1 203 ? 8.039 2.971 9.922 1 93.31 203 TRP B CA 1
ATOM 5968 C C . TRP B 1 203 ? 6.93 2.533 8.977 1 93.31 203 TRP B C 1
ATOM 5970 O O . TRP B 1 203 ? 6.848 3.012 7.84 1 93.31 203 TRP B O 1
ATOM 5980 N N . GLN B 1 204 ? 6.145 1.631 9.438 1 92.44 204 GLN B N 1
ATOM 5981 C CA . GLN B 1 204 ? 5.066 1.109 8.602 1 92.44 204 GLN B CA 1
ATOM 5982 C C . GLN B 1 204 ? 3.963 2.145 8.414 1 92.44 204 GLN B C 1
ATOM 5984 O O . GLN B 1 204 ? 3.504 2.381 7.297 1 92.44 204 GLN B O 1
ATOM 5989 N N . ARG B 1 205 ? 3.465 2.646 9.492 1 87.56 205 ARG B N 1
ATOM 5990 C CA . ARG B 1 205 ? 2.467 3.707 9.398 1 87.56 205 ARG B CA 1
ATOM 5991 C C . ARG B 1 205 ? 3.129 5.082 9.383 1 87.56 205 ARG B C 1
ATOM 5993 O O . ARG B 1 205 ? 4.074 5.332 10.133 1 87.56 205 ARG B O 1
ATOM 6000 N N . ARG B 1 206 ? 2.59 5.809 8.477 1 75.94 206 ARG B N 1
ATOM 6001 C CA . ARG B 1 206 ? 3.115 7.172 8.453 1 75.94 206 ARG B CA 1
ATOM 6002 C C . ARG B 1 206 ? 2.66 7.953 9.68 1 75.94 206 ARG B C 1
ATOM 6004 O O . ARG B 1 206 ? 1.559 7.734 10.188 1 75.94 206 ARG B O 1
ATOM 6011 N N . GLY B 1 207 ? 3.467 8.664 10.266 1 67.12 207 GLY B N 1
ATOM 6012 C CA . GLY B 1 207 ? 3.125 9.453 11.438 1 67.12 207 GLY B CA 1
ATOM 6013 C C . GLY B 1 207 ? 3.938 9.07 12.664 1 67.12 207 GLY B C 1
ATOM 6014 O O . GLY B 1 207 ? 4.957 8.391 12.555 1 67.12 207 GLY B O 1
ATOM 6015 N N . TYR B 1 208 ? 3.535 9.461 13.727 1 69.56 208 TYR B N 1
ATOM 6016 C CA . TYR B 1 208 ? 4.34 9.336 14.938 1 69.56 208 TYR B CA 1
ATOM 6017 C C . TYR B 1 208 ? 3.795 8.234 15.844 1 69.56 208 TYR B C 1
ATOM 6019 O O . TYR B 1 208 ? 4.18 8.141 17.016 1 69.56 208 TYR B O 1
ATOM 6027 N N . SER B 1 209 ? 2.939 7.395 15.18 1 79.75 209 SER B N 1
ATOM 6028 C CA . SER B 1 209 ? 2.326 6.398 16.047 1 79.75 209 SER B CA 1
ATOM 6029 C C . SER B 1 209 ? 2.443 5 15.461 1 79.75 209 SER B C 1
ATOM 6031 O O . SER B 1 209 ? 1.64 4.117 15.773 1 79.75 209 SER B O 1
ATOM 6033 N N . SER B 1 210 ? 3.391 4.812 14.648 1 88.75 210 SER B N 1
ATOM 6034 C CA . SER B 1 210 ? 3.541 3.496 14.039 1 88.75 210 SER B CA 1
ATOM 6035 C C . SER B 1 210 ? 3.934 2.445 15.07 1 88.75 210 SER B C 1
ATOM 6037 O O . SER B 1 210 ? 4.789 2.693 15.922 1 88.75 210 SER B O 1
ATOM 6039 N N . LEU B 1 211 ? 3.344 1.301 15.008 1 90.12 211 LEU B N 1
ATOM 6040 C CA . LEU B 1 211 ? 3.648 0.204 15.922 1 90.12 211 LEU B CA 1
ATOM 6041 C C . LEU B 1 211 ? 4.859 -0.585 15.438 1 90.12 211 LEU B C 1
ATOM 6043 O O . LEU B 1 211 ? 5.516 -1.271 16.234 1 90.12 211 LEU B O 1
ATOM 6047 N N . ASN B 1 212 ? 5.059 -0.582 14.133 1 94.12 212 ASN B N 1
ATOM 6048 C CA . ASN B 1 212 ? 6.141 -1.331 13.5 1 94.12 212 ASN B CA 1
ATOM 6049 C C . ASN B 1 212 ? 7.195 -0.401 12.906 1 94.12 212 ASN B C 1
ATOM 6051 O O . ASN B 1 212 ? 6.863 0.651 12.359 1 94.12 212 ASN B O 1
ATOM 6055 N N . GLY B 1 213 ? 8.453 -0.744 13.062 1 93.94 213 GLY B N 1
ATOM 6056 C CA . GLY B 1 213 ? 9.57 -0.01 12.477 1 93.94 213 GLY B CA 1
ATOM 6057 C C . GLY B 1 213 ? 10.797 -0.869 12.258 1 93.94 213 GLY B C 1
ATOM 6058 O O . GLY B 1 213 ? 10.891 -1.983 12.773 1 93.94 213 GLY B O 1
ATOM 6059 N N . CYS B 1 214 ? 11.609 -0.423 11.391 1 95.19 214 CYS B N 1
ATOM 6060 C CA . CYS B 1 214 ? 12.859 -1.104 11.086 1 95.19 214 CYS B CA 1
ATOM 6061 C C . CYS B 1 214 ? 13.984 -0.099 10.859 1 95.19 214 CYS B C 1
ATOM 6063 O O . CYS B 1 214 ? 13.773 0.949 10.25 1 95.19 214 CYS B O 1
ATOM 6065 N N . THR B 1 215 ? 15.078 -0.35 11.484 1 95.44 215 THR B N 1
ATOM 6066 C CA . THR B 1 215 ? 16.297 0.425 11.273 1 95.44 215 THR B CA 1
ATOM 6067 C C . THR B 1 215 ? 17.359 -0.418 10.57 1 95.44 215 THR B C 1
ATOM 6069 O O . THR B 1 215 ? 17.531 -1.597 10.883 1 95.44 215 THR B O 1
ATOM 6072 N N . THR B 1 216 ? 18.016 0.169 9.641 1 96.69 216 THR B N 1
ATOM 6073 C CA . THR B 1 216 ? 18.953 -0.613 8.836 1 96.69 216 THR B CA 1
ATOM 6074 C C . THR B 1 216 ? 20.297 0.117 8.695 1 96.69 216 THR B C 1
ATOM 6076 O O . THR B 1 216 ? 20.344 1.348 8.758 1 96.69 216 THR B O 1
ATOM 6079 N N . ILE B 1 217 ? 21.328 -0.631 8.555 1 97.44 217 ILE B N 1
ATOM 6080 C CA . ILE B 1 217 ? 22.672 -0.15 8.297 1 97.44 217 ILE B CA 1
ATOM 6081 C C . ILE B 1 217 ? 23.172 -0.686 6.953 1 97.44 217 ILE B C 1
ATOM 6083 O O . ILE B 1 217 ? 23.156 -1.896 6.719 1 97.44 217 ILE B O 1
ATOM 6087 N N . ILE B 1 218 ? 23.578 0.207 6.105 1 97.44 218 ILE B N 1
ATOM 6088 C CA . ILE B 1 218 ? 24.062 -0.163 4.777 1 97.44 218 ILE B CA 1
ATOM 6089 C C . ILE B 1 218 ? 25.516 0.297 4.609 1 97.44 218 ILE B C 1
ATOM 6091 O O . ILE B 1 218 ? 25.875 1.402 5.02 1 97.44 218 ILE B O 1
ATOM 6095 N N . SER B 1 219 ? 26.312 -0.525 4.039 1 96.12 219 SER B N 1
ATOM 6096 C CA . SER B 1 219 ? 27.719 -0.181 3.781 1 96.12 219 SER B CA 1
ATOM 6097 C C . SER B 1 219 ? 27.828 0.902 2.713 1 96.12 219 SER B C 1
ATOM 6099 O O . SER B 1 219 ? 27.188 0.816 1.663 1 96.12 219 SER B O 1
ATOM 6101 N N . ILE B 1 220 ? 28.656 1.832 2.965 1 92.06 220 ILE B N 1
ATOM 6102 C CA . ILE B 1 220 ? 28.891 2.891 1.987 1 92.06 220 ILE B CA 1
ATOM 6103 C C . ILE B 1 220 ? 29.766 2.365 0.859 1 92.06 220 ILE B C 1
ATOM 6105 O O . ILE B 1 220 ? 29.688 2.834 -0.278 1 92.06 220 ILE B O 1
ATOM 6109 N N . ASP B 1 221 ? 30.516 1.349 1.136 1 89.62 221 ASP B N 1
ATOM 6110 C CA . ASP B 1 221 ? 31.484 0.814 0.188 1 89.62 221 ASP B CA 1
ATOM 6111 C C . ASP B 1 221 ? 30.812 -0.115 -0.821 1 89.62 221 ASP B C 1
ATOM 6113 O O . ASP B 1 221 ? 31.094 -0.037 -2.021 1 89.62 221 ASP B O 1
ATOM 6117 N N . THR B 1 222 ? 29.984 -0.936 -0.327 1 92.75 222 THR B N 1
ATOM 6118 C CA . THR B 1 222 ? 29.422 -1.964 -1.196 1 92.75 222 THR B CA 1
ATOM 6119 C C . THR B 1 222 ? 27.969 -1.664 -1.516 1 92.75 222 THR B C 1
ATOM 6121 O O . THR B 1 222 ? 27.406 -2.201 -2.477 1 92.75 222 THR B O 1
ATOM 6124 N N . GLY B 1 223 ? 27.312 -0.885 -0.677 1 94.44 223 GLY B N 1
ATOM 6125 C CA . GLY B 1 223 ? 25.906 -0.6 -0.86 1 94.44 223 GLY B CA 1
ATOM 6126 C C . GLY B 1 223 ? 25 -1.73 -0.401 1 94.44 223 GLY B C 1
ATOM 6127 O O . GLY B 1 223 ? 23.812 -1.748 -0.713 1 94.44 223 GLY B O 1
ATOM 6128 N N . LYS B 1 224 ? 25.578 -2.711 0.314 1 96.88 224 LYS B N 1
ATOM 6129 C CA . LYS B 1 224 ? 24.812 -3.855 0.799 1 96.88 224 LYS B CA 1
ATOM 6130 C C . LYS B 1 224 ? 24.406 -3.674 2.262 1 96.88 224 LYS B C 1
ATOM 6132 O O . LYS B 1 224 ? 25.094 -2.965 3.01 1 96.88 224 LYS B O 1
ATOM 6137 N N . VAL B 1 225 ? 23.328 -4.262 2.654 1 98.38 225 VAL B N 1
ATOM 6138 C CA . VAL B 1 225 ? 22.859 -4.188 4.031 1 98.38 225 VAL B CA 1
ATOM 6139 C C . VAL B 1 225 ? 23.75 -5.023 4.938 1 98.38 225 VAL B C 1
ATOM 6141 O O . VAL B 1 225 ? 24.016 -6.195 4.656 1 98.38 225 VAL B O 1
ATOM 6144 N N . LEU B 1 226 ? 24.203 -4.43 6.012 1 98.31 226 LEU B N 1
ATOM 6145 C CA . LEU B 1 226 ? 25.094 -5.102 6.953 1 98.31 226 LEU B CA 1
ATOM 6146 C C . LEU B 1 226 ? 24.328 -5.586 8.18 1 98.31 226 LEU B C 1
ATOM 6148 O O . LEU B 1 226 ? 24.719 -6.555 8.828 1 98.31 226 LEU B O 1
ATOM 6152 N N . ASP B 1 227 ? 23.281 -4.824 8.469 1 98.31 227 ASP B N 1
ATOM 6153 C CA . ASP B 1 227 ? 22.531 -5.133 9.68 1 98.31 227 ASP B CA 1
ATOM 6154 C C . ASP B 1 227 ? 21.141 -4.473 9.648 1 98.31 227 ASP B C 1
ATOM 6156 O O . ASP B 1 227 ? 20.922 -3.541 8.875 1 98.31 227 ASP B O 1
ATOM 6160 N N . ALA B 1 228 ? 20.281 -5.047 10.438 1 98.06 228 ALA B N 1
ATOM 6161 C CA . ALA B 1 228 ? 18.938 -4.504 10.539 1 98.06 228 ALA B CA 1
ATOM 6162 C C . ALA B 1 228 ? 18.328 -4.82 11.898 1 98.06 228 ALA B C 1
ATOM 6164 O O . ALA B 1 228 ? 18.578 -5.887 12.469 1 98.06 228 ALA B O 1
ATOM 6165 N N . GLU B 1 229 ? 17.625 -3.906 12.445 1 97.31 229 GLU B N 1
ATOM 6166 C CA . GLU B 1 229 ? 16.859 -4.09 13.672 1 97.31 229 GLU B CA 1
ATOM 6167 C C . GLU B 1 229 ? 15.367 -3.891 13.43 1 97.31 229 GLU B C 1
ATOM 6169 O O . GLU B 1 229 ? 14.945 -2.826 12.969 1 97.31 229 GLU B O 1
ATOM 6174 N N . ILE B 1 230 ? 14.664 -4.973 13.68 1 96.88 230 ILE B N 1
ATOM 6175 C CA . ILE B 1 230 ? 13.219 -4.977 13.477 1 96.88 230 ILE B CA 1
ATOM 6176 C C . ILE B 1 230 ? 12.508 -4.848 14.82 1 96.88 230 ILE B C 1
ATOM 6178 O O . ILE B 1 230 ? 12.734 -5.648 15.727 1 96.88 230 ILE B O 1
ATOM 6182 N N . MET B 1 231 ? 11.633 -3.865 14.922 1 94.56 231 MET B N 1
ATOM 6183 C CA . MET B 1 231 ? 11.016 -3.596 16.219 1 94.56 231 MET B CA 1
ATOM 6184 C C . MET B 1 231 ? 9.5 -3.436 16.078 1 94.56 231 MET B C 1
ATOM 6186 O O . MET B 1 231 ? 9.023 -2.922 15.062 1 94.56 231 MET B O 1
ATOM 6190 N N . SER B 1 232 ? 8.773 -3.922 17.031 1 92.38 232 SER B N 1
ATOM 6191 C CA . SER B 1 232 ? 7.324 -3.781 17.125 1 92.38 232 SER B CA 1
ATOM 6192 C C . SER B 1 232 ? 6.871 -3.594 18.562 1 92.38 232 SER B C 1
ATOM 6194 O O . SER B 1 232 ? 7.414 -4.219 19.484 1 92.38 232 SER B O 1
ATOM 6196 N N . HIS B 1 233 ? 5.945 -2.771 18.719 1 86.19 233 HIS B N 1
ATOM 6197 C CA . HIS B 1 233 ? 5.355 -2.592 20.031 1 86.19 233 HIS B CA 1
ATOM 6198 C C . HIS B 1 233 ? 3.994 -3.277 20.125 1 86.19 233 HIS B C 1
ATOM 6200 O O . HIS B 1 233 ? 3.232 -3.029 21.062 1 86.19 233 HIS B O 1
ATOM 6206 N N . TYR B 1 234 ? 3.773 -4.102 19.219 1 84.81 234 TYR B N 1
ATOM 6207 C CA . TYR B 1 234 ? 2.479 -4.773 19.172 1 84.81 234 TYR B CA 1
ATOM 6208 C C . TYR B 1 234 ? 2.623 -6.254 19.5 1 84.81 234 TYR B C 1
ATOM 6210 O O . TYR B 1 234 ? 3.543 -6.914 19 1 84.81 234 TYR B O 1
ATOM 6218 N N . CYS B 1 235 ? 1.768 -6.684 20.453 1 81.62 235 CYS B N 1
ATOM 6219 C CA . CYS B 1 235 ? 1.619 -8.109 20.734 1 81.62 235 CYS B CA 1
ATOM 6220 C C . CYS B 1 235 ? 0.148 -8.492 20.828 1 81.62 235 CYS B C 1
ATOM 6222 O O . CYS B 1 235 ? -0.579 -7.992 21.688 1 81.62 235 CYS B O 1
ATOM 6224 N N . ARG B 1 236 ? -0.292 -9.266 19.938 1 75.44 236 ARG B N 1
ATOM 6225 C CA . ARG B 1 236 ? -1.699 -9.641 19.859 1 75.44 236 ARG B CA 1
ATOM 6226 C C . ARG B 1 236 ? -2.158 -10.305 21.156 1 75.44 236 ARG B C 1
ATOM 6228 O O . ARG B 1 236 ? -3.244 -10.016 21.656 1 75.44 236 ARG B O 1
ATOM 6235 N N . THR B 1 237 ? -1.344 -11.266 21.625 1 72.56 237 THR B N 1
ATOM 6236 C CA . THR B 1 237 ? -1.692 -12.023 22.828 1 72.56 237 THR B CA 1
ATOM 6237 C C . THR B 1 237 ? -1.824 -11.094 24.031 1 72.56 237 THR B C 1
ATOM 6239 O O . THR B 1 237 ? -2.768 -11.219 24.812 1 72.56 237 THR B O 1
ATOM 6242 N N . CYS B 1 238 ? -0.883 -10.133 24.094 1 72 238 CYS B N 1
ATOM 6243 C CA . CYS B 1 238 ? -0.898 -9.211 25.234 1 72 238 CYS B CA 1
ATOM 6244 C C . CYS B 1 238 ? -2.068 -8.242 25.125 1 72 238 CYS B C 1
ATOM 6246 O O . CYS B 1 238 ? -2.605 -7.801 26.141 1 72 238 CYS B O 1
ATOM 6248 N N . LYS B 1 239 ? -2.5 -7.891 23.953 1 71 239 LYS B N 1
ATOM 6249 C CA . LYS B 1 239 ? -3.613 -6.969 23.734 1 71 239 LYS B CA 1
ATOM 6250 C C . LYS B 1 239 ? -4.945 -7.629 24.094 1 71 239 LYS B C 1
ATOM 6252 O O . LYS B 1 239 ? -5.836 -6.984 24.641 1 71 239 LYS B O 1
ATOM 6257 N N . THR B 1 240 ? -5.102 -8.859 23.656 1 65 240 THR B N 1
ATOM 6258 C CA . THR B 1 240 ? -6.355 -9.562 23.906 1 65 240 THR B CA 1
ATOM 6259 C C . THR B 1 240 ? -6.473 -9.961 25.375 1 65 240 THR B C 1
ATOM 6261 O O . THR B 1 240 ? -7.578 -10.008 25.922 1 65 240 THR B O 1
ATOM 6264 N N . ASN B 1 241 ? -5.281 -10.375 26 1 60 241 ASN B N 1
ATOM 6265 C CA . ASN B 1 241 ? -5.359 -10.852 27.375 1 60 241 ASN B CA 1
ATOM 6266 C C . ASN B 1 241 ? -5.039 -9.742 28.375 1 60 241 ASN B C 1
ATOM 6268 O O . ASN B 1 241 ? -3.877 -9.383 28.562 1 60 241 ASN B O 1
ATOM 6272 N N . ASP B 1 242 ? -5.617 -8.633 28.391 1 53.31 242 ASP B N 1
ATOM 6273 C CA . ASP B 1 242 ? -5.367 -7.527 29.297 1 53.31 242 ASP B CA 1
ATOM 6274 C C . ASP B 1 242 ? -4.68 -8.016 30.578 1 53.31 242 ASP B C 1
ATOM 6276 O O . ASP B 1 242 ? -3.801 -7.336 31.109 1 53.31 242 ASP B O 1
ATOM 6280 N N . ASN B 1 243 ? -5.34 -8.883 31.406 1 45.28 243 ASN B N 1
ATOM 6281 C CA . ASN B 1 243 ? -5.02 -9.234 32.781 1 45.28 243 ASN B CA 1
ATOM 6282 C C . ASN B 1 243 ? -3.717 -10.023 32.875 1 45.28 243 ASN B C 1
ATOM 6284 O O . ASN B 1 243 ? -3.221 -10.289 33.969 1 45.28 243 ASN B O 1
ATOM 6288 N N . VAL B 1 244 ? -3.422 -10.898 32.062 1 40.53 244 VAL B N 1
ATOM 6289 C CA . VAL B 1 244 ? -2.322 -11.836 32.25 1 40.53 244 VAL B CA 1
ATOM 6290 C C . VAL B 1 244 ? -1.005 -11.18 31.859 1 40.53 244 VAL B C 1
ATOM 6292 O O . VAL B 1 244 ? -0.543 -11.352 30.719 1 40.53 244 VAL B O 1
ATOM 6295 N N . ARG B 1 245 ? -0.867 -9.969 31.875 1 43.16 245 ARG B N 1
ATOM 6296 C CA . ARG B 1 245 ? 0.418 -9.344 31.594 1 43.16 245 ARG B CA 1
ATOM 6297 C C . ARG B 1 245 ? 1.574 -10.234 32.031 1 43.16 245 ARG B C 1
ATOM 6299 O O . ARG B 1 245 ? 2.559 -10.383 31.312 1 43.16 245 ARG B O 1
ATOM 6306 N N . TYR B 1 246 ? 1.715 -10.312 33.438 1 43 246 TYR B N 1
ATOM 6307 C CA . TYR B 1 246 ? 2.875 -10.727 34.219 1 43 246 TYR B CA 1
ATOM 6308 C C . TYR B 1 246 ? 3.09 -12.234 34.125 1 43 246 TYR B C 1
ATOM 6310 O O . TYR B 1 246 ? 4.141 -12.742 34.5 1 43 246 TYR B O 1
ATOM 6318 N N . LYS B 1 247 ? 1.938 -13.031 34.188 1 42.78 247 LYS B N 1
ATOM 6319 C CA . LYS B 1 247 ? 2.301 -14.367 34.656 1 42.78 247 LYS B CA 1
ATOM 6320 C C . LYS B 1 247 ? 3.168 -15.078 33.625 1 42.78 247 LYS B C 1
ATOM 6322 O O . LYS B 1 247 ? 4.195 -15.672 33.969 1 42.78 247 LYS B O 1
ATOM 6327 N N . ASN B 1 248 ? 2.643 -15.711 32.375 1 41.31 248 ASN B N 1
ATOM 6328 C CA . ASN B 1 248 ? 3.453 -16.625 31.562 1 41.31 248 ASN B CA 1
ATOM 6329 C C . ASN B 1 248 ? 4.074 -15.906 30.359 1 41.31 248 ASN B C 1
ATOM 6331 O O . ASN B 1 248 ? 3.771 -16.234 29.219 1 41.31 248 ASN B O 1
ATOM 6335 N N . LYS B 1 249 ? 4.352 -14.609 30.375 1 49.56 249 LYS B N 1
ATOM 6336 C CA . LYS B 1 249 ? 5.191 -13.938 29.391 1 49.56 249 LYS B CA 1
ATOM 6337 C C . LYS B 1 249 ? 6.266 -14.875 28.844 1 49.56 249 LYS B C 1
ATOM 6339 O O . LYS B 1 249 ? 6.992 -14.523 27.922 1 49.56 249 LYS B O 1
ATOM 6344 N N . GLU B 1 250 ? 6.566 -15.828 29.469 1 49.06 250 GLU B N 1
ATOM 6345 C CA . GLU B 1 250 ? 7.68 -16.688 29.094 1 49.06 250 GLU B CA 1
ATOM 6346 C C . GLU B 1 250 ? 7.461 -17.312 27.719 1 49.06 250 GLU B C 1
ATOM 6348 O O . GLU B 1 250 ? 8.422 -17.641 27.016 1 49.06 250 GLU B O 1
ATOM 6353 N N . ASN B 1 251 ? 6.129 -17.453 27.188 1 49.88 251 ASN B N 1
ATOM 6354 C CA . ASN B 1 251 ? 6.012 -18.422 26.094 1 49.88 251 ASN B CA 1
ATOM 6355 C C . ASN B 1 251 ? 5.637 -17.75 24.781 1 49.88 251 ASN B C 1
ATOM 6357 O O . ASN B 1 251 ? 5.207 -18.422 23.844 1 49.88 251 ASN B O 1
ATOM 6361 N N . HIS B 1 252 ? 5.422 -16.406 24.781 1 58 252 HIS B N 1
ATOM 6362 C CA . HIS B 1 252 ? 5.105 -15.953 23.422 1 58 252 HIS B CA 1
ATOM 6363 C C . HIS B 1 252 ? 6.016 -14.805 23 1 58 252 HIS B C 1
ATOM 6365 O O . HIS B 1 252 ? 6.629 -14.148 23.859 1 58 252 HIS B O 1
ATOM 6371 N N . GLU B 1 253 ? 6.473 -14.891 21.766 1 58.47 253 GLU B N 1
ATOM 6372 C CA . GLU B 1 253 ? 7.277 -13.789 21.25 1 58.47 253 GLU B CA 1
ATOM 6373 C C . GLU B 1 253 ? 6.512 -12.469 21.312 1 58.47 253 GLU B C 1
ATOM 6375 O O . GLU B 1 253 ? 5.629 -12.219 20.484 1 58.47 253 GLU B O 1
ATOM 6380 N N . CYS B 1 254 ? 6.57 -11.742 22.406 1 65.56 254 CYS B N 1
ATOM 6381 C CA . CYS B 1 254 ? 5.922 -10.461 22.656 1 65.56 254 CYS B CA 1
ATOM 6382 C C . CYS B 1 254 ? 6.59 -9.344 21.875 1 65.56 254 CYS B C 1
ATOM 6384 O O . CYS B 1 254 ? 7.535 -9.586 21.125 1 65.56 254 CYS B O 1
ATOM 6386 N N . SER B 1 255 ? 6.094 -8.141 22 1 76.31 255 SER B N 1
ATOM 6387 C CA . SER B 1 255 ? 6.73 -6.926 21.516 1 76.31 255 SER B CA 1
ATOM 6388 C C . SER B 1 255 ? 8.195 -6.859 21.938 1 76.31 255 SER B C 1
ATOM 6390 O O . SER B 1 255 ? 8.57 -7.371 22.984 1 76.31 255 SER B O 1
ATOM 6392 N N . ASN B 1 256 ? 9.062 -6.629 21 1 81.56 256 ASN B N 1
ATOM 6393 C CA . ASN B 1 256 ? 10.492 -6.562 21.297 1 81.56 256 ASN B CA 1
ATOM 6394 C C . ASN B 1 256 ? 10.953 -5.129 21.547 1 81.56 256 ASN B C 1
ATOM 6396 O O . ASN B 1 256 ? 12.148 -4.852 21.578 1 81.56 256 ASN B O 1
ATOM 6400 N N . TYR B 1 257 ? 9.914 -4.27 21.609 1 87.75 257 TYR B N 1
ATOM 6401 C CA . TYR B 1 257 ? 10.234 -2.865 21.859 1 87.75 257 TYR B CA 1
ATOM 6402 C C . TYR B 1 257 ? 9.188 -2.217 22.75 1 87.75 257 TYR B C 1
ATOM 6404 O O . TYR B 1 257 ? 7.984 -2.447 22.578 1 87.75 257 TYR B O 1
ATOM 6412 N N . VAL B 1 258 ? 9.703 -1.513 23.688 1 83.56 258 VAL B N 1
ATOM 6413 C CA . VAL B 1 258 ? 8.836 -0.729 24.562 1 83.56 258 VAL B CA 1
ATOM 6414 C C . VAL B 1 258 ? 9.227 0.746 24.484 1 83.56 258 VAL B C 1
ATOM 6416 O O . VAL B 1 258 ? 10.383 1.102 24.719 1 83.56 258 VAL B O 1
ATOM 6419 N N . GLY B 1 259 ? 8.375 1.566 24.047 1 85.75 259 GLY B N 1
ATOM 6420 C CA . GLY B 1 259 ? 8.641 2.99 23.922 1 85.75 259 GLY B CA 1
ATOM 6421 C C . GLY B 1 259 ? 7.836 3.646 22.812 1 85.75 259 GLY B C 1
ATOM 6422 O O . GLY B 1 259 ? 6.906 3.043 22.266 1 85.75 259 GLY B O 1
ATOM 6423 N N . SER B 1 260 ? 8.195 4.922 22.609 1 84.5 260 SER B N 1
ATOM 6424 C CA . SER B 1 260 ? 7.508 5.648 21.531 1 84.5 260 SER B CA 1
ATOM 6425 C C . SER B 1 260 ? 8.016 5.223 20.172 1 84.5 260 SER B C 1
ATOM 6427 O O . SER B 1 260 ? 9.125 4.695 20.047 1 84.5 260 SER B O 1
ATOM 6429 N N . SER B 1 261 ? 7.25 5.422 19.172 1 85 261 SER B N 1
ATOM 6430 C CA . SER B 1 261 ? 7.602 5.047 17.812 1 85 261 SER B CA 1
ATOM 6431 C C . SER B 1 261 ? 8.852 5.781 17.344 1 85 261 SER B C 1
ATOM 6433 O O . SER B 1 261 ? 9.688 5.211 16.641 1 85 261 SER B O 1
ATOM 6435 N N . GLY B 1 262 ? 9.023 6.996 17.703 1 83.06 262 GLY B N 1
ATOM 6436 C CA . GLY B 1 262 ? 10.172 7.789 17.281 1 83.06 262 GLY B CA 1
ATOM 6437 C C . GLY B 1 262 ? 11.484 7.309 17.859 1 83.06 262 GLY B C 1
ATOM 6438 O O . GLY B 1 262 ? 12.539 7.469 17.25 1 83.06 262 GLY B O 1
ATOM 6439 N N . ASN B 1 263 ? 11.414 6.695 18.969 1 88.06 263 ASN B N 1
ATOM 6440 C CA . ASN B 1 263 ? 12.609 6.254 19.672 1 88.06 263 ASN B CA 1
ATOM 6441 C C . ASN B 1 263 ? 13.109 4.91 19.141 1 88.06 263 ASN B C 1
ATOM 6443 O O . ASN B 1 263 ? 14.164 4.426 19.562 1 88.06 263 ASN B O 1
ATOM 6447 N N . MET B 1 264 ? 12.414 4.309 18.281 1 88.88 264 MET B N 1
ATOM 6448 C CA . MET B 1 264 ? 12.836 3.045 17.688 1 88.88 264 MET B CA 1
ATOM 6449 C C . MET B 1 264 ? 14.133 3.213 16.906 1 88.88 264 MET B C 1
ATOM 6451 O O . MET B 1 264 ? 14.977 2.311 16.891 1 88.88 264 MET B O 1
ATOM 6455 N N . GLU B 1 265 ? 14.273 4.367 16.266 1 90.56 265 GLU B N 1
ATOM 6456 C CA . GLU B 1 265 ? 15.461 4.59 15.453 1 90.56 265 GLU B CA 1
ATOM 6457 C C . GLU B 1 265 ? 16.719 4.652 16.312 1 90.56 265 GLU B C 1
ATOM 6459 O O . GLU B 1 265 ? 17.672 3.9 16.078 1 90.56 265 GLU B O 1
ATOM 6464 N N . PRO B 1 266 ? 16.734 5.492 17.406 1 91.19 266 PRO B N 1
ATOM 6465 C CA . PRO B 1 266 ? 17.938 5.527 18.25 1 91.19 266 PRO B CA 1
ATOM 6466 C C . PRO B 1 266 ? 18.219 4.184 18.922 1 91.19 266 PRO B C 1
ATOM 6468 O O . PRO B 1 266 ? 19.375 3.762 19 1 91.19 266 PRO B O 1
ATOM 6471 N N . VAL B 1 267 ? 17.219 3.535 19.406 1 92.62 267 VAL B N 1
ATOM 6472 C CA . VAL B 1 267 ? 17.391 2.248 20.062 1 92.62 267 VAL B CA 1
ATOM 6473 C C . VAL B 1 267 ? 17.938 1.225 19.078 1 92.62 267 VAL B C 1
ATOM 6475 O O . VAL B 1 267 ? 18.844 0.459 19.406 1 92.62 267 VAL B O 1
ATOM 6478 N N . GLY B 1 268 ? 17.344 1.195 17.891 1 94.44 268 GLY B N 1
ATOM 6479 C CA . GLY B 1 268 ? 17.812 0.277 16.859 1 94.44 268 GLY B CA 1
ATOM 6480 C C . GLY B 1 268 ? 19.266 0.521 16.453 1 94.44 268 GLY B C 1
ATOM 6481 O O . GLY B 1 268 ? 20.047 -0.424 16.328 1 94.44 268 GLY B O 1
ATOM 6482 N N . VAL B 1 269 ? 19.594 1.736 16.281 1 95.19 269 VAL B N 1
ATOM 6483 C CA . VAL B 1 269 ? 20.953 2.104 15.906 1 95.19 269 VAL B CA 1
ATOM 6484 C C . VAL B 1 269 ? 21.938 1.658 17 1 95.19 269 VAL B C 1
ATOM 6486 O O . VAL B 1 269 ? 22.984 1.078 16.703 1 95.19 269 VAL B O 1
ATOM 6489 N N . TYR B 1 270 ? 21.562 1.923 18.188 1 95.81 270 TYR B N 1
ATOM 6490 C CA . TYR B 1 270 ? 22.422 1.554 19.312 1 95.81 270 TYR B CA 1
ATOM 6491 C C . TYR B 1 270 ? 22.672 0.052 19.328 1 95.81 270 TYR B C 1
ATOM 6493 O O . TYR B 1 270 ? 23.828 -0.387 19.438 1 95.81 270 TYR B O 1
ATOM 6501 N N . ARG B 1 271 ? 21.656 -0.729 19.188 1 96.12 271 ARG B N 1
ATOM 6502 C CA . ARG B 1 271 ? 21.766 -2.184 19.234 1 96.12 271 ARG B CA 1
ATOM 6503 C C . ARG B 1 271 ? 22.656 -2.701 18.109 1 96.12 271 ARG B C 1
ATOM 6505 O O . ARG B 1 271 ? 23.453 -3.615 18.312 1 96.12 271 ARG B O 1
ATOM 6512 N N . MET B 1 272 ? 22.547 -2.123 16.984 1 97.5 272 MET B N 1
ATOM 6513 C CA . MET B 1 272 ? 23.312 -2.58 15.836 1 97.5 272 MET B CA 1
ATOM 6514 C C . MET B 1 272 ? 24.781 -2.205 15.977 1 97.5 272 MET B C 1
ATOM 6516 O O . MET B 1 272 ? 25.672 -3.006 15.664 1 97.5 272 MET B O 1
ATOM 6520 N N . PHE B 1 273 ? 25.078 -1.025 16.438 1 97.19 273 PHE B N 1
ATOM 6521 C CA . PHE B 1 273 ? 26.453 -0.602 16.641 1 97.19 273 PHE B CA 1
ATOM 6522 C C . PHE B 1 273 ? 27.125 -1.443 17.719 1 97.19 273 PHE B C 1
ATOM 6524 O O . PHE B 1 273 ? 28.297 -1.797 17.609 1 97.19 273 PHE B O 1
ATOM 6531 N N . GLU B 1 274 ? 26.312 -1.761 18.734 1 96.38 274 GLU B N 1
ATOM 6532 C CA . GLU B 1 274 ? 26.844 -2.533 19.844 1 96.38 274 GLU B CA 1
ATOM 6533 C C . GLU B 1 274 ? 27.281 -3.924 19.406 1 96.38 274 GLU B C 1
ATOM 6535 O O . GLU B 1 274 ? 28.297 -4.438 19.875 1 96.38 274 GLU B O 1
ATOM 6540 N N . ARG B 1 275 ? 26.578 -4.477 18.469 1 96.56 275 ARG B N 1
ATOM 6541 C CA . ARG B 1 275 ? 26.875 -5.852 18.094 1 96.56 275 ARG B CA 1
ATOM 6542 C C . ARG B 1 275 ? 27.734 -5.898 16.828 1 96.56 275 ARG B C 1
ATOM 6544 O O . ARG B 1 275 ? 28.031 -6.977 16.312 1 96.56 275 ARG B O 1
ATOM 6551 N N . SER B 1 276 ? 28.141 -4.793 16.297 1 96.69 276 SER B N 1
ATOM 6552 C CA . SER B 1 276 ? 28.828 -4.711 15.016 1 96.69 276 SER B CA 1
ATOM 6553 C C . SER B 1 276 ? 30.156 -5.488 15.047 1 96.69 276 SER B C 1
ATOM 6555 O O . SER B 1 276 ? 30.438 -6.27 14.133 1 96.69 276 SER B O 1
ATOM 6557 N N . LYS B 1 277 ? 30.938 -5.332 16.156 1 94.69 277 LYS B N 1
ATOM 6558 C CA . LYS B 1 277 ? 32.219 -6.004 16.266 1 94.69 277 LYS B CA 1
ATOM 6559 C C . LYS B 1 277 ? 32.062 -7.508 16.438 1 94.69 277 LYS B C 1
ATOM 6561 O O . LYS B 1 277 ? 32.75 -8.297 15.789 1 94.69 277 LYS B O 1
ATOM 6566 N N . ARG B 1 278 ? 31.125 -7.887 17.219 1 94 278 ARG B N 1
ATOM 6567 C CA . ARG B 1 278 ? 30.922 -9.289 17.547 1 94 278 ARG B CA 1
ATOM 6568 C C . ARG B 1 278 ? 30.344 -10.062 16.359 1 94 278 ARG B C 1
ATOM 6570 O O . ARG B 1 278 ? 30.828 -11.148 16.031 1 94 278 ARG B O 1
ATOM 6577 N N . LEU B 1 279 ? 29.391 -9.469 15.648 1 94.69 279 LEU B N 1
ATOM 6578 C CA . LEU B 1 279 ? 28.641 -10.203 14.641 1 94.69 279 LEU B CA 1
ATOM 6579 C C . LEU B 1 279 ? 29.25 -10 13.258 1 94.69 279 LEU B C 1
ATOM 6581 O O . LEU B 1 279 ? 29.203 -10.891 12.406 1 94.69 279 LEU B O 1
ATOM 6585 N N . ARG B 1 280 ? 29.812 -8.812 13.016 1 95.69 280 ARG B N 1
ATOM 6586 C CA . ARG B 1 280 ? 30.219 -8.461 11.656 1 95.69 280 ARG B CA 1
ATOM 6587 C C . ARG B 1 280 ? 31.719 -8.25 11.562 1 95.69 280 ARG B C 1
ATOM 6589 O O . ARG B 1 280 ? 32.281 -8.125 10.469 1 95.69 280 ARG B O 1
ATOM 6596 N N . LYS B 1 281 ? 32.438 -8.164 12.648 1 95.06 281 LYS B N 1
ATOM 6597 C CA . LYS B 1 281 ? 33.875 -7.859 12.695 1 95.06 281 LYS B CA 1
ATOM 6598 C C . LYS B 1 281 ? 34.156 -6.516 12.031 1 95.06 281 LYS B C 1
ATOM 6600 O O . LYS B 1 281 ? 35.156 -6.383 11.297 1 95.06 281 LYS B O 1
ATOM 6605 N N . LEU B 1 282 ? 33.25 -5.617 12.227 1 95.94 282 LEU B N 1
ATOM 6606 C CA . LEU B 1 282 ? 33.375 -4.254 11.719 1 95.94 282 LEU B CA 1
ATOM 6607 C C . LEU B 1 282 ? 33.125 -3.238 12.828 1 95.94 282 LEU B C 1
ATOM 6609 O O . LEU B 1 282 ? 32.344 -3.482 13.734 1 95.94 282 LEU B O 1
ATOM 6613 N N . GLN B 1 283 ? 33.875 -2.182 12.719 1 96.06 283 GLN B N 1
ATOM 6614 C CA . GLN B 1 283 ? 33.625 -1.008 13.547 1 96.06 283 GLN B CA 1
ATOM 6615 C C . GLN B 1 283 ? 33.062 0.143 12.719 1 96.06 283 GLN B C 1
ATOM 6617 O O . GLN B 1 283 ? 33.719 0.608 11.773 1 96.06 283 GLN B O 1
ATOM 6622 N N . TYR B 1 284 ? 31.922 0.562 13.062 1 96.62 284 TYR B N 1
ATOM 6623 C CA . TYR B 1 284 ? 31.297 1.652 12.32 1 96.62 284 TYR B CA 1
ATOM 6624 C C . TYR B 1 284 ? 31.844 3.002 12.789 1 96.62 284 TYR B C 1
ATOM 6626 O O . TYR B 1 284 ? 31.344 3.574 13.758 1 96.62 284 TYR B O 1
ATOM 6634 N N . SER B 1 285 ? 32.75 3.527 12.039 1 94.75 285 SER B N 1
ATOM 6635 C CA . SER B 1 285 ? 33.438 4.727 12.469 1 94.75 285 SER B CA 1
ATOM 6636 C C . SER B 1 285 ? 32.844 5.98 11.844 1 94.75 285 SER B C 1
ATOM 6638 O O . SER B 1 285 ? 33.031 7.09 12.352 1 94.75 285 SER B O 1
ATOM 6640 N N . GLN B 1 286 ? 32.219 5.82 10.766 1 93.56 286 GLN B N 1
ATOM 6641 C CA . GLN B 1 286 ? 31.562 6.938 10.094 1 93.56 286 GLN B CA 1
ATOM 6642 C C . GLN B 1 286 ? 30.062 6.703 9.961 1 93.56 286 GLN B C 1
ATOM 6644 O O . GLN B 1 286 ? 29.625 5.637 9.523 1 93.56 286 GLN B O 1
ATOM 6649 N N . TYR B 1 287 ? 29.328 7.703 10.391 1 93.75 287 TYR B N 1
ATOM 6650 C CA . TYR B 1 287 ? 27.859 7.645 10.414 1 93.75 287 TYR B CA 1
ATOM 6651 C C . TYR B 1 287 ? 27.266 8.594 9.391 1 93.75 287 TYR B C 1
ATOM 6653 O O . TYR B 1 287 ? 27.328 9.812 9.547 1 93.75 287 TYR B O 1
ATOM 6661 N N . TYR B 1 288 ? 26.75 8.016 8.328 1 91.12 288 TYR B N 1
ATOM 6662 C CA . TYR B 1 288 ? 26.047 8.797 7.324 1 91.12 288 TYR B CA 1
ATOM 6663 C C . TYR B 1 288 ? 24.547 8.828 7.605 1 91.12 288 TYR B C 1
ATOM 6665 O O . TYR B 1 288 ? 23.891 7.777 7.625 1 91.12 288 TYR B O 1
ATOM 6673 N N . GLY B 1 289 ? 23.953 9.906 7.973 1 84.56 289 GLY B N 1
ATOM 6674 C CA . GLY B 1 289 ? 22.531 9.977 8.258 1 84.56 289 GLY B CA 1
ATOM 6675 C C . GLY B 1 289 ? 21.953 11.359 8.062 1 84.56 289 GLY B C 1
ATOM 6676 O O . GLY B 1 289 ? 22.656 12.289 7.688 1 84.56 289 GLY B O 1
ATOM 6677 N N . ASP B 1 290 ? 20.609 11.375 8.258 1 78.12 290 ASP B N 1
ATOM 6678 C CA . ASP B 1 290 ? 19.906 12.656 8.195 1 78.12 290 ASP B CA 1
ATOM 6679 C C . ASP B 1 290 ? 20.297 13.555 9.359 1 78.12 290 ASP B C 1
ATOM 6681 O O . ASP B 1 290 ? 20.625 13.062 10.445 1 78.12 290 ASP B O 1
ATOM 6685 N N . GLY B 1 291 ? 20.641 14.719 9.109 1 65.06 291 GLY B N 1
ATOM 6686 C CA . GLY B 1 291 ? 21.109 15.695 10.086 1 65.06 291 GLY B CA 1
ATOM 6687 C C . GLY B 1 291 ? 20.344 15.656 11.391 1 65.06 291 GLY B C 1
ATOM 6688 O O . GLY B 1 291 ? 20.922 15.844 12.461 1 65.06 291 GLY B O 1
ATOM 6689 N N . ASP B 1 292 ? 19.062 15.273 11.273 1 63.69 292 ASP B N 1
ATOM 6690 C CA . ASP B 1 292 ? 18.219 15.352 12.461 1 63.69 292 ASP B CA 1
ATOM 6691 C C . ASP B 1 292 ? 18.078 13.977 13.117 1 63.69 292 ASP B C 1
ATOM 6693 O O . ASP B 1 292 ? 17.219 13.789 13.984 1 63.69 292 ASP B O 1
ATOM 6697 N N . SER B 1 293 ? 19.047 13.188 12.859 1 69.06 293 SER B N 1
ATOM 6698 C CA . SER B 1 293 ? 18.844 11.844 13.383 1 69.06 293 SER B CA 1
ATOM 6699 C C . SER B 1 293 ? 19.312 11.734 14.828 1 69.06 293 SER B C 1
ATOM 6701 O O . SER B 1 293 ? 20.438 12.148 15.156 1 69.06 293 SER B O 1
ATOM 6703 N N . LYS B 1 294 ? 18.469 11.391 15.695 1 78.12 294 LYS B N 1
ATOM 6704 C CA . LYS B 1 294 ? 18.797 11.156 17.094 1 78.12 294 LYS B CA 1
ATOM 6705 C C . LYS B 1 294 ? 19.609 9.875 17.266 1 78.12 294 LYS B C 1
ATOM 6707 O O . LYS B 1 294 ? 20.234 9.656 18.312 1 78.12 294 LYS B O 1
ATOM 6712 N N . GLY B 1 295 ? 19.672 9.172 16.234 1 86.25 295 GLY B N 1
ATOM 6713 C CA . GLY B 1 295 ? 20.406 7.922 16.281 1 86.25 295 GLY B CA 1
ATOM 6714 C C . GLY B 1 295 ? 21.906 8.125 16.484 1 86.25 295 GLY B C 1
ATOM 6715 O O . GLY B 1 295 ? 22.547 7.359 17.219 1 86.25 295 GLY B O 1
ATOM 6716 N N . PHE B 1 296 ? 22.469 9.227 15.969 1 89.12 296 PHE B N 1
ATOM 6717 C CA . PHE B 1 296 ? 23.906 9.492 16.062 1 89.12 296 PHE B CA 1
ATOM 6718 C C . PHE B 1 296 ? 24.297 9.805 17.5 1 89.12 296 PHE B C 1
ATOM 6720 O O . PHE B 1 296 ? 25.344 9.352 17.969 1 89.12 296 PHE B O 1
ATOM 6727 N N . GLU B 1 297 ? 23.438 10.531 18.125 1 86.56 297 GLU B N 1
ATOM 6728 C CA . GLU B 1 297 ? 23.75 10.93 19.5 1 86.56 297 GLU B CA 1
ATOM 6729 C C . GLU B 1 297 ? 23.891 9.711 20.406 1 86.56 297 GLU B C 1
ATOM 6731 O O . GLU B 1 297 ? 24.688 9.727 21.344 1 86.56 297 GLU B O 1
ATOM 6736 N N . GLU B 1 298 ? 23.219 8.734 20.094 1 88.62 298 GLU B N 1
ATOM 6737 C CA . GLU B 1 298 ? 23.219 7.531 20.922 1 88.62 298 GLU B CA 1
ATOM 6738 C C . GLU B 1 298 ? 24.5 6.715 20.703 1 88.62 298 GLU B C 1
ATOM 6740 O O . GLU B 1 298 ? 24.906 5.949 21.578 1 88.62 298 GLU B O 1
ATOM 6745 N N . VAL B 1 299 ? 25.141 6.949 19.547 1 93.81 299 VAL B N 1
ATOM 6746 C CA . VAL B 1 299 ? 26.219 6.016 19.234 1 93.81 299 VAL B CA 1
ATOM 6747 C C . VAL B 1 299 ? 27.531 6.773 19.078 1 93.81 299 VAL B C 1
ATOM 6749 O O . VAL B 1 299 ? 28.578 6.176 18.828 1 93.81 299 VAL B O 1
ATOM 6752 N N . LYS B 1 300 ? 27.594 8.031 19.281 1 91.75 300 LYS B N 1
ATOM 6753 C CA . LYS B 1 300 ? 28.781 8.867 19.078 1 91.75 300 LYS B CA 1
ATOM 6754 C C . LYS B 1 300 ? 29.969 8.336 19.859 1 91.75 300 LYS B C 1
ATOM 6756 O O . LYS B 1 300 ? 31.094 8.305 19.359 1 91.75 300 LYS B O 1
ATOM 6761 N N . ASN B 1 301 ? 29.734 7.828 21.078 1 92.38 301 ASN B N 1
ATOM 6762 C CA . ASN B 1 301 ? 30.828 7.371 21.922 1 92.38 301 ASN B CA 1
ATOM 6763 C C . ASN B 1 301 ? 30.703 5.887 22.25 1 92.38 301 ASN B C 1
ATOM 6765 O O . ASN B 1 301 ? 31.188 5.434 23.297 1 92.38 301 ASN B O 1
ATOM 6769 N N . ILE B 1 302 ? 30.141 5.219 21.406 1 93.88 302 ILE B N 1
ATOM 6770 C CA . ILE B 1 302 ? 29.781 3.836 21.719 1 93.88 302 ILE B CA 1
ATOM 6771 C C . ILE B 1 302 ? 31.047 2.984 21.781 1 93.88 302 ILE B C 1
ATOM 6773 O O . ILE B 1 302 ? 31.109 1.979 22.484 1 93.88 302 ILE B O 1
ATOM 6777 N N . TYR B 1 303 ? 32.094 3.383 21.094 1 92.88 303 TYR B N 1
ATOM 6778 C CA . TYR B 1 303 ? 33.312 2.584 21.031 1 92.88 303 TYR B CA 1
ATOM 6779 C C . TYR B 1 303 ? 34.406 3.15 21.953 1 92.88 303 TYR B C 1
ATOM 6781 O O . TYR B 1 303 ? 35.594 2.949 21.719 1 92.88 303 TYR B O 1
ATOM 6789 N N . GLY B 1 304 ? 34.062 3.922 22.922 1 87.56 304 GLY B N 1
ATOM 6790 C CA . GLY B 1 304 ? 35 4.461 23.891 1 87.56 304 GLY B CA 1
ATOM 6791 C C . GLY B 1 304 ? 35.844 5.59 23.344 1 87.56 304 GLY B C 1
ATOM 6792 O O . GLY B 1 304 ? 35.312 6.605 22.891 1 87.56 304 GLY B O 1
ATOM 6793 N N . ASN B 1 305 ? 37.094 5.262 23.125 1 79.69 305 ASN B N 1
ATOM 6794 C CA . ASN B 1 305 ? 38.062 6.266 22.703 1 79.69 305 ASN B CA 1
ATOM 6795 C C . ASN B 1 305 ? 37.906 6.598 21.219 1 79.69 305 ASN B C 1
ATOM 6797 O O . ASN B 1 305 ? 38.344 7.652 20.781 1 79.69 305 ASN B O 1
ATOM 6801 N N . ASN B 1 306 ? 37.344 5.727 20.5 1 81 306 ASN B N 1
ATOM 6802 C CA . ASN B 1 306 ? 37.125 5.953 19.078 1 81 306 ASN B CA 1
ATOM 6803 C C . ASN B 1 306 ? 35.719 6.484 18.797 1 81 306 ASN B C 1
ATOM 6805 O O . ASN B 1 306 ? 34.75 5.715 18.734 1 81 306 ASN B O 1
ATOM 6809 N N . SER B 1 307 ? 35.656 7.742 18.547 1 86.94 307 SER B N 1
ATOM 6810 C CA . SER B 1 307 ? 34.375 8.375 18.344 1 86.94 307 SER B CA 1
ATOM 6811 C C . SER B 1 307 ? 33.875 8.18 16.906 1 86.94 307 SER B C 1
ATOM 6813 O O . SER B 1 307 ? 34.688 8.062 15.984 1 86.94 307 SER B O 1
ATOM 6815 N N . VAL B 1 308 ? 32.688 7.996 16.844 1 93.75 308 VAL B N 1
ATOM 6816 C CA . VAL B 1 308 ? 32.031 7.891 15.539 1 93.75 308 VAL B CA 1
ATOM 6817 C C . VAL B 1 308 ? 31.875 9.281 14.93 1 93.75 308 VAL B C 1
ATOM 6819 O O . VAL B 1 308 ? 31.391 10.203 15.586 1 93.75 308 VAL B O 1
ATOM 6822 N N . GLU B 1 309 ? 32.312 9.453 13.727 1 91.94 309 GLU B N 1
ATOM 6823 C CA . GLU B 1 309 ? 32.219 10.727 13.031 1 91.94 309 GLU B CA 1
ATOM 6824 C C . GLU B 1 309 ? 30.891 10.859 12.289 1 91.94 309 GLU B C 1
ATOM 6826 O O . GLU B 1 309 ? 30.484 9.938 11.578 1 91.94 309 GLU B O 1
ATOM 6831 N N . LYS B 1 310 ? 30.297 11.977 12.477 1 91.12 310 LYS B N 1
ATOM 6832 C CA . LYS B 1 310 ? 29.031 12.219 11.781 1 91.12 310 LYS B CA 1
ATOM 6833 C C . LYS B 1 310 ? 29.281 12.867 10.414 1 91.12 310 LYS B C 1
ATOM 6835 O O . LYS B 1 310 ? 29.984 13.867 10.32 1 91.12 310 LYS B O 1
ATOM 6840 N N . LEU B 1 311 ? 28.719 12.273 9.406 1 90.88 311 LEU B N 1
ATOM 6841 C CA . LEU B 1 311 ? 28.734 12.82 8.055 1 90.88 311 LEU B CA 1
ATOM 6842 C C . LEU B 1 311 ? 27.328 13.07 7.543 1 90.88 311 LEU B C 1
ATOM 6844 O O . LEU B 1 311 ? 26.359 12.531 8.094 1 90.88 311 LEU B O 1
ATOM 6848 N N . GLU B 1 312 ? 27.234 14.008 6.582 1 89.06 312 GLU B N 1
ATOM 6849 C CA . GLU B 1 312 ? 25.906 14.406 6.141 1 89.06 312 GLU B CA 1
ATOM 6850 C C . GLU B 1 312 ? 25.625 13.93 4.715 1 89.06 312 GLU B C 1
ATOM 6852 O O . GLU B 1 312 ? 26.531 13.93 3.873 1 89.06 312 GLU B O 1
ATOM 6857 N N . CYS B 1 313 ? 24.422 13.562 4.52 1 87.69 313 CYS B N 1
ATOM 6858 C CA . CYS B 1 313 ? 23.938 13.258 3.172 1 87.69 313 CYS B CA 1
ATOM 6859 C C . CYS B 1 313 ? 23.797 14.523 2.344 1 87.69 313 CYS B C 1
ATOM 6861 O O . CYS B 1 313 ? 23.078 15.445 2.736 1 87.69 313 CYS B O 1
ATOM 6863 N N . ILE B 1 314 ? 24.375 14.578 1.212 1 87.69 314 ILE B N 1
ATOM 6864 C CA . ILE B 1 314 ? 24.359 15.773 0.376 1 87.69 314 ILE B CA 1
ATOM 6865 C C . ILE B 1 314 ? 22.922 16.094 -0.055 1 87.69 314 ILE B C 1
ATOM 6867 O O . ILE B 1 314 ? 22.531 17.25 -0.141 1 87.69 314 ILE B O 1
ATOM 6871 N N . GLY B 1 315 ? 22.188 15.016 -0.313 1 87.56 315 GLY B N 1
ATOM 6872 C CA . GLY B 1 315 ? 20.812 15.211 -0.718 1 87.56 315 GLY B CA 1
ATOM 6873 C C . GLY B 1 315 ? 19.969 15.898 0.34 1 87.56 315 GLY B C 1
ATOM 6874 O O . GLY B 1 315 ? 19.156 16.781 0.024 1 87.56 315 GLY B O 1
ATOM 6875 N N . HIS B 1 316 ? 20.188 15.57 1.53 1 87.75 316 HIS B N 1
ATOM 6876 C CA . HIS B 1 316 ? 19.422 16.156 2.627 1 87.75 316 HIS B CA 1
ATOM 6877 C C . HIS B 1 316 ? 19.844 17.594 2.875 1 87.75 316 HIS B C 1
ATOM 6879 O O . HIS B 1 316 ? 19.016 18.453 3.184 1 87.75 316 HIS B O 1
ATOM 6885 N N . VAL B 1 317 ? 21.141 17.859 2.762 1 88.94 317 VAL B N 1
ATOM 6886 C CA . VAL B 1 317 ? 21.625 19.219 2.943 1 88.94 317 VAL B CA 1
ATOM 6887 C C .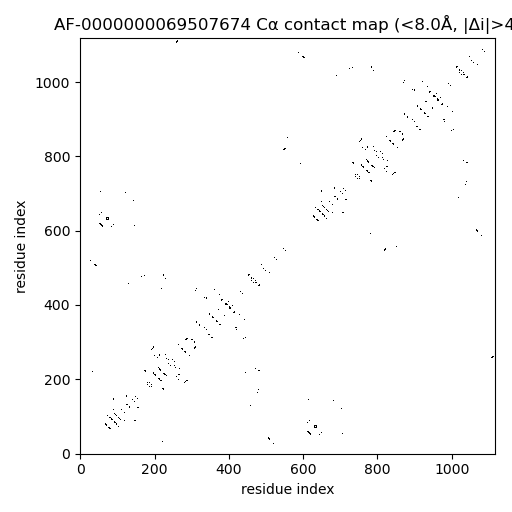 VAL B 1 317 ? 21.078 20.125 1.844 1 88.94 317 VAL B C 1
ATOM 6889 O O . VAL B 1 317 ? 20.656 21.25 2.111 1 88.94 317 VAL B O 1
ATOM 6892 N N . GLN B 1 318 ? 21.094 19.594 0.694 1 91.12 318 GLN B N 1
ATOM 6893 C CA . GLN B 1 318 ? 20.5 20.297 -0.435 1 91.12 318 GLN B CA 1
ATOM 6894 C C . GLN B 1 318 ? 19.031 20.625 -0.179 1 91.12 318 GLN B C 1
ATOM 6896 O O . GLN B 1 318 ? 18.594 21.75 -0.445 1 91.12 318 GLN B O 1
ATOM 6901 N N . LYS B 1 319 ? 18.312 19.719 0.324 1 89.31 319 LYS B N 1
ATOM 6902 C CA . LYS B 1 319 ? 16.891 19.891 0.595 1 89.31 319 LYS B CA 1
ATOM 6903 C C . LYS B 1 319 ? 16.656 20.938 1.686 1 89.31 319 LYS B C 1
ATOM 6905 O O . LYS B 1 319 ? 15.633 21.609 1.695 1 89.31 319 LYS B O 1
ATOM 6910 N N . ARG B 1 320 ? 17.594 21.078 2.568 1 89.06 320 ARG B N 1
ATOM 6911 C CA . ARG B 1 320 ? 17.5 22.047 3.65 1 89.06 320 ARG B CA 1
ATOM 6912 C C . ARG B 1 320 ? 17.422 23.469 3.105 1 89.06 320 ARG B C 1
ATOM 6914 O O . ARG B 1 320 ? 16.766 24.328 3.689 1 89.06 320 ARG B O 1
ATOM 6921 N N . VAL B 1 321 ? 18.094 23.641 1.994 1 91.62 321 VAL B N 1
ATOM 6922 C CA . VAL B 1 321 ? 18.062 24.953 1.367 1 91.62 321 VAL B CA 1
ATOM 6923 C C . VAL B 1 321 ? 16.625 25.312 0.99 1 91.62 321 VAL B C 1
ATOM 6925 O O . VAL B 1 321 ? 16.125 26.375 1.366 1 91.62 321 VAL B O 1
ATOM 6928 N N . GLY B 1 322 ? 16.047 24.406 0.326 1 91.62 322 GLY B N 1
ATOM 6929 C CA . GLY B 1 322 ? 14.672 24.641 -0.091 1 91.62 322 GLY B CA 1
ATOM 6930 C C . GLY B 1 322 ? 13.711 24.781 1.074 1 91.62 322 GLY B C 1
ATOM 6931 O O . GLY B 1 322 ? 12.883 25.703 1.095 1 91.62 322 GLY B O 1
ATOM 6932 N N . SER B 1 323 ? 13.859 23.984 2.025 1 90.25 323 SER B N 1
ATOM 6933 C CA . SER B 1 323 ? 12.953 23.969 3.168 1 90.25 323 SER B CA 1
ATOM 6934 C C . SER B 1 323 ? 13.07 25.25 3.986 1 90.25 323 SER B C 1
ATOM 6936 O O . SER B 1 323 ? 12.062 25.828 4.406 1 90.25 323 SER B O 1
ATOM 6938 N N . ARG B 1 324 ? 14.25 25.719 4.23 1 91.06 324 ARG B N 1
ATOM 6939 C CA . ARG B 1 324 ? 14.477 26.938 5.023 1 91.06 324 ARG B CA 1
ATOM 6940 C C . ARG B 1 324 ? 13.984 28.172 4.285 1 91.06 324 ARG B C 1
ATOM 6942 O O . ARG B 1 324 ? 13.406 29.078 4.891 1 91.06 324 ARG B O 1
ATOM 6949 N N . LEU B 1 325 ? 14.219 28.125 3.016 1 92.69 325 LEU B N 1
ATOM 6950 C CA . LEU B 1 325 ? 13.781 29.266 2.23 1 92.69 325 LEU B CA 1
ATOM 6951 C C . LEU B 1 325 ? 12.266 29.312 2.127 1 92.69 325 LEU B C 1
ATOM 6953 O O . LEU B 1 325 ? 11.664 30.391 2.16 1 92.69 325 LEU B O 1
ATOM 6957 N N . ARG B 1 326 ? 11.703 28.219 2.002 1 90.56 326 ARG B N 1
ATOM 6958 C CA . ARG B 1 326 ? 10.242 28.172 1.965 1 90.56 326 ARG B CA 1
ATOM 6959 C C . ARG B 1 326 ? 9.648 28.578 3.312 1 90.56 326 ARG B C 1
ATOM 6961 O O . ARG B 1 326 ? 8.602 29.219 3.367 1 90.56 326 ARG B O 1
ATOM 6968 N N . LYS B 1 327 ? 10.242 28.156 4.355 1 88.5 327 LYS B N 1
ATOM 6969 C CA . LYS B 1 327 ? 9.82 28.578 5.688 1 88.5 327 LYS B CA 1
ATOM 6970 C C . LYS B 1 327 ? 9.945 30.094 5.848 1 88.5 327 LYS B C 1
ATOM 6972 O O . LYS B 1 327 ? 9.055 30.734 6.41 1 88.5 327 LYS B O 1
ATOM 6977 N N . LEU B 1 328 ? 11.031 30.609 5.375 1 90.06 328 LEU B N 1
ATOM 6978 C CA . LEU B 1 328 ? 11.242 32.062 5.426 1 90.06 328 LEU B CA 1
ATOM 6979 C C . LEU B 1 328 ? 10.164 32.781 4.633 1 90.06 328 LEU B C 1
ATOM 6981 O O . LEU B 1 328 ? 9.656 33.812 5.082 1 90.06 328 LEU B O 1
ATOM 6985 N N . LYS B 1 329 ? 9.859 32.25 3.492 1 90 329 LYS B N 1
ATOM 6986 C CA . LYS B 1 329 ? 8.82 32.812 2.637 1 90 329 LYS B CA 1
ATOM 6987 C C . LYS B 1 329 ? 7.469 32.844 3.34 1 90 329 LYS B C 1
ATOM 6989 O O . LYS B 1 329 ? 6.703 33.781 3.207 1 90 329 LYS B O 1
ATOM 6994 N N . LYS B 1 330 ? 7.211 31.859 4.062 1 84.94 330 LYS B N 1
ATOM 6995 C CA . LYS B 1 330 ? 5.949 31.734 4.781 1 84.94 330 LYS B CA 1
ATOM 6996 C C . LYS B 1 330 ? 5.898 32.688 5.965 1 84.94 330 LYS B C 1
ATOM 6998 O O . LYS B 1 330 ? 4.852 33.281 6.254 1 84.94 330 LYS B O 1
ATOM 7003 N N . ASN B 1 331 ? 6.977 32.812 6.68 1 84.62 331 ASN B N 1
ATOM 7004 C CA . ASN B 1 331 ? 7.023 33.594 7.91 1 84.62 331 ASN B CA 1
ATOM 7005 C C . ASN B 1 331 ? 7.074 35.094 7.617 1 84.62 331 ASN B C 1
ATOM 7007 O O . ASN B 1 331 ? 6.594 35.906 8.414 1 84.62 331 ASN B O 1
ATOM 7011 N N . GLU B 1 332 ? 7.801 35.406 6.566 1 86.38 332 GLU B N 1
ATOM 7012 C CA . GLU B 1 332 ? 7.957 36.844 6.234 1 86.38 332 GLU B CA 1
ATOM 7013 C C . GLU B 1 332 ? 6.973 37.25 5.148 1 86.38 332 GLU B C 1
ATOM 7015 O O . GLU B 1 332 ? 7.137 36.906 3.979 1 86.38 332 GLU B O 1
ATOM 7020 N N . LYS B 1 333 ? 6.012 38.031 5.566 1 81.56 333 LYS B N 1
ATOM 7021 C CA . LYS B 1 333 ? 4.988 38.5 4.633 1 81.56 333 LYS B CA 1
ATOM 7022 C C . LYS B 1 333 ? 5.598 39.375 3.543 1 81.56 333 LYS B C 1
ATOM 7024 O O . LYS B 1 333 ? 6.473 40.188 3.818 1 81.56 333 LYS B O 1
ATOM 7029 N N . GLY B 1 334 ? 5.297 39.188 2.273 1 81.31 334 GLY B N 1
ATOM 7030 C CA . GLY B 1 334 ? 5.707 40.031 1.168 1 81.31 334 GLY B CA 1
ATOM 7031 C C . GLY B 1 334 ? 6.918 39.5 0.423 1 81.31 334 GLY B C 1
ATOM 7032 O O . GLY B 1 334 ? 7.32 40.062 -0.597 1 81.31 334 GLY B O 1
ATOM 7033 N N . LEU B 1 335 ? 7.512 38.5 0.974 1 88.75 335 LEU B N 1
ATOM 7034 C CA . LEU B 1 335 ? 8.703 37.938 0.35 1 88.75 335 LEU B CA 1
ATOM 7035 C C . LEU B 1 335 ? 8.344 37.125 -0.886 1 88.75 335 LEU B C 1
ATOM 7037 O O . LEU B 1 335 ? 9.141 37 -1.818 1 88.75 335 LEU B O 1
ATOM 7041 N N . GLY B 1 336 ? 7.145 36.625 -0.853 1 83.44 336 GLY B N 1
ATOM 7042 C CA . GLY B 1 336 ? 6.684 35.844 -1.977 1 83.44 336 GLY B CA 1
ATOM 7043 C C . GLY B 1 336 ? 6.012 36.656 -3.059 1 83.44 336 GLY B C 1
ATOM 7044 O O . GLY B 1 336 ? 5.84 37.875 -2.908 1 83.44 336 GLY B O 1
ATOM 7045 N N . GLY B 1 337 ? 5.77 36.062 -4.238 1 78.69 337 GLY B N 1
ATOM 7046 C CA . GLY B 1 337 ? 5.102 36.75 -5.332 1 78.69 337 GLY B CA 1
ATOM 7047 C C . GLY B 1 337 ? 5.879 36.688 -6.637 1 78.69 337 GLY B C 1
ATOM 7048 O O . GLY B 1 337 ? 7.039 36.281 -6.652 1 78.69 337 GLY B O 1
ATOM 7049 N N . LYS B 1 338 ? 5.195 37.125 -7.641 1 77.38 338 LYS B N 1
ATOM 7050 C CA . LYS B 1 338 ? 5.816 37.125 -8.961 1 77.38 338 LYS B CA 1
ATOM 7051 C C . LYS B 1 338 ? 7.051 38.031 -9 1 77.38 338 LYS B C 1
ATOM 7053 O O . LYS B 1 338 ? 7.008 39.156 -8.555 1 77.38 338 LYS B O 1
ATOM 7058 N N . GLY B 1 339 ? 8.172 37.469 -9.383 1 78.94 339 GLY B N 1
ATOM 7059 C CA . GLY B 1 339 ? 9.406 38.219 -9.5 1 78.94 339 GLY B CA 1
ATOM 7060 C C . GLY B 1 339 ? 10.195 38.281 -8.203 1 78.94 339 GLY B C 1
ATOM 7061 O O . GLY B 1 339 ? 11.289 38.844 -8.164 1 78.94 339 GLY B O 1
ATOM 7062 N N . LYS B 1 340 ? 9.617 37.719 -7.23 1 88.75 340 LYS B N 1
ATOM 7063 C CA . LYS B 1 340 ? 10.297 37.719 -5.938 1 88.75 340 LYS B CA 1
ATOM 7064 C C . LYS B 1 340 ? 10.758 36.312 -5.57 1 88.75 340 LYS B C 1
ATOM 7066 O O . LYS B 1 340 ? 11.414 35.625 -6.371 1 88.75 340 LYS B O 1
ATOM 7071 N N . LEU B 1 341 ? 10.5 35.938 -4.379 1 90.12 341 LEU B N 1
ATOM 7072 C CA . LEU B 1 341 ? 10.914 34.594 -3.949 1 90.12 341 LEU B CA 1
ATOM 7073 C C . LEU B 1 341 ? 9.867 33.562 -4.324 1 90.12 341 LEU B C 1
ATOM 7075 O O . LEU B 1 341 ? 9.047 33.156 -3.488 1 90.12 341 LEU B O 1
ATOM 7079 N N . THR B 1 342 ? 10.016 33.125 -5.559 1 86.56 342 THR B N 1
ATOM 7080 C CA . THR B 1 342 ? 9.086 32.125 -6.062 1 86.56 342 THR B CA 1
ATOM 7081 C C . THR B 1 342 ? 9.586 30.703 -5.758 1 86.56 342 THR B C 1
ATOM 7083 O O . THR B 1 342 ? 10.758 30.516 -5.438 1 86.56 342 THR B O 1
ATOM 7086 N N . ASP B 1 343 ? 8.672 29.781 -5.828 1 83.5 343 ASP B N 1
ATOM 7087 C CA . ASP B 1 343 ? 9.062 28.391 -5.613 1 83.5 343 ASP B CA 1
ATOM 7088 C C . ASP B 1 343 ? 10.039 27.922 -6.691 1 83.5 343 ASP B C 1
ATOM 7090 O O . ASP B 1 343 ? 10.93 27.125 -6.422 1 83.5 343 ASP B O 1
ATOM 7094 N N . LYS B 1 344 ? 9.852 28.438 -7.852 1 82.88 344 LYS B N 1
ATOM 7095 C CA . LYS B 1 344 ? 10.766 28.109 -8.938 1 82.88 344 LYS B CA 1
ATOM 7096 C C . LYS B 1 344 ? 12.18 28.609 -8.648 1 82.88 344 LYS B C 1
ATOM 7098 O O . LYS B 1 344 ? 13.156 27.906 -8.898 1 82.88 344 LYS B O 1
ATOM 7103 N N . PHE B 1 345 ? 12.211 29.781 -8.156 1 88.69 345 PHE B N 1
ATOM 7104 C CA . PHE B 1 345 ? 13.5 30.375 -7.812 1 88.69 345 PHE B CA 1
ATOM 7105 C C . PHE B 1 345 ? 14.164 29.594 -6.68 1 88.69 345 PHE B C 1
ATOM 7107 O O . PHE B 1 345 ? 15.367 29.344 -6.711 1 88.69 345 PHE B O 1
ATOM 7114 N N . ILE B 1 346 ? 13.398 29.188 -5.703 1 92.12 346 ILE B N 1
ATOM 7115 C CA . ILE B 1 346 ? 13.914 28.406 -4.586 1 92.12 346 ILE B CA 1
ATOM 7116 C C . ILE B 1 346 ? 14.484 27.078 -5.105 1 92.12 346 ILE B C 1
ATOM 7118 O O . ILE B 1 346 ? 15.562 26.656 -4.684 1 92.12 346 ILE B O 1
ATOM 7122 N N . ASP B 1 347 ? 13.82 26.469 -5.996 1 89.75 347 ASP B N 1
ATOM 7123 C CA . ASP B 1 347 ? 14.289 25.219 -6.582 1 89.75 347 ASP B CA 1
ATOM 7124 C C . ASP B 1 347 ? 15.609 25.422 -7.328 1 89.75 347 ASP B C 1
ATOM 7126 O O . ASP B 1 347 ? 16.484 24.562 -7.301 1 89.75 347 ASP B O 1
ATOM 7130 N N . LYS B 1 348 ? 15.68 26.516 -8.016 1 89 348 LYS B N 1
ATOM 7131 C CA . LYS B 1 348 ? 16.922 26.844 -8.719 1 89 348 LYS B CA 1
ATOM 7132 C C . LYS B 1 348 ? 18.078 26.969 -7.742 1 89 348 LYS B C 1
ATOM 7134 O O . LYS B 1 348 ? 19.141 26.391 -7.969 1 89 348 LYS B O 1
ATOM 7139 N N . LEU B 1 349 ? 17.844 27.703 -6.711 1 92.75 349 LEU B N 1
ATOM 7140 C CA . LEU B 1 349 ? 18.875 27.875 -5.695 1 92.75 349 LEU B CA 1
ATOM 7141 C C . LEU B 1 349 ? 19.281 26.531 -5.094 1 92.75 349 LEU B C 1
ATOM 7143 O O . LEU B 1 349 ? 20.469 26.25 -4.922 1 92.75 349 LEU B O 1
ATOM 7147 N N . GLN B 1 350 ? 18.312 25.75 -4.812 1 93.62 350 GLN B N 1
ATOM 7148 C CA . GLN B 1 350 ? 18.531 24.422 -4.246 1 93.62 350 GLN B CA 1
ATOM 7149 C C . GLN B 1 350 ? 19.344 23.547 -5.195 1 93.62 350 GLN B C 1
ATOM 7151 O O . GLN B 1 350 ? 20.266 22.859 -4.766 1 93.62 350 GLN B O 1
ATOM 7156 N N . ASN B 1 351 ? 19.047 23.609 -6.445 1 90.75 351 ASN B N 1
ATOM 7157 C CA . ASN B 1 351 ? 19.734 22.797 -7.445 1 90.75 351 ASN B CA 1
ATOM 7158 C C . ASN B 1 351 ? 21.188 23.234 -7.613 1 90.75 351 ASN B C 1
ATOM 7160 O O . ASN B 1 351 ? 22.094 22.391 -7.66 1 90.75 351 ASN B O 1
ATOM 7164 N N . TYR B 1 352 ? 21.422 24.5 -7.703 1 92.75 352 TYR B N 1
ATOM 7165 C CA . TYR B 1 352 ? 22.766 25.016 -7.871 1 92.75 352 TYR B CA 1
ATOM 7166 C C . TYR B 1 352 ? 23.609 24.734 -6.629 1 92.75 352 TYR B C 1
ATOM 7168 O O . TYR B 1 352 ? 24.812 24.484 -6.73 1 92.75 352 TYR B O 1
ATOM 7176 N N . TYR B 1 353 ? 22.938 24.812 -5.504 1 94.12 353 TYR B N 1
ATOM 7177 C CA . TYR B 1 353 ? 23.625 24.438 -4.266 1 94.12 353 TYR B CA 1
ATOM 7178 C C . TYR B 1 353 ? 24.109 23 -4.336 1 94.12 353 TYR B C 1
ATOM 7180 O O . TYR B 1 353 ? 25.266 22.719 -4.016 1 94.12 353 TYR B O 1
ATOM 7188 N N . GLY B 1 354 ? 23.297 22.094 -4.746 1 92.44 354 GLY B N 1
ATOM 7189 C CA . GLY B 1 354 ? 23.656 20.688 -4.871 1 92.44 354 GLY B CA 1
ATOM 7190 C C . GLY B 1 354 ? 24.766 20.438 -5.875 1 92.44 354 GLY B C 1
ATOM 7191 O O . GLY B 1 354 ? 25.688 19.641 -5.617 1 92.44 354 GLY B O 1
ATOM 7192 N N . ILE B 1 355 ? 24.734 21.141 -6.953 1 90.44 355 ILE B N 1
ATOM 7193 C CA . ILE B 1 355 ? 25.75 21.016 -7.992 1 90.44 355 ILE B CA 1
ATOM 7194 C C . ILE B 1 355 ? 27.109 21.5 -7.461 1 90.44 355 ILE B C 1
ATOM 7196 O O . ILE B 1 355 ? 28.141 20.875 -7.695 1 90.44 355 ILE B O 1
ATOM 7200 N N . ALA B 1 356 ? 27.031 22.562 -6.758 1 92.75 356 ALA B N 1
ATOM 7201 C CA . ALA B 1 356 ? 28.266 23.141 -6.199 1 92.75 356 ALA B CA 1
ATOM 7202 C C . ALA B 1 356 ? 28.938 22.156 -5.25 1 92.75 356 ALA B C 1
ATOM 7204 O O . ALA B 1 356 ? 30.172 22 -5.285 1 92.75 356 ALA B O 1
ATOM 7205 N N . ILE B 1 357 ? 28.156 21.484 -4.527 1 92.88 357 ILE B N 1
ATOM 7206 C CA . ILE B 1 357 ? 28.703 20.516 -3.572 1 92.88 357 ILE B CA 1
ATOM 7207 C C . ILE B 1 357 ? 29.266 19.312 -4.316 1 92.88 357 ILE B C 1
ATOM 7209 O O . ILE B 1 357 ? 30.406 18.891 -4.094 1 92.88 357 ILE B O 1
ATOM 7213 N N . ARG B 1 358 ? 28.562 18.812 -5.215 1 90.25 358 ARG B N 1
ATOM 7214 C CA . ARG B 1 358 ? 28.906 17.578 -5.91 1 90.25 358 ARG B CA 1
ATOM 7215 C C . ARG B 1 358 ? 30.125 17.781 -6.809 1 90.25 358 ARG B C 1
ATOM 7217 O O . ARG B 1 358 ? 30.922 16.859 -6.988 1 90.25 358 ARG B O 1
ATOM 7224 N N . SER B 1 359 ? 30.281 18.922 -7.316 1 89.94 359 SER B N 1
ATOM 7225 C CA . SER B 1 359 ? 31.375 19.219 -8.234 1 89.94 359 SER B CA 1
ATOM 7226 C C . SER B 1 359 ? 32.688 19.469 -7.488 1 89.94 359 SER B C 1
ATOM 7228 O O . SER B 1 359 ? 33.75 19.516 -8.094 1 89.94 359 SER B O 1
ATOM 7230 N N . ASN B 1 360 ? 32.594 19.656 -6.242 1 92.25 360 ASN B N 1
ATOM 7231 C CA . ASN B 1 360 ? 33.781 20.016 -5.488 1 92.25 360 ASN B CA 1
ATOM 7232 C C . ASN B 1 360 ? 34.031 19.062 -4.316 1 92.25 360 ASN B C 1
ATOM 7234 O O . ASN B 1 360 ? 34.438 19.5 -3.236 1 92.25 360 ASN B O 1
ATOM 7238 N N . VAL B 1 361 ? 33.719 17.859 -4.582 1 91.56 361 VAL B N 1
ATOM 7239 C CA . VAL B 1 361 ? 33.938 16.828 -3.568 1 91.56 361 VAL B CA 1
ATOM 7240 C C . VAL B 1 361 ? 35.438 16.719 -3.264 1 91.56 361 VAL B C 1
ATOM 7242 O O . VAL B 1 361 ? 36.25 16.766 -4.172 1 91.56 361 VAL B O 1
ATOM 7245 N N . GLY B 1 362 ? 35.844 16.703 -1.983 1 91.38 362 GLY B N 1
ATOM 7246 C CA . GLY B 1 362 ? 37.25 16.547 -1.576 1 91.38 362 GLY B CA 1
ATOM 7247 C C . GLY B 1 362 ? 37.938 17.859 -1.342 1 91.38 362 GLY B C 1
ATOM 7248 O O . GLY B 1 362 ? 39.062 17.891 -0.831 1 91.38 362 GLY B O 1
ATOM 7249 N N . ASN B 1 363 ? 37.281 18.953 -1.735 1 93.56 363 ASN B N 1
ATOM 7250 C CA . ASN B 1 363 ? 37.875 20.266 -1.582 1 93.56 363 ASN B CA 1
ATOM 7251 C C . ASN B 1 363 ? 36.938 21.234 -0.876 1 93.56 363 ASN B C 1
ATOM 7253 O O . ASN B 1 363 ? 36.062 21.828 -1.509 1 93.56 363 ASN B O 1
ATOM 7257 N N . LEU B 1 364 ? 37.219 21.531 0.343 1 94.75 364 LEU B N 1
ATOM 7258 C CA . LEU B 1 364 ? 36.344 22.312 1.19 1 94.75 364 LEU B CA 1
ATOM 7259 C C . LEU B 1 364 ? 36.281 23.766 0.741 1 94.75 364 LEU B C 1
ATOM 7261 O O . LEU B 1 364 ? 35.219 24.375 0.659 1 94.75 364 LEU B O 1
ATOM 7265 N N . VAL B 1 365 ? 37.406 24.328 0.473 1 93.56 365 VAL B N 1
ATOM 7266 C CA . VAL B 1 365 ? 37.531 25.734 0.127 1 93.56 365 VAL B CA 1
ATOM 7267 C C . VAL B 1 365 ? 36.781 26.016 -1.179 1 93.56 365 VAL B C 1
ATOM 7269 O O . VAL B 1 365 ? 36 26.953 -1.268 1 93.56 365 VAL B O 1
ATOM 7272 N N . GLU B 1 366 ? 37 25.172 -2.096 1 92.75 366 GLU B N 1
ATOM 7273 C CA . GLU B 1 366 ? 36.344 25.344 -3.381 1 92.75 366 GLU B CA 1
ATOM 7274 C C . GLU B 1 366 ? 34.844 25.094 -3.254 1 92.75 366 GLU B C 1
ATOM 7276 O O . GLU B 1 366 ? 34.031 25.734 -3.936 1 92.75 366 GLU B O 1
ATOM 7281 N N . MET B 1 367 ? 34.531 24.156 -2.451 1 94.31 367 MET B N 1
ATOM 7282 C CA . MET B 1 367 ? 33.125 23.859 -2.219 1 94.31 367 MET B CA 1
ATOM 7283 C C . MET B 1 367 ? 32.406 25.094 -1.662 1 94.31 367 MET B C 1
ATOM 7285 O O . MET B 1 367 ? 31.359 25.469 -2.166 1 94.31 367 MET B O 1
ATOM 7289 N N . GLN B 1 368 ? 32.969 25.672 -0.677 1 95.06 368 GLN B N 1
ATOM 7290 C CA . GLN B 1 368 ? 32.375 26.844 -0.059 1 95.06 368 GLN B CA 1
ATOM 7291 C C . GLN B 1 368 ? 32.25 28 -1.053 1 95.06 368 GLN B C 1
ATOM 7293 O O . GLN B 1 368 ? 31.219 28.656 -1.145 1 95.06 368 GLN B O 1
ATOM 7298 N N . SER B 1 369 ? 33.312 28.203 -1.734 1 94.25 369 SER B N 1
ATOM 7299 C CA . SER B 1 369 ? 33.344 29.266 -2.729 1 94.25 369 SER B CA 1
ATOM 7300 C C . SER B 1 369 ? 32.281 29.031 -3.801 1 94.25 369 SER B C 1
ATOM 7302 O O . SER B 1 369 ? 31.625 29.984 -4.238 1 94.25 369 SER B O 1
ATOM 7304 N N . ALA B 1 370 ? 32.188 27.859 -4.176 1 94.25 370 ALA B N 1
ATOM 7305 C CA . ALA B 1 370 ? 31.219 27.516 -5.223 1 94.25 370 ALA B CA 1
ATOM 7306 C C . ALA B 1 370 ? 29.781 27.719 -4.742 1 94.25 370 ALA B C 1
ATOM 7308 O O . ALA B 1 370 ? 28.922 28.156 -5.504 1 94.25 370 ALA B O 1
ATOM 7309 N N . VAL B 1 371 ? 29.516 27.344 -3.545 1 95.06 371 VAL B N 1
ATOM 7310 C CA . VAL B 1 371 ? 28.172 27.484 -2.994 1 95.06 371 VAL B CA 1
ATOM 7311 C C . VAL B 1 371 ? 27.812 28.969 -2.885 1 95.06 371 VAL B C 1
ATOM 7313 O O . VAL B 1 371 ? 26.688 29.375 -3.197 1 95.06 371 VAL B O 1
ATOM 7316 N N . ILE B 1 372 ? 28.75 29.719 -2.48 1 94.69 372 ILE B N 1
ATOM 7317 C CA . ILE B 1 372 ? 28.547 31.172 -2.375 1 94.69 372 ILE B CA 1
ATOM 7318 C C . ILE B 1 372 ? 28.328 31.766 -3.766 1 94.69 372 ILE B C 1
ATOM 7320 O O . ILE B 1 372 ? 27.422 32.562 -3.973 1 94.69 372 ILE B O 1
ATOM 7324 N N . ALA B 1 373 ? 29.141 31.328 -4.68 1 94.38 373 ALA B N 1
ATOM 7325 C CA . ALA B 1 373 ? 29.016 31.797 -6.059 1 94.38 373 ALA B CA 1
ATOM 7326 C C . ALA B 1 373 ? 27.641 31.453 -6.637 1 94.38 373 ALA B C 1
ATOM 7328 O O . ALA B 1 373 ? 27.062 32.25 -7.387 1 94.38 373 ALA B O 1
ATOM 7329 N N . ALA B 1 374 ? 27.188 30.297 -6.305 1 93.88 374 ALA B N 1
ATOM 7330 C CA . ALA B 1 374 ? 25.891 29.844 -6.789 1 93.88 374 ALA B CA 1
ATOM 7331 C C . ALA B 1 374 ? 24.781 30.781 -6.328 1 93.88 374 ALA B C 1
ATOM 7333 O O . ALA B 1 374 ? 23.828 31.062 -7.07 1 93.88 374 ALA B O 1
ATOM 7334 N N . PHE B 1 375 ? 24.875 31.297 -5.102 1 94.5 375 PHE B N 1
ATOM 7335 C CA . PHE B 1 375 ? 23.891 32.219 -4.555 1 94.5 375 PHE B CA 1
ATOM 7336 C C . PHE B 1 375 ? 23.828 33.5 -5.375 1 94.5 375 PHE B C 1
ATOM 7338 O O . PHE B 1 375 ? 22.75 33.906 -5.844 1 94.5 375 PHE B O 1
ATOM 7345 N N . PHE B 1 376 ? 24.953 34.031 -5.582 1 93.81 376 PHE B N 1
ATOM 7346 C CA . PHE B 1 376 ? 25.016 35.312 -6.289 1 93.81 376 PHE B CA 1
ATOM 7347 C C . PHE B 1 376 ? 24.688 35.125 -7.77 1 93.81 376 PHE B C 1
ATOM 7349 O O . PHE B 1 376 ? 24.047 35.969 -8.383 1 93.81 376 PHE B O 1
ATOM 7356 N N . HIS B 1 377 ? 25.109 34.062 -8.305 1 92.88 377 HIS B N 1
ATOM 7357 C CA . HIS B 1 377 ? 24.812 33.75 -9.695 1 92.88 377 HIS B CA 1
ATOM 7358 C C . HIS B 1 377 ? 23.297 33.719 -9.945 1 92.88 377 HIS B C 1
ATOM 7360 O O . HIS B 1 377 ? 22.812 34.344 -10.906 1 92.88 377 HIS B O 1
ATOM 7366 N N . CYS B 1 378 ? 22.578 33.062 -9.062 1 92.19 378 CYS B N 1
ATOM 7367 C CA . CYS B 1 378 ? 21.141 32.906 -9.227 1 92.19 378 CYS B CA 1
ATOM 7368 C C . CYS B 1 378 ? 20.406 34.219 -9.008 1 92.19 378 CYS B C 1
ATOM 7370 O O . CYS B 1 378 ? 19.312 34.406 -9.547 1 92.19 378 CYS B O 1
ATOM 7372 N N . CYS B 1 379 ? 21.016 35.125 -8.25 1 92 379 CYS B N 1
ATOM 7373 C CA . CYS B 1 379 ? 20.359 36.375 -7.918 1 92 379 CYS B CA 1
ATOM 7374 C C . CYS B 1 379 ? 20.641 37.438 -8.992 1 92 379 CYS B C 1
ATOM 7376 O O . CYS B 1 379 ? 20.031 38.5 -8.984 1 92 379 CYS B O 1
ATOM 7378 N N . SER B 1 380 ? 21.438 37.062 -9.953 1 90.12 380 SER B N 1
ATOM 7379 C CA . SER B 1 380 ? 21.812 38 -11.008 1 90.12 380 SER B CA 1
ATOM 7380 C C . SER B 1 380 ? 20.719 38.125 -12.07 1 90.12 380 SER B C 1
ATOM 7382 O O . SER B 1 380 ? 19.812 37.281 -12.125 1 90.12 380 SER B O 1
ATOM 7384 N N . GLY B 1 381 ? 20.656 39.188 -12.805 1 87.88 381 GLY B N 1
ATOM 7385 C CA . GLY B 1 381 ? 19.688 39.406 -13.867 1 87.88 381 GLY B CA 1
ATOM 7386 C C . GLY B 1 381 ? 19.969 40.656 -14.68 1 87.88 381 GLY B C 1
ATOM 7387 O O . GLY B 1 381 ? 21.094 41.125 -14.742 1 87.88 381 GLY B O 1
ATOM 7388 N N . LYS B 1 382 ? 18.828 41.062 -15.289 1 83.5 382 LYS B N 1
ATOM 7389 C CA . LYS B 1 382 ? 18.938 42.25 -16.141 1 83.5 382 LYS B CA 1
ATOM 7390 C C . LYS B 1 382 ? 19.422 43.469 -15.336 1 83.5 382 LYS B C 1
ATOM 7392 O O . LYS B 1 382 ? 18.875 43.781 -14.289 1 83.5 382 LYS B O 1
ATOM 7397 N N . ASN B 1 383 ? 20.516 44.094 -15.742 1 79.44 383 ASN B N 1
ATOM 7398 C CA . ASN B 1 383 ? 21.109 45.312 -15.203 1 79.44 383 ASN B CA 1
ATOM 7399 C C . ASN B 1 383 ? 21.688 45.094 -13.812 1 79.44 383 ASN B C 1
ATOM 7401 O O . ASN B 1 383 ? 21.844 46.031 -13.039 1 79.44 383 ASN B O 1
ATOM 7405 N N . LYS B 1 384 ? 21.719 43.844 -13.352 1 87.31 384 LYS B N 1
ATOM 7406 C CA . LYS B 1 384 ? 22.328 43.469 -12.07 1 87.31 384 LYS B CA 1
ATOM 7407 C C . LYS B 1 384 ? 23.328 42.344 -12.227 1 87.31 384 LYS B C 1
ATOM 7409 O O . LYS B 1 384 ? 22.953 41.156 -12.219 1 87.31 384 LYS B O 1
ATOM 7414 N N . ASP B 1 385 ? 24.547 42.719 -12.305 1 86.25 385 ASP B N 1
ATOM 7415 C CA . ASP B 1 385 ? 25.594 41.75 -12.523 1 86.25 385 ASP B CA 1
ATOM 7416 C C . ASP B 1 385 ? 26.188 41.281 -11.195 1 86.25 385 ASP B C 1
ATOM 7418 O O . ASP B 1 385 ? 26.875 42.031 -10.516 1 86.25 385 ASP B O 1
ATOM 7422 N N . MET B 1 386 ? 25.953 40.031 -10.844 1 91.25 386 MET B N 1
ATOM 7423 C CA . MET B 1 386 ? 26.484 39.469 -9.609 1 91.25 386 MET B CA 1
ATOM 7424 C C . MET B 1 386 ? 27.297 38.188 -9.883 1 91.25 386 MET B C 1
ATOM 7426 O O . MET B 1 386 ? 27.25 37.25 -9.102 1 91.25 386 MET B O 1
ATOM 7430 N N . HIS B 1 387 ? 27.969 38.094 -11.008 1 92.12 387 HIS B N 1
ATOM 7431 C CA . HIS B 1 387 ? 28.688 36.906 -11.422 1 92.12 387 HIS B CA 1
ATOM 7432 C C . HIS B 1 387 ? 30.156 37 -11.039 1 92.12 387 HIS B C 1
ATOM 7434 O O . HIS B 1 387 ? 30.984 36.188 -11.5 1 92.12 387 HIS B O 1
ATOM 7440 N N . ARG B 1 388 ? 30.516 37.875 -10.141 1 88 388 ARG B N 1
ATOM 7441 C CA . ARG B 1 388 ? 31.906 38.125 -9.789 1 88 388 ARG B CA 1
ATOM 7442 C C . ARG B 1 388 ? 32.531 36.906 -9.133 1 88 388 ARG B C 1
ATOM 7444 O O . ARG B 1 388 ? 33.719 36.656 -9.305 1 88 388 ARG B O 1
ATOM 7451 N N . GLN B 1 389 ? 31.766 36.188 -8.406 1 91 389 GLN B N 1
ATOM 7452 C CA . GLN B 1 389 ? 32.281 35.031 -7.66 1 91 389 GLN B CA 1
ATOM 7453 C C . GLN B 1 389 ? 32.188 33.75 -8.484 1 91 389 GLN B C 1
ATOM 7455 O O . GLN B 1 389 ? 32.688 32.719 -8.047 1 91 389 GLN B O 1
ATOM 7460 N N . CYS B 1 390 ? 31.625 33.812 -9.641 1 92.38 390 CYS B N 1
ATOM 7461 C CA . CYS B 1 390 ? 31.562 32.656 -10.516 1 92.38 390 CYS B CA 1
ATOM 7462 C C . CYS B 1 390 ? 32.938 32.312 -11.078 1 92.38 390 CYS B C 1
ATOM 7464 O O . CYS B 1 390 ? 33.781 33.188 -11.266 1 92.38 390 CYS B O 1
ATOM 7466 N N . PRO B 1 391 ? 33.25 31.031 -11.203 1 88.81 391 PRO B N 1
ATOM 7467 C CA . PRO B 1 391 ? 34.531 30.672 -11.773 1 88.81 391 PRO B CA 1
ATOM 7468 C C . PRO B 1 391 ? 34.75 31.234 -13.18 1 88.81 391 PRO B C 1
ATOM 7470 O O . PRO B 1 391 ? 33.812 31.25 -13.977 1 88.81 391 PRO B O 1
ATOM 7473 N N . THR B 1 392 ? 35.969 31.594 -13.391 1 88.81 392 THR B N 1
ATOM 7474 C CA . THR B 1 392 ? 36.312 32.156 -14.688 1 88.81 392 THR B CA 1
ATOM 7475 C C . THR B 1 392 ? 36.906 31.094 -15.609 1 88.81 392 THR B C 1
ATOM 7477 O O . THR B 1 392 ? 37.25 30 -15.148 1 88.81 392 THR B O 1
ATOM 7480 N N . GLY B 1 393 ? 36.875 31.406 -16.969 1 85.56 393 GLY B N 1
ATOM 7481 C CA . GLY B 1 393 ? 37.531 30.5 -17.906 1 85.56 393 GLY B CA 1
ATOM 7482 C C . GLY B 1 393 ? 36.562 29.859 -18.875 1 85.56 393 GLY B C 1
ATOM 7483 O O . GLY B 1 393 ? 35.344 30.109 -18.812 1 85.56 393 GLY B O 1
ATOM 7484 N N . PRO B 1 394 ? 37.031 29.047 -19.797 1 85.94 394 PRO B N 1
ATOM 7485 C CA . PRO B 1 394 ? 36.188 28.422 -20.844 1 85.94 394 PRO B CA 1
ATOM 7486 C C . PRO B 1 394 ? 35.312 27.281 -20.312 1 85.94 394 PRO B C 1
ATOM 7488 O O . PRO B 1 394 ? 34.281 26.969 -20.906 1 85.94 394 PRO B O 1
ATOM 7491 N N . ASN B 1 395 ? 35.75 26.766 -19.172 1 82.62 395 ASN B N 1
ATOM 7492 C CA . ASN B 1 395 ? 35 25.625 -18.641 1 82.62 395 ASN B CA 1
ATOM 7493 C C . ASN B 1 395 ? 34.094 26.047 -17.5 1 82.62 395 ASN B C 1
ATOM 7495 O O . ASN B 1 395 ? 33.625 25.203 -16.734 1 82.62 395 ASN B O 1
ATOM 7499 N N . SER B 1 396 ? 33.844 27.344 -17.469 1 87.44 396 SER B N 1
ATOM 7500 C CA . SER B 1 396 ? 32.969 27.844 -16.406 1 87.44 396 SER B CA 1
ATOM 7501 C C . SER B 1 396 ? 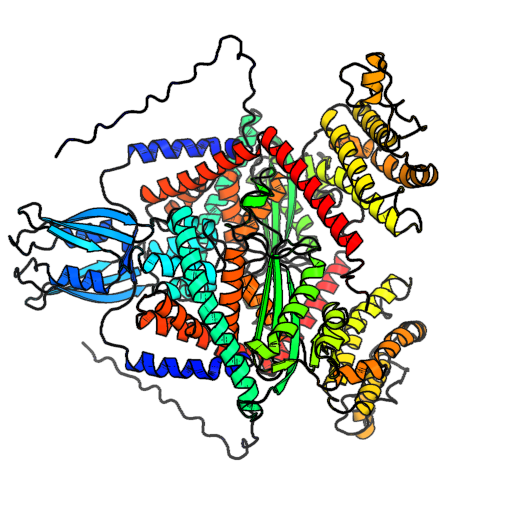31.531 27.391 -16.609 1 87.44 396 SER B C 1
ATOM 7503 O O . SER B 1 396 ? 31.047 27.328 -17.75 1 87.44 396 SER B O 1
ATOM 7505 N N . TRP B 1 397 ? 30.906 27.047 -15.555 1 82.75 397 TRP B N 1
ATOM 7506 C CA . TRP B 1 397 ? 29.5 26.672 -15.648 1 82.75 397 TRP B CA 1
ATOM 7507 C C . TRP B 1 397 ? 28.609 27.906 -15.773 1 82.75 397 TRP B C 1
ATOM 7509 O O . TRP B 1 397 ? 27.438 27.812 -16.125 1 82.75 397 TRP B O 1
ATOM 7519 N N . CYS B 1 398 ? 29.172 29.031 -15.461 1 88 398 CYS B N 1
ATOM 7520 C CA . CYS B 1 398 ? 28.484 30.312 -15.594 1 88 398 CYS B CA 1
ATOM 7521 C C . CYS B 1 398 ? 28.562 30.828 -17.016 1 88 398 CYS B C 1
ATOM 7523 O O . CYS B 1 398 ? 29.641 31.109 -17.531 1 88 398 CYS B O 1
ATOM 7525 N N . LYS B 1 399 ? 27.547 30.969 -17.656 1 85.19 399 LYS B N 1
ATOM 7526 C CA . LYS B 1 399 ? 27.469 31.422 -19.047 1 85.19 399 LYS B CA 1
ATOM 7527 C C . LYS B 1 399 ? 28.031 32.844 -19.203 1 85.19 399 LYS B C 1
ATOM 7529 O O . LYS B 1 399 ? 28.641 33.156 -20.219 1 85.19 399 LYS B O 1
ATOM 7534 N N . PHE B 1 400 ? 27.797 33.594 -18.203 1 87.38 400 PHE B N 1
ATOM 7535 C CA . PHE B 1 400 ? 28.297 34.969 -18.25 1 87.38 400 PHE B CA 1
ATOM 7536 C C . PHE B 1 400 ? 29.828 35 -18.281 1 87.38 400 PHE B C 1
ATOM 7538 O O . PHE B 1 400 ? 30.422 35.688 -19.125 1 87.38 400 PHE B O 1
ATOM 7545 N N . GLN B 1 401 ? 30.391 34.25 -17.406 1 89.62 401 GLN B N 1
ATOM 7546 C CA . GLN B 1 401 ? 31.844 34.219 -17.328 1 89.62 401 GLN B CA 1
ATOM 7547 C C . GLN B 1 401 ? 32.438 33.531 -18.562 1 89.62 401 GLN B C 1
ATOM 7549 O O . GLN B 1 401 ? 33.531 33.906 -19.016 1 89.62 401 GLN B O 1
ATOM 7554 N N . LYS B 1 402 ? 31.75 32.594 -19.062 1 89 402 LYS B N 1
ATOM 7555 C CA . LYS B 1 402 ? 32.188 31.938 -20.297 1 89 402 LYS B CA 1
ATOM 7556 C C . LYS B 1 402 ? 32.188 32.906 -21.469 1 89 402 LYS B C 1
ATOM 7558 O O . LYS B 1 402 ? 33.094 32.906 -22.281 1 89 402 LYS B O 1
ATOM 7563 N N . ALA B 1 403 ? 31.125 33.656 -21.578 1 90.06 403 ALA B N 1
ATOM 7564 C CA . ALA B 1 403 ? 30.984 34.625 -22.656 1 90.06 403 ALA B CA 1
ATOM 7565 C C . ALA B 1 403 ? 32.031 35.719 -22.516 1 90.06 403 ALA B C 1
ATOM 7567 O O . ALA B 1 403 ? 32.625 36.156 -23.516 1 90.06 403 ALA B O 1
ATOM 7568 N N . LYS B 1 404 ? 32.219 36.156 -21.344 1 87.94 404 LYS B N 1
ATOM 7569 C CA . LYS B 1 404 ? 33.219 37.188 -21.094 1 87.94 404 LYS B CA 1
ATOM 7570 C C . LYS B 1 404 ? 34.594 36.688 -21.531 1 87.94 404 LYS B C 1
ATOM 7572 O O . LYS B 1 404 ? 35.375 37.469 -22.125 1 87.94 404 LYS B O 1
ATOM 7577 N N . PHE B 1 405 ? 34.875 35.469 -21.219 1 90.06 405 PHE B N 1
ATOM 7578 C CA . PHE B 1 405 ? 36.156 34.906 -21.609 1 90.06 405 PHE B CA 1
ATOM 7579 C C . PHE B 1 405 ? 36.281 34.812 -23.125 1 90.06 405 PHE B C 1
ATOM 7581 O O . PHE B 1 405 ? 37.344 35.062 -23.688 1 90.06 405 PHE B O 1
ATOM 7588 N N . ALA B 1 406 ? 35.25 34.5 -23.75 1 91.31 406 ALA B N 1
ATOM 7589 C CA . ALA B 1 406 ? 35.219 34.344 -25.203 1 91.31 406 ALA B CA 1
ATOM 7590 C C . ALA B 1 406 ? 35.156 35.719 -25.875 1 91.31 406 ALA B C 1
ATOM 7592 O O . ALA B 1 406 ? 35.281 35.812 -27.094 1 91.31 406 ALA B O 1
ATOM 7593 N N . GLY B 1 407 ? 34.812 36.781 -25.234 1 87.62 407 GLY B N 1
ATOM 7594 C CA . GLY B 1 407 ? 34.719 38.125 -25.797 1 87.62 407 GLY B CA 1
ATOM 7595 C C . GLY B 1 407 ? 33.344 38.406 -26.391 1 87.62 407 GLY B C 1
ATOM 7596 O O . GLY B 1 407 ? 33.25 39.25 -27.312 1 87.62 407 GLY B O 1
ATOM 7597 N N . ILE B 1 408 ? 32.406 37.656 -26.031 1 88.06 408 ILE B N 1
ATOM 7598 C CA . ILE B 1 408 ? 31.062 37.812 -26.578 1 88.06 408 ILE B CA 1
ATOM 7599 C C . ILE B 1 408 ? 30.188 38.562 -25.562 1 88.06 408 ILE B C 1
ATOM 7601 O O . ILE B 1 408 ? 30.297 38.344 -24.359 1 88.06 408 ILE B O 1
ATOM 7605 N N . LYS B 1 409 ? 29.422 39.469 -26.047 1 82.88 409 LYS B N 1
ATOM 7606 C CA . LYS B 1 409 ? 28.516 40.219 -25.188 1 82.88 409 LYS B CA 1
ATOM 7607 C C . LYS B 1 409 ? 27.344 39.344 -24.734 1 82.88 409 LYS B C 1
ATOM 7609 O O . LYS B 1 409 ? 26.625 38.781 -25.562 1 82.88 409 LYS B O 1
ATOM 7614 N N . PHE B 1 410 ? 27.312 39 -23.406 1 83.44 410 PHE B N 1
ATOM 7615 C CA . PHE B 1 410 ? 26.234 38.219 -22.828 1 83.44 410 PHE B CA 1
ATOM 7616 C C . PHE B 1 410 ? 25.172 39.125 -22.234 1 83.44 410 PHE B C 1
ATOM 7618 O O . PHE B 1 410 ? 25.469 39.969 -21.391 1 83.44 410 PHE B O 1
ATOM 7625 N N . VAL B 1 411 ? 23.938 39.094 -22.781 1 77.69 411 VAL B N 1
ATOM 7626 C CA . VAL B 1 411 ? 22.812 39.844 -22.219 1 77.69 411 VAL B CA 1
ATOM 7627 C C . VAL B 1 411 ? 21.891 38.906 -21.453 1 77.69 411 VAL B C 1
ATOM 7629 O O . VAL B 1 411 ? 21.281 38 -22.047 1 77.69 411 VAL B O 1
ATOM 7632 N N . ASP B 1 412 ? 22.016 39 -20.109 1 77.38 412 ASP B N 1
ATOM 7633 C CA . ASP B 1 412 ? 21.094 38.25 -19.281 1 77.38 412 ASP B CA 1
ATOM 7634 C C . ASP B 1 412 ? 19.672 38.812 -19.375 1 77.38 412 ASP B C 1
ATOM 7636 O O . ASP B 1 412 ? 19.422 39.938 -18.984 1 77.38 412 ASP B O 1
ATOM 7640 N N . LYS B 1 413 ? 18.766 38.125 -20.016 1 76.94 413 LYS B N 1
ATOM 7641 C CA . LYS B 1 413 ? 17.391 38.594 -20.25 1 76.94 413 LYS B CA 1
ATOM 7642 C C . LYS B 1 413 ? 16.484 38.25 -19.062 1 76.94 413 LYS B C 1
ATOM 7644 O O . LYS B 1 413 ? 15.352 38.719 -19 1 76.94 413 LYS B O 1
ATOM 7649 N N . SER B 1 414 ? 17.047 37.531 -18.078 1 78.25 414 SER B N 1
ATOM 7650 C CA . SER B 1 414 ? 16.203 37.125 -16.953 1 78.25 414 SER B CA 1
ATOM 7651 C C . SER B 1 414 ? 16.062 38.25 -15.938 1 78.25 414 SER B C 1
ATOM 7653 O O . SER B 1 414 ? 16.984 39.062 -15.75 1 78.25 414 SER B O 1
ATOM 7655 N N . PRO B 1 415 ? 14.875 38.406 -15.406 1 81.5 415 PRO B N 1
ATOM 7656 C CA . PRO B 1 415 ? 14.695 39.438 -14.383 1 81.5 415 PRO B CA 1
ATOM 7657 C C . PRO B 1 415 ? 15.562 39.188 -13.148 1 81.5 415 PRO B C 1
ATOM 7659 O O . PRO B 1 415 ? 15.719 38.062 -12.711 1 81.5 415 PRO B O 1
ATOM 7662 N N . ALA B 1 416 ? 16.156 40.281 -12.711 1 85.75 416 ALA B N 1
ATOM 7663 C CA . ALA B 1 416 ? 16.969 40.188 -11.5 1 85.75 416 ALA B CA 1
ATOM 7664 C C . ALA B 1 416 ? 16.094 40.125 -10.258 1 85.75 416 ALA B C 1
ATOM 7666 O O . ALA B 1 416 ? 14.992 40.688 -10.219 1 85.75 416 ALA B O 1
ATOM 7667 N N . VAL B 1 417 ? 16.578 39.438 -9.266 1 90.25 417 VAL B N 1
ATOM 7668 C CA . VAL B 1 417 ? 15.867 39.344 -7.992 1 90.25 417 VAL B CA 1
ATOM 7669 C C . VAL B 1 417 ? 16.031 40.656 -7.23 1 90.25 417 VAL B C 1
ATOM 7671 O O . VAL B 1 417 ? 17.141 41.188 -7.117 1 90.25 417 VAL B O 1
ATOM 7674 N N . PRO B 1 418 ? 14.984 41.219 -6.789 1 90.75 418 PRO B N 1
ATOM 7675 C CA . PRO B 1 418 ? 15.062 42.469 -6.059 1 90.75 418 PRO B CA 1
ATOM 7676 C C . PRO B 1 418 ? 16 42.406 -4.855 1 90.75 418 PRO B C 1
ATOM 7678 O O . PRO B 1 418 ? 16.078 41.375 -4.184 1 90.75 418 PRO B O 1
ATOM 7681 N N . ASN B 1 419 ? 16.672 43.531 -4.559 1 89.94 419 ASN B N 1
ATOM 7682 C CA . ASN B 1 419 ? 17.656 43.594 -3.488 1 89.94 419 ASN B CA 1
ATOM 7683 C C . ASN B 1 419 ? 17.031 43.281 -2.131 1 89.94 419 ASN B C 1
ATOM 7685 O O . ASN B 1 419 ? 17.688 42.688 -1.261 1 89.94 419 ASN B O 1
ATOM 7689 N N . SER B 1 420 ? 15.805 43.625 -2.035 1 88.75 420 SER B N 1
ATOM 7690 C CA . SER B 1 420 ? 15.125 43.375 -0.773 1 88.75 420 SER B CA 1
ATOM 7691 C C . SER B 1 420 ? 14.992 41.875 -0.518 1 88.75 420 SER B C 1
ATOM 7693 O O . SER B 1 420 ? 15.172 41.406 0.61 1 88.75 420 SER B O 1
ATOM 7695 N N . VAL B 1 421 ? 14.742 41.156 -1.512 1 92.44 421 VAL B N 1
ATOM 7696 C CA . VAL B 1 421 ? 14.602 39.719 -1.41 1 92.44 421 VAL B CA 1
ATOM 7697 C C . VAL B 1 421 ? 15.969 39.094 -1.166 1 92.44 421 VAL B C 1
ATOM 7699 O O . VAL B 1 421 ? 16.109 38.219 -0.308 1 92.44 421 VAL B O 1
ATOM 7702 N N . VAL B 1 422 ? 16.984 39.531 -1.869 1 92.5 422 VAL B N 1
ATOM 7703 C CA . VAL B 1 422 ? 18.344 39 -1.753 1 92.5 422 VAL B CA 1
ATOM 7704 C C . VAL B 1 422 ? 18.844 39.156 -0.321 1 92.5 422 VAL B C 1
ATOM 7706 O O . VAL B 1 422 ? 19.406 38.25 0.261 1 92.5 422 VAL B O 1
ATOM 7709 N N . ASN B 1 423 ? 18.578 40.281 0.199 1 91.5 423 ASN B N 1
ATOM 7710 C CA . ASN B 1 423 ? 19.047 40.594 1.549 1 91.5 423 ASN B CA 1
ATOM 7711 C C . ASN B 1 423 ? 18.328 39.719 2.592 1 91.5 423 ASN B C 1
ATOM 7713 O O . ASN B 1 423 ? 18.938 39.312 3.588 1 91.5 423 ASN B O 1
ATOM 7717 N N . SER B 1 424 ? 17.172 39.438 2.287 1 91.25 424 SER B N 1
ATOM 7718 C CA . SER B 1 424 ? 16.375 38.656 3.234 1 91.25 424 SER B CA 1
ATOM 7719 C C . SER B 1 424 ? 16.781 37.188 3.248 1 91.25 424 SER B C 1
ATOM 7721 O O . SER B 1 424 ? 16.75 36.562 4.293 1 91.25 424 SER B O 1
ATOM 7723 N N . ILE B 1 425 ? 17.125 36.688 2.094 1 93.44 425 ILE B N 1
ATOM 7724 C CA . ILE B 1 425 ? 17.391 35.25 2.025 1 93.44 425 ILE B CA 1
ATOM 7725 C C . ILE B 1 425 ? 18.875 35 2.211 1 93.44 425 ILE B C 1
ATOM 7727 O O . ILE B 1 425 ? 19.281 33.844 2.451 1 93.44 425 ILE B O 1
ATOM 7731 N N . LYS B 1 426 ? 19.688 36 2.115 1 93.31 426 LYS B N 1
ATOM 7732 C CA . LYS B 1 426 ? 21.141 35.844 2.158 1 93.31 426 LYS B CA 1
ATOM 7733 C C . LYS B 1 426 ? 21.594 35.219 3.461 1 93.31 426 LYS B C 1
ATOM 7735 O O . LYS B 1 426 ? 22.391 34.25 3.447 1 93.31 426 LYS B O 1
ATOM 7740 N N . LYS B 1 427 ? 21.109 35.656 4.5 1 92 427 LYS B N 1
ATOM 7741 C CA . LYS B 1 427 ? 21.531 35.125 5.793 1 92 427 LYS B CA 1
ATOM 7742 C C . LYS B 1 427 ? 21.219 33.656 5.902 1 92 427 LYS B C 1
ATOM 7744 O O . LYS B 1 427 ? 22.094 32.844 6.277 1 92 427 LYS B O 1
ATOM 7749 N N . THR B 1 428 ? 20.047 33.312 5.566 1 91.19 428 THR B N 1
ATOM 7750 C CA . THR B 1 428 ? 19.609 31.938 5.648 1 91.19 428 THR B CA 1
ATOM 7751 C C . THR B 1 428 ? 20.453 31.047 4.742 1 91.19 428 THR B C 1
ATOM 7753 O O . THR B 1 428 ? 20.844 29.953 5.137 1 91.19 428 THR B O 1
ATOM 7756 N N . TYR B 1 429 ? 20.688 31.578 3.615 1 93.88 429 TYR B N 1
ATOM 7757 C CA . TYR B 1 429 ? 21.484 30.812 2.66 1 93.88 429 TYR B CA 1
ATOM 7758 C C . TYR B 1 429 ? 22.938 30.688 3.129 1 93.88 429 TYR B C 1
ATOM 7760 O O . TYR B 1 429 ? 23.531 29.609 3.043 1 93.88 429 TYR B O 1
ATOM 7768 N N . MET B 1 430 ? 23.5 31.75 3.652 1 91.88 430 MET B N 1
ATOM 7769 C CA . MET B 1 430 ? 24.891 31.766 4.059 1 91.88 430 MET B CA 1
ATOM 7770 C C . MET B 1 430 ? 25.125 30.859 5.262 1 91.88 430 MET B C 1
ATOM 7772 O O . MET B 1 430 ? 26.219 30.297 5.418 1 91.88 430 MET B O 1
ATOM 7776 N N . ASP B 1 431 ? 24.125 30.656 6.062 1 91.38 431 ASP B N 1
ATOM 7777 C CA . ASP B 1 431 ? 24.219 29.719 7.172 1 91.38 431 ASP B CA 1
ATOM 7778 C C . ASP B 1 431 ? 24.516 28.297 6.672 1 91.38 431 ASP B C 1
ATOM 7780 O O . ASP B 1 431 ? 25.188 27.516 7.352 1 91.38 431 ASP B O 1
ATOM 7784 N N . LEU B 1 432 ? 24.047 28.031 5.52 1 91.5 432 LEU B N 1
ATOM 7785 C CA . LEU B 1 432 ? 24.219 26.703 4.953 1 91.5 432 LEU B CA 1
ATOM 7786 C C . LEU B 1 432 ? 25.531 26.594 4.191 1 91.5 432 LEU B C 1
ATOM 7788 O O . LEU B 1 432 ? 25.859 25.547 3.641 1 91.5 432 LEU B O 1
ATOM 7792 N N . CYS B 1 433 ? 26.25 27.656 4.199 1 92.19 433 CYS B N 1
ATOM 7793 C CA . CYS B 1 433 ? 27.578 27.672 3.564 1 92.19 433 CYS B CA 1
ATOM 7794 C C . CYS B 1 433 ? 28.672 27.594 4.605 1 92.19 433 CYS B C 1
ATOM 7796 O O . CYS B 1 433 ? 29.859 27.672 4.27 1 92.19 433 CYS B O 1
ATOM 7798 N N . ASP B 1 434 ? 28.281 27.328 5.742 1 92.19 434 ASP B N 1
ATOM 7799 C CA . ASP B 1 434 ? 29.234 27.25 6.836 1 92.19 434 ASP B CA 1
ATOM 7800 C C . ASP B 1 434 ? 30.219 26.094 6.625 1 92.19 434 ASP B C 1
ATOM 7802 O O . ASP B 1 434 ? 29.812 25.031 6.164 1 92.19 434 ASP B O 1
ATOM 7806 N N . GLN B 1 435 ? 31.391 26.25 7.035 1 92.25 435 GLN B N 1
ATOM 7807 C CA . GLN B 1 435 ? 32.438 25.266 6.816 1 92.25 435 GLN B CA 1
ATOM 7808 C C . GLN B 1 435 ? 32.188 24 7.629 1 92.25 435 GLN B C 1
ATOM 7810 O O . GLN B 1 435 ? 32.5 22.891 7.176 1 92.25 435 GLN B O 1
ATOM 7815 N N . LYS B 1 436 ? 31.766 24.188 8.734 1 90.5 436 LYS B N 1
ATOM 7816 C CA . LYS B 1 436 ? 31.5 23.031 9.594 1 90.5 436 LYS B CA 1
ATOM 7817 C C . LYS B 1 436 ? 30.484 22.078 8.945 1 90.5 436 LYS B C 1
ATOM 7819 O O . LYS B 1 436 ? 30.641 20.859 9.008 1 90.5 436 LYS B O 1
ATOM 7824 N N . LEU B 1 437 ? 29.547 22.656 8.336 1 90.5 437 LEU B N 1
ATOM 7825 C CA . LEU B 1 437 ? 28.516 21.859 7.664 1 90.5 437 LEU B CA 1
ATOM 7826 C C . LEU B 1 437 ? 29.062 21.25 6.375 1 90.5 437 LEU B C 1
ATOM 7828 O O . LEU B 1 437 ? 28.875 20.062 6.117 1 90.5 437 LEU B O 1
ATOM 7832 N N . LEU B 1 438 ? 29.75 22.016 5.652 1 92.75 438 LEU B N 1
ATOM 7833 C CA . LEU B 1 438 ? 30.234 21.594 4.34 1 92.75 438 LEU B CA 1
ATOM 7834 C C . LEU B 1 438 ? 31.328 20.531 4.48 1 92.75 438 LEU B C 1
ATOM 7836 O O . LEU B 1 438 ? 31.484 19.688 3.607 1 92.75 438 LEU B O 1
ATOM 7840 N N . LYS B 1 439 ? 32.062 20.609 5.551 1 92.38 439 LYS B N 1
ATOM 7841 C CA . LYS B 1 439 ? 33.062 19.594 5.812 1 92.38 439 LYS B CA 1
ATOM 7842 C C . LYS B 1 439 ? 32.469 18.203 5.906 1 92.38 439 LYS B C 1
ATOM 7844 O O . LYS B 1 439 ? 33.062 17.219 5.48 1 92.38 439 LYS B O 1
ATOM 7849 N N . LYS B 1 440 ? 31.312 18.156 6.336 1 90.06 440 LYS B N 1
ATOM 7850 C CA . LYS B 1 440 ? 30.609 16.875 6.5 1 90.06 440 LYS B CA 1
ATOM 7851 C C . LYS B 1 440 ? 30.078 16.375 5.164 1 90.06 440 LYS B C 1
ATOM 7853 O O . LYS B 1 440 ? 29.594 15.242 5.074 1 90.06 440 LYS B O 1
ATOM 7858 N N . CYS B 1 441 ? 30.188 17.141 4.137 1 91.25 441 CYS B N 1
ATOM 7859 C CA . CYS B 1 441 ? 29.672 16.766 2.82 1 91.25 441 CYS B CA 1
ATOM 7860 C C . CYS B 1 441 ? 30.828 16.484 1.855 1 91.25 441 CYS B C 1
ATOM 7862 O O . CYS B 1 441 ? 30.594 16.234 0.67 1 91.25 441 CYS B O 1
ATOM 7864 N N . LEU B 1 442 ? 32.031 16.484 2.297 1 89.5 442 LEU B N 1
ATOM 7865 C CA . LEU B 1 442 ? 33.188 16.375 1.44 1 89.5 442 LEU B CA 1
ATOM 7866 C C . LEU B 1 442 ? 33.25 15.023 0.746 1 89.5 442 LEU B C 1
ATOM 7868 O O . LEU B 1 442 ? 33.812 14.898 -0.346 1 89.5 442 LEU B O 1
ATOM 7872 N N . HIS B 1 443 ? 32.656 14.062 1.279 1 87 443 HIS B N 1
ATOM 7873 C CA . HIS B 1 443 ? 32.688 12.703 0.752 1 87 443 HIS B CA 1
ATOM 7874 C C . HIS B 1 443 ? 31.781 12.547 -0.45 1 87 443 HIS B C 1
ATOM 7876 O O . HIS B 1 443 ? 31.969 11.648 -1.273 1 87 443 HIS B O 1
ATOM 7882 N N . GLY B 1 444 ? 30.688 13.352 -0.557 1 85.31 444 GLY B N 1
ATOM 7883 C CA . GLY B 1 444 ? 29.797 13.367 -1.703 1 85.31 444 GLY B CA 1
ATOM 7884 C C . GLY B 1 444 ? 28.812 12.203 -1.705 1 85.31 444 GLY B C 1
ATOM 7885 O O . GLY B 1 444 ? 28.25 11.859 -2.748 1 85.31 444 GLY B O 1
ATOM 7886 N N . LYS B 1 445 ? 28.625 11.578 -0.638 1 85.62 445 LYS B N 1
ATOM 7887 C CA . LYS B 1 445 ? 27.781 10.391 -0.582 1 85.62 445 LYS B CA 1
ATOM 7888 C C . LYS B 1 445 ? 26.359 10.75 -0.175 1 85.62 445 LYS B C 1
ATOM 7890 O O . LYS B 1 445 ? 26.109 11.828 0.367 1 85.62 445 LYS B O 1
ATOM 7895 N N . THR B 1 446 ? 25.359 9.883 -0.638 1 86.31 446 THR B N 1
ATOM 7896 C CA . THR B 1 446 ? 23.938 10.109 -0.352 1 86.31 446 THR B CA 1
ATOM 7897 C C . THR B 1 446 ? 23.344 8.898 0.366 1 86.31 446 THR B C 1
ATOM 7899 O O . THR B 1 446 ? 24 7.863 0.498 1 86.31 446 THR B O 1
ATOM 7902 N N . GLN B 1 447 ? 22.125 9.094 0.884 1 87.88 447 GLN B N 1
ATOM 7903 C CA . GLN B 1 447 ? 21.391 8.031 1.561 1 87.88 447 GLN B CA 1
ATOM 7904 C C . GLN B 1 447 ? 20.391 7.371 0.62 1 87.88 447 GLN B C 1
ATOM 7906 O O . GLN B 1 447 ? 19.375 6.816 1.067 1 87.88 447 GLN B O 1
ATOM 7911 N N . ASN B 1 448 ? 20.578 7.438 -0.633 1 86.88 448 ASN B N 1
ATOM 7912 C CA . ASN B 1 448 ? 19.672 6.883 -1.638 1 86.88 448 ASN B CA 1
ATOM 7913 C C . ASN B 1 448 ? 19.547 5.371 -1.499 1 86.88 448 ASN B C 1
ATOM 7915 O O . ASN B 1 448 ? 18.484 4.809 -1.77 1 86.88 448 ASN B O 1
ATOM 7919 N N . CYS B 1 449 ? 20.609 4.711 -1.062 1 91.94 449 CYS B N 1
ATOM 7920 C CA . CYS B 1 449 ? 20.578 3.264 -0.886 1 91.94 449 CYS B CA 1
ATOM 7921 C C . CYS B 1 449 ? 19.578 2.877 0.203 1 91.94 449 CYS B C 1
ATOM 7923 O O . CYS B 1 449 ? 18.859 1.883 0.071 1 91.94 449 CYS B O 1
ATOM 7925 N N . ASN B 1 450 ? 19.547 3.713 1.233 1 93.44 450 ASN B N 1
ATOM 7926 C CA . ASN B 1 450 ? 18.594 3.449 2.309 1 93.44 450 ASN B CA 1
ATOM 7927 C C . ASN B 1 450 ? 17.156 3.6 1.83 1 93.44 450 ASN B C 1
ATOM 7929 O O . ASN B 1 450 ? 16.297 2.787 2.176 1 93.44 450 ASN B O 1
ATOM 7933 N N . GLU B 1 451 ? 16.891 4.59 1.053 1 92.12 451 GLU B N 1
ATOM 7934 C CA . GLU B 1 451 ? 15.555 4.789 0.5 1 92.12 451 GLU B CA 1
ATOM 7935 C C . GLU B 1 451 ? 15.156 3.635 -0.414 1 92.12 451 GLU B C 1
ATOM 7937 O O . GLU B 1 451 ? 14.008 3.197 -0.408 1 92.12 451 GLU B O 1
ATOM 7942 N N . SER B 1 452 ? 16.125 3.182 -1.214 1 94.88 452 SER B N 1
ATOM 7943 C CA . SER B 1 452 ? 15.867 2.045 -2.096 1 94.88 452 SER B CA 1
ATOM 7944 C C . SER B 1 452 ? 15.539 0.789 -1.299 1 94.88 452 SER B C 1
ATOM 7946 O O . SER B 1 452 ? 14.602 0.062 -1.638 1 94.88 452 SER B O 1
ATOM 7948 N N . PHE B 1 453 ? 16.328 0.565 -0.27 1 97.06 453 PHE B N 1
ATOM 7949 C CA . PHE B 1 453 ? 16.062 -0.607 0.557 1 97.06 453 PHE B CA 1
ATOM 7950 C C . PHE B 1 453 ? 14.703 -0.506 1.219 1 97.06 453 PHE B C 1
ATOM 7952 O O . PHE B 1 453 ? 13.953 -1.486 1.266 1 97.06 453 PHE B O 1
ATOM 7959 N N . ASN B 1 454 ? 14.391 0.661 1.789 1 96.12 454 ASN B N 1
ATOM 7960 C CA . ASN B 1 454 ? 13.086 0.868 2.42 1 96.12 454 ASN B CA 1
ATOM 7961 C C . ASN B 1 454 ? 11.945 0.568 1.455 1 96.12 454 ASN B C 1
ATOM 7963 O O . ASN B 1 454 ? 10.922 0.007 1.854 1 96.12 454 ASN B O 1
ATOM 7967 N N . ASN B 1 455 ? 12.172 0.951 0.232 1 95.44 455 ASN B N 1
ATOM 7968 C CA . ASN B 1 455 ? 11.156 0.662 -0.772 1 95.44 455 ASN B CA 1
ATOM 7969 C C . ASN B 1 455 ? 10.969 -0.84 -0.963 1 95.44 455 ASN B C 1
ATOM 7971 O O . ASN B 1 455 ? 9.844 -1.307 -1.173 1 95.44 455 ASN B O 1
ATOM 7975 N N . VAL B 1 456 ? 12.062 -1.576 -0.939 1 96.88 456 VAL B N 1
ATOM 7976 C CA . VAL B 1 456 ? 11.977 -3.027 -1.075 1 96.88 456 VAL B CA 1
ATOM 7977 C C . VAL B 1 456 ? 11.227 -3.613 0.115 1 96.88 456 VAL B C 1
ATOM 7979 O O . VAL B 1 456 ? 10.352 -4.469 -0.057 1 96.88 456 VAL B O 1
ATOM 7982 N N . VAL B 1 457 ? 11.5 -3.1 1.292 1 97.69 457 VAL B N 1
ATOM 7983 C CA . VAL B 1 457 ? 10.844 -3.582 2.504 1 97.69 457 VAL B CA 1
ATOM 7984 C C . VAL B 1 457 ? 9.328 -3.402 2.383 1 97.69 457 VAL B C 1
ATOM 7986 O O . VAL B 1 457 ? 8.57 -4.355 2.57 1 97.69 457 VAL B O 1
ATOM 7989 N N . TRP B 1 458 ? 8.945 -2.27 2.016 1 95.81 458 TRP B N 1
ATOM 7990 C CA . TRP B 1 458 ? 7.523 -1.961 2.066 1 95.81 458 TRP B CA 1
ATOM 7991 C C . TRP B 1 458 ? 6.809 -2.484 0.826 1 95.81 458 TRP B C 1
ATOM 7993 O O . TRP B 1 458 ? 5.574 -2.486 0.766 1 95.81 458 TRP B O 1
ATOM 8003 N N . SER B 1 459 ? 7.551 -2.93 -0.213 1 94.94 459 SER B N 1
ATOM 8004 C CA . SER B 1 459 ? 6.93 -3.674 -1.305 1 94.94 459 SER B CA 1
ATOM 8005 C C . SER B 1 459 ? 6.547 -5.082 -0.865 1 94.94 459 SER B C 1
ATOM 8007 O O . SER B 1 459 ? 5.598 -5.668 -1.395 1 94.94 459 SER B O 1
ATOM 8009 N N . ILE B 1 460 ? 7.289 -5.605 0.053 1 96.81 460 ILE B N 1
ATOM 8010 C CA . ILE B 1 460 ? 7.074 -6.957 0.555 1 96.81 460 ILE B CA 1
ATOM 8011 C C . ILE B 1 460 ? 6.062 -6.93 1.698 1 96.81 460 ILE B C 1
ATOM 8013 O O . ILE B 1 460 ? 5.242 -7.84 1.83 1 96.81 460 ILE B O 1
ATOM 8017 N N . VAL B 1 461 ? 6.16 -5.859 2.523 1 95.88 461 VAL B N 1
ATOM 8018 C CA . VAL B 1 461 ? 5.211 -5.617 3.604 1 95.88 461 VAL B CA 1
ATOM 8019 C C . VAL B 1 461 ? 4.609 -4.219 3.461 1 95.88 461 VAL B C 1
ATOM 8021 O O . VAL B 1 461 ? 5.004 -3.291 4.172 1 95.88 461 VAL B O 1
ATOM 8024 N N . PRO B 1 462 ? 3.617 -4.109 2.654 1 93 462 PRO B N 1
ATOM 8025 C CA . PRO B 1 462 ? 3.08 -2.787 2.324 1 93 462 PRO B CA 1
ATOM 8026 C C . PRO B 1 462 ? 2.615 -2.014 3.555 1 93 462 PRO B C 1
ATOM 8028 O O . PRO B 1 462 ? 2.109 -2.609 4.508 1 93 462 PRO B O 1
ATOM 8031 N N . LYS B 1 463 ? 2.729 -0.692 3.492 1 90.5 463 LYS B N 1
ATOM 8032 C CA . LYS B 1 463 ? 2.434 0.198 4.613 1 90.5 463 LYS B CA 1
ATOM 8033 C C . LYS B 1 463 ? 0.936 0.25 4.895 1 90.5 463 LYS B C 1
ATOM 8035 O O . LYS B 1 463 ? 0.518 0.616 5.992 1 90.5 463 LYS B O 1
ATOM 8040 N N . GLU B 1 464 ? 0.111 -0.138 3.988 1 85.88 464 GLU B N 1
ATOM 8041 C CA . GLU B 1 464 ? -1.338 -0.018 4.121 1 85.88 464 GLU B CA 1
ATOM 8042 C C . GLU B 1 464 ? -1.912 -1.165 4.949 1 85.88 464 GLU B C 1
ATOM 8044 O O . GLU B 1 464 ? -3.049 -1.088 5.422 1 85.88 464 GLU B O 1
ATOM 8049 N N . THR B 1 465 ? -1.136 -2.191 5.086 1 89.5 465 THR B N 1
ATOM 8050 C CA . THR B 1 465 ? -1.623 -3.365 5.801 1 89.5 465 THR B CA 1
ATOM 8051 C C . THR B 1 465 ? -0.767 -3.641 7.035 1 89.5 465 THR B C 1
ATOM 8053 O O . THR B 1 465 ? 0.428 -3.92 6.918 1 89.5 465 THR B O 1
ATOM 8056 N N . PHE B 1 466 ? -1.452 -3.58 8.133 1 91.06 466 PHE B N 1
ATOM 8057 C CA . PHE B 1 466 ? -0.736 -3.871 9.367 1 91.06 466 PHE B CA 1
ATOM 8058 C C . PHE B 1 466 ? -0.365 -5.348 9.445 1 91.06 466 PHE B C 1
ATOM 8060 O O . PHE B 1 466 ? -1.166 -6.215 9.086 1 91.06 466 PHE B O 1
ATOM 8067 N N . VAL B 1 467 ? 0.817 -5.59 9.883 1 93.38 467 VAL B N 1
ATOM 8068 C CA . VAL B 1 467 ? 1.275 -6.965 10.062 1 93.38 467 VAL B CA 1
ATOM 8069 C C . VAL B 1 467 ? 1.861 -7.137 11.461 1 93.38 467 VAL B C 1
ATOM 8071 O O . VAL B 1 467 ? 2.336 -6.172 12.062 1 93.38 467 VAL B O 1
ATOM 8074 N N . GLU B 1 468 ? 1.853 -8.328 11.922 1 92 468 GLU B N 1
ATOM 8075 C CA . GLU B 1 468 ? 2.451 -8.648 13.219 1 92 468 GLU B CA 1
ATOM 8076 C C . GLU B 1 468 ? 3.965 -8.812 13.102 1 92 468 GLU B C 1
ATOM 8078 O O . GLU B 1 468 ? 4.504 -8.875 11.992 1 92 468 GLU B O 1
ATOM 8083 N N . LEU B 1 469 ? 4.582 -8.906 14.25 1 93.31 469 LEU B N 1
ATOM 8084 C CA . LEU B 1 469 ? 6.039 -8.898 14.336 1 93.31 469 LEU B CA 1
ATOM 8085 C C . LEU B 1 469 ? 6.637 -10.023 13.492 1 93.31 469 LEU B C 1
ATOM 8087 O O . LEU B 1 469 ? 7.609 -9.812 12.773 1 93.31 469 LEU B O 1
ATOM 8091 N N . GLN B 1 470 ? 6.066 -11.164 13.531 1 93.19 470 GLN B N 1
ATOM 8092 C CA . GLN B 1 470 ? 6.594 -12.312 12.805 1 93.19 470 GLN B CA 1
ATOM 8093 C C . GLN B 1 470 ? 6.598 -12.055 11.297 1 93.19 470 GLN B C 1
ATOM 8095 O O . GLN B 1 470 ? 7.582 -12.344 10.617 1 93.19 470 GLN B O 1
ATOM 8100 N N . THR B 1 471 ? 5.508 -11.562 10.82 1 95.38 471 THR B N 1
ATOM 8101 C CA . THR B 1 471 ? 5.402 -11.258 9.398 1 95.38 471 THR B CA 1
ATOM 8102 C C . THR B 1 471 ? 6.336 -10.109 9.016 1 95.38 471 THR B C 1
ATOM 8104 O O . THR B 1 471 ? 6.914 -10.109 7.93 1 95.38 471 THR B O 1
ATOM 8107 N N . LEU B 1 472 ? 6.465 -9.156 9.945 1 96.31 472 LEU B N 1
ATOM 8108 C CA . LEU B 1 472 ? 7.391 -8.055 9.711 1 96.31 472 LEU B CA 1
ATOM 8109 C C . LEU B 1 472 ? 8.82 -8.562 9.594 1 96.31 472 LEU B C 1
ATOM 8111 O O . LEU B 1 472 ? 9.547 -8.164 8.68 1 96.31 472 LEU B O 1
ATOM 8115 N N . ARG B 1 473 ? 9.156 -9.406 10.492 1 97.25 473 ARG B N 1
ATOM 8116 C CA . ARG B 1 473 ? 10.484 -10.016 10.453 1 97.25 473 ARG B CA 1
ATOM 8117 C C . ARG B 1 473 ? 10.703 -10.781 9.156 1 97.25 473 ARG B C 1
ATOM 8119 O O . ARG B 1 473 ? 11.758 -10.672 8.531 1 97.25 473 ARG B O 1
ATOM 8126 N N . LEU B 1 474 ? 9.727 -11.5 8.773 1 98.19 474 LEU B N 1
ATOM 8127 C CA . LEU B 1 474 ? 9.812 -12.258 7.527 1 98.19 474 LEU B CA 1
ATOM 8128 C C . LEU B 1 474 ? 10.039 -11.32 6.344 1 98.19 474 LEU B C 1
ATOM 8130 O O . LEU B 1 474 ? 10.953 -11.539 5.543 1 98.19 474 LEU B O 1
ATOM 8134 N N . GLY B 1 475 ? 9.219 -10.289 6.262 1 98.12 475 GLY B N 1
ATOM 8135 C CA . GLY B 1 475 ? 9.305 -9.352 5.156 1 98.12 475 GLY B CA 1
ATOM 8136 C C . GLY B 1 475 ? 10.633 -8.625 5.094 1 98.12 475 GLY B C 1
ATOM 8137 O O . GLY B 1 475 ? 11.234 -8.508 4.023 1 98.12 475 GLY B O 1
ATOM 8138 N N . VAL B 1 476 ? 11.156 -8.141 6.211 1 98.44 476 VAL B N 1
ATOM 8139 C CA . VAL B 1 476 ? 12.398 -7.375 6.25 1 98.44 476 VAL B CA 1
ATOM 8140 C C . VAL B 1 476 ? 13.57 -8.281 5.898 1 98.44 476 VAL B C 1
ATOM 8142 O O . VAL B 1 476 ? 14.453 -7.898 5.129 1 98.44 476 VAL B O 1
ATOM 8145 N N . ASN B 1 477 ? 13.57 -9.484 6.438 1 98.75 477 ASN B N 1
ATOM 8146 C CA . ASN B 1 477 ? 14.664 -10.406 6.148 1 98.75 477 ASN B CA 1
ATOM 8147 C C . ASN B 1 477 ? 14.664 -10.844 4.688 1 98.75 477 ASN B C 1
ATOM 8149 O O . ASN B 1 477 ? 15.727 -11.008 4.086 1 98.75 477 ASN B O 1
ATOM 8153 N N . ILE B 1 478 ? 13.523 -11.023 4.117 1 98.75 478 ILE B N 1
ATOM 8154 C CA . ILE B 1 478 ? 13.445 -11.289 2.686 1 98.75 478 ILE B CA 1
ATOM 8155 C C . ILE B 1 478 ? 14.016 -10.102 1.913 1 98.75 478 ILE B C 1
ATOM 8157 O O . ILE B 1 478 ? 14.781 -10.281 0.963 1 98.75 478 ILE B O 1
ATOM 8161 N N . ALA B 1 479 ? 13.656 -8.922 2.316 1 98.62 479 ALA B N 1
ATOM 8162 C CA . ALA B 1 479 ? 14.117 -7.707 1.655 1 98.62 479 ALA B CA 1
ATOM 8163 C C . ALA B 1 479 ? 15.641 -7.613 1.687 1 98.62 479 ALA B C 1
ATOM 8165 O O . ALA B 1 479 ? 16.266 -7.195 0.707 1 98.62 479 ALA B O 1
ATOM 8166 N N . ILE B 1 480 ? 16.203 -7.98 2.812 1 98.56 480 ILE B N 1
ATOM 8167 C CA . ILE B 1 480 ? 17.656 -7.938 2.953 1 98.56 480 ILE B CA 1
ATOM 8168 C C . ILE B 1 480 ? 18.297 -8.867 1.925 1 98.56 480 ILE B C 1
ATOM 8170 O O . ILE B 1 480 ? 19.219 -8.469 1.211 1 98.56 480 ILE B O 1
ATOM 8174 N N . ILE B 1 481 ? 17.781 -10.047 1.799 1 98.12 481 ILE B N 1
ATOM 8175 C CA . ILE B 1 481 ? 18.328 -11.023 0.863 1 98.12 481 ILE B CA 1
ATOM 8176 C C . ILE B 1 481 ? 18.172 -10.508 -0.566 1 98.12 481 ILE B C 1
ATOM 8178 O O . ILE B 1 481 ? 19.141 -10.523 -1.341 1 98.12 481 ILE B O 1
ATOM 8182 N N . LEU B 1 482 ? 17.016 -10 -0.9 1 97.5 482 LEU B N 1
ATOM 8183 C CA . LEU B 1 482 ? 16.75 -9.508 -2.246 1 97.5 482 LEU B CA 1
ATOM 8184 C C . LEU B 1 482 ? 17.641 -8.312 -2.576 1 97.5 482 LEU B C 1
ATOM 8186 O O . LEU B 1 482 ? 18.125 -8.188 -3.707 1 97.5 482 LEU B O 1
ATOM 8190 N N . PHE B 1 483 ? 17.781 -7.469 -1.584 1 97.19 483 PHE B N 1
ATOM 8191 C CA . PHE B 1 483 ? 18.547 -6.246 -1.809 1 97.19 483 PHE B CA 1
ATOM 8192 C C . PHE B 1 483 ? 20.016 -6.559 -2.021 1 97.19 483 PHE B C 1
ATOM 8194 O O . PHE B 1 483 ? 20.656 -5.992 -2.91 1 97.19 483 PHE B O 1
ATOM 8201 N N . ASN B 1 484 ? 20.578 -7.504 -1.249 1 96.75 484 ASN B N 1
ATOM 8202 C CA . ASN B 1 484 ? 22 -7.832 -1.287 1 96.75 484 ASN B CA 1
ATOM 8203 C C . ASN B 1 484 ? 22.328 -8.773 -2.441 1 96.75 484 ASN B C 1
ATOM 8205 O O . ASN B 1 484 ? 23.375 -8.648 -3.072 1 96.75 484 ASN B O 1
ATOM 8209 N N . SER B 1 485 ? 21.375 -9.758 -2.701 1 95.19 485 SER B N 1
ATOM 8210 C CA . SER B 1 485 ? 21.797 -10.859 -3.57 1 95.19 485 SER B CA 1
ATOM 8211 C C . SER B 1 485 ? 20.719 -11.18 -4.602 1 95.19 485 SER B C 1
ATOM 8213 O O . SER B 1 485 ? 20.812 -12.18 -5.316 1 95.19 485 SER B O 1
ATOM 8215 N N . GLY B 1 486 ? 19.688 -10.43 -4.676 1 95 486 GLY B N 1
ATOM 8216 C CA . GLY B 1 486 ? 18.641 -10.672 -5.656 1 95 486 GLY B CA 1
ATOM 8217 C C . GLY B 1 486 ? 17.766 -11.867 -5.312 1 95 486 GLY B C 1
ATOM 8218 O O . GLY B 1 486 ? 17.812 -12.375 -4.195 1 95 486 GLY B O 1
ATOM 8219 N N . PHE B 1 487 ? 17 -12.297 -6.293 1 96.06 487 PHE B N 1
ATOM 8220 C CA . PHE B 1 487 ? 16.109 -13.43 -6.117 1 96.06 487 PHE B CA 1
ATOM 8221 C C . PHE B 1 487 ? 16.891 -14.727 -5.988 1 96.06 487 PHE B C 1
ATOM 8223 O O . PHE B 1 487 ? 16.484 -15.641 -5.273 1 96.06 487 PHE B O 1
ATOM 8230 N N . ALA B 1 488 ? 17.953 -14.797 -6.648 1 92.56 488 ALA B N 1
ATOM 8231 C CA . ALA B 1 488 ? 18.812 -15.977 -6.555 1 92.56 488 ALA B CA 1
ATOM 8232 C C . ALA B 1 488 ? 19.266 -16.219 -5.113 1 92.56 488 ALA B C 1
ATOM 8234 O O . ALA B 1 488 ? 19.516 -17.359 -4.715 1 92.56 488 ALA B O 1
ATOM 8235 N N . GLY B 1 489 ? 19.359 -15.125 -4.363 1 94.06 489 GLY B N 1
ATOM 8236 C CA . GLY B 1 489 ? 19.75 -15.234 -2.969 1 94.06 489 GLY B CA 1
ATOM 8237 C C . GLY B 1 489 ? 18.719 -15.953 -2.115 1 94.06 489 GLY B C 1
ATOM 8238 O O . GLY B 1 489 ? 19.016 -16.344 -0.985 1 94.06 489 GLY B O 1
ATOM 8239 N N . LEU B 1 490 ? 17.562 -16.219 -2.67 1 96.06 490 LEU B N 1
ATOM 8240 C CA . LEU B 1 490 ? 16.5 -16.891 -1.931 1 96.06 490 LEU B CA 1
ATOM 8241 C C . LEU B 1 490 ? 16.594 -18.406 -2.109 1 96.06 490 LEU B C 1
ATOM 8243 O O . LEU B 1 490 ? 15.914 -19.156 -1.403 1 96.06 490 LEU B O 1
ATOM 8247 N N . LEU B 1 491 ? 17.375 -18.906 -3.004 1 94.12 491 LEU B N 1
ATOM 8248 C CA . LEU B 1 491 ? 17.453 -20.328 -3.316 1 94.12 491 LEU B CA 1
ATOM 8249 C C . LEU B 1 491 ? 17.906 -21.125 -2.098 1 94.12 491 LEU B C 1
ATOM 8251 O O . LEU B 1 491 ? 17.344 -22.188 -1.807 1 94.12 491 LEU B O 1
ATOM 8255 N N . PRO B 1 492 ? 18.859 -20.562 -1.304 1 94.94 492 PRO B N 1
ATOM 8256 C CA . PRO B 1 492 ? 19.25 -21.297 -0.101 1 94.94 492 PRO B CA 1
ATOM 8257 C C . PRO B 1 492 ? 18.109 -21.469 0.896 1 94.94 492 PRO B C 1
ATOM 8259 O O . PRO B 1 492 ? 18.109 -22.406 1.691 1 94.94 492 PRO B O 1
ATOM 8262 N N . VAL B 1 493 ? 17.156 -20.578 0.867 1 96.62 493 VAL B N 1
ATOM 8263 C CA . VAL B 1 493 ? 16.016 -20.672 1.767 1 96.62 493 VAL B CA 1
ATOM 8264 C C . VAL B 1 493 ? 15.25 -21.969 1.494 1 96.62 493 VAL B C 1
ATOM 8266 O O . VAL B 1 493 ? 14.875 -22.688 2.426 1 96.62 493 VAL B O 1
ATOM 8269 N N . PHE B 1 494 ? 15.07 -22.266 0.214 1 94.5 494 PHE B N 1
ATOM 8270 C CA . PHE B 1 494 ? 14.359 -23.484 -0.161 1 94.5 494 PHE B CA 1
ATOM 8271 C C . PHE B 1 494 ? 15.133 -24.719 0.284 1 94.5 494 PHE B C 1
ATOM 8273 O O . PHE B 1 494 ? 14.547 -25.688 0.755 1 94.5 494 PHE B O 1
ATOM 8280 N N . GLN B 1 495 ? 16.391 -24.609 0.175 1 92.62 495 GLN B N 1
ATOM 8281 C CA . GLN B 1 495 ? 17.234 -25.719 0.601 1 92.62 495 GLN B CA 1
ATOM 8282 C C . GLN B 1 495 ? 17.094 -25.984 2.098 1 92.62 495 GLN B C 1
ATOM 8284 O O . GLN B 1 495 ? 16.969 -27.125 2.527 1 92.62 495 GLN B O 1
ATOM 8289 N N . LYS B 1 496 ? 17.109 -24.969 2.82 1 94.62 496 LYS B N 1
ATOM 8290 C CA . LYS B 1 496 ? 16.984 -25.094 4.27 1 94.62 496 LYS B CA 1
ATOM 8291 C C . LYS B 1 496 ? 15.602 -25.594 4.664 1 94.62 496 LYS B C 1
ATOM 8293 O O . LYS B 1 496 ? 15.43 -26.219 5.711 1 94.62 496 LYS B O 1
ATOM 8298 N N . LEU B 1 497 ? 14.641 -25.297 3.811 1 93.69 497 LEU B N 1
ATOM 8299 C CA . LEU B 1 497 ? 13.273 -25.781 4.035 1 93.69 497 LEU B CA 1
ATOM 8300 C C . LEU B 1 497 ? 13.141 -27.234 3.629 1 93.69 497 LEU B C 1
ATOM 8302 O O . LEU B 1 497 ? 12.109 -27.859 3.881 1 93.69 497 LEU B O 1
ATOM 8306 N N . GLY B 1 498 ? 14.102 -27.734 2.979 1 89.69 498 GLY B N 1
ATOM 8307 C CA . GLY B 1 498 ? 14.086 -29.109 2.52 1 89.69 498 GLY B CA 1
ATOM 8308 C C . GLY B 1 498 ? 13.367 -29.297 1.195 1 89.69 498 GLY B C 1
ATOM 8309 O O . GLY B 1 498 ? 12.898 -30.391 0.878 1 89.69 498 GLY B O 1
ATOM 8310 N N . VAL B 1 499 ? 13.195 -28.25 0.538 1 89.69 499 VAL B N 1
ATOM 8311 C CA . VAL B 1 499 ? 12.469 -28.312 -0.725 1 89.69 499 VAL B CA 1
ATOM 8312 C C . VAL B 1 499 ? 13.453 -28.297 -1.892 1 89.69 499 VAL B C 1
ATOM 8314 O O . VAL B 1 499 ? 14.375 -27.469 -1.921 1 89.69 499 VAL B O 1
ATOM 8317 N N . LEU B 1 500 ? 13.258 -29.188 -2.75 1 80.88 500 LEU B N 1
ATOM 8318 C CA . LEU B 1 500 ? 14.109 -29.219 -3.934 1 80.88 500 LEU B CA 1
ATOM 8319 C C . LEU B 1 500 ? 13.633 -28.219 -4.98 1 80.88 500 LEU B C 1
ATOM 8321 O O . LEU B 1 500 ? 12.453 -28.188 -5.316 1 80.88 500 LEU B O 1
ATOM 8325 N N . THR B 1 501 ? 14.57 -27.391 -5.355 1 85.25 501 THR B N 1
ATOM 8326 C CA . THR B 1 501 ? 14.242 -26.406 -6.375 1 85.25 501 THR B CA 1
ATOM 8327 C C . THR B 1 501 ? 14.531 -26.953 -7.77 1 85.25 501 THR B C 1
ATOM 8329 O O . THR B 1 501 ? 15.586 -27.531 -8.008 1 85.25 501 THR B O 1
ATOM 8332 N N . GLY B 1 502 ? 13.562 -26.891 -8.641 1 85.38 502 GLY B N 1
ATOM 8333 C CA . GLY B 1 502 ? 13.734 -27.328 -10.016 1 85.38 502 GLY B CA 1
ATOM 8334 C C . GLY B 1 502 ? 14.391 -26.297 -10.898 1 85.38 502 GLY B C 1
ATOM 8335 O O . GLY B 1 502 ? 14.594 -25.156 -10.477 1 85.38 502 GLY B O 1
ATOM 8336 N N . PRO B 1 503 ? 14.805 -26.641 -12.055 1 88.12 503 PRO B N 1
ATOM 8337 C CA . PRO B 1 503 ? 15.461 -25.719 -12.977 1 88.12 503 PRO B CA 1
ATOM 8338 C C . PRO B 1 503 ? 14.57 -24.547 -13.367 1 88.12 503 PRO B C 1
ATOM 8340 O O . PRO B 1 503 ? 15.07 -23.438 -13.594 1 88.12 503 PRO B O 1
ATOM 8343 N N . ASP B 1 504 ? 13.32 -24.734 -13.375 1 88.81 504 ASP B N 1
ATOM 8344 C CA . ASP B 1 504 ? 12.406 -23.656 -13.766 1 88.81 504 ASP B CA 1
ATOM 8345 C C . ASP B 1 504 ? 12.461 -22.5 -12.773 1 88.81 504 ASP B C 1
ATOM 8347 O O . ASP B 1 504 ? 12.555 -21.344 -13.18 1 88.81 504 ASP B O 1
ATOM 8351 N N . LEU B 1 505 ? 12.422 -22.891 -11.539 1 91.75 505 LEU B N 1
ATOM 8352 C CA . LEU B 1 505 ? 12.477 -21.844 -10.516 1 91.75 505 LEU B CA 1
ATOM 8353 C C . LEU B 1 505 ? 13.766 -21.047 -10.617 1 91.75 505 LEU B C 1
ATOM 8355 O O . LEU B 1 505 ? 13.742 -19.812 -10.539 1 91.75 505 LEU B O 1
ATOM 8359 N N . LYS B 1 506 ? 14.867 -21.688 -10.812 1 90.94 506 LYS B N 1
ATOM 8360 C CA . LYS B 1 506 ? 16.172 -21.016 -10.945 1 90.94 506 LYS B CA 1
ATOM 8361 C C . LYS B 1 506 ? 16.188 -20.078 -12.148 1 90.94 506 LYS B C 1
ATOM 8363 O O . LYS B 1 506 ? 16.672 -18.953 -12.055 1 90.94 506 LYS B O 1
ATOM 8368 N N . MET B 1 507 ? 15.594 -20.578 -13.18 1 90.06 507 MET B N 1
ATOM 8369 C CA . MET B 1 507 ? 15.547 -19.781 -14.406 1 90.06 507 MET B CA 1
ATOM 8370 C C . MET B 1 507 ? 14.672 -18.547 -14.219 1 90.06 507 MET B C 1
ATOM 8372 O O . MET B 1 507 ? 15.023 -17.453 -14.672 1 90.06 507 MET B O 1
ATOM 8376 N N . PHE B 1 508 ? 13.617 -18.781 -13.602 1 91.44 508 PHE B N 1
ATOM 8377 C CA . PHE B 1 508 ? 12.695 -17.672 -13.398 1 91.44 508 PHE B CA 1
ATOM 8378 C C . PHE B 1 508 ? 13.312 -16.625 -12.484 1 91.44 508 PHE B C 1
ATOM 8380 O O . PHE B 1 508 ? 13.203 -15.422 -12.742 1 91.44 508 PHE B O 1
ATOM 8387 N N . TYR B 1 509 ? 13.984 -17 -11.414 1 93.06 509 TYR B N 1
ATOM 8388 C CA . TYR B 1 509 ? 14.641 -16.078 -10.5 1 93.06 509 TYR B CA 1
ATOM 8389 C C . TYR B 1 509 ? 15.773 -15.336 -11.188 1 93.06 509 TYR B C 1
ATOM 8391 O O . TYR B 1 509 ? 15.961 -14.133 -10.977 1 93.06 509 TYR B O 1
ATOM 8399 N N . TRP B 1 510 ? 16.438 -16.016 -12.047 1 91.06 510 TRP B N 1
ATOM 8400 C CA . TRP B 1 510 ? 17.469 -15.367 -12.844 1 91.06 510 TRP B CA 1
ATOM 8401 C C . TRP B 1 510 ? 16.875 -14.297 -13.758 1 91.06 510 TRP B C 1
ATOM 8403 O O . TRP B 1 510 ? 17.438 -13.211 -13.898 1 91.06 510 TRP B O 1
ATOM 8413 N N . SER B 1 511 ? 15.797 -14.688 -14.391 1 91.38 511 SER B N 1
ATOM 8414 C CA . SER B 1 511 ? 15.141 -13.742 -15.289 1 91.38 511 SER B CA 1
ATOM 8415 C C . SER B 1 511 ? 14.711 -12.477 -14.555 1 91.38 511 SER B C 1
ATOM 8417 O O . SER B 1 511 ? 14.836 -11.375 -15.086 1 91.38 511 SER B O 1
ATOM 8419 N N . LEU B 1 512 ? 14.227 -12.641 -13.352 1 93.94 512 LEU B N 1
ATOM 8420 C CA . LEU B 1 512 ? 13.828 -11.492 -12.547 1 93.94 512 LEU B CA 1
ATOM 8421 C C . LEU B 1 512 ? 15.031 -10.617 -12.203 1 93.94 512 LEU B C 1
ATOM 8423 O O . LEU B 1 512 ? 14.961 -9.391 -12.305 1 93.94 512 LEU B O 1
ATOM 8427 N N . ASP B 1 513 ? 16.125 -11.172 -11.82 1 94.31 513 ASP B N 1
ATOM 8428 C CA . ASP B 1 513 ? 17.344 -10.438 -11.484 1 94.31 513 ASP B CA 1
ATOM 8429 C C . ASP B 1 513 ? 17.922 -9.727 -12.711 1 94.31 513 ASP B C 1
ATOM 8431 O O . ASP B 1 513 ? 18.359 -8.578 -12.617 1 94.31 513 ASP B O 1
ATOM 8435 N N . ASN B 1 514 ? 17.828 -10.453 -13.828 1 91.69 514 ASN B N 1
ATOM 8436 C CA . ASN B 1 514 ? 18.344 -9.867 -15.055 1 91.69 514 ASN B CA 1
ATOM 8437 C C . ASN B 1 514 ? 17.531 -8.656 -15.492 1 91.69 514 ASN B C 1
ATOM 8439 O O . ASN B 1 514 ? 18.094 -7.664 -15.969 1 91.69 514 ASN B O 1
ATOM 8443 N N . THR B 1 515 ? 16.297 -8.82 -15.383 1 91.5 515 THR B N 1
ATOM 8444 C CA . THR B 1 515 ? 15.438 -7.688 -15.703 1 91.5 515 THR B CA 1
ATOM 8445 C C . THR B 1 515 ? 15.781 -6.484 -14.836 1 91.5 515 THR B C 1
ATOM 8447 O O . THR B 1 515 ? 15.828 -5.352 -15.32 1 91.5 515 THR B O 1
ATOM 8450 N N . ARG B 1 516 ? 16.016 -6.688 -13.586 1 92.31 516 ARG B N 1
ATOM 8451 C CA . ARG B 1 516 ? 16.406 -5.625 -12.664 1 92.31 516 ARG B CA 1
ATOM 8452 C C . ARG B 1 516 ? 17.703 -4.957 -13.109 1 92.31 516 ARG B C 1
ATOM 8454 O O . ARG B 1 516 ? 17.812 -3.729 -13.109 1 92.31 516 ARG B O 1
ATOM 8461 N N . ILE B 1 517 ? 18.688 -5.715 -13.492 1 92.25 517 ILE B N 1
ATOM 8462 C CA . ILE B 1 517 ? 20 -5.211 -13.898 1 92.25 517 ILE B CA 1
ATOM 8463 C C . ILE B 1 517 ? 19.859 -4.383 -15.172 1 92.25 517 ILE B C 1
ATOM 8465 O O . ILE B 1 517 ? 20.406 -3.281 -15.266 1 92.25 517 ILE B O 1
ATOM 8469 N N . VAL B 1 518 ? 19.078 -4.938 -16.078 1 91.56 518 VAL B N 1
ATOM 8470 C CA . VAL B 1 518 ? 18.906 -4.266 -17.359 1 91.56 518 VAL B CA 1
ATOM 8471 C C . VAL B 1 518 ? 18.203 -2.922 -17.156 1 91.56 518 VAL B C 1
ATOM 8473 O O . VAL B 1 518 ? 18.641 -1.898 -17.688 1 91.56 518 VAL B O 1
ATOM 8476 N N . ASP B 1 519 ? 17.219 -2.896 -16.375 1 91.56 519 ASP B N 1
ATOM 8477 C CA . ASP B 1 519 ? 16.469 -1.675 -16.109 1 91.56 519 ASP B CA 1
ATOM 8478 C C . ASP B 1 519 ? 17.328 -0.649 -15.367 1 91.56 519 ASP B C 1
ATOM 8480 O O . ASP B 1 519 ? 17.312 0.537 -15.703 1 91.56 519 ASP B O 1
ATOM 8484 N N . SER B 1 520 ? 18.016 -1.127 -14.391 1 91.5 520 SER B N 1
ATOM 8485 C CA . SER B 1 520 ? 18.859 -0.225 -13.609 1 91.5 520 SER B CA 1
ATOM 8486 C C . SER B 1 520 ? 19.953 0.391 -14.477 1 91.5 520 SER B C 1
ATOM 8488 O O . SER B 1 520 ? 20.297 1.567 -14.32 1 91.5 520 SER B O 1
ATOM 8490 N N . THR B 1 521 ? 20.5 -0.373 -15.359 1 91.38 521 THR B N 1
ATOM 8491 C CA . THR B 1 521 ? 21.547 0.112 -16.25 1 91.38 521 THR B CA 1
ATOM 8492 C C . THR B 1 521 ? 20.984 1.145 -17.234 1 91.38 521 THR B C 1
ATOM 8494 O O . THR B 1 521 ? 21.609 2.172 -17.484 1 91.38 521 THR B O 1
ATOM 8497 N N . ARG B 1 522 ? 19.828 0.845 -17.656 1 91.44 522 ARG B N 1
ATOM 8498 C CA . ARG B 1 522 ? 19.172 1.785 -18.547 1 91.44 522 ARG B CA 1
ATOM 8499 C C . ARG B 1 522 ? 18.906 3.115 -17.859 1 91.44 522 ARG B C 1
ATOM 8501 O O . ARG B 1 522 ? 19.188 4.18 -18.406 1 91.44 522 ARG B O 1
ATOM 8508 N N . HIS B 1 523 ? 18.438 3.104 -16.641 1 90.62 523 HIS B N 1
ATOM 8509 C CA . HIS B 1 523 ? 18.078 4.301 -15.891 1 90.62 523 HIS B CA 1
ATOM 8510 C C . HIS B 1 523 ? 19.312 5.102 -15.492 1 90.62 523 HIS B C 1
ATOM 8512 O O . HIS B 1 523 ? 19.219 6.305 -15.234 1 90.62 523 HIS B O 1
ATOM 8518 N N . SER B 1 524 ? 20.453 4.375 -15.43 1 89.19 524 SER B N 1
ATOM 8519 C CA . SER B 1 524 ? 21.688 5.027 -14.977 1 89.19 524 SER B CA 1
ATOM 8520 C C . SER B 1 524 ? 22.391 5.746 -16.125 1 89.19 524 SER B C 1
ATOM 8522 O O . SER B 1 524 ? 23.297 6.535 -15.906 1 89.19 524 SER B O 1
ATOM 8524 N N . LYS B 1 525 ? 21.828 5.559 -17.328 1 90.69 525 LYS B N 1
ATOM 8525 C CA . LYS B 1 525 ? 22.406 6.238 -18.484 1 90.69 525 LYS B CA 1
ATOM 8526 C C . LYS B 1 525 ? 22.188 7.746 -18.391 1 90.69 525 LYS B C 1
ATOM 8528 O O . LYS B 1 525 ? 21.109 8.195 -18.016 1 90.69 525 LYS B O 1
ATOM 8533 N N . PRO B 1 526 ? 23.156 8.516 -18.688 1 88.81 526 PRO B N 1
ATOM 8534 C CA . PRO B 1 526 ? 23.047 9.977 -18.578 1 88.81 526 PRO B CA 1
ATOM 8535 C C . PRO B 1 526 ? 21.922 10.539 -19.453 1 88.81 526 PRO B C 1
ATOM 8537 O O . PRO B 1 526 ? 21.219 11.469 -19.031 1 88.81 526 PRO B O 1
ATOM 8540 N N . SER B 1 527 ? 21.812 10.047 -20.609 1 90.06 527 SER B N 1
ATOM 8541 C CA . SER B 1 527 ? 20.766 10.531 -21.5 1 90.06 527 SER B CA 1
ATOM 8542 C C . SER B 1 527 ? 19.391 10.344 -20.875 1 90.06 527 SER B C 1
ATOM 8544 O O . SER B 1 527 ? 18.531 11.234 -20.969 1 90.06 527 SER B O 1
ATOM 8546 N N . VAL B 1 528 ? 19.219 9.227 -20.281 1 89.31 528 VAL B N 1
ATOM 8547 C CA . VAL B 1 528 ? 17.938 8.922 -19.656 1 89.31 528 VAL B CA 1
ATOM 8548 C C . VAL B 1 528 ? 17.703 9.836 -18.453 1 89.31 528 VAL B C 1
ATOM 8550 O O . VAL B 1 528 ? 16.594 10.336 -18.25 1 89.31 528 VAL B O 1
ATOM 8553 N N . LYS B 1 529 ? 18.719 10.055 -17.703 1 86.81 529 LYS B N 1
ATOM 8554 C CA . LYS B 1 529 ? 18.641 10.945 -16.547 1 86.81 529 LYS B CA 1
ATOM 8555 C C . LYS B 1 529 ? 18.266 12.367 -16.969 1 86.81 529 LYS B C 1
ATOM 8557 O O . LYS B 1 529 ? 17.422 13.016 -16.344 1 86.81 529 LYS B O 1
ATOM 8562 N N . LEU B 1 530 ? 18.875 12.828 -18 1 87.25 530 LEU B N 1
ATOM 8563 C CA . LEU B 1 530 ? 18.594 14.164 -18.516 1 87.25 530 LEU B CA 1
ATOM 8564 C C . LEU B 1 530 ? 17.156 14.273 -18.984 1 87.25 530 LEU B C 1
ATOM 8566 O O . LEU B 1 530 ? 16.484 15.281 -18.734 1 87.25 530 LEU B O 1
ATOM 8570 N N . SER B 1 531 ? 16.766 13.281 -19.672 1 86.44 531 SER B N 1
ATOM 8571 C CA . SER B 1 531 ? 15.391 13.258 -20.172 1 86.44 531 SER B CA 1
ATOM 8572 C C . SER B 1 531 ? 14.383 13.297 -19.031 1 86.44 531 SER B C 1
ATOM 8574 O O . SER B 1 531 ? 13.375 14 -19.109 1 86.44 531 SER B O 1
ATOM 8576 N N . ARG B 1 532 ? 14.641 12.602 -18 1 83.94 532 ARG B N 1
ATOM 8577 C CA . ARG B 1 532 ? 13.773 12.578 -16.828 1 83.94 532 ARG B CA 1
ATOM 8578 C C . ARG B 1 532 ? 13.703 13.945 -16.172 1 83.94 532 ARG B C 1
ATOM 8580 O O . ARG B 1 532 ? 12.625 14.383 -15.75 1 83.94 532 ARG B O 1
ATOM 8587 N N . LYS B 1 533 ? 14.812 14.594 -16.062 1 82.31 533 LYS B N 1
ATOM 8588 C CA . LYS B 1 533 ? 14.867 15.93 -15.477 1 82.31 533 LYS B CA 1
ATOM 8589 C C . LYS B 1 533 ? 14.031 16.922 -16.281 1 82.31 533 LYS B C 1
ATOM 8591 O O . LYS B 1 533 ? 13.289 17.719 -15.711 1 82.31 533 LYS B O 1
ATOM 8596 N N . LYS B 1 534 ? 14.172 16.844 -17.516 1 82 534 LYS B N 1
ATOM 8597 C CA . LYS B 1 534 ? 13.422 17.719 -18.406 1 82 534 LYS B CA 1
ATOM 8598 C C . LYS B 1 534 ? 11.922 17.484 -18.266 1 82 534 LYS B C 1
ATOM 8600 O O . LYS B 1 534 ? 11.141 18.438 -18.219 1 82 534 LYS B O 1
ATOM 8605 N N . ARG B 1 535 ? 11.578 16.25 -18.219 1 82.12 535 ARG B N 1
ATOM 8606 C CA . ARG B 1 535 ? 10.164 15.898 -18.094 1 82.12 535 ARG B CA 1
ATOM 8607 C C . ARG B 1 535 ? 9.586 16.406 -16.781 1 82.12 535 ARG B C 1
ATOM 8609 O O . ARG B 1 535 ? 8.453 16.891 -16.75 1 82.12 535 ARG B O 1
ATOM 8616 N N . ARG B 1 536 ? 10.344 16.266 -15.742 1 80.12 536 ARG B N 1
ATOM 8617 C CA . ARG B 1 536 ? 9.891 16.719 -14.43 1 80.12 536 ARG B CA 1
ATOM 8618 C C . ARG B 1 536 ? 9.695 18.234 -14.414 1 80.12 536 ARG B C 1
ATOM 8620 O O . ARG B 1 536 ? 8.719 18.734 -13.844 1 80.12 536 ARG B O 1
ATOM 8627 N N . ALA B 1 537 ? 10.602 18.922 -15.016 1 77.19 537 ALA B N 1
ATOM 8628 C CA . ALA B 1 537 ? 10.516 20.375 -15.078 1 77.19 537 ALA B CA 1
ATOM 8629 C C . ALA B 1 537 ? 9.281 20.828 -15.867 1 77.19 537 ALA B C 1
ATOM 8631 O O . ALA B 1 537 ? 8.57 21.734 -15.461 1 77.19 537 ALA B O 1
ATOM 8632 N N . SER B 1 538 ? 9.086 20.172 -16.922 1 78.44 538 SER B N 1
ATOM 8633 C CA . SER B 1 538 ? 7.945 20.5 -17.766 1 78.44 538 SER B CA 1
ATOM 8634 C C . SER B 1 538 ? 6.629 20.234 -17.047 1 78.44 538 SER B C 1
ATOM 8636 O O . SER B 1 538 ? 5.695 21.031 -17.125 1 78.44 538 SER B O 1
ATOM 8638 N N . LYS B 1 539 ? 6.594 19.141 -16.406 1 79.06 539 LYS B N 1
ATOM 8639 C CA . LYS B 1 539 ? 5.391 18.781 -15.648 1 79.06 539 LYS B CA 1
ATOM 8640 C C . LYS B 1 539 ? 5.102 19.812 -14.555 1 79.06 539 LYS B C 1
ATOM 8642 O O . LYS B 1 539 ? 3.957 20.219 -14.375 1 79.06 539 LYS B O 1
ATOM 8647 N N . LYS B 1 540 ? 6.086 20.109 -13.82 1 77.25 540 LYS B N 1
ATOM 8648 C CA . LYS B 1 540 ? 5.926 21.094 -12.75 1 77.25 540 LYS B CA 1
ATOM 8649 C C . LYS B 1 540 ? 5.418 22.422 -13.289 1 77.25 540 LYS B C 1
ATOM 8651 O O . LYS B 1 540 ? 4.547 23.047 -12.688 1 77.25 540 LYS B O 1
ATOM 8656 N N . SER B 1 541 ? 5.969 22.844 -14.383 1 77 541 SER B N 1
ATOM 8657 C CA . SER B 1 541 ? 5.562 24.094 -15.008 1 77 541 SER B CA 1
ATOM 8658 C C . SER B 1 541 ? 4.098 24.047 -15.422 1 77 541 SER B C 1
ATOM 8660 O O . SER B 1 541 ? 3.361 25.016 -15.227 1 77 541 SER B O 1
ATOM 8662 N N . LYS B 1 542 ? 3.705 22.969 -15.945 1 77.69 542 LYS B N 1
ATOM 8663 C CA . LYS B 1 542 ? 2.318 22.812 -16.375 1 77.69 542 LYS B CA 1
ATOM 8664 C C . LYS B 1 542 ? 1.367 22.844 -15.188 1 77.69 542 LYS B C 1
ATOM 8666 O O . LYS B 1 542 ? 0.313 23.484 -15.242 1 77.69 542 LYS B O 1
ATOM 8671 N N . ILE B 1 543 ? 1.74 22.203 -14.141 1 78.19 543 ILE B N 1
ATOM 8672 C CA . ILE B 1 543 ? 0.905 22.141 -12.945 1 78.19 543 ILE B CA 1
ATOM 8673 C C . ILE B 1 543 ? 0.748 23.547 -12.359 1 78.19 543 ILE B C 1
ATOM 8675 O O . ILE B 1 543 ? -0.351 23.938 -11.961 1 78.19 543 ILE B O 1
ATOM 8679 N N . LEU B 1 544 ? 1.807 24.234 -12.328 1 76.81 544 LEU B N 1
ATOM 8680 C CA . LEU B 1 544 ? 1.764 25.594 -11.797 1 76.81 544 LEU B CA 1
ATOM 8681 C C . LEU B 1 544 ? 0.863 26.484 -12.641 1 76.81 544 LEU B C 1
ATOM 8683 O O . LEU B 1 544 ? 0.142 27.328 -12.109 1 76.81 544 LEU B O 1
ATOM 8687 N N . LYS B 1 545 ? 0.907 26.266 -13.922 1 81.12 545 LYS B N 1
ATOM 8688 C CA . LYS B 1 545 ? 0.049 27.031 -14.82 1 81.12 545 LYS B CA 1
ATOM 8689 C C . LYS B 1 545 ? -1.424 26.719 -14.57 1 81.12 545 LYS B C 1
ATOM 8691 O O . LYS B 1 545 ? -2.264 27.625 -14.562 1 81.12 545 LYS B O 1
ATOM 8696 N N . PHE B 1 546 ? -1.708 25.5 -14.344 1 82.88 546 PHE B N 1
ATOM 8697 C CA . PHE B 1 546 ? -3.08 25.094 -14.07 1 82.88 546 PHE B CA 1
ATOM 8698 C C . PHE B 1 546 ? -3.555 25.656 -12.734 1 82.88 546 PHE B C 1
ATOM 8700 O O . PHE B 1 546 ? -4.684 26.125 -12.625 1 82.88 546 PHE B O 1
ATOM 8707 N N . GLU B 1 547 ? -2.725 25.547 -11.719 1 79.06 547 GLU B N 1
ATOM 8708 C CA . GLU B 1 547 ? -3.078 26.047 -10.398 1 79.06 547 GLU B CA 1
ATOM 8709 C C . GLU B 1 547 ? -3.314 27.562 -10.414 1 79.06 547 GLU B C 1
ATOM 8711 O O . GLU B 1 547 ? -4.203 28.062 -9.727 1 79.06 547 GLU B O 1
ATOM 8716 N N . ALA B 1 548 ? -2.5 28.234 -11.188 1 77.75 548 ALA B N 1
ATOM 8717 C CA . ALA B 1 548 ? -2.662 29.688 -11.312 1 77.75 548 ALA B CA 1
ATOM 8718 C C . ALA B 1 548 ? -3.986 30.031 -11.992 1 77.75 548 ALA B C 1
ATOM 8720 O O . ALA B 1 548 ? -4.664 30.984 -11.594 1 77.75 548 ALA B O 1
ATOM 8721 N N . LYS B 1 549 ? -4.344 29.234 -12.961 1 79.44 549 LYS B N 1
ATOM 8722 C CA . LYS B 1 549 ? -5.59 29.469 -13.688 1 79.44 549 LYS B CA 1
ATOM 8723 C C . LYS B 1 549 ? -6.801 29.094 -12.844 1 79.44 549 LYS B C 1
ATOM 8725 O O . LYS B 1 549 ? -7.82 29.797 -12.859 1 79.44 549 LYS B O 1
ATOM 8730 N N . GLU B 1 550 ? -6.664 28.031 -12.062 1 82.06 550 GLU B N 1
ATOM 8731 C CA . GLU B 1 550 ? -7.793 27.5 -11.312 1 82.06 550 GLU B CA 1
ATOM 8732 C C . GLU B 1 550 ? -7.949 28.203 -9.969 1 82.06 550 GLU B C 1
ATOM 8734 O O . GLU B 1 550 ? -9.031 28.188 -9.375 1 82.06 550 GLU B O 1
ATOM 8739 N N . GLY B 1 551 ? -7.02 28.859 -9.438 1 67.12 551 GLY B N 1
ATOM 8740 C CA . GLY B 1 551 ? -7.062 29.5 -8.125 1 67.12 551 GLY B CA 1
ATOM 8741 C C . GLY B 1 551 ? -6.926 28.5 -6.984 1 67.12 551 GLY B C 1
ATOM 8742 O O . GLY B 1 551 ? -6.492 27.375 -7.188 1 67.12 551 GLY B O 1
ATOM 8743 N N . THR B 1 552 ? -7.137 28.984 -5.766 1 63.88 552 THR B N 1
ATOM 8744 C CA . THR B 1 552 ? -6.977 28.125 -4.594 1 63.88 552 THR B CA 1
ATOM 8745 C C . THR B 1 552 ? -8.094 27.094 -4.527 1 63.88 552 THR B C 1
ATOM 8747 O O . THR B 1 552 ? -9.258 27.438 -4.344 1 63.88 552 THR B O 1
ATOM 8750 N N . THR B 1 553 ? -7.844 25.938 -4.902 1 61.06 553 THR B N 1
ATOM 8751 C CA . THR B 1 553 ? -8.891 24.922 -4.996 1 61.06 553 THR B CA 1
ATOM 8752 C C . THR B 1 553 ? -9.008 24.141 -3.689 1 61.06 553 THR B C 1
ATOM 8754 O O . THR B 1 553 ? -10.086 23.672 -3.34 1 61.06 553 THR B O 1
ATOM 8757 N N . TYR B 1 554 ? -7.801 23.781 -2.982 1 58.88 554 TYR B N 1
ATOM 8758 C CA . TYR B 1 554 ? -7.891 22.969 -1.779 1 58.88 554 TYR B CA 1
ATOM 8759 C C . TYR B 1 554 ? -6.898 23.438 -0.723 1 58.88 554 TYR B C 1
ATOM 8761 O O . TYR B 1 554 ? -5.738 23.719 -1.033 1 58.88 554 TYR B O 1
ATOM 8769 N N . LYS B 1 555 ? -7.352 24.094 0.382 1 56.78 555 LYS B N 1
ATOM 8770 C CA . LYS B 1 555 ? -6.461 24.344 1.513 1 56.78 555 LYS B CA 1
ATOM 8771 C C . LYS B 1 555 ? -6.816 23.438 2.695 1 56.78 555 LYS B C 1
ATOM 8773 O O . LYS B 1 555 ? -7.926 23.516 3.225 1 56.78 555 LYS B O 1
ATOM 8778 N N . PRO B 1 556 ? -5.918 22.531 3.037 1 55 556 PRO B N 1
ATOM 8779 C CA . PRO B 1 556 ? -6.238 21.688 4.188 1 55 556 PRO B CA 1
ATOM 8780 C C . PRO B 1 556 ? -6.426 22.5 5.477 1 55 556 PRO B C 1
ATOM 8782 O O . PRO B 1 556 ? -5.637 23.391 5.77 1 55 556 PRO B O 1
ATOM 8785 N N . GLY B 1 557 ? -7.469 22.391 6.23 1 50.97 557 GLY B N 1
ATOM 8786 C CA . GLY B 1 557 ? -7.641 22.984 7.551 1 50.97 557 GLY B CA 1
ATOM 8787 C C . GLY B 1 557 ? -8.32 24.328 7.52 1 50.97 557 GLY B C 1
ATOM 8788 O O . GLY B 1 557 ? -8.469 24.984 8.555 1 50.97 557 GLY B O 1
ATOM 8789 N N . GLU B 1 558 ? -8.5 24.891 6.34 1 52.5 558 GLU B N 1
ATOM 8790 C CA . GLU B 1 558 ? -9.062 26.25 6.336 1 52.5 558 GLU B CA 1
ATOM 8791 C C . GLU B 1 558 ? -10.57 26.219 6.574 1 52.5 558 GLU B C 1
ATOM 8793 O O . GLU B 1 558 ? -11.344 26.031 5.637 1 52.5 558 GLU B O 1
ATOM 8798 N N . PHE B 1 559 ? -10.977 25.484 7.566 1 48.88 559 PHE B N 1
ATOM 8799 C CA . PHE B 1 559 ? -12.375 25.609 7.957 1 48.88 559 PHE B CA 1
ATOM 8800 C C . PHE B 1 559 ? -12.523 26.578 9.133 1 48.88 559 PHE B C 1
ATOM 8802 O O . PHE B 1 559 ? -11.625 26.672 9.969 1 48.88 559 PHE B O 1
#

Radius of gyration: 34.01 Å; Cα contacts (8 Å, |Δi|>4): 1772; chains: 2; bounding box: 86×101×97 Å

Solvent-accessible surface area (backbone atoms only — not comparable to full-atom values): 60319 Å² total; per-residue (Å²): 128,84,82,81,78,76,78,76,77,78,76,76,75,83,71,78,60,86,81,70,60,70,77,70,74,75,78,69,23,74,56,41,64,46,38,56,69,55,59,60,53,51,57,54,45,65,69,56,63,57,94,64,76,70,40,33,44,51,31,33,40,57,51,52,40,56,55,40,31,60,28,13,35,68,85,75,58,45,66,38,32,41,73,44,78,77,46,74,60,34,52,31,38,34,34,35,39,32,38,82,87,54,90,53,70,48,74,50,50,27,40,63,67,50,89,92,42,45,46,60,50,54,28,45,55,53,13,33,30,68,42,28,40,54,69,70,35,49,47,50,27,25,26,54,49,24,31,58,60,60,52,70,67,60,46,51,53,51,49,52,56,49,31,56,34,37,47,53,47,28,52,50,50,20,40,52,43,35,49,49,55,34,56,77,66,69,49,60,89,90,50,72,43,76,41,48,31,35,49,51,62,48,56,45,36,86,69,77,71,24,52,40,37,39,23,40,34,28,32,69,85,73,65,30,52,52,47,72,35,79,40,21,58,52,32,70,68,59,64,74,38,66,83,66,60,76,76,74,63,83,79,54,94,57,44,79,40,86,72,38,46,61,49,46,37,28,55,29,44,37,56,50,61,69,42,24,49,81,71,47,43,29,38,72,38,31,42,34,30,64,90,70,48,54,32,52,74,62,38,32,56,68,63,58,88,54,55,38,42,75,33,39,26,44,63,58,56,28,48,47,49,38,52,52,50,52,50,48,39,69,71,38,83,79,42,44,48,92,73,50,58,32,71,66,53,41,51,49,52,22,51,42,40,40,48,24,44,62,74,27,49,76,34,63,69,58,19,42,48,36,37,54,18,38,55,35,45,71,43,26,21,48,100,37,88,39,57,80,61,42,56,72,41,86,83,27,88,41,65,61,38,25,25,55,65,71,70,43,91,69,79,55,84,47,76,38,50,46,67,70,55,50,62,63,47,42,60,67,53,51,63,73,52,34,63,77,63,46,58,31,33,32,82,59,48,65,62,60,63,55,54,53,49,51,50,45,26,38,49,26,47,32,55,89,54,90,71,52,57,68,56,49,50,36,26,47,30,50,30,50,29,39,70,41,38,29,53,60,48,49,53,62,35,38,52,70,69,61,42,85,81,53,65,54,33,55,48,38,29,46,51,54,43,47,50,50,30,54,50,41,42,52,59,62,32,64,70,51,44,52,51,51,52,53,51,52,53,52,49,53,52,50,44,52,51,33,39,66,71,67,43,94,60,74,67,90,79,76,117,134,85,79,81,79,79,80,74,78,76,77,75,75,83,68,77,60,88,83,70,59,71,78,70,76,74,81,71,23,74,56,42,65,46,38,57,70,53,59,60,54,52,58,54,46,65,69,56,62,58,94,65,76,70,41,32,45,49,31,32,41,58,51,52,41,54,56,40,31,62,27,13,35,69,84,77,58,45,65,37,32,42,73,42,78,77,46,74,60,35,51,31,37,35,34,34,38,32,38,81,88,54,89,54,70,48,73,51,52,28,40,64,63,47,90,91,42,45,46,60,48,55,28,44,56,53,13,32,30,70,42,29,38,54,69,70,34,48,47,49,27,26,26,54,49,24,31,58,59,61,52,71,65,60,45,52,53,51,49,51,56,49,30,55,35,37,48,53,48,27,50,50,48,19,42,51,43,36,51,46,56,34,56,77,67,69,49,62,88,90,49,73,42,77,40,50,31,35,52,52,62,49,56,46,37,86,73,76,72,26,52,40,38,38,22,40,33,27,32,68,86,73,67,31,52,54,48,72,35,79,40,23,57,53,33,68,68,57,65,74,38,68,84,62,61,78,74,72,60,83,77,55,94,56,45,78,40,86,71,38,46,62,51,48,37,29,53,30,44,36,56,50,61,69,42,24,50,80,71,47,42,31,38,73,37,32,42,35,32,63,89,75,48,52,30,52,74,61,41,32,56,68,62,59,90,55,56,37,42,75,32,40,25,44,63,59,57,27,48,45,50,38,52,54,50,50,50,48,40,68,72,38,85,79,43,45,49,93,73,49,58,31,71,67,54,40,50,50,53,24,49,44,40,41,48,24,44,61,75,27,49,77,36,65,70,59,18,41,47,38,36,54,19,38,55,35,46,69,44,26,21,49,98,36,88,40,57,81,61,41,57,70,41,84,82,27,88,40,63,60,37,25,25,56,64,70,70,43,91,70,81,56,84,47,78,38,49,47,67,71,56,51,62,63,47,43,58,66,53,52,63,73,51,32,62,77,62,46,59,31,33,33,81,59,48,64,62,60,65,54,56,53,49,51,50,46,26,38,49,25,47,32,54,88,55,89,72,54,57,68,57,47,50,36,26,45,29,49,30,50,29,39,70,41,40,28,54,60,49,49,53,61,34,38,52,70,68,60,41,84,80,53,68,54,33,55,50,38,29,45,51,54,43,48,50,50,32,53,51,39,41,53,58,63,32,63,69,50,45,51,51,50,52,52,51,50,53,51,49,52,54,51,45,51,52,32,37,65,72,66,46,92,58,74,66,91,79,70,116

InterPro domains:
  IPR049012 Mutator-like transposase domain [PF20700] (55-398)

Sequence (1118 aa):
MPKARSRRSKKIKFHGNRFTRESVQECSSASASKLKDSSLICEEVLESKSEELTGNRIFDLQTLISVFSVLCCPSCFSSGLKLTEDSRFGLCSNFSLHCTNCSFIEGFCSSPKVKKSSNINKFFILGLRLAGRGYTAGKKLCSTLSLPFLSKSSFRHQEKAILECVEMCSQENMIRAAEEVRRLKVVPSNKIYSCGVSVDGTWQRRGYSSLNGCTTIISIDTGKVLDAEIMSHYCRTCKTNDNVRYKNKENHECSNYVGSSGNMEPVGVYRMFERSKRLRKLQYSQYYGDGDSKGFEEVKNIYGNNSVEKLECIGHVQKRVGSRLRKLKKNEKGLGGKGKLTDKFIDKLQNYYGIAIRSNVGNLVEMQSAVIAAFFHCCSGKNKDMHRQCPTGPNSWCKFQKAKFAGIKFVDKSPAVPNSVVNSIKKTYMDLCDQKLLKKCLHGKTQNCNESFNNVVWSIVPKETFVELQTLRLGVNIAIILFNSGFAGLLPVFQKLGVLTGPDLKMFYWSLDNTRIVDSTRHSKPSVKLSRKKRRASKKSKILKFEAKEGTTYKPGEFMPKARSRRSKKIKFHGNRFTRESVQECSSASASKLKDSSLICEEVLESKSEELTGNRIFDLQTLISVFSVLCCPSCFSSGLKLTEDSRFGLCSNFSLHCTNCSFIEGFCSSPKVKKSSNINKFFILGLRLAGRGYTAGKKLCSTLSLPFLSKSSFRHQEKAILECVEMCSQENMIRAAEEVRRLKVVPSNKIYSCGVSVDGTWQRRGYSSLNGCTTIISIDTGKVLDAEIMSHYCRTCKTNDNVRYKNKENHECSNYVGSSGNMEPVGVYRMFERSKRLRKLQYSQYYGDGDSKGFEEVKNIYGNNSVEKLECIGHVQKRVGSRLRKLKKNEKGLGGKGKLTDKFIDKLQNYYGIAIRSNVGNLVEMQSAVIAAFFHCCSGKNKDMHRQCPTGPNSWCKFQKAKFAGIKFVDKSPAVPNSVVNSIKKTYMDLCDQKLLKKCLHGKTQNCNESFNNVVWSIVPKETFVELQTLRLGVNIAIILFNSGFAGLLPVFQKLGVLTGPDLKMFYWSLDNTRIVDSTRHSKPSVKLSRKKRRASKKSKILKFEAKEGTTYKPGEF